Protein AF-0000000076997361 (afdb_homodimer)

Structure (mmCIF, N/CA/C/O backbone):
data_AF-0000000076997361-model_v1
#
loop_
_entity.id
_entity.type
_entity.pdbx_description
1 polymer 'Uncharacterized protein'
#
loop_
_atom_site.group_PDB
_atom_site.id
_atom_site.type_symbol
_atom_site.label_atom_id
_atom_site.label_alt_id
_atom_site.label_comp_id
_atom_site.label_asym_id
_atom_site.label_entity_id
_atom_site.label_seq_id
_atom_site.pdbx_PDB_ins_code
_atom_site.Cartn_x
_atom_site.Cartn_y
_atom_site.Cartn_z
_atom_site.occupancy
_atom_site.B_iso_or_equiv
_atom_site.auth_seq_id
_atom_site.auth_comp_id
_atom_site.auth_asym_id
_atom_site.auth_atom_id
_atom_site.pdbx_PDB_model_num
ATOM 1 N N . MET A 1 1 ? 26.969 -30.328 -61.812 1 18.48 1 MET A N 1
ATOM 2 C CA . MET A 1 1 ? 27.938 -31.406 -61.625 1 18.48 1 MET A CA 1
ATOM 3 C C . MET A 1 1 ? 27.375 -32.469 -60.688 1 18.48 1 MET A C 1
ATOM 5 O O . MET A 1 1 ? 26.516 -32.188 -59.875 1 18.48 1 MET A O 1
ATOM 9 N N . SER A 1 2 ? 28.016 -33.656 -60.531 1 19.25 2 SER A N 1
ATOM 10 C CA . SER A 1 2 ? 27.844 -35.094 -60.438 1 19.25 2 SER A CA 1
ATOM 11 C C . SER A 1 2 ? 27.656 -35.531 -58.969 1 19.25 2 SER A C 1
ATOM 13 O O . SER A 1 2 ? 26.688 -36.219 -58.656 1 19.25 2 SER A O 1
ATOM 15 N N . LEU A 1 3 ? 28.766 -35.781 -58.25 1 17.95 3 LEU A N 1
ATOM 16 C CA . LEU A 1 3 ? 29.062 -37.188 -57.938 1 17.95 3 LEU A CA 1
ATOM 17 C C . LEU A 1 3 ? 28.406 -37.594 -56.594 1 17.95 3 LEU A C 1
ATOM 19 O O . LEU A 1 3 ? 27.672 -38.594 -56.562 1 17.95 3 LEU A O 1
ATOM 23 N N . PRO A 1 4 ? 29.234 -37.906 -55.25 1 20.44 4 PRO A N 1
ATOM 24 C CA . PRO A 1 4 ? 29.609 -39.25 -54.781 1 20.44 4 PRO A CA 1
ATOM 25 C C . PRO A 1 4 ? 28.734 -39.688 -53.625 1 20.44 4 PRO A C 1
ATOM 27 O O . PRO A 1 4 ? 28.062 -38.875 -52.969 1 20.44 4 PRO A O 1
ATOM 30 N N . THR A 1 5 ? 28.906 -41.094 -53.062 1 19.27 5 THR A N 1
ATOM 31 C CA . THR A 1 5 ? 28.516 -42.438 -52.562 1 19.27 5 THR A CA 1
ATOM 32 C C . THR A 1 5 ? 28.719 -42.531 -51.062 1 19.27 5 THR A C 1
ATOM 34 O O . THR A 1 5 ? 28.562 -43.625 -50.5 1 19.27 5 THR A O 1
ATOM 37 N N . ALA A 1 6 ? 28.734 -41.438 -50.125 1 22.7 6 ALA A N 1
ATOM 38 C CA . ALA A 1 6 ? 29.609 -41.594 -48.969 1 22.7 6 ALA A CA 1
ATOM 39 C C . ALA A 1 6 ? 29.172 -42.781 -48.125 1 22.7 6 ALA A C 1
ATOM 41 O O . ALA A 1 6 ? 28.016 -42.844 -47.688 1 22.7 6 ALA A O 1
ATOM 42 N N . GLU A 1 7 ? 29.922 -43.969 -48.188 1 18.48 7 GLU A N 1
ATOM 43 C CA . GLU A 1 7 ? 29.797 -45.344 -47.75 1 18.48 7 GLU A CA 1
ATOM 44 C C . GLU A 1 7 ? 29.625 -45.469 -46.25 1 18.48 7 GLU A C 1
ATOM 46 O O . GLU A 1 7 ? 30.172 -44.656 -45.5 1 18.48 7 GLU A O 1
ATOM 51 N N . PRO A 1 8 ? 28.719 -46.375 -45.625 1 22.44 8 PRO A N 1
ATOM 52 C CA . PRO A 1 8 ? 28.062 -46.688 -44.375 1 22.44 8 PRO A CA 1
ATOM 53 C C . PRO A 1 8 ? 29 -47.312 -43.344 1 22.44 8 PRO A C 1
ATOM 55 O O . PRO A 1 8 ? 28.562 -47.688 -42.25 1 22.44 8 PRO A O 1
ATOM 58 N N . GLN A 1 9 ? 30.406 -46.781 -43.219 1 17.81 9 GLN A N 1
ATOM 59 C CA . GLN A 1 9 ? 31.312 -47.812 -42.75 1 17.81 9 GLN A CA 1
ATOM 60 C C . GLN A 1 9 ? 30.891 -48.344 -41.375 1 17.81 9 GLN A C 1
ATOM 62 O O . GLN A 1 9 ? 30.641 -47.531 -40.469 1 17.81 9 GLN A O 1
ATOM 67 N N . LYS A 1 10 ? 30.562 -49.688 -41.219 1 19.84 10 LYS A N 1
ATOM 68 C CA . LYS A 1 10 ? 30.016 -50.719 -40.312 1 19.84 10 LYS A CA 1
ATOM 69 C C . LYS A 1 10 ? 30.969 -51 -39.188 1 19.84 10 LYS A C 1
ATOM 71 O O . LYS A 1 10 ? 31.188 -52.156 -38.812 1 19.84 10 LYS A O 1
ATOM 76 N N . ARG A 1 11 ? 31.781 -49.969 -38.469 1 19.38 11 ARG A N 1
ATOM 77 C CA . ARG A 1 11 ? 32.969 -50.531 -37.812 1 19.38 11 ARG A CA 1
ATOM 78 C C . ARG A 1 11 ? 32.594 -51.562 -36.781 1 19.38 11 ARG A C 1
ATOM 80 O O . ARG A 1 11 ? 31.531 -51.5 -36.156 1 19.38 11 ARG A O 1
ATOM 87 N N . HIS A 1 12 ? 33.375 -52.688 -36.75 1 18.59 12 HIS A N 1
ATOM 88 C CA . HIS A 1 12 ? 33.594 -54.062 -36.25 1 18.59 12 HIS A CA 1
ATOM 89 C C . HIS A 1 12 ? 33.781 -54.062 -34.75 1 18.59 12 HIS A C 1
ATOM 91 O O . HIS A 1 12 ? 34.469 -53.188 -34.188 1 18.59 12 HIS A O 1
ATOM 97 N N . LEU A 1 13 ? 32.812 -54.625 -33.938 1 21.38 13 LEU A N 1
ATOM 98 C CA . LEU A 1 13 ? 32.406 -54.812 -32.562 1 21.38 13 LEU A CA 1
ATOM 99 C C . LEU A 1 13 ? 33.438 -55.625 -31.797 1 21.38 13 LEU A C 1
ATOM 101 O O . LEU A 1 13 ? 33.625 -56.812 -32.062 1 21.38 13 LEU A O 1
ATOM 105 N N . PRO A 1 14 ? 34.844 -55.062 -31.703 1 19.89 14 PRO A N 1
ATOM 106 C CA . PRO A 1 14 ? 35.75 -56.188 -31.375 1 19.89 14 PRO A CA 1
ATOM 107 C C . PRO A 1 14 ? 35.375 -56.875 -30.062 1 19.89 14 PRO A C 1
ATOM 109 O O . PRO A 1 14 ? 34.781 -56.25 -29.172 1 19.89 14 PRO A O 1
ATOM 112 N N . LYS A 1 15 ? 35.375 -58.219 -30.047 1 19.95 15 LYS A N 1
ATOM 113 C CA . LYS A 1 15 ? 34.844 -59.375 -29.312 1 19.95 15 LYS A CA 1
ATOM 114 C C . LYS A 1 15 ? 35.594 -59.594 -28 1 19.95 15 LYS A C 1
ATOM 116 O O . LYS A 1 15 ? 35.094 -60.25 -27.094 1 19.95 15 LYS A O 1
ATOM 121 N N . TYR A 1 16 ? 36.906 -59.094 -27.797 1 19.64 16 TYR A N 1
ATOM 122 C CA . TYR A 1 16 ? 37.719 -60.156 -27.234 1 19.64 16 TYR A CA 1
ATOM 123 C C . TYR A 1 16 ? 37.531 -60.25 -25.734 1 19.64 16 TYR A C 1
ATOM 125 O O . TYR A 1 16 ? 37.875 -59.312 -25 1 19.64 16 TYR A O 1
ATOM 133 N N . LEU A 1 17 ? 36.438 -60.875 -25.266 1 21.02 17 LEU A N 1
ATOM 134 C CA . LEU A 1 17 ? 35.938 -61 -23.891 1 21.02 17 LEU A CA 1
ATOM 135 C C . LEU A 1 17 ? 36.938 -61.75 -23.016 1 21.02 17 LEU A C 1
ATOM 137 O O . LEU A 1 17 ? 37.094 -62.969 -23.156 1 21.02 17 LEU A O 1
ATOM 141 N N . PRO A 1 18 ? 38.281 -61.25 -22.969 1 20.66 18 PRO A N 1
ATOM 142 C CA . PRO A 1 18 ? 39.188 -62.344 -22.531 1 20.66 18 PRO A CA 1
ATOM 143 C C . PRO A 1 18 ? 38.812 -62.906 -21.156 1 20.66 18 PRO A C 1
ATOM 145 O O . PRO A 1 18 ? 38.125 -62.219 -20.375 1 20.66 18 PRO A O 1
ATOM 148 N N . SER A 1 19 ? 39 -64.25 -21.016 1 20.3 19 SER A N 1
ATOM 149 C CA . SER A 1 19 ? 38.75 -65.375 -20.125 1 20.3 19 SER A CA 1
ATOM 150 C C . SER A 1 19 ? 39.406 -65.188 -18.766 1 20.3 19 SER A C 1
ATOM 152 O O . SER A 1 19 ? 40.562 -64.812 -18.688 1 20.3 19 SER A O 1
ATOM 154 N N . PHE A 1 20 ? 38.562 -64.812 -17.766 1 22.72 20 PHE A N 1
ATOM 155 C CA . PHE A 1 20 ? 38.656 -64.312 -16.391 1 22.72 20 PHE A CA 1
ATOM 156 C C . PHE A 1 20 ? 39.312 -65.375 -15.508 1 22.72 20 PHE A C 1
ATOM 158 O O . PHE A 1 20 ? 38.625 -66.188 -14.867 1 22.72 20 PHE A O 1
ATOM 165 N N . PRO A 1 21 ? 40.562 -65.812 -15.891 1 22.3 21 PRO A N 1
ATOM 166 C CA . PRO A 1 21 ? 40.812 -67.125 -15.266 1 22.3 21 PRO A CA 1
ATOM 167 C C . PRO A 1 21 ? 40.844 -67.062 -13.742 1 22.3 21 PRO A C 1
ATOM 169 O O . PRO A 1 21 ? 41.125 -66 -13.18 1 22.3 21 PRO A O 1
ATOM 172 N N . ALA A 1 22 ? 40 -67.812 -13.039 1 23.75 22 ALA A N 1
ATOM 173 C CA . ALA A 1 22 ? 39.5 -68 -11.68 1 23.75 22 ALA A CA 1
ATOM 174 C C . ALA A 1 22 ? 40.656 -68.375 -10.727 1 23.75 22 ALA A C 1
ATOM 176 O O . ALA A 1 22 ? 41.312 -69.438 -10.914 1 23.75 22 ALA A O 1
ATOM 177 N N . PRO A 1 23 ? 41.469 -67.25 -10.336 1 21.73 23 PRO A N 1
ATOM 178 C CA . PRO A 1 23 ? 42.719 -67.688 -9.766 1 21.73 23 PRO A CA 1
ATOM 179 C C . PRO A 1 23 ? 42.531 -68.625 -8.57 1 21.73 23 PRO A C 1
ATOM 181 O O . PRO A 1 23 ? 41.594 -68.438 -7.785 1 21.73 23 PRO A O 1
ATOM 184 N N . ARG A 1 24 ? 43 -69.875 -8.625 1 20.11 24 ARG A N 1
ATOM 185 C CA . ARG A 1 24 ? 42.875 -71.188 -7.984 1 20.11 24 ARG A CA 1
ATOM 186 C C . ARG A 1 24 ? 43.375 -71.125 -6.539 1 20.11 24 ARG A C 1
ATOM 188 O O . ARG A 1 24 ? 43 -72 -5.719 1 20.11 24 ARG A O 1
ATOM 195 N N . TRP A 1 25 ? 44.344 -70.188 -6.109 1 21.22 25 TRP A N 1
ATOM 196 C CA . TRP A 1 25 ? 45.344 -70.938 -5.301 1 21.22 25 TRP A CA 1
ATOM 197 C C . TRP A 1 25 ? 44.875 -71 -3.844 1 21.22 25 TRP A C 1
ATOM 199 O O . TRP A 1 25 ? 44.812 -69.938 -3.166 1 21.22 25 TRP A O 1
ATOM 209 N N . LEU A 1 26 ? 43.656 -71.562 -3.559 1 21.8 26 LEU A N 1
ATOM 210 C CA . LEU A 1 26 ? 42.969 -71.625 -2.268 1 21.8 26 LEU A CA 1
ATOM 211 C C . LEU A 1 26 ? 43.906 -72.25 -1.203 1 21.8 26 LEU A C 1
ATOM 213 O O . LEU A 1 26 ? 44.344 -73.375 -1.331 1 21.8 26 LEU A O 1
ATOM 217 N N . PRO A 1 27 ? 44.781 -71.375 -0.605 1 21.97 27 PRO A N 1
ATOM 218 C CA . PRO A 1 27 ? 45.844 -72 0.193 1 21.97 27 PRO A CA 1
ATOM 219 C C . PRO A 1 27 ? 45.312 -72.812 1.383 1 21.97 27 PRO A C 1
ATOM 221 O O . PRO A 1 27 ? 44.219 -72.438 1.894 1 21.97 27 PRO A O 1
ATOM 224 N N . GLN A 1 28 ? 45.688 -74.125 1.476 1 20.62 28 GLN A N 1
ATOM 225 C CA . GLN A 1 28 ? 45.344 -75.25 2.273 1 20.62 28 GLN A CA 1
ATOM 226 C C . GLN A 1 28 ? 45.625 -75.062 3.754 1 20.62 28 GLN A C 1
ATOM 228 O O . GLN A 1 28 ? 46.75 -74.688 4.133 1 20.62 28 GLN A O 1
ATOM 233 N N . TRP A 1 29 ? 44.594 -74.625 4.586 1 21.91 29 TRP A N 1
ATOM 234 C CA . TRP A 1 29 ? 44.469 -74.188 5.973 1 21.91 29 TRP A CA 1
ATOM 235 C C . TRP A 1 29 ? 44.906 -75.25 6.938 1 21.91 29 TRP A C 1
ATOM 237 O O . TRP A 1 29 ? 44.312 -76.312 6.98 1 21.91 29 TRP A O 1
ATOM 247 N N . THR A 1 30 ? 46.219 -75.562 6.832 1 19.34 30 THR A N 1
ATOM 248 C CA . THR A 1 30 ? 46.5 -76.812 7.539 1 19.34 30 THR A CA 1
ATOM 249 C C . THR A 1 30 ? 46.031 -76.75 8.984 1 19.34 30 THR A C 1
ATOM 251 O O . THR A 1 30 ? 46 -75.625 9.578 1 19.34 30 THR A O 1
ATOM 254 N N . LYS A 1 31 ? 45.438 -77.812 9.555 1 23.91 31 LYS A N 1
ATOM 255 C CA . LYS A 1 31 ? 44.531 -78.25 10.609 1 23.91 31 LYS A CA 1
ATOM 256 C C . LYS A 1 31 ? 45.219 -78.188 11.977 1 23.91 31 LYS A C 1
ATOM 258 O O . LYS A 1 31 ? 44.656 -78.688 12.969 1 23.91 31 LYS A O 1
ATOM 263 N N . GLY A 1 32 ? 46.344 -77.312 12.195 1 20.59 32 GLY A N 1
ATOM 264 C CA . GLY A 1 32 ? 47.125 -77.938 13.242 1 20.59 32 GLY A CA 1
ATOM 265 C C . GLY A 1 32 ? 46.406 -78 14.586 1 20.59 32 GLY A C 1
ATOM 266 O O . GLY A 1 32 ? 45.469 -77.188 14.797 1 20.59 32 GLY A O 1
ATOM 267 N N . GLN A 1 33 ? 46.906 -78.875 15.625 1 21.86 33 GLN A N 1
ATOM 268 C CA . GLN A 1 33 ? 46.469 -79.75 16.703 1 21.86 33 GLN A CA 1
ATOM 269 C C . GLN A 1 33 ? 46.219 -78.938 17.984 1 21.86 33 GLN A C 1
ATOM 271 O O . GLN A 1 33 ? 45.5 -79.375 18.875 1 21.86 33 GLN A O 1
ATOM 276 N N . HIS A 1 34 ? 46.781 -77.688 18.266 1 24.42 34 HIS A N 1
ATOM 277 C CA . HIS A 1 34 ? 47.406 -77.688 19.578 1 24.42 34 HIS A CA 1
ATOM 278 C C . HIS A 1 34 ? 46.375 -77.625 20.688 1 24.42 34 HIS A C 1
ATOM 280 O O . HIS A 1 34 ? 45.219 -77.25 20.438 1 24.42 34 HIS A O 1
ATOM 286 N N . SER A 1 35 ? 46.812 -77.812 22.141 1 25.2 35 SER A N 1
ATOM 287 C CA . SER A 1 35 ? 46.469 -78.375 23.422 1 25.2 35 SER A CA 1
ATOM 288 C C . SER A 1 35 ? 45.625 -77.438 24.266 1 25.2 35 SER A C 1
ATOM 290 O O . SER A 1 35 ? 45.906 -76.25 24.344 1 25.2 35 SER A O 1
ATOM 292 N N . PRO A 1 36 ? 44.312 -77.812 24.734 1 25.81 36 PRO A N 1
ATOM 293 C CA . PRO A 1 36 ? 43.156 -77.062 25.219 1 25.81 36 PRO A CA 1
ATOM 294 C C . PRO A 1 36 ? 43.406 -76.375 26.562 1 25.81 36 PRO A C 1
ATOM 296 O O . PRO A 1 36 ? 42.469 -75.812 27.141 1 25.81 36 PRO A O 1
ATOM 299 N N . ARG A 1 37 ? 44.594 -76.875 27.266 1 25.05 37 ARG A N 1
ATOM 300 C CA . ARG A 1 37 ? 44.562 -76.812 28.719 1 25.05 37 ARG A CA 1
ATOM 301 C C . ARG A 1 37 ? 44.344 -75.375 29.219 1 25.05 37 ARG A C 1
ATOM 303 O O . ARG A 1 37 ? 43.719 -75.125 30.25 1 25.05 37 ARG A O 1
ATOM 310 N N . LEU A 1 38 ? 45.25 -74.5 28.75 1 24.48 38 LEU A N 1
ATOM 311 C CA . LEU A 1 38 ? 45.719 -73.375 29.562 1 24.48 38 LEU A CA 1
ATOM 312 C C . LEU A 1 38 ? 44.656 -72.312 29.672 1 24.48 38 LEU A C 1
ATOM 314 O O . LEU A 1 38 ? 44.938 -71.188 30.062 1 24.48 38 LEU A O 1
ATOM 318 N N . VAL A 1 39 ? 43.438 -72.562 29.312 1 24.83 39 VAL A N 1
ATOM 319 C CA . VAL A 1 39 ? 42.469 -71.5 29.031 1 24.83 39 VAL A CA 1
ATOM 320 C C . VAL A 1 39 ? 42.031 -70.875 30.344 1 24.83 39 VAL A C 1
ATOM 322 O O . VAL A 1 39 ? 41.75 -69.625 30.391 1 24.83 39 VAL A O 1
ATOM 325 N N . ILE A 1 40 ? 41.875 -71.688 31.422 1 25.52 40 ILE A N 1
ATOM 326 C CA . ILE A 1 40 ? 40.781 -71.438 32.344 1 25.52 40 ILE A CA 1
ATOM 327 C C . ILE A 1 40 ? 41.125 -70.312 33.281 1 25.52 40 ILE A C 1
ATOM 329 O O . ILE A 1 40 ? 40.312 -69.438 33.562 1 25.52 40 ILE A O 1
ATOM 333 N N . ARG A 1 41 ? 42.281 -70.438 33.969 1 23.66 41 ARG A N 1
ATOM 334 C CA . ARG A 1 41 ? 42.406 -69.938 35.344 1 23.66 41 ARG A CA 1
ATOM 335 C C . ARG A 1 41 ? 42.5 -68.438 35.406 1 23.66 41 ARG A C 1
ATOM 337 O O . ARG A 1 41 ? 42.562 -67.875 36.469 1 23.66 41 ARG A O 1
ATOM 344 N N . VAL A 1 42 ? 43.031 -67.812 34.344 1 24.52 42 VAL A N 1
ATOM 345 C CA . VAL A 1 42 ? 43.5 -66.438 34.5 1 24.52 42 VAL A CA 1
ATOM 346 C C . VAL A 1 42 ? 42.312 -65.5 34.688 1 24.52 42 VAL A C 1
ATOM 348 O O . VAL A 1 42 ? 42.469 -64.312 34.688 1 24.52 42 VAL A O 1
ATOM 351 N N . ILE A 1 43 ? 41.062 -65.938 34.781 1 27.2 43 ILE A N 1
ATOM 352 C CA . ILE A 1 43 ? 39.938 -65.062 34.656 1 27.2 43 ILE A CA 1
ATOM 353 C C . ILE A 1 43 ? 39.781 -64.25 35.906 1 27.2 43 ILE A C 1
ATOM 355 O O . ILE A 1 43 ? 39.281 -63.094 35.875 1 27.2 43 ILE A O 1
ATOM 359 N N . ALA A 1 44 ? 40.188 -64.812 37.062 1 26.69 44 ALA A N 1
ATOM 360 C CA . ALA A 1 44 ? 39.5 -64.438 38.281 1 26.69 44 ALA A CA 1
ATOM 361 C C . ALA A 1 44 ? 39.875 -63 38.688 1 26.69 44 ALA A C 1
ATOM 363 O O . ALA A 1 44 ? 39.062 -62.281 39.312 1 26.69 44 ALA A O 1
ATOM 364 N N . GLY A 1 45 ? 41.156 -62.75 38.75 1 25.3 45 GLY A N 1
ATOM 365 C CA . GLY A 1 45 ? 41.656 -61.719 39.625 1 25.3 45 GLY A CA 1
ATOM 366 C C . GLY A 1 45 ? 41.156 -60.312 39.281 1 25.3 45 GLY A C 1
ATOM 367 O O . GLY A 1 45 ? 41.281 -59.406 40.062 1 25.3 45 GLY A O 1
ATOM 368 N N . LEU A 1 46 ? 41.031 -60.031 38.031 1 27.52 46 LEU A N 1
ATOM 369 C CA . LEU A 1 46 ? 41.094 -58.656 37.625 1 27.52 46 LEU A CA 1
ATOM 370 C C . LEU A 1 46 ? 39.781 -57.906 38 1 27.52 46 LEU A C 1
ATOM 372 O O . LEU A 1 46 ? 39.562 -56.781 37.562 1 27.52 46 LEU A O 1
ATOM 376 N N . LEU A 1 47 ? 38.938 -58.531 38.781 1 27.17 47 LEU A N 1
ATOM 377 C CA . LEU A 1 47 ? 37.594 -57.938 38.938 1 27.17 47 LEU A CA 1
ATOM 378 C C . LEU A 1 47 ? 37.656 -56.688 39.781 1 27.17 47 LEU A C 1
ATOM 380 O O . LEU A 1 47 ? 36.75 -55.812 39.719 1 27.17 47 LEU A O 1
ATOM 384 N N . LEU A 1 48 ? 38.531 -56.719 40.75 1 28.59 48 LEU A N 1
ATOM 385 C CA . LEU A 1 48 ? 38.25 -55.875 41.938 1 28.59 48 LEU A CA 1
ATOM 386 C C . LEU A 1 48 ? 38.344 -54.406 41.594 1 28.59 48 LEU A C 1
ATOM 388 O O . LEU A 1 48 ? 37.625 -53.562 42.125 1 28.59 48 LEU A O 1
ATOM 392 N N . THR A 1 49 ? 39.406 -54.062 40.938 1 27.8 49 THR A N 1
ATOM 393 C CA . THR A 1 49 ? 39.812 -52.656 40.938 1 27.8 49 THR A CA 1
ATOM 394 C C . THR A 1 49 ? 38.75 -51.781 40.25 1 27.8 49 THR A C 1
ATOM 396 O O . THR A 1 49 ? 38.812 -50.562 40.312 1 27.8 49 THR A O 1
ATOM 399 N N . GLY A 1 50 ? 37.969 -52.375 39.375 1 27.84 50 GLY A N 1
ATOM 400 C CA . GLY A 1 50 ? 37.281 -51.5 38.438 1 27.84 50 GLY A CA 1
ATOM 401 C C . GLY A 1 50 ? 36.156 -50.688 39.031 1 27.84 50 GLY A C 1
ATOM 402 O O . GLY A 1 50 ? 35.5 -49.906 38.344 1 27.84 50 GLY A O 1
ATOM 403 N N . VAL A 1 51 ? 35.812 -51.094 40.25 1 31.66 51 VAL A N 1
ATOM 404 C CA . VAL A 1 51 ? 34.531 -50.531 40.719 1 31.66 51 VAL A CA 1
ATOM 405 C C . VAL A 1 51 ? 34.719 -49.031 41 1 31.66 51 VAL A C 1
ATOM 407 O O . VAL A 1 51 ? 33.781 -48.25 40.844 1 31.66 51 VAL A O 1
ATOM 410 N N . LEU A 1 52 ? 35.906 -48.781 41.562 1 30.98 52 LEU A N 1
ATOM 411 C CA . LEU A 1 52 ? 36 -47.438 42.156 1 30.98 52 LEU A CA 1
ATOM 412 C C . LEU A 1 52 ? 35.844 -46.344 41.094 1 30.98 52 LEU A C 1
ATOM 414 O O . LEU A 1 52 ? 35.375 -45.25 41.375 1 30.98 52 LEU A O 1
ATOM 418 N N . LEU A 1 53 ? 36.531 -46.656 39.969 1 30.08 53 LEU A N 1
AT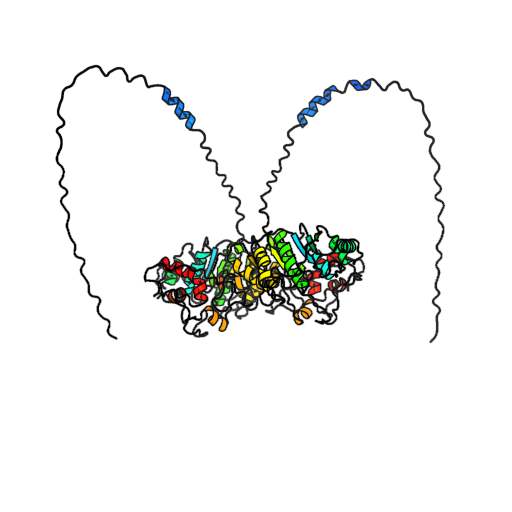OM 419 C CA . LEU A 1 53 ? 36.562 -45.531 39.031 1 30.08 53 LEU A CA 1
ATOM 420 C C . LEU A 1 53 ? 35.188 -45.188 38.531 1 30.08 53 LEU A C 1
ATOM 422 O O . LEU A 1 53 ? 34.969 -44.125 37.938 1 30.08 53 LEU A O 1
ATOM 426 N N . THR A 1 54 ? 34.312 -46.219 38.562 1 30.48 54 THR A N 1
ATOM 427 C CA . THR A 1 54 ? 33.125 -45.906 37.781 1 30.48 54 THR A CA 1
ATOM 428 C C . THR A 1 54 ? 32.281 -44.844 38.5 1 30.48 54 THR A C 1
ATOM 430 O O . THR A 1 54 ? 31.391 -44.219 37.906 1 30.48 54 THR A O 1
ATOM 433 N N . THR A 1 55 ? 32.438 -44.875 39.844 1 31.77 55 THR A 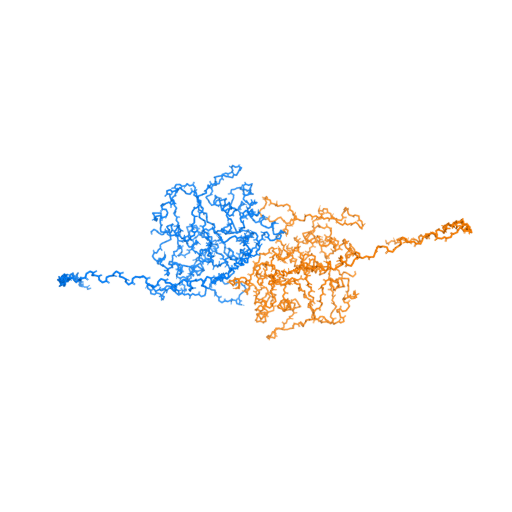N 1
ATOM 434 C CA . THR A 1 55 ? 31.391 -44.031 40.469 1 31.77 55 THR A CA 1
ATOM 435 C C . THR A 1 55 ? 31.625 -42.562 40.156 1 31.77 55 THR A C 1
ATOM 437 O O . THR A 1 55 ? 30.719 -41.75 40.312 1 31.77 55 THR A O 1
ATOM 440 N N . MET A 1 56 ? 32.938 -42.219 40.125 1 30.73 56 MET A N 1
ATOM 441 C CA . MET A 1 56 ? 33.094 -40.781 40.094 1 30.73 56 MET A CA 1
ATOM 442 C C . MET A 1 56 ? 32.531 -40.188 38.812 1 30.73 56 MET A C 1
ATOM 444 O O . MET A 1 56 ? 32.5 -38.969 38.625 1 30.73 56 MET A O 1
ATOM 448 N N . GLU A 1 57 ? 32.562 -41.031 37.781 1 31.12 57 GLU A N 1
ATOM 449 C CA . GLU A 1 57 ? 32.219 -40.375 36.531 1 31.12 57 GLU A CA 1
ATOM 450 C C . GLU A 1 57 ? 30.766 -39.906 36.531 1 31.12 57 GLU A C 1
ATOM 452 O O . GLU A 1 57 ? 30.281 -39.344 35.562 1 31.12 57 GLU A O 1
ATOM 457 N N . SER A 1 58 ? 30 -40.469 37.469 1 28.05 58 SER A N 1
ATOM 458 C CA . SER A 1 58 ? 28.641 -40 37.25 1 28.05 58 SER A CA 1
ATOM 459 C C . SER A 1 58 ? 28.531 -38.5 37.531 1 28.05 58 SER A C 1
ATOM 461 O O . SER A 1 58 ? 27.938 -38.094 38.5 1 28.05 58 SER A O 1
ATOM 463 N N . ALA A 1 59 ? 29.734 -37.812 37.781 1 29.81 59 ALA A N 1
ATOM 464 C CA . ALA A 1 59 ? 29.484 -36.375 37.906 1 29.81 59 ALA A CA 1
ATOM 465 C C . ALA A 1 59 ? 28.469 -35.906 36.875 1 29.81 59 ALA A C 1
ATOM 467 O O . ALA A 1 59 ? 28.484 -36.344 35.75 1 29.81 59 ALA A O 1
ATOM 468 N N . THR A 1 60 ? 27.469 -35.219 37.438 1 29.27 60 THR A N 1
ATOM 469 C CA . THR A 1 60 ? 26.234 -34.656 36.906 1 29.27 60 THR A CA 1
ATOM 470 C C . THR A 1 60 ? 26.484 -33.969 35.594 1 29.27 60 THR A C 1
ATOM 472 O O . THR A 1 60 ? 27.297 -33.062 35.5 1 29.27 60 THR A O 1
ATOM 475 N N . SER A 1 61 ? 26.766 -34.781 34.5 1 30.34 61 SER A N 1
ATOM 476 C CA . SER A 1 61 ? 26.562 -34.094 33.219 1 30.34 61 SER A CA 1
ATOM 477 C C . SER A 1 61 ? 25.422 -33.094 33.344 1 30.34 61 SER A C 1
ATOM 479 O O . SER A 1 61 ? 24.25 -33.469 33.406 1 30.34 61 SER A O 1
ATOM 481 N N . TYR A 1 62 ? 25.641 -32.188 34.281 1 30.14 62 TYR A N 1
ATOM 482 C CA . TYR A 1 62 ? 24.75 -31.031 34.062 1 30.14 62 TYR A CA 1
ATOM 483 C C . TYR A 1 62 ? 24.641 -30.688 32.594 1 30.14 62 TYR A C 1
ATOM 485 O O . TYR A 1 62 ? 25.594 -30.203 31.984 1 30.14 62 TYR A O 1
ATOM 493 N N . GLN A 1 63 ? 24.172 -31.719 31.828 1 31.61 63 GLN A N 1
ATOM 494 C CA . GLN A 1 63 ? 23.734 -31.109 30.578 1 31.61 63 GLN A CA 1
ATOM 495 C C . GLN A 1 63 ? 23.078 -29.75 30.812 1 31.61 63 GLN A C 1
ATOM 497 O O . GLN A 1 63 ? 22.188 -29.625 31.656 1 31.61 63 GLN A O 1
ATOM 502 N N . PRO A 1 64 ? 23.953 -28.719 30.797 1 31.7 64 PRO A N 1
ATOM 503 C CA . PRO A 1 64 ? 23.094 -27.531 30.859 1 31.7 64 PRO A CA 1
ATOM 504 C C . PRO A 1 64 ? 21.75 -27.734 30.172 1 31.7 64 PRO A C 1
ATOM 506 O O . PRO A 1 64 ? 21.688 -28.266 29.062 1 31.7 64 PRO A O 1
ATOM 509 N N . VAL A 1 65 ? 20.766 -28.172 30.891 1 30.12 65 VAL A N 1
ATOM 510 C CA . VAL A 1 65 ? 19.484 -27.859 30.281 1 30.12 65 VAL A CA 1
ATOM 511 C C . VAL A 1 65 ? 19.594 -26.562 29.484 1 30.12 65 VAL A C 1
ATOM 513 O O . VAL A 1 65 ? 19.844 -25.484 30.062 1 30.12 65 VAL A O 1
ATOM 516 N N . ARG A 1 66 ? 20.312 -26.719 28.312 1 29.36 66 ARG A N 1
ATOM 517 C CA . ARG A 1 66 ? 19.875 -25.625 27.453 1 29.36 66 ARG A CA 1
ATOM 518 C C . ARG A 1 66 ? 18.438 -25.25 27.75 1 29.36 66 ARG A C 1
ATOM 520 O O . ARG A 1 66 ? 17.516 -26.016 27.484 1 29.36 66 ARG A O 1
ATOM 527 N N . SER A 1 67 ? 18.297 -24.734 28.953 1 31.17 67 SER A N 1
ATOM 528 C CA . SER A 1 67 ? 17.047 -23.969 28.891 1 31.17 67 SER A CA 1
ATOM 529 C C . SER A 1 67 ? 16.781 -23.453 27.469 1 31.17 67 SER A C 1
ATOM 531 O O . SER A 1 67 ? 17.562 -22.672 26.938 1 31.17 67 SER A O 1
ATOM 533 N N . THR A 1 68 ? 16.531 -24.438 26.641 1 32.62 68 THR A N 1
ATOM 534 C CA . THR A 1 68 ? 15.844 -23.859 25.5 1 32.62 68 THR A CA 1
ATOM 535 C C . THR A 1 68 ? 14.977 -22.688 25.938 1 32.62 68 THR A C 1
ATOM 537 O O . THR A 1 68 ? 13.906 -22.875 26.516 1 32.62 68 THR A O 1
ATOM 540 N N . VAL A 1 69 ? 15.531 -21.781 26.625 1 31.77 69 VAL A N 1
ATOM 541 C CA . VAL A 1 69 ? 14.758 -20.547 26.469 1 31.77 69 VAL A CA 1
ATOM 542 C C . VAL A 1 69 ? 14.055 -20.547 25.125 1 31.77 69 VAL A C 1
ATOM 544 O O . VAL A 1 69 ? 14.711 -20.438 24.078 1 31.77 69 VAL A O 1
ATOM 547 N N . SER A 1 70 ? 13.266 -21.5 24.922 1 29.73 70 SER A N 1
ATOM 548 C CA . SER A 1 70 ? 12.297 -21.141 23.891 1 29.73 70 SER A CA 1
ATOM 549 C C . SER A 1 70 ? 11.953 -19.656 23.938 1 29.73 70 SER A C 1
ATOM 551 O O . SER A 1 70 ? 11.266 -19.203 24.859 1 29.73 70 SER A O 1
ATOM 553 N N . ALA A 1 71 ? 12.883 -18.781 23.922 1 36.09 71 ALA A N 1
ATOM 554 C CA . ALA A 1 71 ? 12.336 -17.469 23.641 1 36.09 71 ALA A CA 1
ATOM 555 C C . ALA A 1 71 ? 10.969 -17.562 22.969 1 36.09 71 ALA A C 1
ATOM 557 O O . ALA A 1 71 ? 10.805 -18.297 21.984 1 36.09 71 ALA A O 1
ATOM 558 N N . LEU A 1 72 ? 9.953 -17.672 23.672 1 35.84 72 LEU A N 1
ATOM 559 C CA . LEU A 1 72 ? 8.602 -17.547 23.141 1 35.84 72 LEU A CA 1
ATOM 560 C C . LEU A 1 72 ? 8.617 -16.875 21.781 1 35.84 72 LEU A C 1
ATOM 562 O O . LEU A 1 72 ? 8.82 -15.664 21.672 1 35.84 72 LEU A O 1
ATOM 566 N N . ARG A 1 73 ? 9.414 -17.438 20.953 1 39.25 73 ARG A N 1
ATOM 567 C CA . ARG A 1 73 ? 9.203 -16.891 19.625 1 39.25 73 ARG A CA 1
ATOM 568 C C . ARG A 1 73 ? 7.781 -16.359 19.469 1 39.25 73 ARG A C 1
ATOM 570 O O . ARG A 1 73 ? 6.812 -17.094 19.656 1 39.25 73 ARG A O 1
ATOM 577 N N . ARG A 1 74 ? 7.496 -15.336 19.891 1 47.19 74 ARG A N 1
ATOM 578 C CA . ARG A 1 74 ? 6.203 -14.742 19.562 1 47.19 74 ARG A CA 1
ATOM 579 C C . ARG A 1 74 ? 5.664 -15.297 18.25 1 47.19 74 ARG A C 1
ATOM 581 O O . ARG A 1 74 ? 6.332 -15.211 17.219 1 47.19 74 ARG A O 1
ATOM 588 N N . GLU A 1 75 ? 4.949 -16.469 18.172 1 63.28 75 GLU A N 1
ATOM 589 C CA . GLU A 1 75 ? 4.316 -17.109 17.016 1 63.28 75 GLU A CA 1
ATOM 590 C C . GLU A 1 75 ? 3.781 -16.078 16.031 1 63.28 75 GLU A C 1
ATOM 592 O O . GLU A 1 75 ? 3.08 -15.141 16.422 1 63.28 75 GLU A O 1
ATOM 597 N N . ASP A 1 76 ? 4.383 -16.047 14.742 1 82.75 76 ASP A N 1
ATOM 598 C CA . ASP A 1 76 ? 3.869 -15.18 13.68 1 82.75 76 ASP A CA 1
ATOM 599 C C . ASP A 1 76 ? 2.355 -15.32 13.539 1 82.75 76 ASP A C 1
ATOM 601 O O . ASP A 1 76 ? 1.825 -16.438 13.562 1 82.75 76 ASP A O 1
ATOM 605 N N . LYS A 1 77 ? 1.708 -14.172 13.609 1 90.25 77 LYS A N 1
ATOM 606 C CA . LYS A 1 77 ? 0.26 -14.219 13.43 1 90.25 77 LYS A CA 1
ATOM 607 C C . LYS A 1 77 ? -0.116 -14.992 12.164 1 90.25 77 LYS A C 1
ATOM 609 O O . LYS A 1 77 ? -1 -15.852 12.195 1 90.25 77 LYS A O 1
ATOM 614 N N . ILE A 1 78 ? 0.589 -14.75 11.086 1 98.5 78 ILE A N 1
ATOM 615 C CA . ILE A 1 78 ? 0.365 -15.445 9.828 1 98.5 78 ILE A CA 1
ATOM 616 C C . ILE A 1 78 ? 1.401 -16.547 9.656 1 98.5 78 ILE A C 1
ATOM 618 O O . ILE A 1 78 ? 2.596 -16.281 9.508 1 98.5 78 ILE A O 1
ATOM 622 N N . PRO A 1 79 ? 0.999 -17.812 9.68 1 98.44 79 PRO A N 1
ATOM 623 C CA . PRO A 1 79 ? 1.962 -18.922 9.57 1 98.44 79 PRO A CA 1
ATOM 624 C C . PRO A 1 79 ? 2.631 -18.984 8.195 1 98.44 79 PRO A C 1
ATOM 626 O O . PRO A 1 79 ? 2.078 -18.484 7.211 1 98.44 79 PRO A O 1
ATOM 629 N N . ASN A 1 80 ? 3.799 -19.547 8.156 1 98.19 80 ASN A N 1
ATOM 630 C CA . ASN A 1 80 ? 4.5 -19.719 6.891 1 98.19 80 ASN A CA 1
ATOM 631 C C . ASN A 1 80 ? 4.047 -20.984 6.164 1 98.19 80 ASN A C 1
ATOM 633 O O . ASN A 1 80 ? 4.82 -21.922 6.016 1 98.19 80 ASN A O 1
ATOM 637 N N . GLN A 1 81 ? 2.902 -20.953 5.695 1 97.81 81 GLN A N 1
ATOM 638 C CA . GLN A 1 81 ? 2.312 -22.047 4.922 1 97.81 81 GLN A CA 1
ATOM 639 C C . GLN A 1 81 ? 1.645 -21.516 3.656 1 97.81 81 GLN A C 1
ATOM 641 O O . GLN A 1 81 ? 1.106 -20.406 3.645 1 97.81 81 GLN A O 1
ATOM 646 N N . MET A 1 82 ? 1.707 -22.344 2.676 1 98.69 82 MET A N 1
ATOM 647 C CA . MET A 1 82 ? 1.142 -21.969 1.383 1 98.69 82 MET A CA 1
ATOM 648 C C . MET A 1 82 ? -0.172 -22.703 1.131 1 98.69 82 MET A C 1
ATOM 650 O O . MET A 1 82 ? -0.352 -23.828 1.584 1 98.69 82 MET A O 1
ATOM 654 N N . ASN A 1 83 ? -1.078 -22.031 0.484 1 98.94 83 ASN A N 1
ATOM 655 C CA . ASN A 1 83 ? -2.303 -22.625 -0.04 1 98.94 83 ASN A CA 1
ATOM 656 C C . ASN A 1 83 ? -2.418 -22.438 -1.55 1 98.94 83 ASN A C 1
ATOM 658 O O . ASN A 1 83 ? -2.322 -21.312 -2.049 1 98.94 83 ASN A O 1
ATOM 662 N N . PHE A 1 84 ? -2.57 -23.547 -2.211 1 98.88 84 PHE A N 1
ATOM 663 C CA . PHE A 1 84 ? -2.889 -23.578 -3.635 1 98.88 84 PHE A CA 1
ATOM 664 C C . PHE A 1 84 ? -4.223 -24.281 -3.873 1 98.88 84 PHE A C 1
ATOM 666 O O . PHE A 1 84 ? -4.547 -25.25 -3.197 1 98.88 84 PHE A O 1
ATOM 673 N N . VAL A 1 85 ? -4.973 -23.719 -4.859 1 98.69 85 VAL A N 1
ATOM 674 C CA . VAL A 1 85 ? -6.27 -24.312 -5.145 1 98.69 85 VAL A CA 1
ATOM 675 C C . VAL A 1 85 ? -6.371 -24.656 -6.629 1 98.69 85 VAL A C 1
ATOM 677 O O . VAL A 1 85 ? -6.051 -23.828 -7.484 1 98.69 85 VAL A O 1
ATOM 680 N N . TRP A 1 86 ? -6.746 -25.844 -6.922 1 98.19 86 TRP A N 1
ATOM 681 C CA . TRP A 1 86 ? -7.105 -26.297 -8.266 1 98.19 86 TRP A CA 1
ATOM 682 C C . TRP A 1 86 ? -8.5 -26.906 -8.281 1 98.19 86 TRP A C 1
ATOM 684 O O . TRP A 1 86 ? -8.672 -28.094 -7.984 1 98.19 86 TRP A O 1
ATOM 694 N N . ALA A 1 87 ? -9.438 -26.094 -8.727 1 96.94 87 ALA A N 1
ATOM 695 C CA . ALA A 1 87 ? -10.828 -26.531 -8.758 1 96.94 87 ALA A CA 1
ATOM 696 C C . ALA A 1 87 ? -11.195 -27.125 -10.117 1 96.94 87 ALA A C 1
ATOM 698 O O . ALA A 1 87 ? -10.836 -26.562 -11.156 1 96.94 87 ALA A O 1
ATOM 699 N N . LEU A 1 88 ? -11.898 -28.234 -10.039 1 95.25 88 LEU A N 1
ATOM 700 C CA . LEU A 1 88 ? -12.383 -28.875 -11.25 1 95.25 88 LEU A CA 1
ATOM 701 C C . LEU A 1 88 ? -13.906 -28.828 -11.305 1 95.25 88 LEU A C 1
ATOM 703 O O . LEU A 1 88 ? -14.586 -29.047 -10.297 1 95.25 88 LEU A O 1
ATOM 707 N N . TYR A 1 89 ? -14.406 -28.531 -12.484 1 92.38 89 TYR A N 1
ATOM 708 C CA . TYR A 1 89 ? -15.852 -28.688 -12.641 1 92.38 89 TYR A CA 1
ATOM 709 C C . TYR A 1 89 ? -16.234 -30.156 -12.555 1 92.38 89 TYR A C 1
ATOM 711 O O . TYR A 1 89 ? -17.219 -30.516 -11.883 1 92.38 89 TYR A O 1
ATOM 719 N N . ASP A 1 90 ? -15.562 -30.922 -13.344 1 94.62 90 ASP A N 1
ATOM 720 C CA . ASP A 1 90 ? -15.703 -32.375 -13.281 1 94.62 90 ASP A CA 1
ATOM 721 C C . ASP A 1 90 ? -14.547 -33 -12.508 1 94.62 90 ASP A C 1
ATOM 723 O O . ASP A 1 90 ? -13.414 -33.031 -13 1 94.62 90 ASP A O 1
ATOM 727 N N . PRO A 1 91 ? -14.812 -33.531 -11.297 1 95.94 91 PRO A N 1
ATOM 728 C CA . PRO A 1 91 ? -13.758 -34.125 -10.461 1 95.94 91 PRO A CA 1
ATOM 729 C C . PRO A 1 91 ? -13.031 -35.281 -11.148 1 95.94 91 PRO A C 1
ATOM 731 O O . PRO A 1 91 ? -11.969 -35.688 -10.688 1 95.94 91 PRO A O 1
ATOM 734 N N . ARG A 1 92 ? -13.602 -35.781 -12.305 1 97.38 92 ARG A N 1
ATOM 735 C CA . ARG A 1 92 ? -12.992 -36.906 -13.023 1 97.38 92 ARG A CA 1
ATOM 736 C C . ARG A 1 92 ? -12.055 -36.406 -14.117 1 97.38 92 ARG A C 1
ATOM 738 O O . ARG A 1 92 ? -11.398 -37.219 -14.789 1 97.38 92 ARG A O 1
ATOM 745 N N . ALA A 1 93 ? -11.953 -35.094 -14.227 1 96.5 93 ALA A N 1
ATOM 746 C CA . ALA A 1 93 ? -11.062 -34.531 -15.242 1 96.5 93 ALA A CA 1
ATOM 747 C C . ALA A 1 93 ? -9.602 -34.688 -14.859 1 96.5 93 ALA A C 1
ATOM 749 O O . ALA A 1 93 ? -9.266 -34.781 -13.672 1 96.5 93 ALA A O 1
ATOM 750 N N . GLU A 1 94 ? -8.773 -34.781 -15.867 1 96 94 GLU A N 1
ATOM 751 C CA . GLU A 1 94 ? -7.336 -34.938 -15.648 1 96 94 GLU A CA 1
ATOM 752 C C . GLU A 1 94 ? -6.734 -33.656 -15.055 1 96 94 GLU A C 1
ATOM 754 O O . GLU A 1 94 ? -7.156 -32.562 -15.391 1 96 94 GLU A O 1
ATOM 759 N N . LEU A 1 95 ? -5.785 -33.875 -14.148 1 96.44 95 LEU A N 1
ATOM 760 C CA . LEU A 1 95 ? -5.012 -32.75 -13.625 1 96.44 95 LEU A CA 1
ATOM 761 C C . LEU A 1 95 ? -3.891 -32.375 -14.586 1 96.44 95 LEU A C 1
ATOM 763 O O . LEU A 1 95 ? -2.756 -32.812 -14.438 1 96.44 95 LEU A O 1
ATOM 767 N N . ASN A 1 96 ? -4.25 -31.516 -15.516 1 93.38 96 ASN A N 1
ATOM 768 C CA . ASN A 1 96 ? -3.309 -31.047 -16.516 1 93.38 96 ASN A CA 1
ATOM 769 C C . ASN A 1 96 ? -2.674 -29.719 -16.109 1 93.38 96 ASN A C 1
ATOM 771 O O . ASN A 1 96 ? -3.348 -28.688 -16.078 1 93.38 96 ASN A O 1
ATOM 775 N N . PHE A 1 97 ? -1.417 -29.766 -15.836 1 97.62 97 PHE A N 1
ATOM 776 C CA . PHE A 1 97 ? -0.695 -28.562 -15.43 1 97.62 97 PHE A CA 1
ATOM 777 C C . PHE A 1 97 ? 0.308 -28.141 -16.5 1 97.62 97 PHE A C 1
ATOM 779 O O . PHE A 1 97 ? 0.763 -28.969 -17.297 1 97.62 97 PHE A O 1
ATOM 786 N N . THR A 1 98 ? 0.597 -26.891 -16.516 1 97.88 98 THR A N 1
ATOM 787 C CA . THR A 1 98 ? 1.618 -26.328 -17.391 1 97.88 98 THR A CA 1
ATOM 788 C C . THR A 1 98 ? 2.887 -26 -16.609 1 97.88 98 THR A C 1
ATOM 790 O O . THR A 1 98 ? 2.898 -26.078 -15.383 1 97.88 98 THR A O 1
ATOM 793 N N . PHE A 1 99 ? 3.904 -25.656 -17.375 1 98.81 99 PHE A N 1
ATOM 794 C CA . PHE A 1 99 ? 5.176 -25.266 -16.781 1 98.81 99 PHE A CA 1
ATOM 795 C C . PHE A 1 99 ? 4.977 -24.109 -15.805 1 98.81 99 PHE A C 1
ATOM 797 O O . PHE A 1 99 ? 5.559 -24.094 -14.719 1 98.81 99 PHE A O 1
ATOM 804 N N . GLU A 1 100 ? 4.156 -23.125 -16.109 1 98.69 100 GLU A N 1
ATOM 805 C CA . GLU A 1 100 ? 3.928 -21.938 -15.289 1 98.69 100 GLU A CA 1
ATOM 806 C C . GLU A 1 100 ? 3.33 -22.312 -13.938 1 98.69 100 GLU A C 1
ATOM 808 O O . GLU A 1 100 ? 3.621 -21.688 -12.922 1 98.69 100 GLU A O 1
ATOM 813 N N . HIS A 1 101 ? 2.504 -23.375 -13.953 1 98.75 101 HIS A N 1
ATOM 814 C CA . HIS A 1 101 ? 1.917 -23.828 -12.703 1 98.75 101 HIS A CA 1
ATOM 815 C C . HIS A 1 101 ? 2.979 -24.422 -11.781 1 98.75 101 HIS A C 1
ATOM 817 O O . HIS A 1 101 ? 2.99 -24.156 -10.578 1 98.75 101 HIS A O 1
ATOM 823 N N . TYR A 1 102 ? 3.826 -25.234 -12.352 1 98.88 102 TYR A N 1
ATOM 824 C CA . TYR A 1 102 ? 4.945 -25.766 -11.586 1 98.88 102 TYR A CA 1
ATOM 825 C C . TYR A 1 102 ? 5.863 -24.641 -11.109 1 98.88 102 TYR A C 1
ATOM 827 O O . TYR A 1 102 ? 6.297 -24.641 -9.953 1 98.88 102 TYR A O 1
ATOM 835 N N . LEU A 1 103 ? 6.102 -23.688 -11.984 1 98.94 103 LEU A N 1
ATOM 836 C CA . LEU A 1 103 ? 6.926 -22.531 -11.648 1 98.94 103 LEU A CA 1
ATOM 837 C C . LEU A 1 103 ? 6.336 -21.766 -10.469 1 98.94 103 LEU A C 1
ATOM 839 O O . LEU A 1 103 ? 7.07 -21.344 -9.57 1 98.94 103 LEU A O 1
ATOM 843 N N . CYS A 1 104 ? 5.102 -21.625 -10.414 1 98.88 104 CYS A N 1
ATOM 844 C CA . CYS A 1 104 ? 4.418 -20.953 -9.32 1 98.88 104 CYS A CA 1
ATOM 845 C C . CYS A 1 104 ? 4.727 -21.609 -7.984 1 98.88 104 CYS A C 1
ATOM 847 O O . CYS A 1 104 ? 5.215 -20.953 -7.062 1 98.88 104 CYS A O 1
ATOM 849 N N . MET A 1 105 ? 4.512 -22.891 -7.902 1 98.88 105 MET A N 1
ATOM 850 C CA . MET A 1 105 ? 4.742 -23.594 -6.645 1 98.88 105 MET A CA 1
ATOM 851 C C . MET A 1 105 ? 6.227 -23.609 -6.285 1 98.88 105 MET A C 1
ATOM 853 O O . MET A 1 105 ? 6.586 -23.422 -5.121 1 98.88 105 MET A O 1
ATOM 857 N N . TYR A 1 106 ? 7.047 -23.797 -7.285 1 98.94 106 TYR A N 1
ATOM 858 C CA . TYR A 1 106 ? 8.477 -23.859 -7.031 1 98.94 106 TYR A CA 1
ATOM 859 C C . TYR A 1 106 ? 9.016 -22.516 -6.57 1 98.94 106 TYR A C 1
ATOM 861 O O . TYR A 1 106 ? 9.859 -22.438 -5.676 1 98.94 106 TYR A O 1
ATOM 869 N N . SER A 1 107 ? 8.562 -21.422 -7.203 1 98.88 107 SER A N 1
ATOM 870 C CA . SER A 1 107 ? 9.031 -20.094 -6.797 1 98.88 107 SER A CA 1
ATOM 871 C C . SER A 1 107 ? 8.625 -19.797 -5.359 1 98.88 107 SER A C 1
ATOM 873 O O . SER A 1 107 ? 9.398 -19.188 -4.609 1 98.88 107 SER A O 1
ATOM 875 N N . ALA A 1 108 ? 7.418 -20.188 -4.992 1 98.81 108 ALA A N 1
ATOM 876 C CA . ALA A 1 108 ? 6.984 -20.016 -3.605 1 98.81 108 ALA A CA 1
ATOM 877 C C . ALA A 1 108 ? 7.871 -20.828 -2.654 1 98.81 108 ALA A C 1
ATOM 879 O O . ALA A 1 108 ? 8.312 -20.312 -1.624 1 98.81 108 ALA A O 1
ATOM 880 N N . TRP A 1 109 ? 8.117 -22.078 -3.021 1 98.81 109 TRP A N 1
ATOM 881 C CA . TRP A 1 109 ? 8.992 -22.922 -2.215 1 98.81 109 TRP A CA 1
ATOM 882 C C . TRP A 1 109 ? 10.383 -22.312 -2.111 1 98.81 109 TRP A C 1
ATOM 884 O O . TRP A 1 109 ? 10.953 -22.234 -1.021 1 98.81 109 TRP A O 1
ATOM 894 N N . TYR A 1 110 ? 10.922 -21.859 -3.209 1 98.62 110 TYR A N 1
ATOM 895 C CA . TYR A 1 110 ? 12.273 -21.344 -3.342 1 98.62 110 TYR A CA 1
ATOM 896 C C . TYR A 1 110 ? 12.461 -20.094 -2.484 1 98.62 110 TYR A C 1
ATOM 898 O O . TYR A 1 110 ? 13.438 -19.984 -1.736 1 98.62 110 TYR A O 1
ATOM 906 N N . HIS A 1 111 ? 11.539 -19.172 -2.486 1 98.62 111 HIS A N 1
ATOM 907 C CA . HIS A 1 111 ? 11.711 -17.875 -1.852 1 98.62 111 HIS A CA 1
ATOM 908 C C . HIS A 1 111 ? 11.18 -17.875 -0.423 1 98.62 111 HIS A C 1
ATOM 910 O O . HIS A 1 111 ? 11.766 -17.266 0.468 1 98.62 111 HIS A O 1
ATOM 916 N N . PHE A 1 112 ? 10.062 -18.609 -0.169 1 98.31 112 PHE A N 1
ATOM 917 C CA . PHE A 1 112 ? 9.391 -18.484 1.12 1 98.31 112 PHE A CA 1
ATOM 918 C C . PHE A 1 112 ? 9.883 -19.547 2.092 1 98.31 112 PHE A C 1
ATOM 920 O O . PHE A 1 112 ? 9.734 -19.406 3.307 1 98.31 112 PHE A O 1
ATOM 927 N N . LYS A 1 113 ? 10.352 -20.688 1.544 1 98.06 113 LYS A N 1
ATOM 928 C CA . LYS A 1 113 ? 10.758 -21.828 2.354 1 98.06 113 LYS A CA 1
ATOM 929 C C . LYS A 1 113 ? 9.68 -22.203 3.371 1 98.06 113 LYS A C 1
ATOM 931 O O . LYS A 1 113 ? 9.953 -22.297 4.566 1 98.06 113 LYS A O 1
ATOM 936 N N . PRO A 1 114 ? 8.492 -22.484 2.834 1 98.38 114 PRO A N 1
ATOM 937 C CA . PRO A 1 114 ? 7.355 -22.703 3.725 1 98.38 114 PRO A CA 1
ATOM 938 C C . PRO A 1 114 ? 7.465 -24.016 4.504 1 98.38 114 PRO A C 1
ATOM 940 O O . PRO A 1 114 ? 8.125 -24.953 4.051 1 98.38 114 PRO A O 1
ATOM 943 N N . ASP A 1 115 ? 6.781 -24.016 5.641 1 97.69 115 ASP A N 1
ATOM 944 C CA . ASP A 1 115 ? 6.695 -25.234 6.438 1 97.69 115 ASP A CA 1
ATOM 945 C C . ASP A 1 115 ? 5.832 -26.281 5.738 1 97.69 115 ASP A C 1
ATOM 947 O O . ASP A 1 115 ? 6.105 -27.484 5.832 1 97.69 115 ASP A O 1
ATOM 951 N N . ARG A 1 116 ? 4.82 -25.812 5.086 1 97.94 116 ARG A N 1
ATOM 952 C CA . ARG A 1 116 ? 3.875 -26.672 4.383 1 97.94 116 ARG A CA 1
ATOM 953 C C . ARG A 1 116 ? 3.326 -25.969 3.139 1 97.94 116 ARG A C 1
ATOM 955 O O . ARG A 1 116 ? 3.168 -24.75 3.119 1 97.94 116 ARG A O 1
ATOM 962 N N . MET A 1 117 ? 3.08 -26.797 2.184 1 98.69 117 MET A N 1
ATOM 963 C CA . MET A 1 117 ? 2.391 -26.344 0.979 1 98.69 117 MET A CA 1
ATOM 964 C C . MET A 1 117 ? 1.138 -27.172 0.721 1 98.69 117 MET A C 1
ATOM 966 O O . MET A 1 117 ? 1.226 -28.297 0.235 1 98.69 117 MET A O 1
ATOM 970 N N . TYR A 1 118 ? 0.014 -26.609 1.009 1 98.88 118 TYR A N 1
ATOM 971 C CA . TYR A 1 118 ? -1.251 -27.312 0.818 1 98.88 118 TYR A CA 1
ATOM 972 C C . TYR A 1 118 ? -1.752 -27.156 -0.612 1 98.88 118 TYR A C 1
ATOM 974 O O . TYR A 1 118 ? -1.859 -26.031 -1.118 1 98.88 118 TYR A O 1
ATOM 982 N N . PHE A 1 119 ? -2 -28.25 -1.216 1 98.81 119 PHE A N 1
ATOM 983 C CA . PHE A 1 119 ? -2.639 -28.297 -2.525 1 98.81 119 PHE A CA 1
ATOM 984 C C . PHE A 1 119 ? -4.086 -28.766 -2.406 1 98.81 119 PHE A C 1
ATOM 986 O O . PHE A 1 119 ? -4.344 -29.953 -2.256 1 98.81 119 PHE A O 1
ATOM 993 N N . HIS A 1 120 ? -5.004 -27.828 -2.496 1 98.81 120 HIS A N 1
ATOM 994 C CA . HIS A 1 120 ? -6.422 -28.125 -2.342 1 98.81 120 HIS A CA 1
ATOM 995 C C . HIS A 1 120 ? -7.074 -28.422 -3.689 1 98.81 120 HIS A C 1
ATOM 997 O O . HIS A 1 120 ? -6.945 -27.641 -4.633 1 98.81 120 HIS A O 1
ATOM 1003 N N . THR A 1 121 ? -7.824 -29.547 -3.768 1 98.69 121 THR A N 1
ATOM 1004 C CA . THR A 1 121 ? -8.508 -29.891 -5.008 1 98.69 121 THR A CA 1
ATOM 1005 C C . THR A 1 121 ? -9.703 -30.797 -4.73 1 98.69 121 THR A C 1
ATOM 1007 O O . THR A 1 121 ? -9.773 -31.438 -3.678 1 98.69 121 THR A O 1
ATOM 1010 N N . ASN A 1 122 ? -10.641 -30.75 -5.648 1 98 122 ASN A N 1
ATOM 1011 C CA . ASN A 1 122 ? -11.766 -31.672 -5.566 1 98 122 ASN A CA 1
ATOM 1012 C C . ASN A 1 122 ? -11.594 -32.844 -6.523 1 98 122 ASN A C 1
ATOM 1014 O O . ASN A 1 122 ? -12.555 -33.562 -6.809 1 98 122 ASN A O 1
ATOM 1018 N N . ALA A 1 123 ? -10.422 -33.031 -7.07 1 98.31 123 ALA A N 1
ATOM 1019 C CA . ALA A 1 123 ? -10.156 -34.125 -8.016 1 98.31 123 ALA A CA 1
ATOM 1020 C C . ALA A 1 123 ? -10.375 -35.469 -7.355 1 98.31 123 ALA A C 1
ATOM 1022 O O . ALA A 1 123 ? -10.078 -35.656 -6.172 1 98.31 123 ALA A O 1
ATOM 1023 N N . ASP A 1 124 ? -10.758 -36.438 -8.148 1 98.12 124 ASP A N 1
ATOM 1024 C CA . ASP A 1 124 ? -10.891 -37.812 -7.684 1 98.12 124 ASP A CA 1
ATOM 1025 C C . ASP A 1 124 ? -9.531 -38.406 -7.309 1 98.12 124 ASP A C 1
ATOM 1027 O O . ASP A 1 124 ? -8.516 -38.062 -7.934 1 98.12 124 ASP A O 1
ATOM 1031 N N . ALA A 1 125 ? -9.633 -39.312 -6.41 1 97.81 125 ALA A N 1
ATOM 1032 C CA . ALA A 1 125 ? -8.414 -39.938 -5.914 1 97.81 125 ALA A CA 1
ATOM 1033 C C . ALA A 1 125 ? -7.621 -40.594 -7.059 1 97.81 125 ALA A C 1
ATOM 1035 O O . ALA A 1 125 ? -6.387 -40.531 -7.066 1 97.81 125 ALA A O 1
ATOM 1036 N N . ALA A 1 126 ? -8.305 -41.125 -8.016 1 98 126 ALA A N 1
ATOM 1037 C CA . ALA A 1 126 ? -7.637 -41.781 -9.141 1 98 126 ALA A CA 1
ATOM 1038 C C . ALA A 1 126 ? -6.855 -40.75 -9.969 1 98 126 ALA A C 1
ATOM 1040 O O . ALA A 1 126 ? -5.777 -41.062 -10.484 1 98 126 ALA A O 1
ATOM 1041 N N . LYS A 1 127 ? -7.414 -39.625 -10.125 1 98.06 127 LYS A N 1
ATOM 1042 C CA . LYS A 1 127 ? -6.766 -38.594 -10.906 1 98.06 127 LYS A CA 1
ATOM 1043 C C . LYS A 1 127 ? -5.562 -38 -10.164 1 98.06 127 LYS A C 1
ATOM 1045 O O . LYS A 1 127 ? -4.551 -37.688 -10.781 1 98.06 127 LYS A O 1
ATOM 1050 N N . ILE A 1 128 ? -5.656 -37.906 -8.875 1 98.19 128 ILE A N 1
ATOM 1051 C CA . ILE A 1 128 ? -4.527 -37.469 -8.055 1 98.19 128 ILE A CA 1
ATOM 1052 C C . ILE A 1 128 ? -3.385 -38.469 -8.188 1 98.19 128 ILE A C 1
ATOM 1054 O O . ILE A 1 128 ? -2.223 -38.094 -8.328 1 98.19 128 ILE A O 1
ATOM 1058 N N . GLU A 1 129 ? -3.725 -39.75 -8.172 1 98 129 GLU A N 1
ATOM 1059 C CA . GLU A 1 129 ? -2.711 -40.781 -8.312 1 98 129 GLU A CA 1
ATOM 1060 C C . GLU A 1 129 ? -2.047 -40.719 -9.688 1 98 129 GLU A C 1
ATOM 1062 O O . GLU A 1 129 ? -0.838 -40.938 -9.805 1 98 129 GLU A O 1
ATOM 1067 N N . ARG A 1 130 ? -2.854 -40.469 -10.703 1 97.69 130 ARG A N 1
ATOM 1068 C CA . ARG A 1 130 ? -2.293 -40.312 -12.039 1 97.69 130 ARG A CA 1
ATOM 1069 C C . ARG A 1 130 ? -1.338 -39.125 -12.109 1 97.69 130 ARG A C 1
ATOM 1071 O O . ARG A 1 130 ? -0.318 -39.188 -12.797 1 97.69 130 ARG A O 1
ATOM 1078 N N . ALA A 1 131 ? -1.698 -38.094 -11.383 1 97.44 131 ALA A N 1
ATOM 1079 C CA . ALA A 1 131 ? -0.812 -36.938 -11.305 1 97.44 131 ALA A CA 1
ATOM 1080 C C . ALA A 1 131 ? 0.49 -37.281 -10.594 1 97.44 131 ALA A C 1
ATOM 1082 O O . ALA A 1 131 ? 1.577 -36.969 -11.078 1 97.44 131 ALA A O 1
ATOM 1083 N N . ARG A 1 132 ? 0.453 -38 -9.539 1 97.19 132 ARG A N 1
ATOM 1084 C CA . ARG A 1 132 ? 1.605 -38.375 -8.727 1 97.19 132 ARG A CA 1
ATOM 1085 C C . ARG A 1 132 ? 2.543 -39.312 -9.5 1 97.19 132 ARG A C 1
ATOM 1087 O O . ARG A 1 132 ? 3.764 -39.219 -9.367 1 97.19 132 ARG A O 1
ATOM 1094 N N . SER A 1 133 ? 1.972 -40.125 -10.328 1 96.81 133 SER A N 1
ATOM 1095 C CA . SER A 1 133 ? 2.75 -41.156 -11.023 1 96.81 133 SER A CA 1
ATOM 1096 C C . SER A 1 133 ? 3.408 -40.594 -12.281 1 96.81 133 SER A C 1
ATOM 1098 O O . SER A 1 133 ? 4.281 -41.219 -12.867 1 96.81 133 SER A O 1
ATOM 1100 N N . GLY A 1 134 ? 2.883 -39.469 -12.68 1 95.19 134 GLY A N 1
ATOM 1101 C CA . GLY A 1 134 ? 3.422 -38.875 -13.883 1 95.19 134 GLY A CA 1
ATOM 1102 C C . GLY A 1 134 ? 2.602 -39.188 -15.125 1 95.19 134 GLY A C 1
ATOM 1103 O O . GLY A 1 134 ? 2.867 -38.656 -16.203 1 95.19 134 GLY A O 1
ATOM 1104 N N . THR A 1 135 ? 1.568 -39.969 -14.953 1 95.31 135 THR A N 1
ATOM 1105 C CA . THR A 1 135 ? 0.708 -40.344 -16.078 1 95.31 135 THR A CA 1
ATOM 1106 C C . THR A 1 135 ? -0.001 -39.094 -16.625 1 95.31 135 THR A C 1
ATOM 1108 O O . THR A 1 135 ? -0.227 -39 -17.828 1 95.31 135 THR A O 1
ATOM 1111 N N . ALA A 1 136 ? -0.348 -38.156 -15.812 1 94.06 136 ALA A N 1
ATOM 1112 C CA . ALA A 1 136 ? -1.043 -36.938 -16.234 1 94.06 136 ALA A CA 1
ATOM 1113 C C . ALA A 1 136 ? -0.081 -35.969 -16.891 1 94.06 136 ALA A C 1
ATOM 1115 O O . ALA A 1 136 ? -0.507 -35.062 -17.609 1 94.06 136 ALA A O 1
ATOM 1116 N N . GLY A 1 137 ? 1.21 -36.094 -16.562 1 95.94 137 GLY A N 1
ATOM 1117 C CA . GLY A 1 137 ? 2.195 -35.219 -17.156 1 95.94 137 GLY A CA 1
ATOM 1118 C C . GLY A 1 137 ? 3.361 -34.906 -16.234 1 95.94 137 GLY A C 1
ATOM 1119 O O . GLY A 1 137 ? 3.262 -35.094 -15.016 1 95.94 137 GLY A O 1
ATOM 1120 N N . LYS A 1 138 ? 4.422 -34.406 -16.812 1 97.69 138 LYS A N 1
ATOM 1121 C CA . LYS A 1 138 ? 5.664 -34.125 -16.094 1 97.69 138 LYS A CA 1
ATOM 1122 C C . LYS A 1 138 ? 5.441 -33.094 -14.977 1 97.69 138 LYS A C 1
ATOM 1124 O O . LYS A 1 138 ? 5.91 -33.281 -13.852 1 97.69 138 LYS A O 1
ATOM 1129 N N . TRP A 1 139 ? 4.719 -32.062 -15.281 1 98.62 139 TRP A N 1
ATOM 1130 C CA . TRP A 1 139 ? 4.578 -30.953 -14.328 1 98.62 139 TRP A CA 1
ATOM 1131 C C . TRP A 1 139 ? 3.738 -31.375 -13.125 1 98.62 139 TRP A C 1
ATOM 1133 O O . TRP A 1 139 ? 4.078 -31.062 -11.984 1 98.62 139 TRP A O 1
ATOM 1143 N N . ALA A 1 140 ? 2.68 -32.156 -13.367 1 98.25 140 ALA A N 1
ATOM 1144 C CA . ALA A 1 140 ? 1.864 -32.656 -12.266 1 98.25 140 ALA A CA 1
ATOM 1145 C C . ALA A 1 140 ? 2.697 -33.5 -11.305 1 98.25 140 ALA A C 1
ATOM 1147 O O . ALA A 1 140 ? 2.594 -33.344 -10.086 1 98.25 140 ALA A O 1
ATOM 1148 N N . ARG A 1 141 ? 3.477 -34.375 -11.891 1 98.25 141 ARG A N 1
ATOM 1149 C CA . ARG A 1 141 ? 4.324 -35.25 -11.086 1 98.25 141 ARG A CA 1
ATOM 1150 C C . ARG A 1 141 ? 5.297 -34.438 -10.234 1 98.25 141 ARG A C 1
ATOM 1152 O O . ARG A 1 141 ? 5.422 -34.656 -9.031 1 98.25 141 ARG A O 1
ATOM 1159 N N . LEU A 1 142 ? 5.926 -33.469 -10.828 1 98.56 142 LEU A N 1
ATOM 1160 C CA . LEU A 1 142 ? 6.922 -32.688 -10.125 1 98.56 142 LEU A CA 1
ATOM 1161 C C . LEU A 1 142 ? 6.27 -31.812 -9.047 1 98.56 142 LEU A C 1
ATOM 1163 O O . LEU A 1 142 ? 6.816 -31.656 -7.953 1 98.56 142 LEU A O 1
ATOM 1167 N N . MET A 1 143 ? 5.133 -31.281 -9.336 1 98.56 143 MET A N 1
ATOM 1168 C CA . MET A 1 143 ? 4.398 -30.438 -8.398 1 98.56 143 MET A CA 1
ATOM 1169 C C . MET A 1 143 ? 4.027 -31.219 -7.141 1 98.56 143 MET A C 1
ATOM 1171 O O . MET A 1 143 ? 4.273 -30.766 -6.023 1 98.56 143 MET A O 1
ATOM 1175 N N . LEU A 1 144 ? 3.516 -32.406 -7.316 1 98.25 144 LEU A N 1
ATOM 1176 C CA . LEU A 1 144 ? 3.004 -33.156 -6.184 1 98.25 144 LEU A CA 1
ATOM 1177 C C . LEU A 1 144 ? 4.137 -33.875 -5.449 1 98.25 144 LEU A C 1
ATOM 1179 O O . LEU A 1 144 ? 3.951 -34.344 -4.332 1 98.25 144 LEU A O 1
ATOM 1183 N N . ALA A 1 145 ? 5.336 -33.875 -6.031 1 97.88 145 ALA A N 1
ATOM 1184 C CA . ALA A 1 145 ? 6.484 -34.5 -5.402 1 97.88 145 ALA A CA 1
ATOM 1185 C C . ALA A 1 145 ? 7.324 -33.5 -4.621 1 97.88 145 ALA A C 1
ATOM 1187 O O . ALA A 1 145 ? 8.289 -33.875 -3.947 1 97.88 145 ALA A O 1
ATOM 1188 N N . MET A 1 146 ? 6.965 -32.25 -4.652 1 98.06 146 MET A N 1
ATOM 1189 C CA . MET A 1 146 ? 7.75 -31.234 -3.977 1 98.06 146 MET A CA 1
ATOM 1190 C C . MET A 1 146 ? 7.758 -31.453 -2.467 1 98.06 146 MET A C 1
ATOM 1192 O O . MET A 1 146 ? 6.762 -31.906 -1.897 1 98.06 146 MET A O 1
ATOM 1196 N N . PRO A 1 147 ? 8.836 -31.031 -1.838 1 96.31 147 PRO A N 1
ATOM 1197 C CA . PRO A 1 147 ? 8.883 -31.156 -0.378 1 96.31 147 PRO A CA 1
ATOM 1198 C C . PRO A 1 147 ? 7.805 -30.328 0.317 1 96.31 147 PRO A C 1
ATOM 1200 O O . PRO A 1 147 ? 7.594 -29.156 -0.028 1 96.31 147 PRO A O 1
ATOM 1203 N N . GLY A 1 148 ? 7.168 -30.938 1.192 1 96.69 148 GLY A N 1
ATOM 1204 C CA . GLY A 1 148 ? 6.227 -30.219 2.033 1 96.69 148 GLY A CA 1
ATOM 1205 C C . GLY A 1 148 ? 4.84 -30.125 1.429 1 96.69 148 GLY A C 1
ATOM 1206 O O . GLY A 1 148 ? 3.908 -29.641 2.072 1 96.69 148 GLY A O 1
ATOM 1207 N N . VAL A 1 149 ? 4.68 -30.656 0.179 1 98.5 149 VAL A N 1
ATOM 1208 C CA . VAL A 1 149 ? 3.375 -30.562 -0.464 1 98.5 149 VAL A CA 1
ATOM 1209 C C . VAL A 1 149 ? 2.432 -31.594 0.14 1 98.5 149 VAL A C 1
ATOM 1211 O O . VAL A 1 149 ? 2.797 -32.781 0.288 1 98.5 149 VAL A O 1
ATOM 1214 N N . GLU A 1 150 ? 1.329 -31.219 0.527 1 98.44 150 GLU A N 1
ATOM 1215 C CA . GLU A 1 150 ? 0.24 -32.062 0.998 1 98.44 150 GLU A CA 1
ATOM 1216 C C . GLU A 1 150 ? -1.038 -31.828 0.203 1 98.44 150 GLU A C 1
ATOM 1218 O O . GLU A 1 150 ? -1.575 -30.719 0.213 1 98.44 150 GLU A O 1
ATOM 1223 N N . VAL A 1 151 ? -1.484 -32.875 -0.468 1 98.44 151 VAL A N 1
ATOM 1224 C CA . VAL A 1 151 ? -2.744 -32.75 -1.194 1 98.44 151 VAL A CA 1
ATOM 1225 C C . VAL A 1 151 ? -3.914 -32.844 -0.217 1 98.44 151 VAL A C 1
ATOM 1227 O O . VAL A 1 151 ? -3.984 -33.781 0.595 1 98.44 151 VAL A O 1
ATOM 1230 N N . ARG A 1 152 ? -4.781 -31.875 -0.293 1 98.31 152 ARG A N 1
ATOM 1231 C CA . ARG A 1 152 ? -5.984 -31.828 0.535 1 98.31 152 ARG A CA 1
ATOM 1232 C C . ARG A 1 152 ? -7.242 -31.797 -0.326 1 98.31 152 ARG A C 1
ATOM 1234 O O . ARG A 1 152 ? -7.484 -30.812 -1.036 1 98.31 152 ARG A O 1
ATOM 1241 N N . TRP A 1 153 ? -7.93 -32.875 -0.202 1 98.12 153 TRP A N 1
ATOM 1242 C CA . TRP A 1 153 ? -9.211 -32.844 -0.902 1 98.12 153 TRP A CA 1
ATOM 1243 C C . TRP A 1 153 ? -10.164 -31.844 -0.264 1 98.12 153 TRP A C 1
ATOM 1245 O O . TRP A 1 153 ? -10.266 -31.766 0.962 1 98.12 153 TRP A O 1
ATOM 1255 N N . MET A 1 154 ? -10.844 -31.125 -1.118 1 97.88 154 MET A N 1
ATOM 1256 C CA . MET A 1 154 ? -11.805 -30.109 -0.691 1 97.88 154 MET A CA 1
ATOM 1257 C C . MET A 1 154 ? -13.016 -30.078 -1.619 1 97.88 154 MET A C 1
ATOM 1259 O O . MET A 1 154 ? -12.867 -30.094 -2.842 1 97.88 154 MET A O 1
ATOM 1263 N N . GLU A 1 155 ? -14.164 -30.047 -1.004 1 96.38 155 GLU A N 1
ATOM 1264 C CA . GLU A 1 155 ? -15.375 -29.953 -1.812 1 96.38 155 GLU A CA 1
ATOM 1265 C C . GLU A 1 155 ? -15.438 -28.625 -2.568 1 96.38 155 GLU A C 1
ATOM 1267 O O . GLU A 1 155 ? -15.133 -27.578 -2.006 1 96.38 155 GLU A O 1
ATOM 1272 N N . ALA A 1 156 ? -15.758 -28.719 -3.824 1 97.19 156 ALA A N 1
ATOM 1273 C CA . ALA A 1 156 ? -15.969 -27.531 -4.637 1 97.19 156 ALA A CA 1
ATOM 1274 C C . ALA A 1 156 ? -17.438 -27.125 -4.656 1 97.19 156 ALA A C 1
ATOM 1276 O O . ALA A 1 156 ? -18.297 -27.906 -5.098 1 97.19 156 ALA A O 1
ATOM 1277 N N . PRO A 1 157 ? -17.688 -25.938 -4.145 1 97 157 PRO A N 1
ATOM 1278 C CA . PRO A 1 157 ? -19.109 -25.531 -4.191 1 97 157 PRO A CA 1
ATOM 1279 C C . PRO A 1 157 ? -19.609 -25.297 -5.617 1 97 157 PRO A C 1
ATOM 1281 O O . PRO A 1 157 ? -18.859 -24.781 -6.457 1 97 157 PRO A O 1
ATOM 1284 N N . ARG A 1 158 ? -20.859 -25.641 -5.812 1 95.94 158 ARG A N 1
ATOM 1285 C CA . ARG A 1 158 ? -21.438 -25.438 -7.137 1 95.94 158 ARG A CA 1
ATOM 1286 C C . ARG A 1 158 ? -22.422 -24.281 -7.125 1 95.94 158 ARG A C 1
ATOM 1288 O O . ARG A 1 158 ? -22.891 -23.844 -8.18 1 95.94 158 ARG A O 1
ATOM 1295 N N . GLN A 1 159 ? -22.75 -23.828 -6.035 1 97.44 159 GLN A N 1
ATOM 1296 C CA . GLN A 1 159 ? -23.641 -22.688 -5.84 1 97.44 159 GLN A CA 1
ATOM 1297 C C . GLN A 1 159 ? -23.344 -21.969 -4.527 1 97.44 159 GLN A C 1
ATOM 1299 O O . GLN A 1 159 ? -22.703 -22.531 -3.643 1 97.44 159 GLN A O 1
ATOM 1304 N N . THR A 1 160 ? -23.766 -20.781 -4.438 1 98.19 160 THR A N 1
ATOM 1305 C CA . THR A 1 160 ? -23.672 -20.062 -3.174 1 98.19 160 THR A CA 1
ATOM 1306 C C . THR A 1 160 ? -24.656 -20.625 -2.152 1 98.19 160 THR A C 1
ATOM 1308 O O . THR A 1 160 ? -25.484 -21.469 -2.488 1 98.19 160 THR A O 1
ATOM 1311 N N . ARG A 1 161 ? -24.531 -20.094 -0.94 1 97.19 161 ARG A N 1
ATOM 1312 C CA . ARG A 1 161 ? -25.453 -20.5 0.123 1 97.19 161 ARG A CA 1
ATOM 1313 C C . ARG A 1 161 ? -26.891 -20.141 -0.224 1 97.19 161 ARG A C 1
ATOM 1315 O O . ARG A 1 161 ? -27.828 -20.719 0.32 1 97.19 161 ARG A O 1
ATOM 1322 N N . HIS A 1 162 ? -27.109 -19.25 -1.163 1 97 162 HIS A N 1
ATOM 1323 C CA . HIS A 1 162 ? -28.438 -18.781 -1.529 1 97 162 HIS A CA 1
ATOM 1324 C C . HIS A 1 162 ? -28.906 -19.422 -2.828 1 97 162 HIS A C 1
ATOM 1326 O O . HIS A 1 162 ? -29.922 -19.016 -3.398 1 97 162 HIS A O 1
ATOM 1332 N N . GLY A 1 163 ? -28.125 -20.281 -3.332 1 96.81 163 GLY A N 1
ATOM 1333 C CA . GLY A 1 163 ? -28.562 -21.078 -4.461 1 96.81 163 GLY A CA 1
ATOM 1334 C C . GLY A 1 163 ? -28.125 -20.516 -5.801 1 96.81 163 GLY A C 1
ATOM 1335 O O . GLY A 1 163 ? -28.5 -21.047 -6.852 1 96.81 163 GLY A O 1
ATOM 1336 N N . PHE A 1 164 ? -27.422 -19.469 -5.859 1 97.12 164 PHE A N 1
ATOM 1337 C CA . PHE A 1 164 ? -26.922 -18.922 -7.117 1 97.12 164 PHE A CA 1
ATOM 1338 C C . PHE A 1 164 ? -25.828 -19.828 -7.684 1 97.12 164 PHE A C 1
ATOM 1340 O O . PHE A 1 164 ? -24.812 -20.078 -7.023 1 97.12 164 PHE A O 1
ATOM 1347 N N . PRO A 1 165 ? -26.016 -20.297 -8.82 1 96.88 165 PRO A N 1
ATOM 1348 C CA . PRO A 1 165 ? -25.031 -21.219 -9.391 1 96.88 165 PRO A CA 1
ATOM 1349 C C . PRO A 1 165 ? -23.688 -20.547 -9.688 1 96.88 165 PRO A C 1
ATOM 1351 O O . PRO A 1 165 ? -23.656 -19.391 -10.117 1 96.88 165 PRO A O 1
ATOM 1354 N N . LEU A 1 166 ? -22.594 -21.266 -9.5 1 96.62 166 LEU A N 1
ATOM 1355 C CA . LEU A 1 166 ? -21.25 -20.844 -9.898 1 96.62 166 LEU A CA 1
ATOM 1356 C C . LEU A 1 166 ? -20.891 -21.375 -11.273 1 96.62 166 LEU A C 1
ATOM 1358 O O . LEU A 1 166 ? -20.469 -22.531 -11.406 1 96.62 166 LEU A O 1
ATOM 1362 N N . ALA A 1 167 ? -20.969 -20.531 -12.211 1 89.19 167 ALA A N 1
ATOM 1363 C CA . ALA A 1 167 ? -20.891 -20.953 -13.609 1 89.19 167 ALA A CA 1
ATOM 1364 C C . ALA A 1 167 ? -19.438 -21.109 -14.055 1 89.19 167 ALA A C 1
ATOM 1366 O O . ALA A 1 167 ? -19.156 -21.828 -15.023 1 89.19 167 ALA A O 1
ATOM 1367 N N . PHE A 1 168 ? -18.5 -20.484 -13.305 1 89.69 168 PHE A N 1
ATOM 1368 C CA . PHE A 1 168 ? -17.094 -20.5 -13.711 1 89.69 168 PHE A CA 1
ATOM 1369 C C . PHE A 1 168 ? -16.25 -21.234 -12.68 1 89.69 168 PHE A C 1
ATOM 1371 O O . PHE A 1 168 ? -16.406 -21.031 -11.477 1 89.69 168 PHE A O 1
ATOM 1378 N N . LYS A 1 169 ? -15.328 -22.094 -13.219 1 90.5 169 LYS A N 1
ATOM 1379 C CA . LYS A 1 169 ? -14.414 -22.781 -12.312 1 90.5 169 LYS A CA 1
ATOM 1380 C C . LYS A 1 169 ? -13.562 -21.797 -11.523 1 90.5 169 LYS A C 1
ATOM 1382 O O . LYS A 1 169 ? -13.195 -22.047 -10.383 1 90.5 169 LYS A O 1
ATOM 1387 N N . GLU A 1 170 ? -13.273 -20.672 -12.203 1 93.62 170 GLU A N 1
ATOM 1388 C CA . GLU A 1 170 ? -12.508 -19.609 -11.547 1 93.62 170 GLU A CA 1
ATOM 1389 C C . GLU A 1 170 ? -13.242 -19.094 -10.312 1 93.62 170 GLU A C 1
ATOM 1391 O O . GLU A 1 170 ? -12.617 -18.766 -9.305 1 93.62 170 GLU A O 1
ATOM 1396 N N . HIS A 1 171 ? -14.594 -19.047 -10.375 1 97 171 HIS A N 1
ATOM 1397 C CA . HIS A 1 171 ? -15.375 -18.594 -9.234 1 97 171 HIS A CA 1
ATOM 1398 C C . HIS A 1 171 ? -15.414 -19.656 -8.141 1 97 171 HIS A C 1
ATOM 1400 O O . HIS A 1 171 ? -15.43 -19.328 -6.953 1 97 171 HIS A O 1
ATOM 1406 N N . ILE A 1 172 ? -15.445 -20.891 -8.625 1 97.62 172 ILE A N 1
ATOM 1407 C CA . ILE A 1 172 ? -15.367 -21.969 -7.656 1 97.62 172 ILE A CA 1
ATOM 1408 C C . ILE A 1 172 ? -14.062 -21.875 -6.875 1 97.62 172 ILE A C 1
ATOM 1410 O O . ILE A 1 172 ? -14.055 -21.969 -5.645 1 97.62 172 ILE A O 1
ATOM 1414 N N . SER A 1 173 ? -13.008 -21.672 -7.551 1 97.88 173 SER A N 1
ATOM 1415 C CA . SER A 1 173 ? -11.695 -21.5 -6.941 1 97.88 173 SER A CA 1
ATOM 1416 C C . SER A 1 173 ? -11.688 -20.328 -5.961 1 97.88 173 SER A C 1
ATOM 1418 O O . SER A 1 173 ? -11.031 -20.406 -4.914 1 97.88 173 SER A O 1
ATOM 1420 N N . ASP A 1 174 ? -12.438 -19.25 -6.277 1 98.38 174 ASP A N 1
ATOM 1421 C CA . ASP A 1 174 ? -12.531 -18.094 -5.383 1 98.38 174 ASP A CA 1
ATOM 1422 C C . ASP A 1 174 ? -13.078 -18.516 -4.016 1 98.38 174 ASP A C 1
ATOM 1424 O O . ASP A 1 174 ? -12.539 -18.109 -2.98 1 98.38 174 ASP A O 1
ATOM 1428 N N . PHE A 1 175 ? -14.117 -19.297 -4.02 1 98.62 175 PHE A N 1
ATOM 1429 C CA . PHE A 1 175 ? -14.734 -19.734 -2.77 1 98.62 175 PHE A CA 1
ATOM 1430 C C . PHE A 1 175 ? -13.812 -20.703 -2.027 1 98.62 175 PHE A C 1
ATOM 1432 O O . PHE A 1 175 ? -13.672 -20.609 -0.805 1 98.62 175 PHE A O 1
ATOM 1439 N N . MET A 1 176 ? -13.156 -21.562 -2.727 1 98.75 176 MET A N 1
ATOM 1440 C CA . MET A 1 176 ? -12.281 -22.562 -2.121 1 98.75 176 MET A CA 1
ATOM 1441 C C . MET A 1 176 ? -11.055 -21.906 -1.504 1 98.75 176 MET A C 1
ATOM 1443 O O . MET A 1 176 ? -10.617 -22.297 -0.42 1 98.75 176 MET A O 1
ATOM 1447 N N . ARG A 1 177 ? -10.5 -20.906 -2.174 1 98.88 177 ARG A N 1
ATOM 1448 C CA . ARG A 1 177 ? -9.25 -20.328 -1.715 1 98.88 177 ARG A CA 1
ATOM 1449 C C . ARG A 1 177 ? -9.438 -19.578 -0.397 1 98.88 177 ARG A C 1
ATOM 1451 O O . ARG A 1 177 ? -8.562 -19.609 0.47 1 98.88 177 ARG A O 1
ATOM 1458 N N . VAL A 1 178 ? -10.531 -18.891 -0.255 1 98.88 178 VAL A N 1
ATOM 1459 C CA . VAL A 1 178 ? -10.812 -18.172 0.98 1 98.88 178 VAL A CA 1
ATOM 1460 C C . VAL A 1 178 ? -11.016 -19.156 2.125 1 98.88 178 VAL A C 1
ATOM 1462 O O . VAL A 1 178 ? -10.5 -18.953 3.229 1 98.88 178 VAL A O 1
ATOM 1465 N N . LYS A 1 179 ? -11.742 -20.219 1.835 1 98.69 179 LYS A N 1
ATOM 1466 C CA . LYS A 1 179 ? -11.945 -21.25 2.838 1 98.69 179 LYS A CA 1
ATOM 1467 C C . LYS A 1 179 ? -10.625 -21.891 3.242 1 98.69 179 LYS A C 1
ATOM 1469 O O . LYS A 1 179 ? -10.391 -22.156 4.422 1 98.69 179 LYS A O 1
ATOM 1474 N N . ALA A 1 180 ? -9.766 -22.188 2.293 1 98.88 180 ALA A N 1
ATOM 1475 C CA . ALA A 1 180 ? -8.469 -22.797 2.572 1 98.88 180 ALA A CA 1
ATOM 1476 C C . ALA A 1 180 ? -7.66 -21.922 3.531 1 98.88 180 ALA A C 1
ATOM 1478 O O . ALA A 1 180 ? -7.156 -22.406 4.547 1 98.88 180 ALA A O 1
ATOM 1479 N N . VAL A 1 181 ? -7.574 -20.641 3.25 1 98.88 181 VAL A N 1
ATOM 1480 C CA . VAL A 1 181 ? -6.777 -19.734 4.078 1 98.88 181 VAL A CA 1
ATOM 1481 C C . VAL A 1 181 ? -7.449 -19.547 5.438 1 98.88 181 VAL A C 1
ATOM 1483 O O . VAL A 1 181 ? -6.77 -19.438 6.465 1 98.88 181 VAL A O 1
ATOM 1486 N N . HIS A 1 182 ? -8.773 -19.5 5.449 1 98.81 182 HIS A N 1
ATOM 1487 C CA . HIS A 1 182 ? -9.477 -19.438 6.723 1 98.81 182 HIS A CA 1
ATOM 1488 C C . HIS A 1 182 ? -9.125 -20.641 7.598 1 98.81 182 HIS A C 1
ATOM 1490 O O . HIS A 1 182 ? -8.859 -20.484 8.789 1 98.81 182 HIS A O 1
ATOM 1496 N N . ASP A 1 183 ? -9.102 -21.828 7.035 1 98.62 183 ASP A N 1
ATOM 1497 C CA . ASP A 1 183 ? -8.969 -23.062 7.785 1 98.62 183 ASP A CA 1
ATOM 1498 C C . ASP A 1 183 ? -7.512 -23.344 8.148 1 98.62 183 ASP A C 1
ATOM 1500 O O . ASP A 1 183 ? -7.227 -23.922 9.195 1 98.62 183 ASP A O 1
ATOM 1504 N N . TYR A 1 184 ? -6.566 -22.859 7.328 1 98.31 184 TYR A N 1
ATOM 1505 C CA . TYR A 1 184 ? -5.184 -23.281 7.527 1 98.31 184 TYR A CA 1
ATOM 1506 C C . TYR A 1 184 ? -4.281 -22.094 7.812 1 98.31 184 TYR A C 1
ATOM 1508 O O . TYR A 1 184 ? -3.152 -22.266 8.289 1 98.31 184 TYR A O 1
ATOM 1516 N N . GLY A 1 185 ? -4.777 -20.875 7.52 1 98.56 185 GLY A N 1
ATOM 1517 C CA . GLY A 1 185 ? -3.904 -19.703 7.602 1 98.56 185 GLY A CA 1
ATOM 1518 C C . GLY A 1 185 ? -2.818 -19.703 6.543 1 98.56 185 GLY A C 1
ATOM 1519 O O . GLY A 1 185 ? -2.734 -20.625 5.727 1 98.56 185 GLY A O 1
ATOM 1520 N N . GLY A 1 186 ? -2.068 -18.609 6.461 1 98.75 186 GLY A N 1
ATOM 1521 C CA . GLY A 1 186 ? -0.916 -18.562 5.578 1 98.75 186 GLY A CA 1
ATOM 1522 C C . GLY A 1 186 ? -1.151 -17.719 4.34 1 98.75 186 GLY A C 1
ATOM 1523 O O . GLY A 1 186 ? -1.886 -16.734 4.387 1 98.75 186 GLY A O 1
ATOM 1524 N N . VAL A 1 187 ? -0.441 -18.094 3.311 1 98.88 187 VAL A N 1
ATOM 1525 C CA . VAL A 1 187 ? -0.401 -17.328 2.066 1 98.88 187 VAL A CA 1
ATOM 1526 C C . VAL A 1 187 ? -1.143 -18.094 0.97 1 98.88 187 VAL A C 1
ATOM 1528 O O . VAL A 1 187 ? -0.986 -19.312 0.832 1 98.88 187 VAL A O 1
ATOM 1531 N N . TYR A 1 188 ? -2.035 -17.422 0.299 1 98.94 188 TYR A N 1
ATOM 1532 C CA . TYR A 1 188 ? -2.615 -17.953 -0.931 1 98.94 188 TYR A CA 1
ATOM 1533 C C . TYR A 1 188 ? -1.99 -17.297 -2.156 1 98.94 188 TYR A C 1
ATOM 1535 O O . TYR A 1 188 ? -1.798 -16.078 -2.184 1 98.94 188 TYR A O 1
ATOM 1543 N N . VAL A 1 189 ? -1.727 -18.078 -3.221 1 98.44 189 VAL A N 1
ATOM 1544 C CA . VAL A 1 189 ? -1.305 -17.531 -4.504 1 98.44 189 VAL A CA 1
ATOM 1545 C C . VAL A 1 189 ? -1.993 -18.281 -5.641 1 98.44 189 VAL A C 1
ATOM 1547 O O . VAL A 1 189 ? -2.105 -19.516 -5.605 1 98.44 189 VAL A O 1
ATOM 1550 N N . ASP A 1 190 ? -2.457 -17.516 -6.652 1 98.5 190 ASP A N 1
ATOM 1551 C CA . ASP A 1 190 ? -2.93 -18.094 -7.906 1 98.5 190 ASP A CA 1
ATOM 1552 C C . ASP A 1 190 ? -1.786 -18.766 -8.664 1 98.5 190 ASP A C 1
ATOM 1554 O O . ASP A 1 190 ? -0.618 -18.422 -8.469 1 98.5 190 ASP A O 1
ATOM 1558 N N . PHE A 1 191 ? -2.148 -19.594 -9.547 1 98.44 191 PHE A N 1
ATOM 1559 C CA . PHE A 1 191 ? -1.126 -20.375 -10.234 1 98.44 191 PHE A CA 1
ATOM 1560 C C . PHE A 1 191 ? -0.434 -19.531 -11.305 1 98.44 191 PHE A C 1
ATOM 1562 O O . PHE A 1 191 ? 0.598 -19.938 -11.844 1 98.44 191 PHE A O 1
ATOM 1569 N N . ASP A 1 192 ? -0.962 -18.391 -11.664 1 98.06 192 ASP A N 1
ATOM 1570 C CA . ASP A 1 192 ? -0.243 -17.5 -12.555 1 98.06 192 ASP A CA 1
ATOM 1571 C C . ASP A 1 192 ? 0.47 -16.391 -11.773 1 98.06 192 ASP A C 1
ATOM 1573 O O . ASP A 1 192 ? 0.792 -15.344 -12.328 1 98.06 192 ASP A O 1
ATOM 1577 N N . VAL A 1 193 ? 0.633 -16.578 -10.5 1 98.81 193 VAL A N 1
ATOM 1578 C CA . VAL A 1 193 ? 1.438 -15.711 -9.648 1 98.81 193 VAL A CA 1
ATOM 1579 C C . VAL A 1 193 ? 2.809 -16.344 -9.414 1 98.81 193 VAL A C 1
ATOM 1581 O O . VAL A 1 193 ? 2.906 -17.531 -9.102 1 98.81 193 VAL A O 1
ATOM 1584 N N . GLN A 1 194 ? 3.865 -15.562 -9.562 1 98.94 194 GLN A N 1
ATOM 1585 C CA . GLN A 1 194 ? 5.227 -16.016 -9.289 1 98.94 194 GLN A CA 1
ATOM 1586 C C . GLN A 1 194 ? 5.828 -15.258 -8.109 1 98.94 194 GLN A C 1
ATOM 1588 O O . GLN A 1 194 ? 5.773 -14.023 -8.062 1 98.94 194 GLN A O 1
ATOM 1593 N N . ALA A 1 195 ? 6.355 -16 -7.152 1 98.88 195 ALA A N 1
ATOM 1594 C CA . ALA A 1 195 ? 7.086 -15.367 -6.059 1 98.88 195 ALA A CA 1
ATOM 1595 C C . ALA A 1 195 ? 8.422 -14.82 -6.539 1 98.88 195 ALA A C 1
ATOM 1597 O O . ALA A 1 195 ? 9.164 -15.508 -7.246 1 98.88 195 ALA A O 1
ATOM 1598 N N . LEU A 1 196 ? 8.711 -13.609 -6.145 1 98.56 196 LEU A N 1
ATOM 1599 C CA . LEU A 1 196 ? 9.961 -12.992 -6.566 1 98.56 196 LEU A CA 1
ATOM 1600 C C . LEU A 1 196 ? 10.906 -12.805 -5.379 1 98.56 196 LEU A C 1
ATOM 1602 O O . LEU A 1 196 ? 12.109 -12.641 -5.562 1 98.56 196 LEU A O 1
ATOM 1606 N N . ARG A 1 197 ? 10.305 -12.789 -4.184 1 97.56 197 ARG A N 1
ATOM 1607 C CA . ARG A 1 197 ? 11.086 -12.672 -2.957 1 97.56 197 ARG A CA 1
ATOM 1608 C C . ARG A 1 197 ? 10.297 -13.164 -1.751 1 97.56 197 ARG A C 1
ATOM 1610 O O . ARG A 1 197 ? 9.117 -13.516 -1.876 1 97.56 197 ARG A O 1
ATOM 1617 N N . ASP A 1 198 ? 10.977 -13.234 -0.632 1 98.31 198 ASP A N 1
ATOM 1618 C CA . ASP A 1 198 ? 10.352 -13.742 0.584 1 98.31 198 ASP A CA 1
ATOM 1619 C C . ASP A 1 198 ? 9.328 -12.75 1.133 1 98.31 198 ASP A C 1
ATOM 1621 O O . ASP A 1 198 ? 9.602 -11.547 1.211 1 98.31 198 ASP A O 1
ATOM 1625 N N . VAL A 1 199 ? 8.156 -13.25 1.52 1 98.38 199 VAL A N 1
ATOM 1626 C CA . VAL A 1 199 ? 7.105 -12.398 2.076 1 98.38 199 VAL A CA 1
ATOM 1627 C C . VAL A 1 199 ? 7.172 -12.43 3.602 1 98.38 199 VAL A C 1
ATOM 1629 O O . VAL A 1 199 ? 6.293 -11.891 4.281 1 98.38 199 VAL A O 1
ATOM 1632 N N . ALA A 1 200 ? 8.195 -12.961 4.207 1 98.25 200 ALA A N 1
ATOM 1633 C CA . ALA A 1 200 ? 8.336 -13.102 5.656 1 98.25 200 ALA A CA 1
ATOM 1634 C C . ALA A 1 200 ? 8.203 -11.742 6.352 1 98.25 200 ALA A C 1
ATOM 1636 O O . ALA A 1 200 ? 7.551 -11.633 7.391 1 98.25 200 ALA A O 1
ATOM 1637 N N . PRO A 1 201 ? 8.812 -10.664 5.812 1 97.94 201 PRO A N 1
ATOM 1638 C CA . PRO A 1 201 ? 8.648 -9.375 6.492 1 97.94 201 PRO A CA 1
ATOM 1639 C C . PRO A 1 201 ? 7.188 -8.945 6.598 1 97.94 201 PRO A C 1
ATOM 1641 O O . PRO A 1 201 ? 6.797 -8.312 7.582 1 97.94 201 P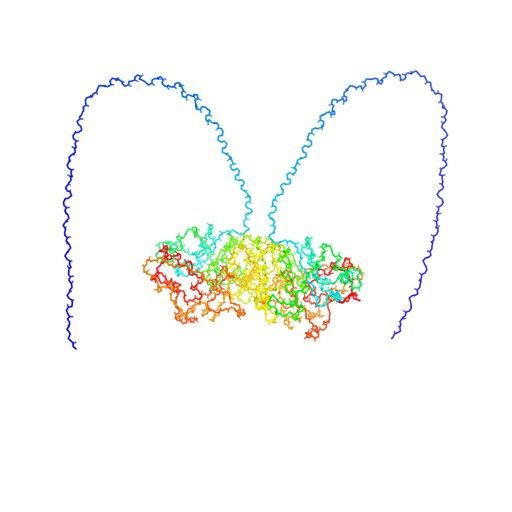RO A O 1
ATOM 1644 N N . LEU A 1 202 ? 6.387 -9.297 5.594 1 98.56 202 LEU A N 1
ATOM 1645 C CA . LEU A 1 202 ? 4.965 -8.969 5.637 1 98.56 202 LEU A CA 1
ATOM 1646 C C . LEU A 1 202 ? 4.227 -9.883 6.609 1 98.56 202 LEU A C 1
ATOM 1648 O O . LEU A 1 202 ? 3.428 -9.406 7.422 1 98.56 202 LEU A O 1
ATOM 1652 N N . ARG A 1 203 ? 4.559 -11.141 6.605 1 98 203 ARG A N 1
ATOM 1653 C CA . ARG A 1 203 ? 3.912 -12.102 7.492 1 98 203 ARG A CA 1
ATOM 1654 C C . ARG A 1 203 ? 4.191 -11.773 8.953 1 98 203 ARG A C 1
ATOM 1656 O O . ARG A 1 203 ? 3.344 -11.992 9.82 1 98 203 ARG A O 1
ATOM 1663 N N . ARG A 1 204 ? 5.324 -11.258 9.203 1 97.31 204 ARG A N 1
ATOM 1664 C CA . ARG A 1 204 ? 5.797 -11.039 10.562 1 97.31 204 ARG A CA 1
ATOM 1665 C C . ARG A 1 204 ? 5.574 -9.594 10.992 1 97.31 204 ARG A C 1
ATOM 1667 O O . ARG A 1 204 ? 6.109 -9.156 12.016 1 97.31 204 ARG A O 1
ATOM 1674 N N . SER A 1 205 ? 4.812 -8.883 10.25 1 97.56 205 SER A N 1
ATOM 1675 C CA . SER A 1 205 ? 4.633 -7.457 10.5 1 97.56 205 SER A CA 1
ATOM 1676 C C . SER A 1 205 ? 3.742 -7.215 11.719 1 97.56 205 SER A C 1
ATOM 1678 O O . SER A 1 205 ? 3.68 -6.098 12.234 1 97.56 205 SER A O 1
ATOM 1680 N N . GLY A 1 206 ? 3.057 -8.18 12.156 1 97.25 206 GLY A N 1
ATOM 1681 C CA . GLY A 1 206 ? 2.17 -8.023 13.297 1 97.25 206 GLY A CA 1
ATOM 1682 C C . GLY A 1 206 ? 0.711 -7.891 12.914 1 97.25 206 GLY A C 1
ATOM 1683 O O . GLY A 1 206 ? -0.169 -7.875 13.773 1 97.25 206 GLY A O 1
ATOM 1684 N N . PHE A 1 207 ? 0.398 -7.863 11.625 1 98.62 207 PHE A N 1
ATOM 1685 C CA . PHE A 1 207 ? -0.977 -7.773 11.148 1 98.62 207 PHE A CA 1
ATOM 1686 C C . PHE A 1 207 ? -1.59 -9.156 11 1 98.62 207 PHE A C 1
ATOM 1688 O O . PHE A 1 207 ? -0.888 -10.125 10.688 1 98.62 207 PHE A O 1
ATOM 1695 N N . ALA A 1 208 ? -2.879 -9.211 11.164 1 98.75 208 ALA A N 1
ATOM 1696 C CA . ALA A 1 208 ? -3.6 -10.484 11.094 1 98.75 208 ALA A CA 1
ATOM 1697 C C . ALA A 1 208 ? -3.871 -10.875 9.641 1 98.75 208 ALA A C 1
ATOM 1699 O O . ALA A 1 208 ? -4.105 -12.047 9.344 1 98.75 208 ALA A O 1
ATOM 1700 N N . ALA A 1 209 ? -3.9 -9.914 8.766 1 98.88 209 ALA A N 1
ATOM 1701 C CA . ALA A 1 209 ? -4.102 -10.125 7.332 1 98.88 209 ALA A CA 1
ATOM 1702 C C . ALA A 1 209 ? -3.287 -9.125 6.512 1 98.88 209 ALA A C 1
ATOM 1704 O O . ALA A 1 209 ? -3.09 -7.984 6.93 1 98.88 209 ALA A O 1
ATOM 1705 N N . VAL A 1 210 ? -2.775 -9.547 5.41 1 98.94 210 VAL A N 1
ATOM 1706 C CA . VAL A 1 210 ? -2.094 -8.695 4.441 1 98.94 210 VAL A CA 1
ATOM 1707 C C . VAL A 1 210 ? -2.719 -8.883 3.061 1 98.94 210 VAL A C 1
ATOM 1709 O O . VAL A 1 210 ? -2.863 -10.016 2.584 1 98.94 210 VAL A O 1
ATOM 1712 N N . VAL A 1 211 ? -3.15 -7.785 2.461 1 98.94 211 VAL A N 1
ATOM 1713 C CA . VAL A 1 211 ? -3.654 -7.785 1.093 1 98.94 211 VAL A CA 1
ATOM 1714 C C . VAL A 1 211 ? -2.902 -6.746 0.266 1 98.94 211 VAL A C 1
ATOM 1716 O O . VAL A 1 211 ? -2.242 -5.863 0.819 1 98.94 211 VAL A O 1
ATOM 1719 N N . GLY A 1 212 ? -2.867 -6.926 -1.001 1 98.81 212 GLY A N 1
ATOM 1720 C CA . GLY A 1 212 ? -2.246 -5.977 -1.91 1 98.81 212 GLY A CA 1
ATOM 1721 C C . GLY A 1 212 ? -3.197 -5.457 -2.971 1 98.81 212 GLY A C 1
ATOM 1722 O O . GLY A 1 212 ? -4.09 -6.176 -3.422 1 98.81 212 GLY A O 1
ATOM 1723 N N . ARG A 1 213 ? -2.977 -4.234 -3.357 1 98.56 213 ARG A N 1
ATOM 1724 C CA . ARG A 1 213 ? -3.795 -3.646 -4.41 1 98.56 213 ARG A CA 1
ATOM 1725 C C . ARG A 1 213 ? -3.475 -4.27 -5.766 1 98.56 213 ARG A C 1
ATOM 1727 O O . ARG A 1 213 ? -2.375 -4.789 -5.973 1 98.56 213 ARG A O 1
ATOM 1734 N N . GLN A 1 214 ? -4.441 -4.27 -6.602 1 97.62 214 GLN A N 1
ATOM 1735 C CA . GLN A 1 214 ? -4.258 -4.504 -8.031 1 97.62 214 GLN A CA 1
ATOM 1736 C C . GLN A 1 214 ? -4.715 -3.299 -8.844 1 97.62 214 GLN A C 1
ATOM 1738 O O . GLN A 1 214 ? -5.074 -2.262 -8.289 1 97.62 214 GLN A O 1
ATOM 1743 N N . ARG A 1 215 ? -4.688 -3.576 -10.109 1 92 215 ARG A N 1
ATOM 1744 C CA . ARG A 1 215 ? -5.137 -2.486 -10.977 1 92 215 ARG A CA 1
ATOM 1745 C C . ARG A 1 215 ? -6.578 -2.104 -10.672 1 92 215 ARG A C 1
ATOM 1747 O O . ARG A 1 215 ? -7.371 -2.939 -10.227 1 92 215 ARG A O 1
ATOM 1754 N N . ASN A 1 216 ? -7.031 -0.928 -10.727 1 91.69 216 ASN A N 1
ATOM 1755 C CA . ASN A 1 216 ? -8.359 -0.362 -10.492 1 91.69 216 ASN A CA 1
ATOM 1756 C C . ASN A 1 216 ? -8.617 -0.143 -9.008 1 91.69 216 ASN A C 1
ATOM 1758 O O . ASN A 1 216 ? -9.773 -0.046 -8.578 1 91.69 216 ASN A O 1
ATOM 1762 N N . HIS A 1 217 ? -7.672 -0.407 -8.133 1 93.62 217 HIS A N 1
ATOM 1763 C CA . HIS A 1 217 ? -7.688 -0.038 -6.723 1 93.62 217 HIS A CA 1
ATOM 1764 C C . HIS A 1 217 ? -8.281 -1.153 -5.867 1 93.62 217 HIS A C 1
ATOM 1766 O O . HIS A 1 217 ? -8.328 -1.042 -4.641 1 93.62 217 HIS A O 1
ATOM 1772 N N . GLU A 1 218 ? -8.664 -2.254 -6.473 1 96.62 218 GLU A N 1
ATOM 1773 C CA . GLU A 1 218 ? -9.18 -3.385 -5.711 1 96.62 218 GLU A CA 1
ATOM 1774 C C . GLU A 1 218 ? -8.055 -4.168 -5.043 1 96.62 218 GLU A C 1
ATOM 1776 O O . GLU A 1 218 ? -6.906 -4.125 -5.5 1 96.62 218 GLU A O 1
ATOM 1781 N N . ALA A 1 219 ? -8.367 -4.797 -3.941 1 98.12 219 ALA A N 1
ATOM 1782 C CA . ALA A 1 219 ? -7.465 -5.805 -3.391 1 98.12 219 ALA A CA 1
ATOM 1783 C C . ALA A 1 219 ? -7.371 -7.02 -4.312 1 98.12 219 ALA A C 1
ATOM 1785 O O . ALA A 1 219 ? -8.375 -7.453 -4.879 1 98.12 219 ALA A O 1
ATOM 1786 N N . ASN A 1 220 ? -6.203 -7.512 -4.469 1 98.5 220 ASN A N 1
ATOM 1787 C CA . ASN A 1 220 ? -5.965 -8.703 -5.277 1 98.5 220 ASN A CA 1
ATOM 1788 C C . ASN A 1 220 ? -6.418 -9.969 -4.555 1 98.5 220 ASN A C 1
ATOM 1790 O O . ASN A 1 220 ? -5.922 -10.281 -3.469 1 98.5 220 ASN A O 1
ATOM 1794 N N . SER A 1 221 ? -7.363 -10.68 -5.141 1 98.31 221 SER A N 1
ATOM 1795 C CA . SER A 1 221 ? -7.859 -11.891 -4.492 1 98.31 221 SER A CA 1
ATOM 1796 C C . SER A 1 221 ? -7.055 -13.117 -4.918 1 98.31 221 SER A C 1
ATOM 1798 O O . SER A 1 221 ? -7.277 -14.219 -4.41 1 98.31 221 SER A O 1
ATOM 1800 N N . GLY A 1 222 ? -6.109 -12.938 -5.867 1 98.5 222 GLY A N 1
ATOM 1801 C CA . GLY A 1 222 ? -5.246 -14.023 -6.289 1 98.5 222 GLY A CA 1
ATOM 1802 C C . GLY A 1 222 ? -4.055 -14.234 -5.371 1 98.5 222 GLY A C 1
ATOM 1803 O O . GLY A 1 222 ? -3.322 -15.211 -5.504 1 98.5 222 GLY A O 1
ATOM 1804 N N . THR A 1 223 ? -3.873 -13.297 -4.488 1 98.56 223 THR A N 1
ATOM 1805 C CA . THR A 1 223 ? -2.818 -13.383 -3.486 1 98.56 223 THR A CA 1
ATOM 1806 C C . THR A 1 223 ? -3.221 -12.648 -2.211 1 98.56 223 THR A C 1
ATOM 1808 O O . THR A 1 223 ? -3.58 -11.477 -2.252 1 98.56 223 THR A O 1
ATOM 1811 N N . PHE A 1 224 ? -3.164 -13.266 -1.116 1 98.88 224 PHE A N 1
ATOM 1812 C CA . PHE A 1 224 ? -3.457 -12.68 0.184 1 98.88 224 PHE A CA 1
ATOM 1813 C C . PHE A 1 224 ? -2.961 -13.578 1.312 1 98.88 224 PHE A C 1
ATOM 1815 O O . PHE A 1 224 ? -2.586 -14.727 1.076 1 98.88 224 PHE A O 1
ATOM 1822 N N . MET A 1 225 ? -2.908 -13.023 2.49 1 98.81 225 MET A N 1
ATOM 1823 C CA . MET A 1 225 ? -2.414 -13.742 3.664 1 98.81 225 MET A CA 1
ATOM 1824 C C . MET A 1 225 ? -3.32 -13.5 4.867 1 98.81 225 MET A C 1
ATOM 1826 O O . MET A 1 225 ? -3.928 -12.438 4.992 1 98.81 225 MET A O 1
ATOM 1830 N N . SER A 1 226 ? -3.373 -14.477 5.711 1 98.81 226 SER A N 1
ATOM 1831 C CA . SER A 1 226 ? -4.176 -14.328 6.918 1 98.81 226 SER A CA 1
ATOM 1832 C C . SER A 1 226 ? -3.715 -15.281 8.016 1 98.81 226 SER A C 1
ATOM 1834 O O . SER A 1 226 ? -3.189 -16.359 7.719 1 98.81 226 SER A O 1
ATOM 1836 N N . GLN A 1 227 ? -3.918 -14.867 9.172 1 98.56 227 GLN A N 1
ATOM 1837 C CA . GLN A 1 227 ? -3.869 -15.836 10.266 1 98.56 227 GLN A CA 1
ATOM 1838 C C . GLN A 1 227 ? -5.012 -16.844 10.164 1 98.56 227 GLN A C 1
ATOM 1840 O O . GLN A 1 227 ? -6.051 -16.547 9.562 1 98.56 227 GLN A O 1
ATOM 1845 N N . LYS A 1 228 ? -4.777 -18 10.727 1 98.44 228 LYS A N 1
ATOM 1846 C CA . LYS A 1 228 ? -5.824 -19.031 10.75 1 98.44 228 LYS A CA 1
ATOM 1847 C C . LYS A 1 228 ? -7.082 -18.5 11.438 1 98.44 228 LYS A C 1
ATOM 1849 O O . LYS A 1 228 ? -7.008 -17.938 12.531 1 98.44 228 LYS A O 1
ATOM 1854 N N . GLY A 1 229 ? -8.18 -18.578 10.719 1 98.5 229 GLY A N 1
ATOM 1855 C CA . GLY A 1 229 ? -9.445 -18.156 11.305 1 98.5 229 GLY A CA 1
ATOM 1856 C C . GLY A 1 229 ? -9.562 -16.641 11.438 1 98.5 229 GLY A C 1
ATOM 1857 O O . GLY A 1 229 ? -10.359 -16.141 12.234 1 98.5 229 GLY A O 1
ATOM 1858 N N . GLY A 1 230 ? -8.758 -15.898 10.766 1 98.56 230 GLY A N 1
ATOM 1859 C CA . GLY A 1 230 ? -8.734 -14.453 10.906 1 98.56 230 GLY A CA 1
ATOM 1860 C C . GLY A 1 230 ? -10.078 -13.805 10.633 1 98.56 230 GLY A C 1
ATOM 1861 O O . GLY A 1 230 ? -10.883 -14.336 9.859 1 98.56 230 GLY A O 1
ATOM 1862 N N . ARG A 1 231 ? -10.297 -12.641 11.156 1 98.38 231 ARG A N 1
ATOM 1863 C CA . ARG A 1 231 ? -11.555 -11.914 11.078 1 98.38 231 ARG A CA 1
ATOM 1864 C C . ARG A 1 231 ? -11.875 -11.531 9.641 1 98.38 231 ARG A C 1
ATOM 1866 O O . ARG A 1 231 ? -12.984 -11.773 9.156 1 98.38 231 ARG A O 1
ATOM 1873 N N . VAL A 1 232 ? -10.977 -10.969 8.938 1 98.56 232 VAL A N 1
ATOM 1874 C CA . VAL A 1 232 ? -11.172 -10.461 7.586 1 98.56 232 VAL A CA 1
ATOM 1875 C C . VAL A 1 232 ? -11.531 -11.617 6.648 1 98.56 232 VAL A C 1
ATOM 1877 O O . VAL A 1 232 ? -12.508 -11.531 5.895 1 98.56 232 VAL A O 1
ATOM 1880 N N . VAL A 1 233 ? -10.789 -12.664 6.742 1 98.75 233 VAL A N 1
ATOM 1881 C CA . VAL A 1 233 ? -11.016 -13.789 5.844 1 98.75 233 VAL A CA 1
ATOM 1882 C C . VAL A 1 233 ? -12.344 -14.461 6.18 1 98.75 233 VAL A C 1
ATOM 1884 O O . VAL A 1 233 ? -13.062 -14.922 5.285 1 98.75 233 VAL A O 1
ATOM 1887 N N . LYS A 1 234 ? -12.672 -14.516 7.426 1 98.81 234 LYS A N 1
ATOM 1888 C CA . LYS A 1 234 ? -13.953 -15.078 7.84 1 98.81 234 LYS A CA 1
ATOM 1889 C C . LYS A 1 234 ? -15.117 -14.25 7.309 1 98.81 234 LYS A C 1
ATOM 1891 O O . LYS A 1 234 ? -16.062 -14.789 6.738 1 98.81 234 LYS A O 1
ATOM 1896 N N . MET A 1 235 ? -15.023 -12.984 7.52 1 98.75 235 MET A N 1
ATOM 1897 C CA . MET A 1 235 ? -16.078 -12.094 7.027 1 98.75 235 MET A CA 1
ATOM 1898 C C . MET A 1 235 ? -16.203 -12.18 5.512 1 98.75 235 MET A C 1
ATOM 1900 O O . MET A 1 235 ? -17.312 -12.211 4.973 1 98.75 235 MET A O 1
ATOM 1904 N N . TRP A 1 236 ? -15.078 -12.219 4.836 1 98.81 236 TRP A N 1
ATOM 1905 C CA . TRP A 1 236 ? -15.047 -12.359 3.385 1 98.81 236 TRP A CA 1
ATOM 1906 C C . TRP A 1 236 ? -15.688 -13.672 2.947 1 98.81 236 TRP A C 1
ATOM 1908 O O . TRP A 1 236 ? -16.562 -13.68 2.078 1 98.81 236 TRP A O 1
ATOM 1918 N N . MET A 1 237 ? -15.336 -14.758 3.568 1 98.69 237 MET A N 1
ATOM 1919 C CA . MET A 1 237 ? -15.859 -16.094 3.281 1 98.69 237 MET A CA 1
ATOM 1920 C C . MET A 1 237 ? -17.375 -16.109 3.361 1 98.69 237 MET A C 1
ATOM 1922 O O . MET A 1 237 ? -18.047 -16.719 2.521 1 98.69 237 MET A O 1
ATOM 1926 N N . ASP A 1 238 ? -17.875 -15.414 4.301 1 98.31 238 ASP A N 1
ATOM 1927 C CA . ASP A 1 238 ? -19.328 -15.359 4.48 1 98.31 238 ASP A CA 1
ATOM 1928 C C . ASP A 1 238 ? -19.969 -14.406 3.475 1 98.31 238 ASP A C 1
ATOM 1930 O O . ASP A 1 238 ? -20.969 -14.75 2.838 1 98.31 238 ASP A O 1
ATOM 1934 N N . LYS A 1 239 ? -19.391 -13.289 3.307 1 98.38 239 LYS A N 1
ATOM 1935 C CA . LYS A 1 239 ? -20 -12.219 2.523 1 98.38 239 LYS A CA 1
ATOM 1936 C C . LYS A 1 239 ? -20.031 -12.57 1.04 1 98.38 239 LYS A C 1
ATOM 1938 O O . LYS A 1 239 ? -20.938 -12.156 0.316 1 98.38 239 LYS A O 1
ATOM 1943 N N . MET A 1 240 ? -19.109 -13.352 0.617 1 98.12 240 MET A N 1
ATOM 1944 C CA . MET A 1 240 ? -19.047 -13.727 -0.792 1 98.12 240 MET A CA 1
ATOM 1945 C C . MET A 1 240 ? -20.344 -14.383 -1.237 1 98.12 240 MET A C 1
ATOM 1947 O O . MET A 1 240 ? -20.812 -14.164 -2.357 1 98.12 240 MET A O 1
ATOM 1951 N N . HIS A 1 241 ? -20.922 -15.164 -0.363 1 98.19 241 HIS A N 1
ATOM 1952 C CA . HIS A 1 241 ? -22.188 -15.82 -0.691 1 98.19 241 HIS A CA 1
ATOM 1953 C C . HIS A 1 241 ? -23.297 -14.797 -0.891 1 98.19 241 HIS A C 1
ATOM 1955 O O . HIS A 1 241 ? -24.156 -14.969 -1.763 1 98.19 241 HIS A O 1
ATOM 1961 N N . ASP A 1 242 ? -23.25 -13.758 -0.121 1 97.69 242 ASP A N 1
ATOM 1962 C CA . ASP A 1 242 ? -24.328 -12.766 -0.104 1 97.69 242 ASP A CA 1
ATOM 1963 C C . ASP A 1 242 ? -24.234 -11.844 -1.317 1 97.69 242 ASP A C 1
ATOM 1965 O O . ASP A 1 242 ? -25.25 -11.359 -1.814 1 97.69 242 ASP A O 1
ATOM 1969 N N . VAL A 1 243 ? -23.031 -11.617 -1.816 1 97.31 243 VAL A N 1
ATOM 1970 C CA . VAL A 1 243 ? -22.891 -10.539 -2.787 1 97.31 243 VAL A CA 1
ATOM 1971 C C . VAL A 1 243 ? -22.656 -11.117 -4.176 1 97.31 243 VAL A C 1
ATOM 1973 O O . VAL A 1 243 ? -22.594 -10.383 -5.164 1 97.31 243 VAL A O 1
ATOM 1976 N N . TYR A 1 244 ? -22.5 -12.422 -4.27 1 97.62 244 TYR A N 1
ATOM 1977 C CA . TYR A 1 244 ? -22.25 -13.031 -5.57 1 97.62 244 TYR A CA 1
ATOM 1978 C C . TYR A 1 244 ? -23.359 -12.688 -6.555 1 97.62 244 TYR A C 1
ATOM 1980 O O . TYR A 1 244 ? -24.531 -12.93 -6.281 1 97.62 244 TYR A O 1
ATOM 1988 N N . ASP A 1 245 ? -22.953 -12.172 -7.762 1 95.5 245 ASP A N 1
ATOM 1989 C CA . ASP A 1 245 ? -23.953 -11.766 -8.758 1 95.5 245 ASP A CA 1
ATOM 1990 C C . ASP A 1 245 ? -23.578 -12.312 -10.141 1 95.5 245 ASP A C 1
ATOM 1992 O O . ASP A 1 245 ? -24.141 -11.883 -11.148 1 95.5 245 ASP A O 1
ATOM 1996 N N . GLY A 1 246 ? -22.609 -13.133 -10.156 1 95.25 246 GLY A N 1
ATOM 1997 C CA . GLY A 1 246 ? -22.203 -13.734 -11.414 1 95.25 246 GLY A CA 1
ATOM 1998 C C . GLY A 1 246 ? -21.141 -12.945 -12.141 1 95.25 246 GLY A C 1
ATOM 1999 O O . GLY A 1 246 ? -20.516 -13.453 -13.07 1 95.25 246 GLY A O 1
ATOM 2000 N N . ARG A 1 247 ? -20.938 -11.727 -11.695 1 93.88 247 ARG A N 1
ATOM 2001 C CA . ARG A 1 247 ? -19.875 -10.93 -12.297 1 93.88 247 ARG A CA 1
ATOM 2002 C C . ARG A 1 247 ? -18.516 -11.383 -11.805 1 93.88 247 ARG A C 1
ATOM 2004 O O . ARG A 1 247 ? -18.406 -12.133 -10.828 1 93.88 247 ARG A O 1
ATOM 2011 N N . TRP A 1 248 ? -17.516 -10.953 -12.414 1 93.94 248 TRP A N 1
ATOM 2012 C CA . TRP A 1 248 ? -16.203 -11.562 -12.289 1 93.94 248 TRP A CA 1
ATOM 2013 C C . TRP A 1 248 ? -15.586 -11.25 -10.922 1 93.94 248 TRP A C 1
ATOM 2015 O O . TRP A 1 248 ? -14.938 -12.109 -10.32 1 93.94 248 TRP A O 1
ATOM 2025 N N . THR A 1 249 ? -15.812 -9.984 -10.344 1 95.38 249 THR A N 1
ATOM 2026 C CA . THR A 1 249 ? -14.977 -9.609 -9.211 1 95.38 249 THR A CA 1
ATOM 2027 C C . THR A 1 249 ? -15.828 -9.273 -7.988 1 95.38 249 THR A C 1
ATOM 2029 O O . THR A 1 249 ? -15.312 -9.133 -6.879 1 95.38 249 THR A O 1
ATOM 2032 N N . THR A 1 250 ? -17.141 -9.164 -8.062 1 96.5 250 THR A N 1
ATOM 2033 C CA . THR A 1 250 ? -17.984 -8.641 -6.988 1 96.5 250 THR A CA 1
ATOM 2034 C C . THR A 1 250 ? -17.734 -9.406 -5.691 1 96.5 250 THR A C 1
ATOM 2036 O O . THR A 1 250 ? -17.453 -8.805 -4.652 1 96.5 250 THR A O 1
ATOM 2039 N N . HIS A 1 251 ? -17.766 -10.727 -5.711 1 97.69 251 HIS A N 1
ATOM 2040 C CA . HIS A 1 251 ? -17.656 -11.562 -4.523 1 97.69 251 HIS A CA 1
ATOM 2041 C C . HIS A 1 251 ? -16.203 -11.711 -4.074 1 97.69 251 HIS A C 1
ATOM 2043 O O . HIS A 1 251 ? -15.938 -12.016 -2.912 1 97.69 251 HIS A O 1
ATOM 2049 N N . SER A 1 252 ? -15.305 -11.547 -5.02 1 98 252 SER A N 1
ATOM 2050 C CA . SER A 1 252 ? -13.898 -11.805 -4.727 1 98 252 SER A CA 1
ATOM 2051 C C . SER A 1 252 ? -13.156 -10.508 -4.414 1 98 252 SER A C 1
ATOM 2053 O O . SER A 1 252 ? -13.133 -10.062 -3.264 1 98 252 SER A O 1
ATOM 2055 N N . ASN A 1 253 ? -12.789 -9.742 -5.406 1 97.88 253 ASN A N 1
ATOM 2056 C CA . ASN A 1 253 ? -11.938 -8.57 -5.223 1 97.88 253 ASN A CA 1
ATOM 2057 C C . ASN A 1 253 ? -12.672 -7.438 -4.52 1 97.88 253 ASN A C 1
ATOM 2059 O O . ASN A 1 253 ? -12.148 -6.84 -3.578 1 97.88 253 ASN A O 1
ATOM 2063 N N . VAL A 1 254 ? -13.906 -7.133 -4.969 1 97.62 254 VAL A N 1
ATOM 2064 C CA . VAL A 1 254 ? -14.648 -6.004 -4.426 1 97.62 254 VAL A CA 1
ATOM 2065 C C . VAL A 1 254 ? -15 -6.266 -2.963 1 97.62 254 VAL A C 1
ATOM 2067 O O . VAL A 1 254 ? -14.789 -5.41 -2.104 1 97.62 254 VAL A O 1
ATOM 2070 N N . ALA A 1 255 ? -15.523 -7.434 -2.682 1 98.25 255 ALA A N 1
ATOM 2071 C CA . ALA A 1 255 ? -15.875 -7.781 -1.307 1 98.25 255 ALA A CA 1
ATOM 2072 C C . ALA A 1 255 ? -14.656 -7.738 -0.397 1 98.25 255 ALA A C 1
ATOM 2074 O O . ALA A 1 255 ? -14.711 -7.176 0.7 1 98.25 255 ALA A O 1
ATOM 2075 N N . LEU A 1 256 ? -13.555 -8.32 -0.865 1 98.69 256 LEU A N 1
ATOM 2076 C CA . LEU A 1 256 ? -12.32 -8.289 -0.098 1 98.69 256 LEU A CA 1
ATOM 2077 C C . LEU A 1 256 ? -11.875 -6.848 0.162 1 98.69 256 LEU A C 1
ATOM 2079 O O . LEU A 1 256 ? -11.469 -6.512 1.275 1 98.69 256 LEU A O 1
ATOM 2083 N N . THR A 1 257 ? -11.961 -6.039 -0.812 1 98.38 257 THR A N 1
ATOM 2084 C CA . THR A 1 257 ? -11.547 -4.645 -0.704 1 98.38 257 THR A CA 1
ATOM 2085 C C . THR A 1 257 ? -12.336 -3.928 0.389 1 98.38 257 THR A C 1
ATOM 2087 O O . THR A 1 257 ? -11.75 -3.309 1.279 1 98.38 257 THR A O 1
ATOM 2090 N N . LYS A 1 258 ? -13.625 -4.02 0.313 1 98 258 LYS A N 1
ATOM 2091 C CA . LYS A 1 258 ? -14.484 -3.297 1.246 1 98 258 LYS A CA 1
ATOM 2092 C C . LYS A 1 258 ? -14.266 -3.779 2.678 1 98 258 LYS A C 1
ATOM 2094 O O . LYS A 1 258 ? -14.18 -2.971 3.604 1 98 258 LYS A O 1
ATOM 2099 N N . ILE A 1 259 ? -14.117 -5.047 2.855 1 98.5 259 ILE A N 1
ATOM 2100 C CA . ILE A 1 259 ? -13.93 -5.621 4.184 1 98.5 259 ILE A CA 1
ATOM 2101 C C . ILE A 1 259 ? -12.555 -5.238 4.719 1 98.5 259 ILE A C 1
ATOM 2103 O O . ILE A 1 259 ? -12.422 -4.828 5.875 1 98.5 259 ILE A O 1
ATOM 2107 N N . ALA A 1 260 ? -11.531 -5.398 3.889 1 98.69 260 ALA A N 1
ATOM 2108 C CA . ALA A 1 260 ? -10.18 -5.066 4.309 1 98.69 260 ALA A CA 1
ATOM 2109 C C . ALA A 1 260 ? -10.062 -3.59 4.68 1 98.69 260 ALA A C 1
ATOM 2111 O O . ALA A 1 260 ? -9.523 -3.246 5.734 1 98.69 260 ALA A O 1
ATOM 2112 N N . GLU A 1 261 ? -10.562 -2.754 3.814 1 98.19 261 GLU A N 1
ATOM 2113 C CA . GLU A 1 261 ? -10.477 -1.319 4.07 1 98.19 261 GLU A CA 1
ATOM 2114 C C . GLU A 1 261 ? -11.172 -0.949 5.375 1 98.19 261 GLU A C 1
ATOM 2116 O O . GLU A 1 261 ? -10.641 -0.177 6.172 1 98.19 261 GLU A O 1
ATOM 2121 N N . ARG A 1 262 ? -12.305 -1.515 5.586 1 97.5 262 ARG A N 1
ATOM 2122 C CA . ARG A 1 262 ? -13.062 -1.215 6.793 1 97.5 262 ARG A CA 1
ATOM 2123 C C . ARG A 1 262 ? -12.281 -1.601 8.047 1 97.5 262 ARG A C 1
ATOM 2125 O O . ARG A 1 262 ? -12.367 -0.921 9.07 1 97.5 262 ARG A O 1
ATOM 2132 N N . HIS A 1 263 ? -11.477 -2.543 7.941 1 98.12 263 HIS A N 1
ATOM 2133 C CA . HIS A 1 263 ? -10.891 -3.107 9.148 1 98.12 263 HIS A CA 1
ATOM 2134 C C . HIS A 1 263 ? -9.445 -2.645 9.328 1 98.12 263 HIS A C 1
ATOM 2136 O O . HIS A 1 263 ? -8.766 -3.076 10.258 1 98.12 263 HIS A O 1
ATOM 2142 N N . VAL A 1 264 ? -9.031 -1.749 8.469 1 98.31 264 VAL A N 1
ATOM 2143 C CA . VAL A 1 264 ? -7.762 -1.068 8.734 1 98.31 264 VAL A CA 1
ATOM 2144 C C . VAL A 1 264 ? -7.855 -0.285 10.039 1 98.31 264 VAL A C 1
ATOM 2146 O O . VAL A 1 264 ? -6.875 -0.186 10.781 1 98.31 264 VAL A O 1
ATOM 2149 N N . ARG A 1 265 ? -9.008 0.212 10.336 1 96.5 265 ARG A N 1
ATOM 2150 C CA . ARG A 1 265 ? -9.195 1.067 11.5 1 96.5 265 ARG A CA 1
ATOM 2151 C C . ARG A 1 265 ? -8.992 0.284 12.797 1 96.5 265 ARG A C 1
ATOM 2153 O O . ARG A 1 265 ? -8.883 0.873 13.867 1 96.5 265 ARG A O 1
ATOM 2160 N N . ASP A 1 266 ? -9.039 -1.078 12.734 1 97.25 266 ASP A N 1
ATOM 2161 C CA . ASP A 1 266 ? -8.727 -1.938 13.875 1 97.25 266 ASP A CA 1
ATOM 2162 C C . ASP A 1 266 ? -7.23 -2.234 13.945 1 97.25 266 ASP A C 1
ATOM 2164 O O . ASP A 1 266 ? -6.684 -2.893 13.055 1 97.25 266 ASP A O 1
ATOM 2168 N N . PRO A 1 267 ? -6.543 -1.757 14.992 1 97.19 267 PRO A N 1
ATOM 2169 C CA . PRO A 1 267 ? -5.082 -1.852 15.039 1 97.19 267 PRO A CA 1
ATOM 2170 C C . PRO A 1 267 ? -4.574 -3.281 14.859 1 97.19 267 PRO A C 1
ATOM 2172 O O . PRO A 1 267 ? -4.984 -4.184 15.594 1 97.19 267 PRO A O 1
ATOM 2175 N N . GLY A 1 268 ? -3.77 -3.502 13.828 1 97.44 268 GLY A N 1
ATOM 2176 C CA . GLY A 1 268 ? -3.104 -4.777 13.609 1 97.44 268 GLY A CA 1
ATOM 2177 C C . GLY A 1 268 ? -3.963 -5.777 12.859 1 97.44 268 GLY A C 1
ATOM 2178 O O . GLY A 1 268 ? -3.562 -6.926 12.664 1 97.44 268 GLY A O 1
ATOM 2179 N N . GLU A 1 269 ? -5.113 -5.328 12.328 1 98.38 269 GLU A N 1
ATOM 2180 C CA . GLU A 1 269 ? -6.02 -6.277 11.695 1 98.38 269 GLU A CA 1
ATOM 2181 C C . GLU A 1 269 ? -5.648 -6.5 10.227 1 98.38 269 GLU A C 1
ATOM 2183 O O . GLU A 1 269 ? -5.539 -7.641 9.781 1 98.38 269 GLU A O 1
ATOM 2188 N N . VAL A 1 270 ? -5.469 -5.348 9.516 1 98.62 270 VAL A N 1
ATOM 2189 C CA . VAL A 1 270 ? -5.215 -5.52 8.094 1 98.62 270 VAL A CA 1
ATOM 2190 C C . VAL A 1 270 ? -4.125 -4.551 7.641 1 98.62 270 VAL A C 1
ATOM 2192 O O . VAL A 1 270 ? -4.148 -3.369 7.996 1 98.62 270 VAL A O 1
ATOM 2195 N N . LEU A 1 271 ? -3.189 -5.066 6.961 1 98.88 271 LEU A N 1
ATOM 2196 C CA . LEU A 1 271 ? -2.213 -4.281 6.215 1 98.88 271 LEU A CA 1
ATOM 2197 C C . LEU A 1 271 ? -2.527 -4.297 4.723 1 98.88 271 LEU A C 1
ATOM 2199 O O . LEU A 1 271 ? -2.619 -5.367 4.117 1 98.88 271 LEU A O 1
ATOM 2203 N N . ILE A 1 272 ? -2.748 -3.172 4.145 1 98.94 272 ILE A N 1
ATOM 2204 C CA . ILE A 1 272 ? -2.928 -3.074 2.699 1 98.94 272 ILE A CA 1
ATOM 2205 C C . ILE A 1 272 ? -1.67 -2.488 2.062 1 98.94 272 ILE A C 1
ATOM 2207 O O . ILE A 1 272 ? -1.335 -1.323 2.291 1 98.94 272 ILE A O 1
ATOM 2211 N N . VAL A 1 273 ? -0.958 -3.27 1.286 1 98.88 273 VAL A N 1
ATOM 2212 C CA . VAL A 1 273 ? 0.255 -2.826 0.607 1 98.88 273 VAL A CA 1
ATOM 2213 C C . VAL A 1 273 ? -0.088 -2.336 -0.797 1 98.88 273 VAL A C 1
ATOM 2215 O O . VAL A 1 273 ? -1.194 -2.566 -1.289 1 98.88 273 VAL A O 1
ATOM 2218 N N . ASP A 1 274 ? 0.826 -1.625 -1.401 1 98.12 274 ASP A N 1
ATOM 2219 C CA . ASP A 1 274 ? 0.546 -0.968 -2.674 1 98.12 274 ASP A CA 1
ATOM 2220 C C . ASP A 1 274 ? 0.502 -1.979 -3.816 1 98.12 274 ASP A C 1
ATOM 2222 O O . ASP A 1 274 ? 0.672 -3.182 -3.596 1 98.12 274 ASP A O 1
ATOM 2226 N N . ILE A 1 275 ? 0.261 -1.53 -4.996 1 98.06 275 ILE A N 1
ATOM 2227 C CA . ILE A 1 275 ? -0.028 -2.346 -6.172 1 98.06 275 ILE A CA 1
ATOM 2228 C C . ILE A 1 275 ? 1.229 -3.1 -6.598 1 98.06 275 ILE A C 1
ATOM 2230 O O . ILE A 1 275 ? 1.147 -4.227 -7.094 1 98.06 275 ILE A O 1
ATOM 2234 N N . GLU A 1 276 ? 2.369 -2.572 -6.402 1 97.88 276 GLU A N 1
ATOM 2235 C CA . GLU A 1 276 ? 3.604 -3.174 -6.895 1 97.88 276 GLU A CA 1
ATOM 2236 C C . GLU A 1 276 ? 3.941 -4.449 -6.125 1 97.88 276 GLU A C 1
ATOM 2238 O O . GLU A 1 276 ? 4.645 -5.324 -6.637 1 97.88 276 GLU A O 1
ATOM 2243 N N . ALA A 1 277 ? 3.42 -4.535 -4.941 1 98.75 277 ALA A N 1
ATOM 2244 C CA . ALA A 1 277 ? 3.828 -5.598 -4.027 1 98.75 277 ALA A CA 1
ATOM 2245 C C . ALA A 1 277 ? 3.408 -6.965 -4.551 1 98.75 277 ALA A C 1
ATOM 2247 O O . ALA A 1 277 ? 4.191 -7.914 -4.527 1 98.75 277 ALA A O 1
ATOM 2248 N N . PHE A 1 278 ? 2.127 -7.039 -5.055 1 98.75 278 PHE A N 1
ATOM 2249 C CA . PHE A 1 278 ? 1.627 -8.359 -5.426 1 98.75 278 PHE A CA 1
ATOM 2250 C C . PHE A 1 278 ? 1.25 -8.398 -6.902 1 98.75 278 PHE A C 1
ATOM 2252 O O . PHE A 1 278 ? 1.269 -9.461 -7.523 1 98.75 278 PHE A O 1
ATOM 2259 N N . ALA A 1 279 ? 0.891 -7.234 -7.438 1 98.44 279 ALA A N 1
ATOM 2260 C CA . ALA A 1 279 ? 0.372 -7.172 -8.805 1 98.44 279 ALA A CA 1
ATOM 2261 C C . ALA A 1 279 ? 0.911 -5.949 -9.539 1 98.44 279 ALA A C 1
ATOM 2263 O O . ALA A 1 279 ? 0.145 -5.07 -9.938 1 98.44 279 ALA A O 1
ATOM 2264 N N . PRO A 1 280 ? 2.209 -5.98 -9.812 1 97.06 280 PRO A N 1
ATOM 2265 C CA . PRO A 1 280 ? 2.832 -4.809 -10.43 1 97.06 280 PRO A CA 1
ATOM 2266 C C . PRO A 1 280 ? 2.377 -4.594 -11.875 1 97.06 280 PRO A C 1
ATOM 2268 O O . PRO A 1 280 ? 2.656 -3.547 -12.469 1 97.06 280 PRO A O 1
ATOM 2271 N N . VAL A 1 281 ? 1.689 -5.57 -12.492 1 96.19 281 VAL A N 1
ATOM 2272 C CA . VAL A 1 281 ? 1.18 -5.453 -13.852 1 96.19 281 VAL A CA 1
ATOM 2273 C C . VAL A 1 281 ? -0.327 -5.703 -13.867 1 96.19 281 VAL A C 1
ATOM 2275 O O . VAL A 1 281 ? -0.885 -6.211 -12.891 1 96.19 281 VAL A O 1
ATOM 2278 N N . GLY A 1 282 ? -0.976 -5.285 -14.977 1 95.62 282 GLY A N 1
ATOM 2279 C CA . GLY A 1 282 ? -2.406 -5.504 -15.117 1 95.62 282 GLY A CA 1
ATOM 2280 C C . GLY A 1 282 ? -2.75 -6.605 -16.109 1 95.62 282 GLY A C 1
ATOM 2281 O O . GLY A 1 282 ? -1.93 -7.488 -16.359 1 95.62 282 GLY A O 1
ATOM 2282 N N . TRP A 1 283 ? -3.953 -6.594 -16.578 1 96.62 283 TRP A N 1
ATOM 2283 C CA . TRP A 1 283 ? -4.469 -7.684 -17.406 1 96.62 283 TRP A CA 1
ATOM 2284 C C . TRP A 1 283 ? -4.848 -7.184 -18.797 1 96.62 283 TRP A C 1
ATOM 2286 O O . TRP A 1 283 ? -5.34 -7.949 -19.625 1 96.62 283 TRP A O 1
ATOM 2296 N N . ASP A 1 284 ? -4.594 -5.945 -19.062 1 96.44 284 ASP A N 1
ATOM 2297 C CA . ASP A 1 284 ? -4.902 -5.434 -20.406 1 96.44 284 ASP A CA 1
ATOM 2298 C C . ASP A 1 284 ? -3.902 -5.953 -21.438 1 96.44 284 ASP A C 1
ATOM 2300 O O . ASP A 1 284 ? -2.789 -6.348 -21.078 1 96.44 284 ASP A O 1
ATOM 2304 N N . PRO A 1 285 ? -4.324 -5.969 -22.703 1 97 285 PRO A N 1
ATOM 2305 C CA . PRO A 1 285 ? -3.416 -6.457 -23.75 1 97 285 PRO A CA 1
ATOM 2306 C C . PRO A 1 285 ? -2.061 -5.758 -23.734 1 97 285 PRO A C 1
ATOM 2308 O O . PRO A 1 285 ? -1.026 -6.398 -23.922 1 97 285 PRO A O 1
ATOM 2311 N N . GLY A 1 286 ? -2.088 -4.477 -23.469 1 96.81 286 GLY A N 1
ATOM 2312 C CA . GLY A 1 286 ? -0.832 -3.752 -23.375 1 96.81 286 GLY A CA 1
ATOM 2313 C C . GLY A 1 286 ? 0.064 -4.262 -22.266 1 96.81 286 GLY A C 1
ATOM 2314 O O . GLY A 1 286 ? 1.289 -4.273 -22.391 1 96.81 286 GLY A O 1
ATOM 2315 N N . ASP A 1 287 ? -0.486 -4.676 -21.172 1 97.12 287 ASP A N 1
ATOM 2316 C CA . ASP A 1 287 ? 0.269 -5.246 -20.062 1 97.12 287 ASP A CA 1
ATOM 2317 C C . ASP A 1 287 ? 0.908 -6.578 -20.453 1 97.12 287 ASP A C 1
ATOM 2319 O O . ASP A 1 287 ? 2.047 -6.863 -20.078 1 97.12 287 ASP A O 1
ATOM 2323 N N . ALA A 1 288 ? 0.135 -7.359 -21.188 1 98.06 288 ALA A N 1
ATOM 2324 C CA . ALA A 1 288 ? 0.663 -8.641 -21.656 1 98.06 288 ALA A CA 1
ATOM 2325 C C . ALA A 1 288 ? 1.877 -8.43 -22.547 1 98.06 288 ALA A C 1
ATOM 2327 O O . ALA A 1 288 ? 2.891 -9.117 -22.406 1 98.06 288 ALA A O 1
ATOM 2328 N N . VAL A 1 289 ? 1.711 -7.516 -23.438 1 97.94 289 VAL A N 1
ATOM 2329 C CA . VAL A 1 289 ? 2.811 -7.219 -24.344 1 97.94 289 VAL A CA 1
ATOM 2330 C C . VAL A 1 289 ? 4.023 -6.734 -23.562 1 97.94 289 VAL A C 1
ATOM 2332 O O . VAL A 1 289 ? 5.148 -7.164 -23.812 1 97.94 289 VAL A O 1
ATOM 2335 N N . ARG A 1 290 ? 3.811 -5.898 -22.578 1 97.38 290 ARG A N 1
ATOM 2336 C CA . ARG A 1 290 ? 4.898 -5.348 -21.781 1 97.38 290 ARG A CA 1
ATOM 2337 C C . ARG A 1 290 ? 5.586 -6.438 -20.969 1 97.38 290 ARG A C 1
ATOM 2339 O O . ARG A 1 290 ? 6.812 -6.438 -20.828 1 97.38 290 ARG A O 1
ATOM 2346 N N . LEU A 1 291 ? 4.867 -7.32 -20.422 1 98.5 291 LEU A N 1
ATOM 2347 C CA . LEU A 1 291 ? 5.406 -8.32 -19.516 1 98.5 291 LEU A CA 1
ATOM 2348 C C . LEU A 1 291 ? 6.051 -9.469 -20.297 1 98.5 291 LEU A C 1
ATOM 2350 O O . LEU A 1 291 ? 7.176 -9.875 -20 1 98.5 291 LEU A O 1
ATOM 2354 N N . PHE A 1 292 ? 5.395 -9.945 -21.375 1 98.62 292 PHE A N 1
ATOM 2355 C CA . PHE A 1 292 ? 5.797 -11.195 -22 1 98.62 292 PHE A CA 1
ATOM 2356 C C . PHE A 1 292 ? 6.5 -10.938 -23.328 1 98.62 292 PHE A C 1
ATOM 2358 O O . PHE A 1 292 ? 7.152 -11.828 -23.875 1 98.62 292 PHE A O 1
ATOM 2365 N N . GLY A 1 293 ? 6.281 -9.766 -23.875 1 98.31 293 GLY A N 1
ATOM 2366 C CA . GLY A 1 293 ? 6.816 -9.469 -25.203 1 98.31 293 GLY A CA 1
ATOM 2367 C C . GLY A 1 293 ? 8.32 -9.617 -25.281 1 98.31 293 GLY A C 1
ATOM 2368 O O . GLY A 1 293 ? 9.039 -9.289 -24.328 1 98.31 293 GLY A O 1
ATOM 2369 N N . LEU A 1 294 ? 8.75 -10.023 -26.469 1 97.88 294 LEU A N 1
ATOM 2370 C CA . LEU A 1 294 ? 10.156 -10.328 -26.672 1 97.88 294 LEU A CA 1
ATOM 2371 C C . LEU A 1 294 ? 10.93 -9.086 -27.094 1 97.88 294 LEU A C 1
ATOM 2373 O O . LEU A 1 294 ? 10.438 -8.289 -27.906 1 97.88 294 LEU A O 1
ATOM 2377 N N . HIS A 1 295 ? 12.039 -8.922 -26.438 1 97.19 295 HIS A N 1
ATOM 2378 C CA . HIS A 1 295 ? 13.031 -7.93 -26.859 1 97.19 295 HIS A CA 1
ATOM 2379 C C . HIS A 1 295 ? 14.188 -8.586 -27.609 1 97.19 295 HIS A C 1
ATOM 2381 O O . HIS A 1 295 ? 15.297 -8.68 -27.078 1 97.19 295 HIS A O 1
ATOM 2387 N N . ASN A 1 296 ? 13.969 -8.852 -28.828 1 91.31 296 ASN A N 1
ATOM 2388 C CA . ASN A 1 296 ? 14.812 -9.711 -29.641 1 91.31 296 ASN A CA 1
ATOM 2389 C C . ASN A 1 296 ? 16.172 -9.078 -29.906 1 91.31 296 ASN A C 1
ATOM 2391 O O . ASN A 1 296 ? 17.125 -9.773 -30.281 1 91.31 296 ASN A O 1
ATOM 2395 N N . GLU A 1 297 ? 16.234 -7.824 -29.781 1 93.94 297 GLU A N 1
ATOM 2396 C CA . GLU A 1 297 ? 17.516 -7.152 -29.969 1 93.94 297 GLU A CA 1
ATOM 2397 C C . GLU A 1 297 ? 18.453 -7.418 -28.797 1 93.94 297 GLU A C 1
ATOM 2399 O O . GLU A 1 297 ? 19.656 -7.168 -28.906 1 93.94 297 GLU A O 1
ATOM 2404 N N . THR A 1 298 ? 17.906 -7.875 -27.734 1 93.38 298 THR A N 1
ATOM 2405 C CA . THR A 1 298 ? 18.703 -8.242 -26.578 1 93.38 298 THR A CA 1
ATOM 2406 C C . THR A 1 298 ? 19.281 -9.641 -26.75 1 93.38 298 THR A C 1
ATOM 2408 O O . THR A 1 298 ? 18.594 -10.562 -27.188 1 93.38 298 THR A O 1
ATOM 2411 N N . ALA A 1 299 ? 20.531 -9.742 -26.406 1 92.06 299 ALA A N 1
ATOM 2412 C CA . ALA A 1 299 ? 21.188 -11.047 -26.5 1 92.06 299 ALA A CA 1
ATOM 2413 C C . ALA A 1 299 ? 20.5 -12.07 -25.594 1 92.06 299 ALA A C 1
ATOM 2415 O O . ALA A 1 299 ? 20.094 -11.742 -24.469 1 92.06 299 ALA A O 1
ATOM 2416 N N . SER A 1 300 ? 20.438 -13.25 -26.141 1 92.62 300 SER A N 1
ATOM 2417 C CA . SER A 1 300 ? 19.828 -14.312 -25.359 1 92.62 300 SER A CA 1
ATOM 2418 C C . SER A 1 300 ? 20.719 -14.727 -24.188 1 92.62 300 SER A C 1
ATOM 2420 O O . SER A 1 300 ? 21.953 -14.758 -24.328 1 92.62 300 SER A O 1
ATOM 2422 N N . GLY A 1 301 ? 20.109 -15.109 -23.125 1 90.81 301 GLY A N 1
ATOM 2423 C CA . GLY A 1 301 ? 20.844 -15.648 -21.984 1 90.81 301 GLY A CA 1
ATOM 2424 C C . GLY A 1 301 ? 21.453 -17.016 -22.266 1 90.81 301 GLY A C 1
ATOM 2425 O O . GLY A 1 301 ? 22.297 -17.484 -21.5 1 90.81 301 GLY A O 1
ATOM 2426 N N . LEU A 1 302 ? 21.109 -17.594 -23.391 1 92.19 302 LEU A N 1
ATOM 2427 C CA . LEU A 1 302 ? 21.547 -18.953 -23.703 1 92.19 302 LEU A CA 1
ATOM 2428 C C . LEU A 1 302 ? 22.656 -18.922 -24.734 1 92.19 302 LEU A C 1
ATOM 2430 O O . LEU A 1 302 ? 23.25 -19.969 -25.062 1 92.19 302 LEU A O 1
ATOM 2434 N N . ASP A 1 303 ? 22.938 -17.797 -25.25 1 87.31 303 ASP A N 1
ATOM 2435 C CA . ASP A 1 303 ? 23.906 -17.688 -26.344 1 87.31 303 ASP A CA 1
ATOM 2436 C C . ASP A 1 303 ? 25.281 -18.156 -25.906 1 87.31 303 ASP A C 1
ATOM 2438 O O . ASP A 1 303 ? 26 -18.812 -26.672 1 87.31 303 ASP A O 1
ATOM 2442 N N . ALA A 1 304 ? 25.641 -17.812 -24.672 1 77.75 304 ALA A N 1
ATOM 2443 C CA . ALA A 1 304 ? 27.016 -18.109 -24.25 1 77.75 304 ALA A CA 1
ATOM 2444 C C . ALA A 1 304 ? 27.047 -19.359 -23.359 1 77.75 304 ALA A C 1
ATOM 2446 O O . ALA A 1 304 ? 28.047 -19.641 -22.703 1 77.75 304 ALA A O 1
ATOM 2447 N N . VAL A 1 305 ? 26 -20.094 -23.391 1 80.81 305 VAL A N 1
ATOM 2448 C CA . VAL A 1 305 ? 25.953 -21.219 -22.453 1 80.81 305 VAL A CA 1
ATOM 2449 C C . VAL A 1 305 ? 26.109 -22.531 -23.219 1 80.81 305 VAL A C 1
ATOM 2451 O O . VAL A 1 305 ? 25.406 -22.781 -24.203 1 80.81 305 VAL A O 1
ATOM 2454 N N . ALA A 1 306 ? 27.141 -23.25 -22.875 1 77.44 306 ALA A N 1
ATOM 2455 C CA . ALA A 1 306 ? 27.328 -24.578 -23.438 1 77.44 306 ALA A CA 1
ATOM 2456 C C . ALA A 1 306 ? 26.391 -25.594 -22.781 1 77.44 306 ALA A C 1
ATOM 2458 O O . ALA A 1 306 ? 26 -25.422 -21.625 1 77.44 306 ALA A O 1
ATOM 2459 N N . ALA A 1 307 ? 26.031 -26.578 -23.547 1 71.12 307 ALA A N 1
ATOM 2460 C CA . ALA A 1 307 ? 25.125 -27.609 -23.031 1 71.12 307 ALA A CA 1
ATOM 2461 C C . ALA A 1 307 ? 25.672 -28.25 -21.766 1 71.12 307 ALA A C 1
ATOM 2463 O O . ALA A 1 307 ? 26.859 -28.609 -21.703 1 71.12 307 ALA A O 1
ATOM 2464 N N . GLY A 1 308 ? 24.906 -28.312 -20.766 1 73.94 308 GLY A N 1
ATOM 2465 C CA . GLY A 1 308 ? 25.297 -29 -19.531 1 73.94 308 GLY A CA 1
ATOM 2466 C C . GLY A 1 308 ? 25.938 -28.078 -18.516 1 73.94 308 GLY A C 1
ATOM 2467 O O . GLY A 1 308 ? 26.141 -28.453 -17.359 1 73.94 308 GLY A O 1
ATOM 2468 N N . GLU A 1 309 ? 26.344 -26.875 -18.891 1 84.94 309 GLU A N 1
ATOM 2469 C CA . GLU A 1 309 ? 26.969 -25.938 -17.953 1 84.94 309 GLU A CA 1
ATOM 2470 C C . GLU A 1 309 ? 25.922 -25.203 -17.125 1 84.94 309 GLU A C 1
ATOM 2472 O O . GLU A 1 309 ? 24.812 -24.953 -17.594 1 84.94 309 GLU A O 1
ATOM 2477 N N . PRO A 1 310 ? 26.359 -24.984 -15.891 1 90.94 310 PRO A N 1
ATOM 2478 C CA . PRO A 1 310 ? 25.438 -24.172 -15.086 1 90.94 310 PRO A CA 1
ATOM 2479 C C . PRO A 1 310 ? 25.219 -22.781 -15.672 1 90.94 310 PRO A C 1
ATOM 2481 O O . PRO A 1 310 ? 26.125 -22.203 -16.281 1 90.94 310 PRO A O 1
ATOM 2484 N N . LEU A 1 311 ? 24.031 -22.344 -15.508 1 94 311 LEU A N 1
ATOM 2485 C CA . LEU A 1 311 ? 23.688 -21.016 -16 1 94 311 LEU A CA 1
ATOM 2486 C C . LEU A 1 311 ? 24.156 -19.938 -15.039 1 94 311 LEU A C 1
ATOM 2488 O O . LEU A 1 311 ? 24.141 -20.125 -13.828 1 94 311 LEU A O 1
ATOM 2492 N N . PRO A 1 312 ? 24.484 -18.812 -15.562 1 92.12 312 PRO A N 1
ATOM 2493 C CA . PRO A 1 312 ? 25.016 -17.75 -14.711 1 92.12 312 PRO A CA 1
ATOM 2494 C C . PRO A 1 312 ? 23.938 -17.016 -13.93 1 92.12 312 PRO A C 1
ATOM 2496 O O . PRO A 1 312 ? 22.75 -17.094 -14.289 1 92.12 312 PRO A O 1
ATOM 2499 N N . GLU A 1 313 ? 24.391 -16.406 -12.844 1 92.81 313 GLU A N 1
ATOM 2500 C CA . GLU A 1 313 ? 23.547 -15.523 -12.055 1 92.81 313 GLU A CA 1
ATOM 2501 C C . GLU A 1 313 ? 23.672 -14.07 -12.508 1 92.81 313 GLU A C 1
ATOM 2503 O O . GLU A 1 313 ? 24.766 -13.625 -12.867 1 92.81 313 GLU A O 1
ATOM 2508 N N . TYR A 1 314 ? 22.516 -13.344 -12.484 1 90.56 314 TYR A N 1
ATOM 2509 C CA . TYR A 1 314 ? 22.484 -11.914 -12.797 1 90.56 314 TYR A CA 1
ATOM 2510 C C . TYR A 1 314 ? 21.781 -11.133 -11.703 1 90.56 314 TYR A C 1
ATOM 2512 O O . TYR A 1 314 ? 20.938 -11.68 -10.984 1 90.56 314 TYR A O 1
ATOM 2520 N N . ASP A 1 315 ? 22.203 -9.867 -11.477 1 86.25 315 ASP A N 1
ATOM 2521 C CA . ASP A 1 315 ? 21.297 -8.938 -10.812 1 86.25 315 ASP A CA 1
ATOM 2522 C C . ASP A 1 315 ? 20.25 -8.406 -11.789 1 86.25 315 ASP A C 1
ATOM 2524 O O . ASP A 1 315 ? 20.562 -7.59 -12.656 1 86.25 315 ASP A O 1
ATOM 2528 N N . GLU A 1 316 ? 19.109 -8.82 -11.586 1 84.06 316 GLU A N 1
ATOM 2529 C CA . GLU A 1 316 ? 18.062 -8.539 -12.562 1 84.06 316 GLU A CA 1
ATOM 2530 C C . GLU A 1 316 ? 17.484 -7.141 -12.359 1 84.06 316 GLU A C 1
ATOM 2532 O O . GLU A 1 316 ? 16.719 -6.656 -13.195 1 84.06 316 GLU A O 1
ATOM 2537 N N . ALA A 1 317 ? 17.859 -6.531 -11.273 1 87.94 317 ALA A N 1
ATOM 2538 C CA . ALA A 1 317 ? 17.422 -5.152 -11.102 1 87.94 317 ALA A CA 1
ATOM 2539 C C . ALA A 1 317 ? 18.25 -4.191 -11.953 1 87.94 317 ALA A C 1
ATOM 2541 O O . ALA A 1 317 ? 19.469 -4.129 -11.812 1 87.94 317 ALA A O 1
ATOM 2542 N N . PRO A 1 318 ? 17.531 -3.453 -12.797 1 91.25 318 PRO A N 1
ATOM 2543 C CA . PRO A 1 318 ? 18.281 -2.471 -13.578 1 91.25 318 PRO A CA 1
ATOM 2544 C C . PRO A 1 318 ? 18.766 -1.287 -12.734 1 91.25 318 PRO A C 1
ATOM 2546 O O . PRO A 1 318 ? 18.266 -1.073 -11.625 1 91.25 318 PRO A O 1
ATOM 2549 N N . PRO A 1 319 ? 19.75 -0.57 -13.273 1 91.88 319 PRO A N 1
ATOM 2550 C CA . PRO A 1 319 ? 20.109 0.662 -12.57 1 91.88 319 PRO A CA 1
ATOM 2551 C C . PRO A 1 319 ? 18.922 1.611 -12.398 1 91.88 319 PRO A C 1
ATOM 2553 O O . PRO A 1 319 ? 18.031 1.661 -13.258 1 91.88 319 PRO A O 1
ATOM 2556 N N . ILE A 1 320 ? 18.969 2.268 -11.289 1 93.38 320 ILE A N 1
ATOM 2557 C CA . ILE A 1 320 ? 17.906 3.246 -11.078 1 93.38 320 ILE A CA 1
ATOM 2558 C C . ILE A 1 320 ? 17.969 4.312 -12.172 1 93.38 320 ILE A C 1
ATOM 2560 O O . ILE A 1 320 ? 19.016 4.887 -12.43 1 93.38 320 ILE A O 1
ATOM 2564 N N . ASP A 1 321 ? 16.844 4.543 -12.773 1 92.62 321 ASP A N 1
ATOM 2565 C CA . ASP A 1 321 ? 16.75 5.582 -13.797 1 92.62 321 ASP A CA 1
ATOM 2566 C C . ASP A 1 321 ? 16.438 6.941 -13.172 1 92.62 321 ASP A C 1
ATOM 2568 O O . ASP A 1 321 ? 15.312 7.199 -12.766 1 92.62 321 ASP A O 1
ATOM 2572 N N . TRP A 1 322 ? 17.375 7.812 -13.203 1 93.44 322 TRP A N 1
ATOM 2573 C CA . TRP A 1 322 ? 17.203 9.125 -12.586 1 93.44 322 TRP A CA 1
ATOM 2574 C C . TRP A 1 322 ? 16.828 10.172 -13.625 1 93.44 322 TRP A C 1
ATOM 2576 O O . TRP A 1 322 ? 16.578 11.328 -13.281 1 93.44 322 TRP A O 1
ATOM 2586 N N . GLU A 1 323 ? 16.719 9.734 -14.828 1 87.75 323 GLU A N 1
ATOM 2587 C CA . GLU A 1 323 ? 16.469 10.68 -15.914 1 87.75 323 GLU A CA 1
ATOM 2588 C C . GLU A 1 323 ? 14.977 10.797 -16.203 1 87.75 323 GLU A C 1
ATOM 2590 O O . GLU A 1 323 ? 14.5 11.852 -16.641 1 87.75 323 GLU A O 1
ATOM 2595 N N . HIS A 1 324 ? 14.367 9.656 -15.953 1 83.69 324 HIS A N 1
ATOM 2596 C CA . HIS A 1 324 ? 12.938 9.625 -16.25 1 83.69 324 HIS A CA 1
ATOM 2597 C C . HIS A 1 324 ? 12.117 9.43 -14.969 1 83.69 324 HIS A C 1
ATOM 2599 O O . HIS A 1 324 ? 12.523 8.688 -14.078 1 83.69 324 HIS A O 1
ATOM 2605 N N . GLY A 1 325 ? 11 10.078 -14.906 1 76.31 325 GLY A N 1
ATOM 2606 C CA . GLY A 1 325 ? 10.125 9.953 -13.75 1 76.31 325 GLY A CA 1
ATOM 2607 C C . GLY A 1 325 ? 9.414 8.617 -13.688 1 76.31 325 GLY A C 1
ATOM 2608 O O . GLY A 1 325 ? 9.305 8.016 -12.617 1 76.31 325 GLY A O 1
ATOM 2609 N N . GLU A 1 326 ? 9.031 8.18 -14.805 1 80.62 326 GLU A N 1
ATOM 2610 C CA . GLU A 1 326 ? 8.266 6.938 -14.883 1 80.62 326 GLU A CA 1
ATOM 2611 C C . GLU A 1 326 ? 9.195 5.734 -15.031 1 80.62 326 GLU A C 1
ATOM 2613 O O . GLU A 1 326 ? 10.352 5.875 -15.43 1 80.62 326 GLU A O 1
ATOM 2618 N N . HIS A 1 327 ? 8.695 4.637 -14.703 1 85.12 327 HIS A N 1
ATOM 2619 C CA . HIS A 1 327 ? 9.43 3.391 -14.883 1 85.12 327 HIS A CA 1
ATOM 2620 C C . HIS A 1 327 ? 9.719 3.133 -16.359 1 85.12 327 HIS A C 1
ATOM 2622 O O . HIS A 1 327 ? 8.867 3.367 -17.219 1 85.12 327 HIS A O 1
ATOM 2628 N N . MET A 1 328 ? 10.93 2.693 -16.547 1 87.81 328 MET A N 1
ATOM 2629 C CA . MET A 1 328 ? 11.266 2.256 -17.891 1 87.81 328 MET A CA 1
ATOM 2630 C C . MET A 1 328 ? 10.523 0.969 -18.25 1 87.81 328 MET A C 1
ATOM 2632 O O . MET A 1 328 ? 10.406 0.07 -17.406 1 87.81 328 MET A O 1
ATOM 2636 N N . PRO A 1 329 ? 10.094 0.912 -19.484 1 90.81 329 PRO A N 1
ATOM 2637 C CA . PRO A 1 329 ? 9.336 -0.281 -19.891 1 90.81 329 PRO A CA 1
ATOM 2638 C C . PRO A 1 329 ? 10.227 -1.508 -20.062 1 90.81 329 PRO A C 1
ATOM 2640 O O . PRO A 1 329 ? 9.742 -2.641 -20.016 1 90.81 329 PRO A O 1
ATOM 2643 N N . TRP A 1 330 ? 11.5 -1.361 -20.328 1 93.88 330 TRP A N 1
ATOM 2644 C CA . TRP A 1 330 ? 12.445 -2.455 -20.531 1 93.88 330 TRP A CA 1
ATOM 2645 C C . TRP A 1 330 ? 13.867 -2.014 -20.203 1 93.88 330 TRP A C 1
ATOM 2647 O O . TRP A 1 330 ? 14.352 -1.005 -20.719 1 93.88 330 TRP A O 1
ATOM 2657 N N . PRO A 1 331 ? 14.625 -2.789 -19.391 1 95.12 331 PRO A N 1
ATOM 2658 C CA . PRO A 1 331 ? 14.047 -3.803 -18.516 1 95.12 331 PRO A CA 1
ATOM 2659 C C . PRO A 1 331 ? 13.258 -3.193 -17.359 1 95.12 331 PRO A C 1
ATOM 2661 O O . PRO A 1 331 ? 13.633 -2.143 -16.828 1 95.12 331 PRO A O 1
ATOM 2664 N N . TYR A 1 332 ? 12.25 -3.84 -17.078 1 95.12 332 TYR A N 1
ATOM 2665 C CA . TYR A 1 332 ? 11.398 -3.354 -15.992 1 95.12 332 TYR A CA 1
ATOM 2666 C C . TYR A 1 332 ? 12.008 -3.684 -14.633 1 95.12 332 TYR A C 1
ATOM 2668 O O . TYR A 1 332 ? 12.555 -4.773 -14.438 1 95.12 332 TYR A O 1
ATOM 2676 N N . ASP A 1 333 ? 11.922 -2.758 -13.672 1 95.75 333 ASP A N 1
ATOM 2677 C CA . ASP A 1 333 ? 12.438 -2.949 -12.32 1 95.75 333 ASP A CA 1
ATOM 2678 C C . ASP A 1 333 ? 11.359 -3.516 -11.398 1 95.75 333 ASP A C 1
ATOM 2680 O O . ASP A 1 333 ? 10.453 -2.793 -10.984 1 95.75 333 ASP A O 1
ATOM 2684 N N . PHE A 1 334 ? 11.508 -4.801 -10.969 1 97.19 334 PHE A N 1
ATOM 2685 C CA . PHE A 1 334 ? 10.531 -5.457 -10.102 1 97.19 334 PHE A CA 1
ATOM 2686 C C . PHE A 1 334 ? 10.992 -5.414 -8.648 1 97.19 334 PHE A C 1
ATOM 2688 O O . PHE A 1 334 ? 10.562 -6.23 -7.828 1 97.19 334 PHE A O 1
ATOM 2695 N N . SER A 1 335 ? 11.828 -4.441 -8.289 1 96.94 335 SER A N 1
ATOM 2696 C CA . SER A 1 335 ? 12.406 -4.383 -6.953 1 96.94 335 SER A CA 1
ATOM 2697 C C . SER A 1 335 ? 11.328 -4.211 -5.891 1 96.94 335 SER A C 1
ATOM 2699 O O . SER A 1 335 ? 11.492 -4.68 -4.758 1 96.94 335 SER A O 1
ATOM 2701 N N . ALA A 1 336 ? 10.25 -3.643 -6.258 1 97.69 336 ALA A N 1
ATOM 2702 C CA . ALA A 1 336 ? 9.219 -3.34 -5.273 1 97.69 336 ALA A CA 1
ATOM 2703 C C . ALA A 1 336 ? 8.234 -4.5 -5.137 1 97.69 336 ALA A C 1
ATOM 2705 O O . ALA A 1 336 ? 7.332 -4.461 -4.297 1 97.69 336 ALA A O 1
ATOM 2706 N N . ALA A 1 337 ? 8.422 -5.555 -5.898 1 98.38 337 ALA A N 1
ATOM 2707 C CA . ALA A 1 337 ? 7.457 -6.648 -5.93 1 98.38 337 ALA A CA 1
ATOM 2708 C C . ALA A 1 337 ? 7.926 -7.82 -5.07 1 98.38 337 ALA A C 1
ATOM 2710 O O . ALA A 1 337 ? 9.094 -8.211 -5.129 1 98.38 337 ALA A O 1
ATOM 2711 N N . TYR A 1 338 ? 6.996 -8.344 -4.262 1 98.81 338 TYR A N 1
ATOM 2712 C CA . TYR A 1 338 ? 7.184 -9.641 -3.613 1 98.81 338 TYR A CA 1
ATOM 2713 C C . TYR A 1 338 ? 6.691 -10.773 -4.504 1 98.81 338 TYR A C 1
ATOM 2715 O O . TYR A 1 338 ? 7.309 -11.836 -4.566 1 98.81 338 TYR A O 1
ATOM 2723 N N . LEU A 1 339 ? 5.59 -10.461 -5.113 1 98.81 339 LEU A N 1
ATOM 2724 C CA . LEU A 1 339 ? 4.902 -11.383 -6.012 1 98.81 339 LEU A CA 1
ATOM 2725 C C . LEU A 1 339 ? 4.621 -10.727 -7.359 1 98.81 339 LEU A C 1
ATOM 2727 O O . LEU A 1 339 ? 4.488 -9.5 -7.438 1 98.81 339 LEU A O 1
ATOM 2731 N N . LEU A 1 340 ? 4.57 -11.539 -8.359 1 98.81 340 LEU A N 1
ATOM 2732 C CA . LEU A 1 340 ? 4.18 -11.102 -9.695 1 98.81 340 LEU A CA 1
ATOM 2733 C C . LEU A 1 340 ? 2.924 -11.828 -10.156 1 98.81 340 LEU A C 1
ATOM 2735 O O . LEU A 1 340 ? 2.998 -12.961 -10.641 1 98.81 340 LEU A O 1
ATOM 2739 N N . HIS A 1 341 ? 1.757 -11.242 -9.891 1 98.81 341 HIS A N 1
ATOM 2740 C CA . HIS A 1 341 ? 0.563 -11.719 -10.578 1 98.81 341 HIS A CA 1
ATOM 2741 C C . HIS A 1 341 ? 0.627 -11.406 -12.07 1 98.81 341 HIS A C 1
ATOM 2743 O O . HIS A 1 341 ? 0.439 -10.258 -12.477 1 98.81 341 HIS A O 1
ATOM 2749 N N . ALA A 1 342 ? 0.83 -12.422 -12.82 1 98.5 342 ALA A N 1
ATOM 2750 C CA . ALA A 1 342 ? 1.177 -12.227 -14.227 1 98.5 342 ALA A CA 1
ATOM 2751 C C . ALA A 1 342 ? -0.073 -12.008 -15.078 1 98.5 342 ALA A C 1
ATOM 2753 O O . ALA A 1 342 ? 0.009 -11.469 -16.188 1 98.5 342 ALA A O 1
ATOM 2754 N N . PHE A 1 343 ? -1.212 -12.484 -14.57 1 97.56 343 PHE A N 1
ATOM 2755 C CA . PHE A 1 343 ? -2.443 -12.438 -15.352 1 97.56 343 PHE A CA 1
ATOM 2756 C C . PHE A 1 343 ? -2.221 -13 -16.75 1 97.56 343 PHE A C 1
ATOM 2758 O O . PHE A 1 343 ? -2.607 -12.375 -17.734 1 97.56 343 PHE A O 1
ATOM 2765 N N . THR A 1 344 ? -1.622 -14.133 -16.812 1 97.25 344 THR A N 1
ATOM 2766 C CA . THR A 1 344 ? -1.256 -14.742 -18.078 1 97.25 344 THR A CA 1
ATOM 2767 C C . THR A 1 344 ? -2.484 -14.922 -18.969 1 97.25 344 THR A C 1
ATOM 2769 O O . THR A 1 344 ? -3.461 -15.562 -18.562 1 97.25 344 THR A O 1
ATOM 2772 N N . PRO A 1 345 ? -2.354 -14.43 -20.172 1 96.12 345 PRO A N 1
ATOM 2773 C CA . PRO A 1 345 ? -3.541 -14.469 -21.016 1 96.12 345 PRO A CA 1
ATOM 2774 C C . PRO A 1 345 ? -3.646 -15.766 -21.828 1 96.12 345 PRO A C 1
ATOM 2776 O O . PRO A 1 345 ? -2.697 -16.547 -21.859 1 96.12 345 PRO A O 1
ATOM 2779 N N . ASP A 1 346 ? -4.867 -15.992 -22.266 1 94.31 346 ASP A N 1
ATOM 2780 C CA . ASP A 1 346 ? -5.02 -16.875 -23.422 1 94.31 346 ASP A CA 1
ATOM 2781 C C . ASP A 1 346 ? -4.406 -16.25 -24.672 1 94.31 346 ASP A C 1
ATOM 2783 O O . ASP A 1 346 ? -4.914 -15.25 -25.188 1 94.31 346 ASP A O 1
ATOM 2787 N N . TRP A 1 347 ? -3.445 -16.875 -25.203 1 94.88 347 TRP A N 1
ATOM 2788 C CA . TRP A 1 347 ? -2.643 -16.297 -26.266 1 94.88 347 TRP A CA 1
ATOM 2789 C C . TRP A 1 347 ? -3.469 -16.125 -27.547 1 94.88 347 TRP A C 1
ATOM 2791 O O . TRP A 1 347 ? -3.139 -15.305 -28.406 1 94.88 347 TRP A O 1
ATOM 2801 N N . ASP A 1 348 ? -4.504 -16.922 -27.734 1 94.56 348 ASP A N 1
ATOM 2802 C CA . ASP A 1 348 ? -5.383 -16.797 -28.891 1 94.56 348 ASP A CA 1
ATOM 2803 C C . ASP A 1 348 ? -6.246 -15.547 -28.797 1 94.56 348 ASP A C 1
ATOM 2805 O O . ASP A 1 348 ? -6.578 -14.938 -29.812 1 94.56 348 ASP A O 1
ATOM 2809 N N . LYS A 1 349 ? -6.547 -15.141 -27.578 1 94.94 349 LYS A N 1
ATOM 2810 C CA . LYS A 1 349 ? -7.41 -13.992 -27.344 1 94.94 349 LYS A CA 1
ATOM 2811 C C . LYS A 1 349 ? -6.594 -12.711 -27.203 1 94.94 349 LYS A C 1
ATOM 2813 O O . LYS A 1 349 ? -7.07 -11.625 -27.547 1 94.94 349 LYS A O 1
ATOM 2818 N N . VAL A 1 350 ? -5.426 -12.836 -26.609 1 96.81 350 VAL A N 1
ATOM 2819 C CA . VAL A 1 350 ? -4.512 -11.719 -26.422 1 96.81 350 VAL A CA 1
ATOM 2820 C C . VAL A 1 350 ? -3.152 -12.047 -27.031 1 96.81 350 VAL A C 1
ATOM 2822 O O . VAL A 1 350 ? -2.232 -12.469 -26.328 1 96.81 350 VAL A O 1
ATOM 2825 N N . PRO A 1 351 ? -3.113 -11.734 -28.281 1 96.31 351 PRO A N 1
ATOM 2826 C CA . PRO A 1 351 ? -1.877 -12.117 -28.969 1 96.31 351 PRO A CA 1
ATOM 2827 C C . PRO A 1 351 ? -0.678 -11.273 -28.531 1 96.31 351 PRO A C 1
ATOM 2829 O O . PRO A 1 351 ? -0.809 -10.062 -28.328 1 96.31 351 PRO A O 1
ATOM 2832 N N . VAL A 1 352 ? 0.402 -11.883 -28.25 1 97.75 352 VAL A N 1
ATOM 2833 C CA . VAL A 1 352 ? 1.728 -11.305 -28.047 1 97.75 352 VAL A CA 1
ATOM 2834 C C . VAL A 1 352 ? 2.697 -11.875 -29.078 1 97.75 352 VAL A C 1
ATOM 2836 O O . VAL A 1 352 ? 2.914 -13.086 -29.141 1 97.75 352 VAL A O 1
ATOM 2839 N N . ASP A 1 353 ? 3.232 -10.961 -29.891 1 96.62 353 ASP A N 1
ATOM 2840 C CA . ASP A 1 353 ? 4.047 -11.375 -31.016 1 96.62 353 ASP A CA 1
ATOM 2841 C C . ASP A 1 353 ? 5.152 -12.336 -30.594 1 96.62 353 ASP A C 1
ATOM 2843 O O . ASP A 1 353 ? 5.953 -12.016 -29.703 1 96.62 353 ASP A O 1
ATOM 2847 N N . GLY A 1 354 ? 5.117 -13.477 -31.188 1 96.12 354 GLY A N 1
ATOM 2848 C CA . GLY A 1 354 ? 6.195 -14.438 -31 1 96.12 354 GLY A CA 1
ATOM 2849 C C . GLY A 1 354 ? 6.062 -15.234 -29.703 1 96.12 354 GLY A C 1
ATOM 2850 O O . GLY A 1 354 ? 6.91 -16.078 -29.406 1 96.12 354 GLY A O 1
ATOM 2851 N N . VAL A 1 355 ? 5.035 -14.984 -28.938 1 97.56 355 VAL A N 1
ATOM 2852 C CA . VAL A 1 355 ? 4.863 -15.688 -27.672 1 97.56 355 VAL A CA 1
ATOM 2853 C C . VAL A 1 355 ? 3.578 -16.516 -27.719 1 97.56 355 VAL A C 1
ATOM 2855 O O . VAL A 1 355 ? 2.477 -15.961 -27.766 1 97.56 355 VAL A O 1
ATOM 2858 N N . HIS A 1 356 ? 3.75 -17.875 -27.625 1 95.31 356 HIS A N 1
ATOM 2859 C CA . HIS A 1 356 ? 2.598 -18.766 -27.703 1 95.31 356 HIS A CA 1
ATOM 2860 C C . HIS A 1 356 ? 2.559 -19.734 -26.516 1 95.31 356 HIS A C 1
ATOM 2862 O O . HIS A 1 356 ? 1.595 -20.484 -26.344 1 95.31 356 HIS A O 1
ATOM 2868 N N . GLU A 1 357 ? 3.613 -19.703 -25.797 1 95.81 357 GLU A N 1
ATOM 2869 C CA . GLU A 1 357 ? 3.756 -20.547 -24.625 1 95.81 357 GLU A CA 1
ATOM 2870 C C . GLU A 1 357 ? 4.84 -20.016 -23.688 1 95.81 357 GLU A C 1
ATOM 2872 O O . GLU A 1 357 ? 5.715 -19.25 -24.125 1 95.81 357 GLU A O 1
ATOM 2877 N N . ILE A 1 358 ? 4.746 -20.328 -22.484 1 98.19 358 ILE A N 1
ATOM 2878 C CA . ILE A 1 358 ? 5.809 -20.078 -21.516 1 98.19 358 ILE A CA 1
ATOM 2879 C C . ILE A 1 358 ? 6.547 -21.391 -21.234 1 98.19 358 ILE A C 1
ATOM 2881 O O . ILE A 1 358 ? 5.977 -22.328 -20.656 1 98.19 358 ILE A O 1
ATOM 2885 N N . THR A 1 359 ? 7.758 -21.484 -21.672 1 98.31 359 THR A N 1
ATOM 2886 C CA . THR A 1 359 ? 8.594 -22.672 -21.484 1 98.31 359 THR A CA 1
ATOM 2887 C C . THR A 1 359 ? 9.859 -22.312 -20.703 1 98.31 359 THR A C 1
ATOM 2889 O O . THR A 1 359 ? 10.188 -21.125 -20.547 1 98.31 359 THR A O 1
ATOM 2892 N N . PRO A 1 360 ? 10.578 -23.344 -20.203 1 98 360 PRO A N 1
ATOM 2893 C CA . PRO A 1 360 ? 11.883 -23.047 -19.609 1 98 360 PRO A CA 1
ATOM 2894 C C . PRO A 1 360 ? 12.812 -22.297 -20.562 1 98 360 PRO A C 1
ATOM 2896 O O . PRO A 1 360 ? 13.5 -21.359 -20.156 1 98 360 PRO A O 1
ATOM 2899 N N . ARG A 1 361 ? 12.805 -22.672 -21.828 1 96.5 361 ARG A N 1
ATOM 2900 C CA . ARG A 1 361 ? 13.648 -21.984 -22.812 1 96.5 361 ARG A CA 1
ATOM 2901 C C . ARG A 1 361 ? 13.281 -20.516 -22.938 1 96.5 361 ARG A C 1
ATOM 2903 O O . ARG A 1 361 ? 14.156 -19.656 -22.938 1 96.5 361 ARG A O 1
ATOM 2910 N N . TYR A 1 362 ? 12.008 -20.219 -23.016 1 97.88 362 TYR A N 1
ATOM 2911 C CA . TYR A 1 362 ? 11.523 -18.844 -23.078 1 97.88 362 TYR A CA 1
ATOM 2912 C C . TYR A 1 362 ? 12.086 -18.016 -21.922 1 97.88 362 TYR A C 1
ATOM 2914 O O . TYR A 1 362 ? 12.578 -16.906 -22.141 1 97.88 362 TYR A O 1
ATOM 2922 N N . VAL A 1 363 ? 12.055 -18.578 -20.703 1 98.44 363 VAL A N 1
ATOM 2923 C CA . VAL A 1 363 ? 12.492 -17.859 -19.516 1 98.44 363 VAL A CA 1
ATOM 2924 C C . VAL A 1 363 ? 14.016 -17.703 -19.531 1 98.44 363 VAL A C 1
ATOM 2926 O O . VAL A 1 363 ? 14.539 -16.609 -19.281 1 98.44 363 VAL A O 1
ATOM 2929 N N . LEU A 1 364 ? 14.695 -18.75 -19.891 1 97.06 364 LEU A N 1
ATOM 2930 C CA . LEU A 1 364 ? 16.156 -18.781 -19.766 1 97.06 364 LEU A CA 1
ATOM 2931 C C . LEU A 1 364 ? 16.812 -17.938 -20.859 1 97.06 364 LEU A C 1
ATOM 2933 O O . LEU A 1 364 ? 17.984 -17.609 -20.766 1 97.06 364 LEU A O 1
ATOM 2937 N N . GLN A 1 365 ? 16.047 -17.578 -21.859 1 96.5 365 GLN A N 1
ATOM 2938 C CA . GLN A 1 365 ? 16.547 -16.656 -22.875 1 96.5 365 GLN A CA 1
ATOM 2939 C C . GLN A 1 365 ? 16.609 -15.234 -22.344 1 96.5 365 GLN A C 1
ATOM 2941 O O . GLN A 1 365 ? 17.359 -14.406 -22.859 1 96.5 365 GLN A O 1
ATOM 2946 N N . ARG A 1 366 ? 15.797 -14.859 -21.328 1 96.81 366 ARG A N 1
ATOM 2947 C CA . ARG A 1 366 ? 15.859 -13.594 -20.609 1 96.81 366 ARG A CA 1
ATOM 2948 C C . ARG A 1 366 ? 15.586 -12.414 -21.531 1 96.81 366 ARG A C 1
ATOM 2950 O O . ARG A 1 366 ? 16.219 -11.367 -21.422 1 96.81 366 ARG A O 1
ATOM 2957 N N . GLN A 1 367 ? 14.602 -12.586 -22.422 1 97.62 367 GLN A N 1
ATOM 2958 C CA . GLN A 1 367 ? 14.359 -11.539 -23.406 1 97.62 367 GLN A CA 1
ATOM 2959 C C . GLN A 1 367 ? 12.969 -10.93 -23.234 1 97.62 367 GLN A C 1
ATOM 2961 O O . GLN A 1 367 ? 12.406 -10.391 -24.188 1 97.62 367 GLN A O 1
ATOM 2966 N N . SER A 1 368 ? 12.398 -11.086 -22.109 1 98.25 368 SER A N 1
ATOM 2967 C CA . SER A 1 368 ? 11.164 -10.422 -21.719 1 98.25 368 SER A CA 1
ATOM 2968 C C . SER A 1 368 ? 11.195 -10.039 -20.234 1 98.25 368 SER A C 1
ATOM 2970 O O . SER A 1 368 ? 12.016 -10.555 -19.469 1 98.25 368 SER A O 1
ATOM 2972 N N . ASN A 1 369 ? 10.336 -9.078 -19.828 1 98.31 369 ASN A N 1
ATOM 2973 C CA . ASN A 1 369 ? 10.266 -8.695 -18.422 1 98.31 369 ASN A CA 1
ATOM 2974 C C . ASN A 1 369 ? 9.891 -9.883 -17.531 1 98.31 369 ASN A C 1
ATOM 2976 O O . ASN A 1 369 ? 10.453 -10.055 -16.453 1 98.31 369 ASN A O 1
ATOM 2980 N N . TYR A 1 370 ? 8.977 -10.719 -18.078 1 98.69 370 TYR A N 1
ATOM 2981 C CA . TYR A 1 370 ? 8.594 -11.922 -17.359 1 98.69 370 TYR A CA 1
ATOM 2982 C C . TYR A 1 370 ? 9.781 -12.859 -17.172 1 98.69 370 TYR A C 1
ATOM 2984 O O . TYR A 1 370 ? 10.047 -13.328 -16.062 1 98.69 370 TYR A O 1
ATOM 2992 N N . ALA A 1 371 ? 10.406 -13.102 -18.234 1 98.5 371 ALA A N 1
ATOM 2993 C CA . ALA A 1 371 ? 11.547 -14.016 -18.234 1 98.5 371 ALA A CA 1
ATOM 2994 C C . ALA A 1 371 ? 12.625 -13.555 -17.25 1 98.5 371 ALA A C 1
ATOM 2996 O O . ALA A 1 371 ? 13.125 -14.344 -16.453 1 98.5 371 ALA A O 1
ATOM 2997 N N . ARG A 1 372 ? 12.898 -12.305 -17.266 1 97.75 372 ARG A N 1
ATOM 2998 C CA . ARG A 1 372 ? 13.922 -11.766 -16.375 1 97.75 372 ARG A CA 1
ATOM 2999 C C . ARG A 1 372 ? 13.484 -11.859 -14.922 1 97.75 372 ARG A C 1
ATOM 3001 O O . ARG A 1 372 ? 14.289 -12.18 -14.047 1 97.75 372 ARG A O 1
ATOM 3008 N N . ALA A 1 373 ? 12.258 -11.609 -14.68 1 98.38 373 ALA A N 1
ATOM 3009 C CA . ALA A 1 373 ? 11.742 -11.602 -13.312 1 98.38 373 ALA A CA 1
ATOM 3010 C C . ALA A 1 373 ? 11.859 -12.977 -12.672 1 98.38 373 ALA A C 1
ATOM 3012 O O . ALA A 1 373 ? 12.188 -13.094 -11.492 1 98.38 373 ALA A O 1
ATOM 3013 N N . VAL A 1 374 ? 11.641 -14.031 -13.477 1 98.62 374 VAL A N 1
ATOM 3014 C CA . VAL A 1 374 ? 11.562 -15.367 -12.883 1 98.62 374 VAL A CA 1
ATOM 3015 C C . VAL A 1 374 ? 12.828 -16.141 -13.211 1 98.62 374 VAL A C 1
ATOM 3017 O O . VAL A 1 374 ? 12.977 -17.297 -12.805 1 98.62 374 VAL A O 1
ATOM 3020 N N . TYR A 1 375 ? 13.781 -15.562 -13.867 1 98.19 375 TYR A N 1
ATOM 3021 C CA . TYR A 1 375 ? 15.016 -16.219 -14.297 1 98.19 375 TYR A CA 1
ATOM 3022 C C . TYR A 1 375 ? 15.727 -16.859 -13.125 1 98.19 375 TYR A C 1
ATOM 3024 O O . TYR A 1 375 ? 16.156 -18.016 -13.203 1 98.19 375 TYR A O 1
ATOM 3032 N N . PRO A 1 376 ? 15.836 -16.203 -11.953 1 97.94 376 PRO A N 1
ATOM 3033 C CA . PRO A 1 376 ? 16.578 -16.828 -10.852 1 97.94 376 PRO A CA 1
ATOM 3034 C C . PRO A 1 376 ? 16 -18.188 -10.445 1 97.94 376 PRO A C 1
ATOM 3036 O O . PRO A 1 376 ? 16.75 -19.109 -10.133 1 97.94 376 PRO A O 1
ATOM 3039 N N . VAL A 1 377 ? 14.734 -18.281 -10.492 1 98.69 377 VAL A N 1
ATOM 3040 C CA . VAL A 1 377 ? 14.062 -19.516 -10.062 1 98.69 377 VAL A CA 1
ATOM 3041 C C . VAL A 1 377 ? 14.234 -20.594 -11.117 1 98.69 377 VAL A C 1
ATOM 3043 O O . VAL A 1 377 ? 14.602 -21.734 -10.805 1 98.69 377 VAL A O 1
ATOM 3046 N N . VAL A 1 378 ? 13.984 -20.219 -12.336 1 98.44 378 VAL A N 1
ATOM 3047 C CA . VAL A 1 378 ? 14.055 -21.219 -13.398 1 98.44 378 VAL A CA 1
ATOM 3048 C C . VAL A 1 378 ? 15.508 -21.656 -13.594 1 98.44 378 VAL A C 1
ATOM 3050 O O . VAL A 1 378 ? 15.773 -22.828 -13.891 1 98.44 378 VAL A O 1
ATOM 3053 N N . ARG A 1 379 ? 16.438 -20.734 -13.438 1 97.5 379 ARG A N 1
ATOM 3054 C CA . ARG A 1 379 ? 17.844 -21.109 -13.438 1 97.5 379 ARG A CA 1
ATOM 3055 C C . ARG A 1 379 ? 18.125 -22.188 -12.398 1 97.5 379 ARG A C 1
ATOM 3057 O O . ARG A 1 379 ? 18.828 -23.156 -12.68 1 97.5 379 ARG A O 1
ATOM 3064 N N . ASP A 1 380 ? 17.609 -22.016 -11.219 1 98.06 380 ASP A N 1
ATOM 3065 C CA . ASP A 1 380 ? 17.781 -23.016 -10.164 1 98.06 380 ASP A CA 1
ATOM 3066 C C . ASP A 1 380 ? 17.172 -24.359 -10.57 1 98.06 380 ASP A C 1
ATOM 3068 O O . ASP A 1 380 ? 17.797 -25.406 -10.391 1 98.06 380 ASP A O 1
ATOM 3072 N N . MET A 1 381 ? 16 -24.344 -11.141 1 98.12 381 MET A N 1
ATOM 3073 C CA . MET A 1 381 ? 15.344 -25.562 -11.625 1 98.12 381 MET A CA 1
ATOM 3074 C C . MET A 1 381 ? 16.203 -26.266 -12.664 1 98.12 381 MET A C 1
ATOM 3076 O O . MET A 1 381 ? 16.359 -27.484 -12.625 1 98.12 381 MET A O 1
ATOM 3080 N N . TYR A 1 382 ? 16.703 -25.469 -13.555 1 96.81 382 TYR A N 1
ATOM 3081 C CA . TYR A 1 382 ? 17.531 -26.016 -14.625 1 96.81 382 TYR A CA 1
ATOM 3082 C C . TYR A 1 382 ? 18.812 -26.625 -14.078 1 96.81 382 TYR A C 1
ATOM 3084 O O . TYR A 1 382 ? 19.156 -27.766 -14.43 1 96.81 382 TYR A O 1
ATOM 3092 N N . ASN A 1 383 ? 19.484 -25.906 -13.219 1 96.25 383 ASN A N 1
ATOM 3093 C CA . ASN A 1 383 ? 20.734 -26.375 -12.648 1 96.25 383 ASN A CA 1
ATOM 3094 C C . ASN A 1 383 ? 20.547 -27.641 -11.812 1 96.25 383 ASN A C 1
ATOM 3096 O O . ASN A 1 383 ? 21.453 -28.453 -11.703 1 96.25 383 ASN A O 1
ATOM 3100 N N . LYS A 1 384 ? 19.375 -27.859 -11.344 1 96.44 384 LYS A N 1
ATOM 3101 C CA . LYS A 1 384 ? 19.062 -29.047 -10.539 1 96.44 384 LYS A CA 1
ATOM 3102 C C . LYS A 1 384 ? 18.531 -30.172 -11.414 1 96.44 384 LYS A C 1
ATOM 3104 O O . LYS A 1 384 ? 18.203 -31.25 -10.914 1 96.44 384 LYS A O 1
ATOM 3109 N N . GLY A 1 385 ? 18.359 -29.875 -12.68 1 95.31 385 GLY A N 1
ATOM 3110 C CA . GLY A 1 385 ? 17.922 -30.891 -13.617 1 95.31 385 GLY A CA 1
ATOM 3111 C C . GLY A 1 385 ? 16.422 -31.125 -13.609 1 95.31 385 GLY A C 1
ATOM 3112 O O . GLY A 1 385 ? 15.945 -32.125 -14.141 1 95.31 385 GLY A O 1
ATOM 3113 N N . LEU A 1 386 ? 15.711 -30.234 -12.977 1 97.19 386 LEU A N 1
ATOM 3114 C CA . LEU A 1 386 ? 14.266 -30.391 -12.867 1 97.19 386 LEU A CA 1
ATOM 3115 C C . LEU A 1 386 ? 13.586 -30 -14.18 1 97.19 386 LEU A C 1
ATOM 3117 O O . LEU A 1 386 ? 12.5 -30.5 -14.492 1 97.19 386 LEU A O 1
ATOM 3121 N N . VAL A 1 387 ? 14.25 -29.047 -14.922 1 97 387 VAL A N 1
ATOM 3122 C CA . VAL A 1 387 ? 13.75 -28.656 -16.234 1 97 387 VAL A CA 1
ATOM 3123 C C . VAL A 1 387 ? 14.891 -28.703 -17.25 1 97 387 VAL A C 1
ATOM 3125 O O . VAL A 1 387 ? 16.062 -28.672 -16.891 1 97 387 VAL A O 1
ATOM 3128 N N . THR A 1 388 ? 14.484 -28.875 -18.531 1 94.5 388 THR A N 1
ATOM 3129 C CA . THR A 1 388 ? 15.438 -28.844 -19.641 1 94.5 388 THR A CA 1
ATOM 3130 C C . THR A 1 388 ? 15.008 -27.828 -20.703 1 94.5 388 THR A C 1
ATOM 3132 O O . THR A 1 388 ? 13.875 -27.328 -20.672 1 94.5 388 THR A O 1
ATOM 3135 N N . LEU A 1 389 ? 15.828 -27.531 -21.641 1 93.94 389 LEU A N 1
ATOM 3136 C CA . LEU A 1 389 ? 15.555 -26.562 -22.703 1 93.94 389 LEU A CA 1
ATOM 3137 C C . LEU A 1 389 ? 14.523 -27.125 -23.672 1 93.94 389 LEU A C 1
ATOM 3139 O O . LEU A 1 389 ? 13.922 -26.375 -24.453 1 93.94 389 LEU A O 1
ATOM 3143 N N . ASP A 1 390 ? 14.289 -28.438 -23.672 1 94.12 390 ASP A N 1
ATOM 3144 C CA . ASP A 1 390 ? 13.375 -29.078 -24.625 1 94.12 390 ASP A CA 1
ATOM 3145 C C . ASP A 1 390 ? 11.984 -29.234 -24.016 1 94.12 390 ASP A C 1
ATOM 3147 O O . ASP A 1 390 ? 11.047 -29.656 -24.703 1 94.12 390 ASP A O 1
ATOM 3151 N N . ASP A 1 391 ? 11.898 -28.891 -22.719 1 96.5 391 ASP A N 1
ATOM 3152 C CA . ASP A 1 391 ? 10.594 -29 -22.078 1 96.5 391 ASP A CA 1
ATOM 3153 C C . ASP A 1 391 ? 9.578 -28.062 -22.734 1 96.5 391 ASP A C 1
ATOM 3155 O O . ASP A 1 391 ? 9.906 -26.906 -23.047 1 96.5 391 ASP A O 1
ATOM 3159 N N . THR A 1 392 ? 8.375 -28.547 -22.984 1 97 392 THR A N 1
ATOM 3160 C CA . THR A 1 392 ? 7.281 -27.75 -23.516 1 97 392 THR A CA 1
ATOM 3161 C C . THR A 1 392 ? 6.414 -27.203 -22.391 1 97 392 THR A C 1
ATOM 3163 O O . THR A 1 392 ? 6.566 -27.594 -21.234 1 97 392 THR A O 1
ATOM 3166 N N . GLU A 1 393 ? 5.566 -26.281 -22.672 1 97.31 393 GLU A N 1
ATOM 3167 C CA . GLU A 1 393 ? 4.648 -25.719 -21.688 1 97.31 393 GLU A CA 1
ATOM 3168 C C . GLU A 1 393 ? 3.764 -26.797 -21.062 1 97.31 393 GLU A C 1
ATOM 3170 O O . GLU A 1 393 ? 3.477 -26.75 -19.875 1 97.31 393 GLU A O 1
ATOM 3175 N N . SER A 1 394 ? 3.371 -27.828 -21.859 1 95.31 394 SER A N 1
ATOM 3176 C CA . SER A 1 394 ? 2.434 -28.859 -21.406 1 95.31 394 SER A CA 1
ATOM 3177 C C . SER A 1 394 ? 3.146 -29.953 -20.625 1 95.31 394 SER A C 1
ATOM 3179 O O . SER A 1 394 ? 2.512 -30.719 -19.891 1 95.31 394 SER A O 1
ATOM 3181 N N . GLY A 1 395 ? 4.484 -30.047 -20.859 1 91.88 395 GLY A N 1
ATOM 3182 C CA . GLY A 1 395 ? 5.238 -31.094 -20.172 1 91.88 395 GLY A CA 1
ATOM 3183 C C . GLY A 1 395 ? 5.012 -32.469 -20.766 1 91.88 395 GLY A C 1
ATOM 3184 O O . GLY A 1 395 ? 5.309 -33.469 -20.125 1 91.88 395 GLY A O 1
ATOM 3185 N N . MET A 1 396 ? 4.352 -32.469 -21.891 1 85.38 396 MET A N 1
ATOM 3186 C CA . MET A 1 396 ? 4.109 -33.75 -22.562 1 85.38 396 MET A CA 1
ATOM 3187 C C . MET A 1 396 ? 5.211 -34.031 -23.578 1 85.38 396 MET A C 1
ATOM 3189 O O . MET A 1 396 ? 5.859 -33.125 -24.078 1 85.38 396 MET A O 1
ATOM 3193 N N . MET B 1 1 ? -28.656 49.281 11.68 1 19.08 1 MET B N 1
ATOM 3194 C CA . MET B 1 1 ? -27.438 49.75 12.336 1 19.08 1 MET B CA 1
ATOM 3195 C C . MET B 1 1 ? -27.5 49.469 13.836 1 19.08 1 MET B C 1
ATOM 3197 O O . MET B 1 1 ? -26.469 49.188 14.461 1 19.08 1 MET B O 1
ATOM 3201 N N . SER B 1 2 ? -28.625 49.75 14.688 1 20.84 2 SER B N 1
ATOM 3202 C CA . SER B 1 2 ? -28.578 50.375 16 1 20.84 2 SER B CA 1
ATOM 3203 C C . SER B 1 2 ? -28.438 49.344 17.109 1 20.84 2 SER B C 1
ATOM 3205 O O . SER B 1 2 ? -29.172 48.344 17.109 1 20.84 2 SER B O 1
ATOM 3207 N N . LEU B 1 3 ? -27.328 49.375 18.031 1 22.19 3 LEU B N 1
ATOM 3208 C CA . LEU B 1 3 ? -26.516 48.594 18.953 1 22.19 3 LEU B CA 1
ATOM 3209 C C . LEU B 1 3 ? -27.141 48.562 20.344 1 22.19 3 LEU B C 1
ATOM 3211 O O . LEU B 1 3 ? -27.219 49.594 21.016 1 22.19 3 LEU B O 1
ATOM 3215 N N . PRO B 1 4 ? -28.312 47.969 20.719 1 25.39 4 PRO B N 1
ATOM 3216 C CA . PRO B 1 4 ? -28.922 48.281 22.016 1 25.39 4 PRO B CA 1
ATOM 3217 C C . PRO B 1 4 ? -28.047 47.906 23.203 1 25.39 4 PRO B C 1
ATOM 3219 O O . PRO B 1 4 ? -27.25 46.969 23.094 1 25.39 4 PRO B O 1
ATOM 3222 N N . THR B 1 5 ? -27.859 48.781 24.312 1 23.03 5 THR B N 1
ATOM 3223 C CA . THR B 1 5 ? -27.031 49.094 25.469 1 23.03 5 THR B CA 1
ATOM 3224 C C . THR B 1 5 ? -27.344 48.156 26.625 1 23.03 5 THR B C 1
ATOM 3226 O O . THR B 1 5 ? -28.5 47.812 26.859 1 23.03 5 THR B O 1
ATOM 3229 N N . ALA B 1 6 ? -26.312 47.469 27.469 1 23.17 6 ALA B N 1
ATOM 3230 C CA . ALA B 1 6 ? -25.859 46.375 28.328 1 23.17 6 ALA B CA 1
ATOM 3231 C C . ALA B 1 6 ? -26.141 46.688 29.797 1 23.17 6 ALA B C 1
ATOM 3233 O O . ALA B 1 6 ? -25.406 47.438 30.438 1 23.17 6 ALA B O 1
ATOM 3234 N N . GLU B 1 7 ? -27.359 47 30.328 1 22.5 7 GLU B N 1
ATOM 3235 C CA . GLU B 1 7 ? -27.375 47.656 31.625 1 22.5 7 GLU B CA 1
ATOM 3236 C C . GLU B 1 7 ? -26.922 46.719 32.719 1 22.5 7 GLU B C 1
ATOM 3238 O O . GLU B 1 7 ? -27.125 45.5 32.625 1 22.5 7 GLU B O 1
ATOM 3243 N N . PRO B 1 8 ? -26.344 47.125 34.094 1 22.3 8 PRO B N 1
ATOM 3244 C CA . PRO B 1 8 ? -25.406 46.844 35.156 1 22.3 8 PRO B CA 1
ATOM 3245 C C . PRO B 1 8 ? -26.047 46.125 36.344 1 22.3 8 PRO B C 1
ATOM 3247 O O . PRO B 1 8 ? -25.406 45.906 37.375 1 22.3 8 PRO B O 1
ATOM 3250 N N . GLN B 1 9 ? -26.984 45.094 36.312 1 22.97 9 GLN B N 1
ATOM 3251 C CA . GLN B 1 9 ? -27.828 44.969 37.5 1 22.97 9 GLN B CA 1
ATOM 3252 C C . GLN B 1 9 ? -27.031 44.5 38.688 1 22.97 9 GLN B C 1
ATOM 3254 O O . GLN B 1 9 ? -26.328 43.469 38.625 1 22.97 9 GLN B O 1
ATOM 3259 N N . LYS B 1 10 ? -26.938 45.219 39.938 1 21.59 10 LYS B N 1
ATOM 3260 C CA . LYS B 1 10 ? -26.219 45.344 41.188 1 21.59 10 LYS B CA 1
ATOM 3261 C C . LYS B 1 10 ? -26.625 44.25 42.156 1 21.59 10 LYS B C 1
ATOM 3263 O O . LYS B 1 10 ? -27.828 44.031 42.406 1 21.59 10 LYS B O 1
ATOM 3268 N N . ARG B 1 11 ? -25.719 43.281 42.656 1 20.84 11 ARG B N 1
ATOM 3269 C CA . ARG B 1 11 ? -25.547 42.062 43.406 1 20.84 11 ARG B CA 1
ATOM 3270 C C . ARG B 1 11 ? -25.672 42.312 44.906 1 20.84 11 ARG B C 1
ATOM 3272 O O . ARG B 1 11 ? -24.828 43 45.5 1 20.84 11 ARG B O 1
ATOM 3279 N N . HIS B 1 12 ? -26.812 42.562 45.562 1 19.86 12 HIS B N 1
ATOM 3280 C CA . HIS B 1 12 ? -26.984 42.969 46.938 1 19.86 12 HIS B CA 1
ATOM 3281 C C . HIS B 1 12 ? -26.516 41.875 47.906 1 19.86 12 HIS B C 1
ATOM 3283 O O . HIS B 1 12 ? -26.594 40.688 47.562 1 19.86 12 HIS B O 1
ATOM 3289 N N . LEU B 1 13 ? -25.812 42.094 49.125 1 21.23 13 LEU B N 1
ATOM 3290 C CA . LEU B 1 13 ? -24.844 41.75 50.156 1 21.23 13 LEU B CA 1
ATOM 3291 C C . LEU B 1 13 ? -25.5 41.031 51.312 1 21.23 13 LEU B C 1
ATOM 3293 O O . LEU B 1 13 ? -24.844 40.688 52.281 1 21.23 13 LEU B O 1
ATOM 3297 N N . PRO B 1 14 ? -26.531 40.031 51.344 1 21.95 14 PRO B N 1
ATOM 3298 C CA . PRO B 1 14 ? -27.234 40.094 52.656 1 21.95 14 PRO B CA 1
ATOM 3299 C C . PRO B 1 14 ? -26.406 39.469 53.781 1 21.95 14 PRO B C 1
ATOM 3301 O O . PRO B 1 14 ? -25.656 38.531 53.562 1 21.95 14 PRO B O 1
ATOM 3304 N N . LYS B 1 15 ? -26.172 40.094 54.969 1 20.84 15 LYS B N 1
ATOM 3305 C CA . LYS B 1 15 ? -25.297 40.125 56.125 1 20.84 15 LYS B CA 1
ATOM 3306 C C . LYS B 1 15 ? -25.75 39.156 57.219 1 20.84 15 LYS B C 1
ATOM 3308 O O . LYS B 1 15 ? -25.281 39.188 58.344 1 20.84 15 LYS B O 1
ATOM 3313 N N . TYR B 1 16 ? -26.547 38.031 57.062 1 20.78 16 TYR B N 1
ATOM 3314 C CA . TYR B 1 16 ? -27.297 37.625 58.25 1 20.78 16 TYR B CA 1
ATOM 3315 C C . TYR B 1 16 ? -26.438 36.781 59.188 1 20.78 16 TYR B C 1
ATOM 3317 O O . TYR B 1 16 ? -26.172 35.594 58.906 1 20.78 16 TYR B O 1
ATOM 3325 N N . LEU B 1 17 ? -25.391 37.281 59.812 1 20.61 17 LEU B N 1
ATOM 3326 C CA . LEU B 1 17 ? -24.406 36.5 60.531 1 20.61 17 LEU B CA 1
ATOM 3327 C C . LEU B 1 17 ? -24.984 36 61.844 1 20.61 17 LEU B C 1
ATOM 3329 O O . LEU B 1 17 ? -25.297 36.781 62.75 1 20.61 17 LEU B O 1
ATOM 3333 N N . PRO B 1 18 ? -25.906 35.031 61.969 1 21.11 18 PRO B N 1
ATOM 3334 C CA . PRO B 1 18 ? -26.578 34.844 63.25 1 21.11 18 PRO B CA 1
ATOM 3335 C C . PRO B 1 18 ? -25.656 34.312 64.312 1 21.11 18 PRO B C 1
ATOM 3337 O O . PRO B 1 18 ? -24.656 33.656 64 1 21.11 18 PRO B O 1
ATOM 3340 N N . SER B 1 19 ? -25.609 34.906 65.562 1 20.83 19 SER B N 1
ATOM 3341 C CA . SER B 1 19 ? -24.844 35 66.812 1 20.83 19 SER B CA 1
ATOM 3342 C C . SER B 1 19 ? -24.969 33.719 67.625 1 20.83 19 SER B C 1
ATOM 3344 O O . SER B 1 19 ? -26.078 33.281 67.938 1 20.83 19 SER B O 1
ATOM 3346 N N . PHE B 1 20 ? -24.047 32.719 67.5 1 22.11 20 PHE B N 1
ATOM 3347 C CA . PHE B 1 20 ? -23.906 31.375 68 1 22.11 20 PHE B CA 1
ATOM 3348 C C . PHE B 1 20 ? -23.656 31.359 69.5 1 22.11 20 PHE B C 1
ATOM 3350 O O . PHE B 1 20 ? -22.609 31.781 69.938 1 22.11 20 PHE B O 1
ATOM 3357 N N . PRO B 1 21 ? -24.672 31.391 70.312 1 21.75 21 PRO B N 1
ATOM 3358 C CA . PRO B 1 21 ? -24.453 31.688 71.688 1 21.75 21 PRO B CA 1
ATOM 3359 C C . PRO B 1 21 ? -23.719 30.562 72.438 1 21.75 21 PRO B C 1
ATOM 3361 O O . PRO B 1 21 ? -23.797 29.406 72 1 21.75 21 PRO B O 1
ATOM 3364 N N . ALA B 1 22 ? -22.656 30.734 73.188 1 22.84 22 ALA B N 1
ATOM 3365 C CA . ALA B 1 22 ? -21.5 30.109 73.875 1 22.84 22 ALA B CA 1
ATOM 3366 C C . ALA B 1 22 ? -21.938 29.266 75.062 1 22.84 22 ALA B C 1
ATOM 3368 O O . ALA B 1 22 ? -22.5 29.797 76 1 22.84 22 ALA B O 1
ATOM 3369 N N . PRO B 1 23 ? -22.469 27.969 74.75 1 20.61 23 PRO B N 1
ATOM 3370 C CA . PRO B 1 23 ? -23.156 27.406 75.938 1 20.61 23 PRO B CA 1
ATOM 3371 C C . PRO B 1 23 ? -22.234 27.188 77.125 1 20.61 23 PRO B C 1
ATOM 3373 O O . PRO B 1 23 ? -21.062 26.844 76.938 1 20.61 23 PRO B O 1
ATOM 3376 N N . ARG B 1 24 ? -22.531 27.734 78.312 1 19.58 24 ARG B N 1
ATOM 3377 C CA . ARG B 1 24 ? -21.922 28.156 79.562 1 19.58 24 ARG B CA 1
ATOM 3378 C C . ARG B 1 24 ? -21.609 26.953 80.438 1 19.58 24 ARG B C 1
ATOM 3380 O O . ARG B 1 24 ? -20.984 27.094 81.5 1 19.58 24 ARG B O 1
ATOM 3387 N N . TRP B 1 25 ? -22.172 25.672 80.312 1 20.52 25 TRP B N 1
ATOM 3388 C CA . TRP B 1 25 ? -22.5 25.094 81.625 1 20.52 25 TRP B CA 1
ATOM 3389 C C . TRP B 1 25 ? -21.281 24.391 82.188 1 20.52 25 TRP B C 1
ATOM 3391 O O . TRP B 1 25 ? -20.766 23.422 81.625 1 20.52 25 TRP B O 1
ATOM 3401 N N . LEU B 1 26 ? -20.297 25.062 82.75 1 20.84 26 LEU B N 1
ATOM 3402 C CA . LEU B 1 26 ? -18.984 24.719 83.25 1 20.84 26 LEU B CA 1
ATOM 3403 C C . LEU B 1 26 ? -19.078 23.859 84.5 1 20.84 26 LEU B C 1
ATOM 3405 O O . LEU B 1 26 ? -19.547 24.328 85.562 1 20.84 26 LEU B O 1
ATOM 3409 N N . PRO B 1 27 ? -19.594 22.609 84.438 1 21.12 27 PRO B N 1
ATOM 3410 C CA . PRO B 1 27 ? -19.922 22.078 85.812 1 21.12 27 PRO B CA 1
ATOM 3411 C C . PRO B 1 27 ? -18.672 21.875 86.688 1 21.12 27 PRO B C 1
ATOM 3413 O O . PRO B 1 27 ? -17.578 21.656 86.125 1 21.12 27 PRO B O 1
ATOM 3416 N N . GLN B 1 28 ? -18.75 22.375 87.938 1 19.97 28 GLN B N 1
ATOM 3417 C CA . GLN B 1 28 ? -17.844 22.641 89.062 1 19.97 28 GLN B CA 1
ATOM 3418 C C . GLN B 1 28 ? -17.312 21.344 89.625 1 19.97 28 GLN B C 1
ATOM 3420 O O . GLN B 1 28 ? -18.078 20.391 89.875 1 19.97 28 GLN B O 1
ATOM 3425 N N . TRP B 1 29 ? -15.961 21.031 89.688 1 20.44 29 TRP B N 1
ATOM 3426 C CA . TRP B 1 29 ? -15.008 19.938 89.812 1 20.44 29 TRP B CA 1
ATOM 3427 C C . TRP B 1 29 ? -14.922 19.453 91.25 1 20.44 29 TRP B C 1
ATOM 3429 O O . TRP B 1 29 ? -13.977 18.75 91.625 1 20.44 29 TRP B O 1
ATOM 3439 N N . THR B 1 30 ? -16.094 19.219 91.875 1 18.06 30 THR B N 1
ATOM 3440 C CA . THR B 1 30 ? -15.867 19.328 93.312 1 18.06 30 THR B CA 1
ATOM 3441 C C . THR B 1 30 ? -14.789 18.344 93.812 1 18.06 30 THR B C 1
ATOM 3443 O O . THR B 1 30 ? -14.523 17.359 93.125 1 18.06 30 THR B O 1
ATOM 3446 N N . LYS B 1 31 ? -14.391 18.422 95.188 1 21.3 31 LYS B N 1
ATOM 3447 C CA . LYS B 1 31 ? -13.219 18.422 96.062 1 21.3 31 LYS B CA 1
ATOM 3448 C C . LYS B 1 31 ? -12.867 17 96.5 1 21.3 31 LYS B C 1
ATOM 3450 O O . LYS B 1 31 ? -11.773 16.766 97 1 21.3 31 LYS B O 1
ATOM 3455 N N . GLY B 1 32 ? -13.734 15.898 96.312 1 19.83 32 GLY B N 1
ATOM 3456 C CA . GLY B 1 32 ? -13.695 15.203 97.625 1 19.83 32 GLY B CA 1
ATOM 3457 C C . GLY B 1 32 ? -12.445 14.359 97.812 1 19.83 32 GLY B C 1
ATOM 3458 O O . GLY B 1 32 ? -11.742 14.062 96.812 1 19.83 32 GLY B O 1
ATOM 3459 N N . GLN B 1 33 ? -12.266 13.758 99.062 1 20.59 33 GLN B N 1
ATOM 3460 C CA . GLN B 1 33 ? -11.234 13.453 100.062 1 20.59 33 GLN B CA 1
ATOM 3461 C C . GLN B 1 33 ? -10.57 12.109 99.75 1 20.59 33 GLN B C 1
ATOM 3463 O O . GLN B 1 33 ? -9.516 11.805 100.312 1 20.59 33 GLN B O 1
ATOM 3468 N N . HIS B 1 34 ? -11.117 11.188 98.938 1 22.16 34 HIS B N 1
ATOM 3469 C CA . HIS B 1 34 ? -11.008 9.875 99.562 1 22.16 34 HIS B CA 1
ATOM 3470 C C . HIS B 1 34 ? -9.562 9.383 99.562 1 22.16 34 HIS B C 1
ATOM 3472 O O . HIS B 1 34 ? -8.766 9.797 98.75 1 22.16 34 HIS B O 1
ATOM 3478 N N . SER B 1 35 ? -9.172 8.336 100.5 1 22.39 35 SER B N 1
ATOM 3479 C CA . SER B 1 35 ? -8.062 7.883 101.312 1 22.39 35 SER B CA 1
ATOM 3480 C C . SER B 1 35 ? -7.047 7.086 100.5 1 22.39 35 SER B C 1
ATOM 3482 O O . SER B 1 35 ? -7.316 6.723 99.375 1 22.39 35 SER B O 1
ATOM 3484 N N . PRO B 1 36 ? -6.438 5.988 101.188 1 24.19 36 PRO B N 1
ATOM 3485 C CA . PRO B 1 36 ? -5.098 5.582 101.562 1 24.19 36 PRO B CA 1
ATOM 3486 C C . PRO B 1 36 ? -4.367 4.75 100.562 1 24.19 36 PRO B C 1
ATOM 3488 O O . PRO B 1 36 ? -3.309 5.152 100.062 1 24.19 36 PRO B O 1
ATOM 3491 N N . ARG B 1 37 ? -4.094 3.363 100.938 1 23.06 37 ARG B N 1
ATOM 3492 C CA . ARG B 1 37 ? -3.029 2.375 101.125 1 23.06 37 ARG B CA 1
ATOM 3493 C C . ARG B 1 37 ? -2.914 1.488 99.875 1 23.06 37 ARG B C 1
ATOM 3495 O O . ARG B 1 37 ? -1.821 1.034 99.562 1 23.06 37 ARG B O 1
ATOM 3502 N N . LEU B 1 38 ? -4.027 0.91 99.438 1 22.52 38 LEU B N 1
ATOM 3503 C CA . LEU B 1 38 ? -4.039 -0.489 99.062 1 22.52 38 LEU B CA 1
ATOM 3504 C C . LEU B 1 38 ? -3.412 -0.654 97.688 1 22.52 38 LEU B C 1
ATOM 3506 O O . LEU B 1 38 ? -3.066 -1.769 97.25 1 22.52 38 LEU B O 1
ATOM 3510 N N . VAL B 1 39 ? -3.381 0.342 96.812 1 22.83 39 VAL B N 1
ATOM 3511 C CA . VAL B 1 39 ? -3.375 -0.083 95.375 1 22.83 39 VAL B CA 1
ATOM 3512 C C . VAL B 1 39 ? -1.962 -0.49 95 1 22.83 39 VAL B C 1
ATOM 3514 O O . VAL B 1 39 ? -1.372 0.115 94.062 1 22.83 39 VAL B O 1
ATOM 3517 N N . ILE B 1 40 ? -1.119 -1.072 95.875 1 24.3 40 ILE B N 1
ATOM 3518 C CA . ILE B 1 40 ? 0.322 -1.295 95.812 1 24.3 40 ILE B CA 1
ATOM 3519 C C . ILE B 1 40 ? 0.681 -2.213 94.688 1 24.3 40 ILE B C 1
ATOM 3521 O O . ILE B 1 40 ? 1.58 -1.904 93.875 1 24.3 40 ILE B O 1
ATOM 3525 N N . ARG B 1 41 ? 0.514 -3.59 94.875 1 22.02 41 ARG B N 1
ATOM 3526 C CA . ARG B 1 41 ? 1.362 -4.75 94.625 1 22.02 41 ARG B CA 1
ATOM 3527 C C . ARG B 1 41 ? 1.307 -5.168 93.188 1 22.02 41 ARG B C 1
ATOM 3529 O O . ARG B 1 41 ? 2.104 -5.992 92.688 1 22.02 41 ARG B O 1
ATOM 3536 N N . VAL B 1 42 ? 0.201 -5.035 92.438 1 23.36 42 VAL B N 1
ATOM 3537 C CA . VAL B 1 42 ? -0.057 -5.941 91.375 1 23.36 42 VAL B CA 1
ATOM 3538 C C . VAL B 1 42 ? 0.883 -5.617 90.188 1 23.36 42 VAL B C 1
ATOM 3540 O O . VAL B 1 42 ? 0.886 -6.312 89.188 1 23.36 42 VAL B O 1
ATOM 3543 N N . ILE B 1 43 ? 1.633 -4.555 90.125 1 25.5 43 ILE B N 1
ATOM 3544 C CA . ILE B 1 43 ? 2.059 -4.121 88.75 1 25.5 43 ILE B CA 1
ATOM 3545 C C . ILE B 1 43 ? 3.275 -4.93 88.312 1 25.5 43 ILE B C 1
ATOM 3547 O O . ILE B 1 43 ? 3.723 -4.812 87.188 1 25.5 43 ILE B O 1
ATOM 3551 N N . ALA B 1 44 ? 3.904 -5.676 89.188 1 25.11 44 ALA B N 1
ATOM 3552 C CA . ALA B 1 44 ? 5.277 -6.016 88.812 1 25.11 44 ALA B CA 1
ATOM 3553 C C . ALA B 1 44 ? 5.312 -7.016 87.688 1 25.11 44 ALA B C 1
ATOM 3555 O O . ALA B 1 44 ? 6.344 -7.176 87 1 25.11 44 ALA B O 1
ATOM 3556 N N . GLY B 1 45 ? 4.395 -7.977 87.562 1 23.88 45 GLY B N 1
ATOM 3557 C CA . GLY B 1 45 ? 4.633 -9.234 86.875 1 23.88 45 GLY B CA 1
ATOM 3558 C C . GLY B 1 45 ? 4.836 -9.07 85.375 1 23.88 45 GLY B C 1
ATOM 3559 O O . GLY B 1 45 ? 5.199 -10.023 84.688 1 23.88 45 GLY B O 1
ATOM 3560 N N . LEU B 1 46 ? 4.238 -8.141 84.688 1 26.7 46 LEU B N 1
ATOM 3561 C CA . LEU B 1 46 ? 4.023 -8.305 83.25 1 26.7 46 LEU B CA 1
ATOM 3562 C C . LEU B 1 46 ? 5.316 -8.062 82.5 1 26.7 46 LEU B C 1
ATOM 3564 O O . LEU B 1 46 ? 5.512 -6.988 81.938 1 26.7 46 LEU B O 1
ATOM 3568 N N . LEU B 1 47 ? 6.535 -8.438 83 1 25.64 47 LEU B N 1
ATOM 3569 C CA . LEU B 1 47 ? 7.918 -8.18 82.562 1 25.64 47 LEU B CA 1
ATOM 3570 C C . LEU B 1 47 ? 8.219 -8.781 81.188 1 25.64 47 LEU B C 1
ATOM 3572 O O . LEU B 1 47 ? 8.828 -8.125 80.375 1 25.64 47 LEU B O 1
ATOM 3576 N N . LEU B 1 48 ? 8.516 -10.086 81.062 1 26.5 48 LEU B N 1
ATOM 3577 C CA . LEU B 1 48 ? 9.547 -10.867 80.375 1 26.5 48 LEU B CA 1
ATOM 3578 C C . LEU B 1 48 ? 9.18 -11.078 78.938 1 26.5 48 LEU B C 1
ATOM 3580 O O . LEU B 1 48 ? 10.07 -11.234 78.062 1 26.5 48 LEU B O 1
ATOM 3584 N N . THR B 1 49 ? 7.98 -11.359 78.562 1 27.17 49 THR B N 1
ATOM 3585 C CA . THR B 1 49 ? 7.707 -12.078 77.312 1 27.17 49 THR B CA 1
ATOM 3586 C C . THR B 1 49 ? 7.969 -11.188 76.062 1 27.17 49 THR B C 1
ATOM 3588 O O . THR B 1 49 ? 7.855 -11.641 74.938 1 27.17 49 THR B O 1
ATOM 3591 N N . GLY B 1 50 ? 8.227 -9.945 76.188 1 26.97 50 GLY B N 1
ATOM 3592 C CA . GLY B 1 50 ? 8.094 -9.078 75 1 26.97 50 GLY B CA 1
ATOM 3593 C C . GLY B 1 50 ? 9.25 -9.203 74.062 1 26.97 50 GLY B C 1
ATOM 3594 O O . GLY B 1 50 ? 9.227 -8.617 72.938 1 26.97 50 GLY B O 1
ATOM 3595 N N . VAL B 1 51 ? 10.383 -9.617 74.562 1 31.03 51 VAL B N 1
ATOM 3596 C CA . VAL B 1 51 ? 11.562 -9.391 73.75 1 31.03 51 VAL B CA 1
ATOM 3597 C C . VAL B 1 51 ? 11.516 -10.289 72.5 1 31.03 51 VAL B C 1
ATOM 3599 O O . VAL B 1 51 ? 12.086 -9.953 71.5 1 31.03 51 VAL B O 1
ATOM 3602 N N . LEU B 1 52 ? 11.047 -11.523 72.75 1 29.56 52 LEU B N 1
ATOM 3603 C CA . LEU B 1 52 ? 11.312 -12.523 71.75 1 29.56 52 LEU B CA 1
ATOM 3604 C C . LEU B 1 52 ? 10.625 -12.148 70.438 1 29.56 52 LEU B C 1
ATOM 3606 O O . LEU B 1 52 ? 11.078 -12.555 69.312 1 29.56 52 LEU B O 1
ATOM 3610 N N . LEU B 1 53 ? 9.43 -11.57 70.5 1 29.67 53 LEU B N 1
ATOM 3611 C CA . LEU B 1 53 ? 8.68 -11.555 69.25 1 29.67 53 LEU B CA 1
ATOM 3612 C C . LEU B 1 53 ? 9.32 -10.602 68.25 1 29.67 53 LEU B C 1
ATOM 3614 O O . LEU B 1 53 ? 8.953 -10.602 67.062 1 29.67 53 LEU B O 1
ATOM 3618 N N . THR B 1 54 ? 10.078 -9.641 68.75 1 30.83 54 THR B N 1
ATOM 3619 C CA . THR B 1 54 ? 10.383 -8.617 67.75 1 30.83 54 THR B CA 1
ATOM 3620 C C . THR B 1 54 ? 11.367 -9.156 66.75 1 30.83 54 THR B C 1
ATOM 3622 O O . THR B 1 54 ? 11.539 -8.555 65.688 1 30.83 54 THR B O 1
ATOM 3625 N N . THR B 1 55 ? 12.188 -10.094 67.188 1 31.48 55 THR B N 1
ATOM 3626 C CA . THR B 1 55 ? 13.273 -10.352 66.25 1 31.48 55 THR B CA 1
ATOM 3627 C C . THR B 1 55 ? 12.734 -11.016 65 1 31.48 55 THR B C 1
ATOM 3629 O O . THR B 1 55 ? 13.43 -11.086 63.969 1 31.48 55 THR B O 1
ATOM 3632 N N . MET B 1 56 ? 11.664 -11.844 65.188 1 30.05 56 MET B N 1
ATOM 3633 C CA . MET B 1 56 ? 11.398 -12.648 64 1 30.05 56 MET B CA 1
ATOM 3634 C C . MET B 1 56 ? 10.945 -11.781 62.844 1 30.05 56 MET B C 1
ATOM 3636 O O . MET B 1 56 ? 10.719 -12.281 61.75 1 30.05 56 MET B O 1
ATOM 3640 N N . GLU B 1 57 ? 10.406 -10.625 63.156 1 31.11 57 GLU B N 1
ATOM 3641 C CA . GLU B 1 57 ? 9.727 -10.023 62.031 1 31.11 57 GLU B CA 1
ATOM 3642 C C . GLU B 1 57 ? 10.719 -9.547 60.969 1 31.11 57 GLU B C 1
ATOM 3644 O O . GLU B 1 57 ? 10.328 -8.984 59.938 1 31.11 57 GLU B O 1
ATOM 3649 N N . SER B 1 58 ? 11.953 -9.422 61.344 1 28.56 58 SER B N 1
ATOM 3650 C CA . SER B 1 58 ? 12.727 -8.859 60.25 1 28.56 58 SER B CA 1
ATOM 3651 C C . SER B 1 58 ? 12.812 -9.828 59.094 1 28.56 58 SER B C 1
ATOM 3653 O O . SER B 1 58 ? 13.875 -10.398 58.812 1 28.56 58 SER B O 1
ATOM 3655 N N . ALA B 1 59 ? 12 -10.969 59.125 1 29.72 59 ALA B N 1
ATOM 3656 C CA . ALA B 1 59 ? 12.109 -11.766 57.906 1 29.72 59 ALA B CA 1
ATOM 3657 C C . ALA B 1 59 ? 12.148 -10.875 56.656 1 29.72 59 ALA B C 1
ATOM 3659 O O . ALA B 1 59 ? 11.461 -9.852 56.594 1 29.72 59 ALA B O 1
ATOM 3660 N N . THR B 1 60 ? 13.172 -11.203 55.875 1 29.84 60 THR B N 1
ATOM 3661 C CA . THR B 1 60 ? 13.672 -10.648 54.625 1 29.84 60 THR B CA 1
ATOM 3662 C C . THR B 1 60 ? 12.516 -10.297 53.688 1 29.84 60 THR B C 1
ATOM 3664 O O . THR B 1 60 ? 11.703 -11.156 53.344 1 29.84 60 THR B O 1
ATOM 3667 N N . SER B 1 61 ? 11.805 -9.141 54 1 30.67 61 SER B N 1
ATOM 3668 C CA . SER B 1 61 ? 11.008 -8.648 52.875 1 30.67 61 SER B CA 1
ATOM 3669 C C . SER B 1 61 ? 11.719 -8.883 51.562 1 30.67 61 SER B C 1
ATOM 3671 O O . SER B 1 61 ? 12.719 -8.234 51.25 1 30.67 61 SER B O 1
ATOM 3673 N N . TYR B 1 62 ? 11.977 -10.195 51.312 1 30.25 62 TYR B N 1
ATOM 3674 C CA . TYR B 1 62 ? 12.273 -10.414 49.906 1 30.25 62 TYR B CA 1
ATOM 3675 C C . TYR B 1 62 ? 11.336 -9.602 49 1 30.25 62 TYR B C 1
ATOM 3677 O O . TYR B 1 62 ? 10.141 -9.898 48.938 1 30.25 62 TYR B O 1
ATOM 3685 N N . GLN B 1 63 ? 11.461 -8.258 49.156 1 32.56 63 GLN B N 1
ATOM 3686 C CA . GLN B 1 63 ? 10.859 -7.621 48 1 32.56 63 GLN B CA 1
ATOM 3687 C C . GLN B 1 63 ? 11.156 -8.406 46.719 1 32.56 63 GLN B C 1
ATOM 3689 O O . GLN B 1 63 ? 12.312 -8.727 46.438 1 32.56 63 GLN B O 1
ATOM 3694 N N . PRO B 1 64 ? 10.234 -9.352 46.438 1 32.03 64 PRO B N 1
ATOM 3695 C CA . PRO B 1 64 ? 10.609 -9.836 45.094 1 32.03 64 PRO B CA 1
ATOM 3696 C C . PRO B 1 64 ? 11.195 -8.742 44.219 1 32.03 64 PRO B C 1
ATOM 3698 O O . PRO B 1 64 ? 10.648 -7.641 44.156 1 32.03 64 PRO B O 1
ATOM 3701 N N . VAL B 1 65 ? 12.484 -8.578 44.188 1 30.3 65 VAL B N 1
ATOM 3702 C CA . VAL B 1 65 ? 12.969 -7.918 43 1 30.3 65 VAL B CA 1
ATOM 3703 C C . VAL B 1 65 ? 12.07 -8.273 41.812 1 30.3 65 VAL B C 1
ATOM 3705 O O . VAL B 1 65 ? 12.008 -9.438 41.406 1 30.3 65 VAL B O 1
ATOM 3708 N N . ARG B 1 66 ? 10.875 -7.621 41.875 1 29.81 66 ARG B N 1
ATOM 3709 C CA . ARG B 1 66 ? 10.359 -7.621 40.5 1 29.81 66 ARG B CA 1
ATOM 3710 C C . ARG B 1 66 ? 11.5 -7.562 39.5 1 29.81 66 ARG B C 1
ATOM 3712 O O . ARG B 1 66 ? 12.203 -6.555 39.406 1 29.81 66 ARG B O 1
ATOM 3719 N N . SER B 1 67 ? 12.234 -8.656 39.469 1 31.41 67 SER B N 1
ATOM 3720 C CA . SER B 1 67 ? 12.906 -8.672 38.188 1 31.41 67 SER B CA 1
ATOM 3721 C C . SER B 1 67 ? 12.078 -7.977 37.125 1 31.41 67 SER B C 1
ATOM 3723 O O . SER B 1 67 ? 10.969 -8.414 36.812 1 31.41 67 SER B O 1
ATOM 3725 N N . THR B 1 68 ? 12.023 -6.664 37.312 1 33.31 68 THR B N 1
ATOM 3726 C CA . THR B 1 68 ? 11.656 -6.039 36.031 1 33.31 68 THR B CA 1
ATOM 3727 C C . THR B 1 68 ? 12.219 -6.832 34.875 1 33.31 68 THR B C 1
ATOM 3729 O O . THR B 1 68 ? 13.414 -6.762 34.594 1 33.31 68 THR B O 1
ATOM 3732 N N . VAL B 1 69 ? 11.953 -8.078 34.844 1 32.16 69 VAL B N 1
ATOM 3733 C CA . VAL B 1 69 ? 12.078 -8.547 33.469 1 32.16 69 VAL B CA 1
ATOM 3734 C C . VAL B 1 69 ? 11.742 -7.414 32.5 1 32.16 69 VAL B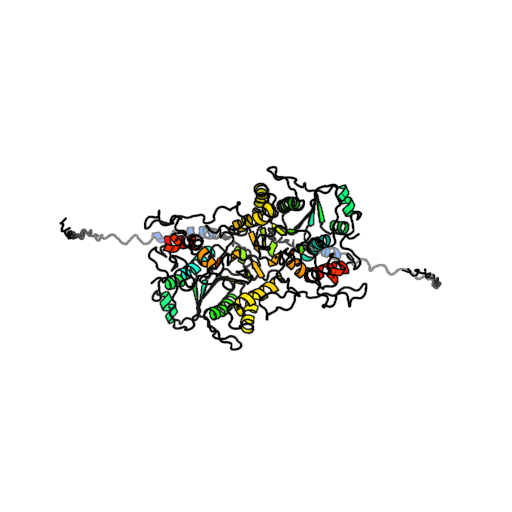 C 1
ATOM 3736 O O . VAL B 1 69 ? 10.586 -7 32.375 1 32.16 69 VAL B O 1
ATOM 3739 N N . SER B 1 70 ? 12.469 -6.371 32.562 1 30.19 70 SER B N 1
ATOM 3740 C CA . SER B 1 70 ? 12.43 -5.605 31.328 1 30.19 70 SER B CA 1
ATOM 3741 C C . SER B 1 70 ? 12.281 -6.523 30.125 1 30.19 70 SER B C 1
ATOM 3743 O O . SER B 1 70 ? 13.219 -7.234 29.766 1 30.19 70 SER B O 1
ATOM 3745 N N . ALA B 1 71 ? 11.32 -7.367 30.078 1 36.19 71 ALA B N 1
ATOM 3746 C CA . ALA B 1 71 ? 11.141 -7.895 28.734 1 36.19 71 ALA B CA 1
ATOM 3747 C C . ALA B 1 71 ? 11.773 -6.973 27.688 1 36.19 71 ALA B C 1
ATOM 3749 O O . ALA B 1 71 ? 11.523 -5.766 27.688 1 36.19 71 ALA B O 1
ATOM 3750 N N . LEU B 1 72 ? 12.992 -7.074 27.406 1 35.81 72 LEU B N 1
ATOM 3751 C CA . LEU B 1 72 ? 13.617 -6.391 26.281 1 35.81 72 LEU B CA 1
ATOM 3752 C C . LEU B 1 72 ? 12.578 -5.918 25.266 1 35.81 72 LEU B C 1
ATOM 3754 O O . LEU B 1 72 ? 12 -6.727 24.547 1 35.81 72 LEU B O 1
ATOM 3758 N N . ARG B 1 73 ? 11.664 -5.211 25.766 1 39.31 73 ARG B N 1
ATOM 3759 C CA . ARG B 1 73 ? 10.836 -4.609 24.734 1 39.31 73 ARG B CA 1
ATOM 3760 C C . ARG B 1 73 ? 11.617 -4.441 23.422 1 39.31 73 ARG B C 1
ATOM 3762 O O . ARG B 1 73 ? 12.664 -3.791 23.406 1 39.31 73 ARG B O 1
ATOM 3769 N N . ARG B 1 74 ? 11.797 -5.355 22.734 1 47.47 74 ARG B N 1
ATOM 3770 C CA . ARG B 1 74 ? 12.367 -5.164 21.406 1 47.47 74 ARG B CA 1
ATOM 3771 C C . ARG B 1 74 ? 12.109 -3.75 20.906 1 47.47 74 ARG B C 1
ATOM 3773 O O . ARG B 1 74 ? 10.961 -3.311 20.828 1 47.47 74 ARG B O 1
ATOM 3780 N N . GLU B 1 75 ? 12.922 -2.684 21.203 1 63.38 75 GLU B N 1
ATOM 3781 C CA . GLU B 1 75 ? 12.859 -1.294 20.766 1 63.38 75 GLU B CA 1
ATOM 3782 C C . GLU B 1 75 ? 12.344 -1.191 19.328 1 63.38 75 GLU B C 1
ATOM 3784 O O . GLU B 1 75 ? 12.836 -1.888 18.438 1 63.38 75 GLU B O 1
ATOM 3789 N N . ASP B 1 76 ? 11.102 -0.534 19.141 1 82.94 76 ASP B N 1
ATOM 3790 C CA . ASP B 1 76 ? 10.578 -0.264 17.797 1 82.94 76 ASP B CA 1
ATOM 3791 C C . ASP B 1 76 ? 11.641 0.37 16.906 1 82.94 76 ASP B C 1
ATOM 3793 O O . ASP B 1 76 ? 12.352 1.279 17.328 1 82.94 76 ASP B O 1
ATOM 3797 N N . LYS B 1 77 ? 11.812 -0.274 15.766 1 90.06 77 LYS B N 1
ATOM 3798 C CA . LYS B 1 77 ? 12.773 0.3 14.828 1 90.06 77 LYS B CA 1
ATOM 3799 C C . LYS B 1 77 ? 12.492 1.779 14.586 1 90.06 77 LYS B C 1
ATOM 3801 O O . LYS B 1 77 ? 13.406 2.607 14.633 1 90.06 77 LYS B O 1
ATOM 3806 N N . ILE B 1 78 ? 11.234 2.125 14.406 1 98.5 78 ILE B N 1
ATOM 3807 C CA . ILE B 1 78 ? 10.82 3.508 14.203 1 98.5 78 ILE B CA 1
ATOM 3808 C C . ILE B 1 78 ? 10.273 4.074 15.516 1 98.5 78 ILE B C 1
ATOM 3810 O O . ILE B 1 78 ? 9.234 3.633 16.016 1 98.5 78 ILE B O 1
ATOM 3814 N N . PRO B 1 79 ? 10.961 5.051 16.125 1 98.44 79 PRO B N 1
ATOM 3815 C CA . PRO B 1 79 ? 10.508 5.594 17.406 1 98.44 79 PRO B CA 1
ATOM 3816 C C . PRO B 1 79 ? 9.188 6.352 17.281 1 98.44 79 PRO B C 1
ATOM 3818 O O . PRO B 1 79 ? 8.836 6.828 16.203 1 98.44 79 PRO B O 1
ATOM 3821 N N . ASN B 1 80 ? 8.461 6.426 18.359 1 98.12 80 ASN B N 1
ATOM 3822 C CA . ASN B 1 80 ? 7.215 7.184 18.391 1 98.12 80 ASN B CA 1
ATOM 3823 C C . ASN B 1 80 ? 7.469 8.664 18.641 1 98.12 80 ASN B C 1
ATOM 3825 O O . ASN B 1 80 ? 7.086 9.188 19.688 1 98.12 80 ASN B O 1
ATOM 3829 N N . GLN B 1 81 ? 8 9.297 17.734 1 97.75 81 GLN B N 1
ATOM 3830 C CA . GLN B 1 81 ? 8.273 10.727 17.766 1 97.75 81 GLN B CA 1
ATOM 3831 C C . GLN B 1 81 ? 7.828 11.414 16.484 1 97.75 81 GLN B C 1
ATOM 3833 O O . GLN B 1 81 ? 7.887 10.812 15.406 1 97.75 81 GLN B O 1
ATOM 3838 N N . MET B 1 82 ? 7.41 12.609 16.656 1 98.69 82 MET B N 1
ATOM 3839 C CA . MET B 1 82 ? 6.914 13.383 15.523 1 98.69 82 MET B CA 1
ATOM 3840 C C . MET B 1 82 ? 7.934 14.438 15.102 1 98.69 82 MET B C 1
ATOM 3842 O O . MET B 1 82 ? 8.672 14.961 15.938 1 98.69 82 MET B O 1
ATOM 3846 N N . ASN B 1 83 ? 8.008 14.68 13.812 1 98.94 83 ASN B N 1
ATOM 3847 C CA . ASN B 1 83 ? 8.758 15.789 13.242 1 98.94 83 ASN B CA 1
ATOM 3848 C C . ASN B 1 83 ? 7.855 16.703 12.414 1 98.94 83 ASN B C 1
ATOM 3850 O O . ASN B 1 83 ? 7.152 16.25 11.516 1 98.94 83 ASN B O 1
ATOM 3854 N N . PHE B 1 84 ? 7.867 17.938 12.789 1 98.88 84 PHE B N 1
ATOM 3855 C CA . PHE B 1 84 ? 7.23 19.016 12.023 1 98.88 84 PHE B CA 1
ATOM 3856 C C . PHE B 1 84 ? 8.258 20.031 11.562 1 98.88 84 PHE B C 1
ATOM 3858 O O . PHE B 1 84 ? 9.203 20.359 12.297 1 98.88 84 PHE B O 1
ATOM 3865 N N . VAL B 1 85 ? 8.047 20.531 10.312 1 98.69 85 VAL B N 1
ATOM 3866 C CA . VAL B 1 85 ? 9 21.5 9.789 1 98.69 85 VAL B CA 1
ATOM 3867 C C . VAL B 1 85 ? 8.25 22.766 9.336 1 98.69 85 VAL B C 1
ATOM 3869 O O . VAL B 1 85 ? 7.25 22.672 8.625 1 98.69 85 VAL B O 1
ATOM 3872 N N . TRP B 1 86 ? 8.68 23.875 9.781 1 98.12 86 TRP B N 1
ATOM 3873 C CA . TRP B 1 86 ? 8.242 25.188 9.297 1 98.12 86 TRP B CA 1
ATOM 3874 C C . TRP B 1 86 ? 9.43 26.016 8.844 1 98.12 86 TRP B C 1
ATOM 3876 O O . TRP B 1 86 ? 10.078 26.688 9.648 1 98.12 86 TRP B O 1
ATOM 3886 N N . ALA B 1 87 ? 9.602 26.047 7.543 1 96.88 87 ALA B N 1
ATOM 3887 C CA . ALA B 1 87 ? 10.727 26.766 6.957 1 96.88 87 ALA B CA 1
ATOM 3888 C C . ALA B 1 87 ? 10.32 28.188 6.559 1 96.88 87 ALA B C 1
ATOM 3890 O O . ALA B 1 87 ? 9.25 28.391 5.973 1 96.88 87 ALA B O 1
ATOM 3891 N N . LEU B 1 88 ? 11.195 29.094 6.902 1 95.12 88 LEU B N 1
ATOM 3892 C CA . LEU B 1 88 ? 10.992 30.5 6.531 1 95.12 88 LEU B CA 1
ATOM 3893 C C . LEU B 1 88 ? 12.047 30.953 5.535 1 95.12 88 LEU B C 1
ATOM 3895 O O . LEU B 1 88 ? 13.227 30.625 5.688 1 95.12 88 LEU B O 1
ATOM 3899 N N . TYR B 1 89 ? 11.609 31.656 4.535 1 92.31 89 TYR B N 1
ATOM 3900 C CA . TYR B 1 89 ? 12.609 32.312 3.689 1 92.31 89 TYR B CA 1
ATOM 3901 C C . TYR B 1 89 ? 13.367 33.375 4.465 1 92.31 89 TYR B C 1
ATOM 3903 O O . TYR B 1 89 ? 14.602 33.469 4.379 1 92.31 89 TYR B O 1
ATOM 3911 N N . ASP B 1 90 ? 12.617 34.219 5.055 1 94.44 90 ASP B N 1
ATOM 3912 C CA . ASP B 1 90 ? 13.164 35.219 5.965 1 94.44 90 ASP B CA 1
ATOM 3913 C C . ASP B 1 90 ? 12.984 34.781 7.422 1 94.44 90 ASP B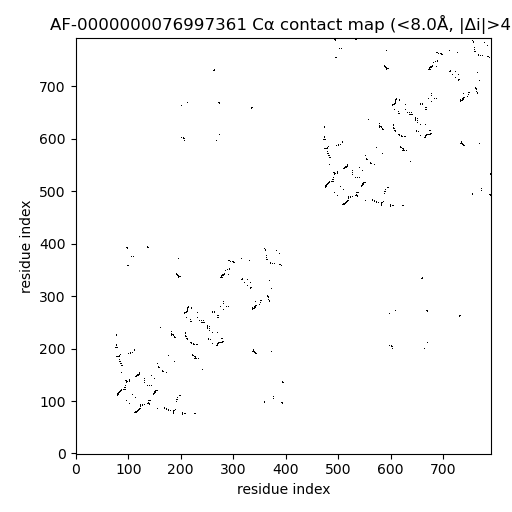 C 1
ATOM 3915 O O . ASP B 1 90 ? 11.875 34.812 7.945 1 94.44 90 ASP B O 1
ATOM 3919 N N . PRO B 1 91 ? 14.078 34.438 8.133 1 95.88 91 PRO B N 1
ATOM 3920 C CA . PRO B 1 91 ? 13.992 33.969 9.516 1 95.88 91 PRO B CA 1
ATOM 3921 C C . PRO B 1 91 ? 13.367 35 10.445 1 95.88 91 PRO B C 1
ATOM 3923 O O . PRO B 1 91 ? 12.992 34.656 11.578 1 95.88 91 PRO B O 1
ATOM 3926 N N . ARG B 1 92 ? 13.219 36.312 9.953 1 97.12 92 ARG B N 1
ATOM 3927 C CA . ARG B 1 92 ? 12.648 37.375 10.773 1 97.12 92 ARG B CA 1
ATOM 3928 C C . ARG B 1 92 ? 11.141 37.469 10.562 1 97.12 92 ARG B C 1
ATOM 3930 O O . ARG B 1 92 ? 10.477 38.281 11.219 1 97.12 92 ARG B O 1
ATOM 3937 N N . ALA B 1 93 ? 10.617 36.594 9.703 1 96.38 93 ALA B N 1
ATOM 3938 C CA . ALA B 1 93 ? 9.18 36.625 9.445 1 96.38 93 ALA B CA 1
ATOM 3939 C C . ALA B 1 93 ? 8.398 36.062 10.633 1 96.38 93 ALA B C 1
ATOM 3941 O O . ALA B 1 93 ? 8.906 35.219 11.375 1 96.38 93 ALA B O 1
ATOM 3942 N N . GLU B 1 94 ? 7.195 36.562 10.781 1 95.94 94 GLU B N 1
ATOM 3943 C CA . GLU B 1 94 ? 6.324 36.094 11.859 1 95.94 94 GLU B CA 1
ATOM 3944 C C . GLU B 1 94 ? 5.883 34.656 11.625 1 95.94 94 GLU B C 1
ATOM 3946 O O . GLU B 1 94 ? 5.66 34.219 10.484 1 95.94 94 GLU B O 1
ATOM 3951 N N . LEU B 1 95 ? 5.809 33.906 12.727 1 96.38 95 LEU B N 1
ATOM 3952 C CA . LEU B 1 95 ? 5.246 32.562 12.672 1 96.38 95 LEU B CA 1
ATOM 3953 C C . LEU B 1 95 ? 3.723 32.594 12.711 1 96.38 95 LEU B C 1
ATOM 3955 O O . LEU B 1 95 ? 3.119 32.469 13.781 1 96.38 95 LEU B O 1
ATOM 3959 N N . ASN B 1 96 ? 3.172 32.75 11.539 1 93.31 96 ASN B N 1
ATOM 3960 C CA . ASN B 1 96 ? 1.724 32.812 11.383 1 93.31 96 ASN B CA 1
ATOM 3961 C C . ASN B 1 96 ? 1.127 31.453 11.062 1 93.31 96 ASN B C 1
ATOM 3963 O O . ASN B 1 96 ? 1.331 30.938 9.969 1 93.31 96 ASN B O 1
ATOM 3967 N N . PHE B 1 97 ? 0.397 30.938 11.992 1 97.56 97 PHE B N 1
ATOM 3968 C CA . PHE B 1 97 ? -0.228 29.641 11.805 1 97.56 97 PHE B CA 1
ATOM 3969 C C . PHE B 1 97 ? -1.742 29.781 11.703 1 97.56 97 PHE B C 1
ATOM 3971 O O . PHE B 1 97 ? -2.32 30.75 12.195 1 97.56 97 PHE B O 1
ATOM 3978 N N . THR B 1 98 ? -2.32 28.844 11.047 1 97.88 98 THR B N 1
ATOM 3979 C CA . THR B 1 98 ? -3.771 28.75 10.938 1 97.88 98 THR B CA 1
ATOM 3980 C C . THR B 1 98 ? -4.309 27.625 11.828 1 97.88 98 THR B C 1
ATOM 3982 O O . THR B 1 98 ? -3.535 26.859 12.398 1 97.88 98 THR B O 1
ATOM 3985 N N . PHE B 1 99 ? -5.637 27.625 11.906 1 98.81 99 PHE B N 1
ATOM 3986 C CA . PHE B 1 99 ? -6.305 26.578 12.672 1 98.81 99 PHE B CA 1
ATOM 3987 C C . PHE B 1 99 ? -5.895 25.203 12.18 1 98.81 99 PHE B C 1
ATOM 3989 O O . PHE B 1 99 ? -5.652 24.297 12.984 1 98.81 99 PHE B O 1
ATOM 3996 N N . GLU B 1 100 ? -5.766 24.953 10.891 1 98.69 100 GLU B N 1
ATOM 3997 C CA . GLU B 1 100 ? -5.43 23.672 10.305 1 98.69 100 GLU B CA 1
ATOM 3998 C C . GLU B 1 100 ? -4.047 23.203 10.742 1 98.69 100 GLU B C 1
ATOM 4000 O O . GLU B 1 100 ? -3.816 22 10.922 1 98.69 100 GLU B O 1
ATOM 4005 N N . HIS B 1 101 ? -3.145 24.172 10.922 1 98.75 101 HIS B N 1
ATOM 4006 C CA . HIS B 1 101 ? -1.807 23.828 11.383 1 98.75 101 HIS B CA 1
ATOM 4007 C C . HIS B 1 101 ? -1.84 23.312 12.82 1 98.75 101 HIS B C 1
ATOM 4009 O O . HIS B 1 101 ? -1.182 22.312 13.141 1 98.75 101 HIS B O 1
ATOM 4015 N N . TYR B 1 102 ? -2.586 23.984 13.656 1 98.88 102 TYR B N 1
ATOM 4016 C CA . TYR B 1 102 ? -2.771 23.516 15.023 1 98.88 102 TYR B CA 1
ATOM 4017 C C . TYR B 1 102 ? -3.471 22.156 15.039 1 98.88 102 TYR B C 1
ATOM 4019 O O . TYR B 1 102 ? -3.074 21.25 15.781 1 98.88 102 TYR B O 1
ATOM 4027 N N . LEU B 1 103 ? -4.477 22.016 14.18 1 98.94 103 LEU B N 1
ATOM 4028 C CA . LEU B 1 103 ? -5.203 20.766 14.055 1 98.94 103 LEU B CA 1
ATOM 4029 C C . LEU B 1 103 ? -4.262 19.625 13.672 1 98.94 103 LEU B C 1
ATOM 4031 O O . LEU B 1 103 ? -4.367 18.516 14.211 1 98.94 103 LEU B O 1
ATOM 4035 N N . CYS B 1 104 ? -3.369 19.859 12.844 1 98.88 104 CYS B N 1
ATOM 4036 C CA . CYS B 1 104 ? -2.395 18.859 12.414 1 98.88 104 CYS B CA 1
ATOM 4037 C C . CYS B 1 104 ? -1.601 18.328 13.602 1 98.88 104 CYS B C 1
ATOM 4039 O O . CYS B 1 104 ? -1.576 17.125 13.852 1 98.88 104 CYS B O 1
ATOM 4041 N N . MET B 1 105 ? -1.007 19.234 14.359 1 98.88 105 MET B N 1
ATOM 4042 C CA . MET B 1 105 ? -0.193 18.812 15.5 1 98.88 105 MET B CA 1
ATOM 4043 C C . MET B 1 105 ? -1.054 18.141 16.562 1 98.88 105 MET B C 1
ATOM 4045 O O . MET B 1 105 ? -0.648 17.141 17.156 1 98.88 105 MET B O 1
ATOM 4049 N N . TYR B 1 106 ? -2.223 18.688 16.781 1 98.88 106 TYR B N 1
ATOM 4050 C CA . TYR B 1 106 ? -3.096 18.141 17.812 1 98.88 106 TYR B CA 1
ATOM 4051 C C . TYR B 1 106 ? -3.592 16.75 17.438 1 98.88 106 TYR B C 1
ATOM 4053 O O . TYR B 1 106 ? -3.678 15.867 18.281 1 98.88 106 TYR B O 1
ATOM 4061 N N . SER B 1 107 ? -3.971 16.562 16.172 1 98.88 107 SER B N 1
ATOM 4062 C CA . SER B 1 107 ? -4.441 15.258 15.742 1 98.88 107 SER B CA 1
ATOM 4063 C C . SER B 1 107 ? -3.35 14.203 15.891 1 98.88 107 SER B C 1
ATOM 4065 O O . SER B 1 107 ? -3.623 13.062 16.281 1 98.88 107 SER B O 1
ATOM 4067 N N . ALA B 1 108 ? -2.125 14.578 15.562 1 98.81 108 ALA B N 1
ATOM 4068 C CA . ALA B 1 108 ? -1 13.664 15.758 1 98.81 108 ALA B CA 1
ATOM 4069 C C . ALA B 1 108 ? -0.825 13.32 17.234 1 98.81 108 ALA B C 1
ATOM 4071 O O . ALA B 1 108 ? -0.652 12.156 17.594 1 98.81 108 ALA B O 1
ATOM 4072 N N . TRP B 1 109 ? -0.861 14.367 18.078 1 98.81 109 TRP B N 1
ATOM 4073 C CA . TRP B 1 109 ? -0.757 14.156 19.516 1 98.81 109 TRP B CA 1
ATOM 4074 C C . TRP B 1 109 ? -1.888 13.258 20.016 1 98.81 109 TRP B C 1
ATOM 4076 O O . TRP B 1 109 ? -1.651 12.312 20.766 1 98.81 109 TRP B O 1
ATOM 4086 N N . TYR B 1 110 ? -3.096 13.508 19.578 1 98.62 110 TYR B N 1
ATOM 4087 C CA . TYR B 1 110 ? -4.32 12.844 20.016 1 98.62 110 TYR B CA 1
ATOM 4088 C C . TYR B 1 110 ? -4.289 11.367 19.656 1 98.62 110 TYR B C 1
ATOM 4090 O O . TYR B 1 110 ? -4.57 10.508 20.5 1 98.62 110 TYR B O 1
ATOM 4098 N N . HIS B 1 111 ? -3.875 11.008 18.469 1 98.62 111 HIS B N 1
ATOM 4099 C CA . HIS B 1 111 ? -3.988 9.641 17.969 1 98.62 111 HIS B CA 1
ATOM 4100 C C . HIS B 1 111 ? -2.715 8.852 18.25 1 98.62 111 HIS B C 1
ATOM 4102 O O . HIS B 1 111 ? -2.773 7.66 18.562 1 98.62 111 HIS B O 1
ATOM 4108 N N . PHE B 1 112 ? -1.531 9.508 18.156 1 98.31 112 PHE B N 1
ATOM 4109 C CA . PHE B 1 112 ? -0.282 8.758 18.188 1 98.31 112 PHE B CA 1
ATOM 4110 C C . PHE B 1 112 ? 0.272 8.703 19.609 1 98.31 112 PHE B C 1
ATOM 4112 O O . PHE B 1 112 ? 1.089 7.832 19.922 1 98.31 112 PHE B O 1
ATOM 4119 N N . LYS B 1 113 ? -0.08 9.711 20.422 1 98.06 113 LYS B N 1
ATOM 4120 C CA . LYS B 1 113 ? 0.46 9.844 21.781 1 98.06 113 LYS B CA 1
ATOM 4121 C C . LYS B 1 113 ? 1.981 9.727 21.781 1 98.06 113 LYS B C 1
ATOM 4123 O O . LYS B 1 113 ? 2.549 8.914 22.516 1 98.06 113 LYS B O 1
ATOM 4128 N N . PRO B 1 114 ? 2.598 10.609 21.016 1 98.38 114 PRO B N 1
ATOM 4129 C CA . PRO B 1 114 ? 4.047 10.508 20.828 1 98.38 114 PRO B CA 1
ATOM 4130 C C . PRO B 1 114 ? 4.828 10.852 22.094 1 98.38 114 PRO B C 1
ATOM 4132 O O . PRO B 1 114 ? 4.34 11.609 22.938 1 98.38 114 PRO B O 1
ATOM 4135 N N . ASP B 1 115 ? 6.035 10.297 22.156 1 97.62 115 ASP B N 1
ATOM 4136 C CA . ASP B 1 115 ? 6.945 10.633 23.25 1 97.62 115 ASP B CA 1
ATOM 4137 C C . ASP B 1 115 ? 7.449 12.07 23.125 1 97.62 115 ASP B C 1
ATOM 4139 O O . ASP B 1 115 ? 7.656 12.75 24.125 1 97.62 115 ASP B O 1
ATOM 4143 N N . ARG B 1 116 ? 7.645 12.469 21.906 1 97.88 116 ARG B N 1
ATOM 4144 C CA . ARG B 1 116 ? 8.156 13.805 21.594 1 97.88 116 ARG B CA 1
ATOM 4145 C C . ARG B 1 116 ? 7.582 14.32 20.281 1 97.88 116 ARG B C 1
ATOM 4147 O O . ARG B 1 116 ? 7.328 13.539 19.359 1 97.88 116 ARG B O 1
ATOM 4154 N N . MET B 1 117 ? 7.406 15.586 20.281 1 98.62 117 MET B N 1
ATOM 4155 C CA . MET B 1 117 ? 7.031 16.281 19.047 1 98.62 117 MET B CA 1
ATOM 4156 C C . MET B 1 117 ? 8.031 17.391 18.734 1 98.62 117 MET B C 1
ATOM 4158 O O . MET B 1 117 ? 7.992 18.453 19.344 1 98.62 117 MET B O 1
ATOM 4162 N N . TYR B 1 118 ? 8.867 17.141 17.781 1 98.88 118 TYR B N 1
ATOM 4163 C CA . TYR B 1 118 ? 9.875 18.109 17.375 1 98.88 118 TYR B CA 1
ATOM 4164 C C . TYR B 1 118 ? 9.312 19.109 16.375 1 98.88 118 TYR B C 1
ATOM 4166 O O . TYR B 1 118 ? 8.758 18.703 15.344 1 98.88 118 TYR B O 1
ATOM 4174 N N . PHE B 1 119 ? 9.43 20.328 16.688 1 98.81 119 PHE B N 1
ATOM 4175 C CA . PHE B 1 119 ? 9.102 21.422 15.781 1 98.81 119 PHE B CA 1
ATOM 4176 C C . PHE B 1 119 ? 10.367 22.094 15.25 1 98.81 119 PHE B C 1
ATOM 4178 O O . PHE B 1 119 ? 11 22.875 15.953 1 98.81 119 PHE B O 1
ATOM 4185 N N . HIS B 1 120 ? 10.703 21.781 14.023 1 98.81 120 HIS B N 1
ATOM 4186 C CA . HIS B 1 120 ? 11.922 22.297 13.414 1 98.81 120 HIS B CA 1
ATOM 4187 C C . HIS B 1 120 ? 11.648 23.578 12.648 1 98.81 120 HIS B C 1
ATOM 4189 O O . HIS B 1 120 ? 10.742 23.641 11.812 1 98.81 120 HIS B O 1
ATOM 4195 N N . THR B 1 121 ? 12.477 24.625 12.898 1 98.62 121 THR B N 1
ATOM 4196 C CA . THR B 1 121 ? 12.312 25.891 12.195 1 98.62 121 THR B CA 1
ATOM 4197 C C . THR B 1 121 ? 13.617 26.672 12.18 1 98.62 121 THR B C 1
ATOM 4199 O O . THR B 1 121 ? 14.508 26.438 13 1 98.62 121 THR B O 1
ATOM 4202 N N . ASN B 1 122 ? 13.727 27.516 11.18 1 97.94 122 ASN B N 1
ATOM 4203 C CA . ASN B 1 122 ? 14.867 28.438 11.133 1 97.94 122 ASN B CA 1
ATOM 4204 C C . ASN B 1 122 ? 14.492 29.828 11.633 1 97.94 122 ASN B C 1
ATOM 4206 O O . ASN B 1 122 ? 15.219 30.797 11.398 1 97.94 122 ASN B O 1
ATOM 4210 N N . ALA B 1 123 ? 13.344 29.969 12.242 1 98.25 123 ALA B N 1
ATOM 4211 C CA . ALA B 1 123 ? 12.883 31.25 12.742 1 98.25 123 ALA B CA 1
ATOM 4212 C C . ALA B 1 123 ? 13.836 31.812 13.797 1 98.25 123 ALA B C 1
ATOM 4214 O O . ALA B 1 123 ? 14.406 31.062 14.594 1 98.25 123 ALA B O 1
ATOM 4215 N N . ASP B 1 124 ? 13.914 33.125 13.875 1 98.06 124 ASP B N 1
ATOM 4216 C CA . ASP B 1 124 ? 14.703 33.781 14.906 1 98.06 124 ASP B CA 1
ATOM 4217 C C . ASP B 1 124 ? 14.109 33.562 16.297 1 98.06 124 ASP B C 1
ATOM 4219 O O . ASP B 1 124 ? 12.891 33.438 16.453 1 98.06 124 ASP B O 1
ATOM 4223 N N . ALA B 1 125 ? 14.992 33.625 17.234 1 97.75 125 ALA B N 1
ATOM 4224 C CA . ALA B 1 125 ? 14.586 33.375 18.625 1 97.75 125 ALA B CA 1
ATOM 4225 C C . ALA B 1 125 ? 13.484 34.344 19.047 1 97.75 125 ALA B C 1
ATOM 4227 O O . ALA B 1 125 ? 12.562 33.938 19.781 1 97.75 125 ALA B O 1
ATOM 4228 N N . ALA B 1 126 ? 13.562 35.562 18.594 1 97.94 126 ALA B N 1
ATOM 4229 C CA . ALA B 1 126 ? 12.562 36.562 18.953 1 97.94 126 ALA B CA 1
ATOM 4230 C C . ALA B 1 126 ? 11.188 36.188 18.406 1 97.94 126 ALA B C 1
ATOM 4232 O O . ALA B 1 126 ? 10.164 36.406 19.062 1 97.94 126 ALA B O 1
ATOM 4233 N N . LYS B 1 127 ? 11.172 35.656 17.266 1 97.94 127 LYS B N 1
ATOM 4234 C CA . LYS B 1 127 ? 9.906 35.281 16.641 1 97.94 127 LYS B CA 1
ATOM 4235 C C . LYS B 1 127 ? 9.328 34.031 17.297 1 97.94 127 LYS B C 1
ATOM 4237 O O . LYS B 1 127 ? 8.109 33.906 17.438 1 97.94 127 LYS B O 1
ATOM 4242 N N . ILE B 1 128 ? 10.156 33.125 17.703 1 98.19 128 ILE B N 1
ATOM 4243 C CA . ILE B 1 128 ? 9.727 31.938 18.469 1 98.19 128 ILE B CA 1
ATOM 4244 C C . ILE B 1 128 ? 9.102 32.375 19.781 1 98.19 128 ILE B C 1
ATOM 4246 O O . ILE B 1 128 ? 8.055 31.875 20.188 1 98.19 128 ILE B O 1
ATOM 4250 N N . GLU B 1 129 ? 9.719 33.344 20.422 1 97.94 129 GLU B N 1
ATOM 4251 C CA . GLU B 1 129 ? 9.18 33.844 21.672 1 97.94 129 GLU B CA 1
ATOM 4252 C C . GLU B 1 129 ? 7.828 34.531 21.469 1 97.94 129 GLU B C 1
ATOM 4254 O O . GLU B 1 129 ? 6.934 34.406 22.312 1 97.94 129 GLU B O 1
ATOM 4259 N N . ARG B 1 130 ? 7.715 35.281 20.375 1 97.62 130 ARG B N 1
ATOM 4260 C CA . ARG B 1 130 ? 6.438 35.906 20.078 1 97.62 130 ARG B CA 1
ATOM 4261 C C . ARG B 1 130 ? 5.352 34.844 19.844 1 97.62 130 ARG B C 1
ATOM 4263 O O . ARG B 1 130 ? 4.195 35.062 20.219 1 97.62 130 ARG B O 1
ATOM 4270 N N . ALA B 1 131 ? 5.758 33.781 19.219 1 97.38 131 ALA B N 1
ATOM 4271 C CA . ALA B 1 131 ? 4.824 32.656 19.031 1 97.38 131 ALA B CA 1
ATOM 4272 C C . ALA B 1 131 ? 4.418 32.062 20.359 1 97.38 131 ALA B C 1
ATOM 4274 O O . ALA B 1 131 ? 3.23 31.828 20.625 1 97.38 131 ALA B O 1
ATOM 4275 N N . ARG B 1 132 ? 5.309 31.859 21.281 1 97.12 132 ARG B N 1
ATOM 4276 C CA . ARG B 1 132 ? 5.078 31.234 22.578 1 97.12 132 ARG B CA 1
ATOM 4277 C C . ARG B 1 132 ? 4.184 32.094 23.453 1 97.12 132 ARG B C 1
ATOM 4279 O O . ARG B 1 132 ? 3.352 31.594 24.203 1 97.12 132 ARG B O 1
ATOM 4286 N N . SER B 1 133 ? 4.332 33.375 23.297 1 96.69 133 SER B N 1
ATOM 4287 C CA . SER B 1 133 ? 3.633 34.312 24.172 1 96.69 133 SER B CA 1
ATOM 4288 C C . SER B 1 133 ? 2.213 34.594 23.688 1 96.69 133 SER B C 1
ATOM 4290 O O . SER B 1 133 ? 1.396 35.156 24.406 1 96.69 133 SER B O 1
ATOM 4292 N N . GLY B 1 134 ? 2.031 34.219 22.438 1 95.19 134 GLY B N 1
ATOM 4293 C CA . GLY B 1 134 ? 0.713 34.469 21.859 1 95.19 134 GLY B CA 1
ATOM 4294 C C . GLY B 1 134 ? 0.637 35.719 21.047 1 95.19 134 GLY B C 1
ATOM 4295 O O . GLY B 1 134 ? -0.377 36 20.391 1 95.19 134 GLY B O 1
ATOM 4296 N N . THR B 1 135 ? 1.722 36.469 21 1 95.06 135 THR B N 1
ATOM 4297 C CA . THR B 1 135 ? 1.76 37.719 20.25 1 95.06 135 THR B CA 1
ATOM 4298 C C . THR B 1 135 ? 1.578 37.438 18.75 1 95.06 135 THR B C 1
ATOM 4300 O O . THR B 1 135 ? 0.973 38.25 18.047 1 95.06 135 THR B O 1
ATOM 4303 N N . ALA B 1 136 ? 2.051 36.375 18.266 1 94 136 ALA B N 1
ATOM 4304 C CA . ALA B 1 136 ? 1.947 36 16.859 1 94 136 ALA B CA 1
ATOM 4305 C C . ALA B 1 136 ? 0.55 35.5 16.516 1 94 136 ALA B C 1
ATOM 4307 O O . ALA B 1 136 ? 0.152 35.469 15.352 1 94 136 ALA B O 1
ATOM 4308 N N . GLY B 1 137 ? -0.149 35 17.547 1 95.88 137 GLY B N 1
ATOM 4309 C CA . GLY B 1 137 ? -1.495 34.5 17.328 1 95.88 137 GLY B CA 1
ATOM 4310 C C . GLY B 1 137 ? -1.859 33.344 18.234 1 95.88 137 GLY B C 1
ATOM 4311 O O . GLY B 1 137 ? -0.979 32.688 18.797 1 95.88 137 GLY B O 1
ATOM 4312 N N . LYS B 1 138 ? -3.133 33.062 18.297 1 97.69 138 LYS B N 1
ATOM 4313 C CA . LYS B 1 138 ? -3.682 32 19.156 1 97.69 138 LYS B CA 1
ATOM 4314 C C . LYS B 1 138 ? -3.117 30.641 18.812 1 97.69 138 LYS B C 1
ATOM 4316 O O . LYS B 1 138 ? -2.701 29.891 19.703 1 97.69 138 LYS B O 1
ATOM 4321 N N . TRP B 1 139 ? -3.066 30.344 17.547 1 98.62 139 TRP B N 1
ATOM 4322 C CA . TRP B 1 139 ? -2.691 29 17.109 1 98.62 139 TRP B CA 1
ATOM 4323 C C . TRP B 1 139 ? -1.213 28.734 17.375 1 98.62 139 TRP B C 1
ATOM 4325 O O . TRP B 1 139 ? -0.843 27.656 17.859 1 98.62 139 TRP B O 1
ATOM 4335 N N . ALA B 1 140 ? -0.369 29.734 17.141 1 98.25 140 ALA B N 1
ATOM 4336 C CA . ALA B 1 140 ? 1.054 29.578 17.438 1 98.25 140 ALA B CA 1
ATOM 4337 C C . ALA B 1 140 ? 1.283 29.281 18.906 1 98.25 140 ALA B C 1
ATOM 4339 O O . ALA B 1 140 ? 2.074 28.406 19.266 1 98.25 140 ALA B O 1
ATOM 4340 N N . ARG B 1 141 ? 0.601 30.031 19.734 1 98.25 141 ARG B N 1
ATOM 4341 C CA . ARG B 1 141 ? 0.735 29.844 21.172 1 98.25 141 ARG B CA 1
ATOM 4342 C C . ARG B 1 141 ? 0.317 28.438 21.594 1 98.25 141 ARG B C 1
ATOM 4344 O O . ARG B 1 141 ? 1.037 27.766 22.328 1 98.25 141 ARG B O 1
ATOM 4351 N N . LEU B 1 142 ? -0.788 27.984 21.094 1 98.56 142 LEU B N 1
ATOM 4352 C CA . LEU B 1 142 ? -1.309 26.672 21.469 1 98.56 142 LEU B CA 1
ATOM 4353 C C . LEU B 1 142 ? -0.416 25.562 20.938 1 98.56 142 LEU B C 1
ATOM 4355 O O . LEU B 1 142 ? -0.184 24.562 21.625 1 98.56 142 LEU B O 1
ATOM 4359 N N . MET B 1 143 ? 0.078 25.719 19.75 1 98.56 143 MET B N 1
ATOM 4360 C CA . MET B 1 143 ? 0.956 24.734 19.125 1 98.56 143 MET B CA 1
ATOM 4361 C C . MET B 1 143 ? 2.23 24.547 19.953 1 98.56 143 MET B C 1
ATOM 4363 O O . MET B 1 143 ? 2.611 23.422 20.266 1 98.56 143 MET B O 1
ATOM 4367 N N . LEU B 1 144 ? 2.84 25.625 20.328 1 98.19 144 LEU B N 1
ATOM 4368 C CA . LEU B 1 144 ? 4.137 25.547 21 1 98.19 144 LEU B CA 1
ATOM 4369 C C . LEU B 1 144 ? 3.971 25.203 22.484 1 98.19 144 LEU B C 1
ATOM 4371 O O . LEU B 1 144 ? 4.941 24.859 23.156 1 98.19 144 LEU B O 1
ATOM 4375 N N . ALA B 1 145 ? 2.732 25.234 22.984 1 97.81 145 ALA B N 1
ATOM 4376 C CA . ALA B 1 145 ? 2.473 24.922 24.391 1 97.81 145 ALA B CA 1
ATOM 4377 C C . ALA B 1 145 ? 2.047 23.469 24.562 1 97.81 145 ALA B C 1
ATOM 4379 O O . ALA B 1 145 ? 1.86 23 25.688 1 97.81 145 ALA B O 1
ATOM 4380 N N . MET B 1 146 ? 1.931 22.75 23.484 1 98.06 146 MET B N 1
ATOM 4381 C CA . MET B 1 146 ? 1.479 21.359 23.562 1 98.06 146 MET B CA 1
ATOM 4382 C C . MET B 1 146 ? 2.473 20.5 24.344 1 98.06 146 MET B C 1
ATOM 4384 O O . MET B 1 146 ? 3.684 20.734 24.266 1 98.06 146 MET B O 1
ATOM 4388 N N . PRO B 1 147 ? 1.95 19.5 25 1 96.19 147 PRO B N 1
ATOM 4389 C CA . PRO B 1 147 ? 2.854 18.594 25.703 1 96.19 147 PRO B CA 1
ATOM 4390 C C . PRO B 1 147 ? 3.834 17.875 24.781 1 96.19 147 PRO B C 1
ATOM 4392 O O . PRO B 1 147 ? 3.436 17.359 23.734 1 96.19 147 PRO B O 1
ATOM 4395 N N . GLY B 1 148 ? 5.016 17.906 25.156 1 96.56 148 GLY B N 1
ATOM 4396 C CA . GLY B 1 148 ? 6.016 17.125 24.453 1 96.56 148 GLY B CA 1
ATOM 4397 C C . GLY B 1 148 ? 6.621 17.859 23.266 1 96.56 148 GLY B C 1
ATOM 4398 O O . GLY B 1 148 ? 7.559 17.375 22.641 1 96.56 148 GLY B O 1
ATOM 4399 N N . VAL B 1 149 ? 6.117 19.094 23 1 98.5 149 VAL B N 1
ATOM 4400 C CA . VAL B 1 149 ? 6.645 19.844 21.859 1 98.5 149 VAL B CA 1
ATOM 4401 C C . VAL B 1 149 ? 8.008 20.438 22.234 1 98.5 149 VAL B C 1
ATOM 4403 O O . VAL B 1 149 ? 8.172 21.031 23.297 1 98.5 149 VAL B O 1
ATOM 4406 N N . GLU B 1 150 ? 8.953 20.234 21.453 1 98.44 150 GLU B N 1
ATOM 4407 C CA . GLU B 1 150 ? 10.289 20.828 21.547 1 98.44 150 GLU B CA 1
ATOM 4408 C C . GLU B 1 150 ? 10.656 21.562 20.266 1 98.44 150 GLU B C 1
ATOM 4410 O O . GLU B 1 150 ? 10.727 20.953 19.188 1 98.44 150 GLU B O 1
ATOM 4415 N N . VAL B 1 151 ? 10.867 22.844 20.406 1 98.44 151 VAL B N 1
ATOM 4416 C CA . VAL B 1 151 ? 11.305 23.625 19.25 1 98.44 151 VAL B CA 1
ATOM 4417 C C . VAL B 1 151 ? 12.789 23.375 18.984 1 98.44 151 VAL B C 1
ATOM 4419 O O . VAL B 1 151 ? 13.609 23.484 19.906 1 98.44 151 VAL B O 1
ATOM 4422 N N . ARG B 1 152 ? 13.086 23.016 17.781 1 98.31 152 ARG B N 1
ATOM 4423 C CA . ARG B 1 152 ? 14.461 22.781 17.344 1 98.31 152 ARG B CA 1
ATOM 4424 C C . ARG B 1 152 ? 14.836 23.703 16.188 1 98.31 152 ARG B C 1
ATOM 4426 O O . ARG B 1 152 ? 14.297 23.578 15.094 1 98.31 152 ARG B O 1
ATOM 4433 N N . TRP B 1 153 ? 15.75 24.547 16.531 1 98.06 153 TRP B N 1
ATOM 4434 C CA . TRP B 1 153 ? 16.25 25.375 15.438 1 98.06 153 TRP B CA 1
ATOM 4435 C C . TRP B 1 153 ? 17.047 24.547 14.445 1 98.06 153 TRP B C 1
ATOM 4437 O O . TRP B 1 153 ? 17.844 23.703 14.844 1 98.06 153 TRP B O 1
ATOM 4447 N N . MET B 1 154 ? 16.781 24.812 13.18 1 97.81 154 MET B N 1
ATOM 4448 C CA . MET B 1 154 ? 17.453 24.125 12.086 1 97.81 154 MET B CA 1
ATOM 4449 C C . MET B 1 154 ? 17.75 25.078 10.93 1 97.81 154 MET B C 1
ATOM 4451 O O . MET B 1 154 ? 16.891 25.859 10.531 1 97.81 154 MET B O 1
ATOM 4455 N N . GLU B 1 155 ? 18.969 24.984 10.461 1 96.25 155 GLU B N 1
ATOM 4456 C CA . GLU B 1 155 ? 19.328 25.812 9.32 1 96.25 155 GLU B CA 1
ATOM 4457 C C . GLU B 1 155 ? 18.531 25.422 8.078 1 96.25 155 GLU B C 1
ATOM 4459 O O . GLU B 1 155 ? 18.359 24.234 7.789 1 96.25 155 GLU B O 1
ATOM 4464 N N . ALA B 1 156 ? 18 26.422 7.422 1 97.06 156 ALA B N 1
ATOM 4465 C CA . ALA B 1 156 ? 17.312 26.203 6.156 1 97.06 156 ALA B CA 1
ATOM 4466 C C . ALA B 1 156 ? 18.266 26.375 4.973 1 97.06 156 ALA B C 1
ATOM 4468 O O . ALA B 1 156 ? 18.828 27.438 4.773 1 97.06 156 ALA B O 1
ATOM 4469 N N . PRO B 1 157 ? 18.406 25.297 4.238 1 96.94 157 PRO B N 1
ATOM 4470 C CA . PRO B 1 157 ? 19.297 25.469 3.08 1 96.94 157 PRO B CA 1
ATOM 4471 C C . PRO B 1 157 ? 18.703 26.406 2.025 1 96.94 157 PRO B C 1
ATOM 4473 O O . PRO B 1 157 ? 17.5 26.391 1.782 1 96.94 157 PRO B O 1
ATOM 4476 N N . ARG B 1 158 ? 19.609 27.125 1.398 1 95.88 158 ARG B N 1
ATOM 4477 C CA . ARG B 1 158 ? 19.156 28.047 0.354 1 95.88 158 ARG B CA 1
ATOM 4478 C C . ARG B 1 158 ? 19.547 27.531 -1.028 1 95.88 158 ARG B C 1
ATOM 4480 O O . ARG B 1 158 ? 19.094 28.062 -2.043 1 95.88 158 ARG B O 1
ATOM 4487 N N . GLN B 1 159 ? 20.344 26.594 -1.087 1 97.44 159 GLN B N 1
ATOM 4488 C CA . GLN B 1 159 ? 20.781 25.938 -2.316 1 97.44 159 GLN B CA 1
ATOM 4489 C C . GLN B 1 159 ? 21.156 24.484 -2.059 1 97.44 159 GLN B C 1
ATOM 4491 O O . GLN B 1 159 ? 21.391 24.078 -0.915 1 97.44 159 GLN B O 1
ATOM 4496 N N . THR B 1 160 ? 21.172 23.719 -3.07 1 98.19 160 THR B N 1
ATOM 4497 C CA . THR B 1 160 ? 21.672 22.359 -2.969 1 98.19 160 THR B CA 1
ATOM 4498 C C . THR B 1 160 ? 23.188 22.344 -2.771 1 98.19 160 THR B C 1
ATOM 4500 O O . THR B 1 160 ? 23.828 23.391 -2.859 1 98.19 160 THR B O 1
ATOM 4503 N N . ARG B 1 161 ? 23.688 21.141 -2.543 1 97.25 161 ARG B N 1
ATOM 4504 C CA . ARG B 1 161 ? 25.125 20.969 -2.395 1 97.25 161 ARG B CA 1
ATOM 4505 C C . ARG B 1 161 ? 25.859 21.375 -3.672 1 97.25 161 ARG B C 1
ATOM 4507 O O . ARG B 1 161 ? 27.047 21.688 -3.641 1 97.25 161 ARG B O 1
ATOM 4514 N N . HIS B 1 162 ? 25.188 21.453 -4.785 1 97 162 HIS B N 1
ATOM 4515 C CA . HIS B 1 162 ? 25.797 21.766 -6.07 1 97 162 HIS B CA 1
ATOM 4516 C C . HIS B 1 162 ? 25.531 23.219 -6.477 1 97 162 HIS B C 1
ATOM 4518 O O . HIS B 1 162 ? 25.797 23.609 -7.617 1 97 162 HIS B O 1
ATOM 4524 N N . GLY B 1 163 ? 24.891 23.906 -5.625 1 96.75 163 GLY B N 1
ATOM 4525 C CA . GLY B 1 163 ? 24.766 25.328 -5.832 1 96.75 163 GLY B CA 1
ATOM 4526 C C . GLY B 1 163 ? 23.453 25.719 -6.496 1 96.75 163 GLY B C 1
ATOM 4527 O O . GLY B 1 163 ? 23.234 26.891 -6.816 1 96.75 163 GLY B O 1
ATOM 4528 N N . PHE B 1 164 ? 22.594 24.828 -6.789 1 97.12 164 PHE B N 1
ATOM 4529 C CA . PHE B 1 164 ? 21.281 25.156 -7.355 1 97.12 164 PHE B CA 1
ATOM 4530 C C . PHE B 1 164 ? 20.391 25.844 -6.32 1 97.12 164 PHE B C 1
ATOM 4532 O O . PHE B 1 164 ? 20.141 25.281 -5.254 1 97.12 164 PHE B O 1
ATOM 4539 N N . PRO B 1 165 ? 19.969 26.969 -6.613 1 96.81 165 PRO B N 1
ATOM 4540 C CA . PRO B 1 165 ? 19.172 27.688 -5.625 1 96.81 165 PRO B CA 1
ATOM 4541 C C . PRO B 1 165 ? 17.812 27.047 -5.367 1 96.81 165 PRO B C 1
ATOM 4543 O O . PRO B 1 165 ? 17.188 26.531 -6.297 1 96.81 165 PRO B O 1
ATOM 4546 N N . LEU B 1 166 ? 17.328 27.094 -4.121 1 96.69 166 LEU B N 1
ATOM 4547 C CA . LEU B 1 166 ? 15.984 26.672 -3.738 1 96.69 166 LEU B CA 1
ATOM 4548 C C . LEU B 1 166 ? 15.031 27.859 -3.73 1 96.69 166 LEU B C 1
ATOM 4550 O O . LEU B 1 166 ? 14.977 28.609 -2.756 1 96.69 166 LEU B O 1
ATOM 4554 N N . ALA B 1 167 ? 14.258 27.938 -4.734 1 89.31 167 ALA B N 1
ATOM 4555 C CA . ALA B 1 167 ? 13.461 29.141 -4.988 1 89.31 167 ALA B CA 1
ATOM 4556 C C . ALA B 1 167 ? 12.172 29.125 -4.168 1 89.31 167 ALA B C 1
ATOM 4558 O O . ALA B 1 167 ? 11.578 30.172 -3.912 1 89.31 167 ALA B O 1
ATOM 4559 N N . PHE B 1 168 ? 11.766 27.906 -3.711 1 89.5 168 PHE B N 1
ATOM 4560 C CA . PHE B 1 168 ? 10.492 27.781 -3.004 1 89.5 168 PHE B CA 1
ATOM 4561 C C . PHE B 1 168 ? 10.719 27.344 -1.562 1 89.5 168 PHE B C 1
ATOM 4563 O O . PHE B 1 168 ? 11.523 26.453 -1.297 1 89.5 168 PHE B O 1
ATOM 4570 N N . LYS B 1 169 ? 9.969 28.016 -0.641 1 90.19 169 LYS B N 1
ATOM 4571 C CA . LYS B 1 169 ? 10.055 27.625 0.762 1 90.19 169 LYS B CA 1
ATOM 4572 C C . LYS B 1 169 ? 9.633 26.172 0.95 1 90.19 169 LYS B C 1
ATOM 4574 O O . LYS B 1 169 ? 10.148 25.469 1.827 1 90.19 169 LYS B O 1
ATOM 4579 N N . GLU B 1 170 ? 8.672 25.766 0.093 1 93.38 170 GLU B N 1
ATOM 4580 C CA . GLU B 1 170 ? 8.219 24.375 0.138 1 93.38 170 GLU B CA 1
ATOM 4581 C C . GLU B 1 170 ? 9.359 23.406 -0.153 1 93.38 170 GLU B C 1
ATOM 4583 O O . GLU B 1 170 ? 9.43 22.328 0.439 1 93.38 170 GLU B O 1
ATOM 4588 N N . HIS B 1 171 ? 10.281 23.828 -1.026 1 96.94 171 HIS B N 1
ATOM 4589 C CA . HIS B 1 171 ? 11.438 22.984 -1.335 1 96.94 171 HIS B CA 1
ATOM 4590 C C . HIS B 1 171 ? 12.445 23 -0.193 1 96.94 171 HIS B C 1
ATOM 4592 O O . HIS B 1 171 ? 13.094 21.984 0.077 1 96.94 171 HIS B O 1
ATOM 4598 N N . ILE B 1 172 ? 12.547 24.172 0.391 1 97.56 172 ILE B N 1
ATOM 4599 C CA . ILE B 1 172 ? 13.398 24.25 1.571 1 97.56 172 ILE B CA 1
ATOM 4600 C C . ILE B 1 172 ? 12.898 23.281 2.639 1 97.56 172 ILE B C 1
ATOM 4602 O O . ILE B 1 172 ? 13.68 22.516 3.213 1 97.56 172 ILE B O 1
ATOM 4606 N N . SER B 1 173 ? 11.641 23.281 2.865 1 97.81 173 SER B N 1
ATOM 4607 C CA . SER B 1 173 ? 11.008 22.375 3.814 1 97.81 173 SER B CA 1
ATOM 4608 C C . SER B 1 173 ? 11.273 20.922 3.449 1 97.81 173 SER B C 1
ATOM 4610 O O . SER B 1 173 ? 11.461 20.078 4.328 1 97.81 173 SER B O 1
ATOM 4612 N N . ASP B 1 174 ? 11.312 20.594 2.133 1 98.38 174 ASP B N 1
ATOM 4613 C CA . ASP B 1 174 ? 11.602 19.234 1.68 1 98.38 174 ASP B CA 1
ATOM 4614 C C . ASP B 1 174 ? 12.961 18.766 2.189 1 98.38 174 ASP B C 1
ATOM 4616 O O . ASP B 1 174 ? 13.094 17.641 2.689 1 98.38 174 ASP B O 1
ATOM 4620 N N . PHE B 1 175 ? 13.945 19.609 2.062 1 98.62 175 PHE B N 1
ATOM 4621 C CA . PHE B 1 175 ? 15.297 19.25 2.498 1 98.62 175 PHE B CA 1
ATOM 4622 C C . PHE B 1 175 ? 15.367 19.156 4.016 1 98.62 175 PHE B C 1
ATOM 4624 O O . PHE B 1 175 ? 15.984 18.234 4.555 1 98.62 175 PHE B O 1
ATOM 4631 N N . MET B 1 176 ? 14.711 20.031 4.707 1 98.75 176 MET B N 1
ATOM 4632 C CA . MET B 1 176 ? 14.734 20.062 6.168 1 98.75 176 MET B CA 1
ATOM 4633 C C . MET B 1 176 ? 14.023 18.844 6.75 1 98.75 176 MET B C 1
ATOM 4635 O O . MET B 1 176 ? 14.484 18.25 7.73 1 98.75 176 MET B O 1
ATOM 4639 N N . ARG B 1 177 ? 12.914 18.438 6.148 1 98.88 177 ARG B N 1
ATOM 4640 C CA . ARG B 1 177 ? 12.117 17.359 6.719 1 98.88 177 ARG B CA 1
ATOM 4641 C C . ARG B 1 177 ? 12.859 16.031 6.652 1 98.88 177 ARG B C 1
ATOM 4643 O O . ARG B 1 177 ? 12.766 15.211 7.574 1 98.88 177 ARG B O 1
ATOM 4650 N N . VAL B 1 178 ? 13.547 15.781 5.578 1 98.88 178 VAL B N 1
ATOM 4651 C CA . VAL B 1 178 ? 14.305 14.547 5.434 1 98.88 178 VAL B CA 1
ATOM 4652 C C . VAL B 1 178 ? 15.445 14.516 6.441 1 98.88 178 VAL B C 1
ATOM 4654 O O . VAL B 1 178 ? 15.695 13.492 7.082 1 98.88 178 VAL B O 1
ATOM 4657 N N . LYS B 1 179 ? 16.109 15.656 6.574 1 98.69 179 LYS B N 1
ATOM 4658 C CA . LYS B 1 179 ? 17.188 15.758 7.562 1 98.69 179 LYS B CA 1
ATOM 4659 C C . LYS B 1 179 ? 16.656 15.539 8.977 1 98.69 179 LYS B C 1
ATOM 4661 O O . LYS B 1 179 ? 17.281 14.859 9.789 1 98.69 179 LYS B O 1
ATOM 4666 N N . ALA B 1 180 ? 15.523 16.125 9.312 1 98.88 180 ALA B N 1
ATOM 4667 C CA . ALA B 1 180 ? 14.922 15.969 10.633 1 98.88 180 ALA B CA 1
ATOM 4668 C C . ALA B 1 180 ? 14.672 14.492 10.953 1 98.88 180 ALA B C 1
ATOM 4670 O O . ALA B 1 180 ? 15.07 14 12.008 1 98.88 180 ALA B O 1
ATOM 4671 N N . VAL B 1 181 ? 14.062 13.773 10.023 1 98.88 181 VAL B N 1
ATOM 4672 C CA . VAL B 1 181 ? 13.734 12.367 10.258 1 98.88 181 VAL B CA 1
ATOM 4673 C C . VAL B 1 181 ? 15.008 11.531 10.289 1 98.88 181 VAL B C 1
ATOM 4675 O O . VAL B 1 181 ? 15.117 10.578 11.055 1 98.88 181 VAL B O 1
ATOM 4678 N N . HIS B 1 182 ? 15.961 11.875 9.438 1 98.81 182 HIS B N 1
ATOM 4679 C CA . HIS B 1 182 ? 17.25 11.195 9.492 1 98.81 182 HIS B CA 1
ATOM 4680 C C . HIS B 1 182 ? 17.891 11.328 10.875 1 98.81 182 HIS B C 1
ATOM 4682 O O . HIS B 1 182 ? 18.375 10.352 11.438 1 98.81 182 HIS B O 1
ATOM 4688 N N . ASP B 1 183 ? 17.859 12.516 11.445 1 98.62 183 ASP B N 1
ATOM 4689 C CA . ASP B 1 183 ? 18.594 12.828 12.672 1 98.62 183 ASP B CA 1
ATOM 4690 C C . ASP B 1 183 ? 17.828 12.352 13.906 1 98.62 183 ASP B C 1
ATOM 4692 O O . ASP B 1 183 ? 18.438 11.969 14.906 1 98.62 183 ASP B O 1
ATOM 4696 N N . TYR B 1 184 ? 16.484 12.273 13.828 1 98.25 184 TYR B N 1
ATOM 4697 C CA . TYR B 1 184 ? 15.727 12.031 15.047 1 98.25 184 TYR B CA 1
ATOM 4698 C C . TYR B 1 184 ? 14.898 10.766 14.922 1 98.25 184 TYR B C 1
ATOM 4700 O O . TYR B 1 184 ? 14.414 10.234 15.93 1 98.25 184 TYR B O 1
ATOM 4708 N N . GLY B 1 185 ? 14.719 10.266 13.68 1 98.56 185 GLY B N 1
ATOM 4709 C CA . GLY B 1 185 ? 13.789 9.164 13.469 1 98.56 185 GLY B CA 1
ATOM 4710 C C . GLY B 1 185 ? 12.344 9.555 13.695 1 98.56 185 GLY B C 1
ATOM 4711 O O . GLY B 1 185 ? 12.047 10.703 14.016 1 98.56 185 GLY B O 1
ATOM 4712 N N . GLY B 1 186 ? 11.43 8.641 13.414 1 98.75 186 GLY B N 1
ATOM 4713 C CA . GLY B 1 186 ? 10.023 8.859 13.719 1 98.75 186 GLY B CA 1
ATOM 4714 C C . GLY B 1 186 ? 9.188 9.172 12.5 1 98.75 186 GLY B C 1
ATOM 4715 O O . GLY B 1 186 ? 9.469 8.68 11.398 1 98.75 186 GLY B O 1
ATOM 4716 N N . VAL B 1 187 ? 8.148 9.906 12.766 1 98.88 187 VAL B N 1
ATOM 4717 C CA . VAL B 1 187 ? 7.125 10.203 11.758 1 98.88 187 VAL B CA 1
ATOM 4718 C C . VAL B 1 187 ? 7.207 11.672 11.352 1 98.88 187 VAL B C 1
ATOM 4720 O O . VAL B 1 187 ? 7.355 12.547 12.211 1 98.88 187 VAL B O 1
ATOM 4723 N N . TYR B 1 188 ? 7.254 11.914 10.07 1 98.88 188 TYR B N 1
ATOM 4724 C CA . TYR B 1 188 ? 7.066 13.266 9.562 1 98.88 188 TYR B CA 1
ATOM 4725 C C . TYR B 1 188 ? 5.664 13.453 9 1 98.88 188 TYR B C 1
ATOM 4727 O O . TYR B 1 188 ? 5.152 12.578 8.297 1 98.88 188 TYR B O 1
ATOM 4735 N N . VAL B 1 189 ? 5.039 14.625 9.242 1 98.44 189 VAL B N 1
ATOM 4736 C CA . VAL B 1 189 ? 3.779 14.984 8.602 1 98.44 189 VAL B CA 1
ATOM 4737 C C . VAL B 1 189 ? 3.797 16.453 8.203 1 98.44 189 VAL B C 1
ATOM 4739 O O . VAL B 1 189 ? 4.254 17.312 8.969 1 98.44 189 VAL B O 1
ATOM 4742 N N . ASP B 1 190 ? 3.289 16.734 6.98 1 98.44 190 ASP B N 1
ATOM 4743 C CA . ASP B 1 190 ? 3.023 18.109 6.555 1 98.44 190 ASP B CA 1
ATOM 4744 C C . ASP B 1 190 ? 1.913 18.734 7.398 1 98.44 190 ASP B C 1
ATOM 4746 O O . ASP B 1 190 ? 1.086 18.031 7.973 1 98.44 190 ASP B O 1
ATOM 4750 N N . PHE B 1 191 ? 1.877 20 7.363 1 98.38 191 PHE B N 1
ATOM 4751 C CA . PHE B 1 191 ? 0.929 20.703 8.234 1 98.38 191 PHE B CA 1
ATOM 4752 C C . PHE B 1 191 ? -0.48 20.625 7.652 1 98.38 191 PHE B C 1
ATOM 4754 O O . PHE B 1 191 ? -1.452 20.969 8.336 1 98.38 191 PHE B O 1
ATOM 4761 N N . ASP B 1 192 ? -0.646 20.25 6.418 1 98.06 192 ASP B N 1
ATOM 4762 C CA . ASP B 1 192 ? -1.987 20.016 5.891 1 98.06 192 ASP B CA 1
ATOM 4763 C C . ASP B 1 192 ? -2.344 18.531 5.918 1 98.06 192 ASP B C 1
ATOM 4765 O O . ASP B 1 192 ? -3.229 18.094 5.188 1 98.06 192 ASP B O 1
ATOM 4769 N N . VAL B 1 193 ? -1.616 17.766 6.668 1 98.81 193 VAL B N 1
ATOM 4770 C CA . VAL B 1 193 ? -1.932 16.359 6.941 1 98.81 193 VAL B CA 1
ATOM 4771 C C . VAL B 1 193 ? -2.605 16.234 8.305 1 98.81 193 VAL B C 1
ATOM 4773 O O . VAL B 1 193 ? -2.137 16.812 9.289 1 98.81 193 VAL B O 1
ATOM 4776 N N . GLN B 1 194 ? -3.695 15.492 8.375 1 98.94 194 GLN B N 1
ATOM 4777 C CA . GLN B 1 194 ? -4.391 15.219 9.633 1 98.94 194 GLN B CA 1
ATOM 4778 C C . GLN B 1 194 ? -4.316 13.742 9.992 1 98.94 194 GLN B C 1
ATOM 4780 O O . GLN B 1 194 ? -4.605 12.883 9.156 1 98.94 194 GLN B O 1
ATOM 4785 N N . ALA B 1 195 ? -3.896 13.469 11.219 1 98.88 195 ALA B N 1
ATOM 4786 C CA . ALA B 1 195 ? -3.936 12.094 11.703 1 98.88 195 ALA B CA 1
ATOM 4787 C C . ALA B 1 195 ? -5.371 11.641 11.961 1 98.88 195 ALA B C 1
ATOM 4789 O O . ALA B 1 195 ? -6.148 12.367 12.594 1 98.88 195 ALA B O 1
ATOM 4790 N N . LEU B 1 196 ? -5.68 10.469 11.508 1 98.56 196 LEU B N 1
ATOM 4791 C CA . LEU B 1 196 ? -7.035 9.961 11.688 1 98.56 196 LEU B CA 1
ATOM 4792 C C . LEU B 1 196 ? -7.043 8.766 12.641 1 98.56 196 LEU B C 1
ATOM 4794 O O . LEU B 1 196 ? -8.086 8.422 13.195 1 98.56 196 LEU B O 1
ATOM 4798 N N . ARG B 1 197 ? -5.875 8.133 12.75 1 97.56 197 ARG B N 1
ATOM 4799 C CA . ARG B 1 197 ? -5.723 7.004 13.664 1 97.56 197 ARG B CA 1
ATOM 4800 C C . ARG B 1 197 ? -4.254 6.762 14 1 97.56 197 ARG B C 1
ATOM 4802 O O . ARG B 1 197 ? -3.371 7.422 13.453 1 97.56 197 ARG B O 1
ATOM 4809 N N . ASP B 1 198 ? -4.039 5.863 14.938 1 98.31 198 ASP B N 1
ATOM 4810 C CA . ASP B 1 198 ? -2.682 5.586 15.391 1 98.31 198 ASP B CA 1
ATOM 4811 C C . ASP B 1 198 ? -1.885 4.836 14.328 1 98.31 198 ASP B C 1
ATOM 4813 O O . ASP B 1 198 ? -2.385 3.879 13.727 1 98.31 198 ASP B O 1
ATOM 4817 N N . VAL B 1 199 ? -0.649 5.258 14.086 1 98.38 199 VAL B N 1
ATOM 4818 C CA . VAL B 1 199 ? 0.218 4.617 13.109 1 98.38 199 VAL B CA 1
ATOM 4819 C C . VAL B 1 199 ? 1.123 3.602 13.805 1 98.38 199 VAL B C 1
ATOM 4821 O O . VAL B 1 199 ? 2.025 3.037 13.18 1 98.38 199 VAL B O 1
ATOM 4824 N N . ALA B 1 200 ? 0.913 3.275 15.047 1 98.25 200 ALA B N 1
ATOM 4825 C CA . ALA B 1 200 ? 1.748 2.365 15.828 1 98.25 200 ALA B CA 1
ATOM 4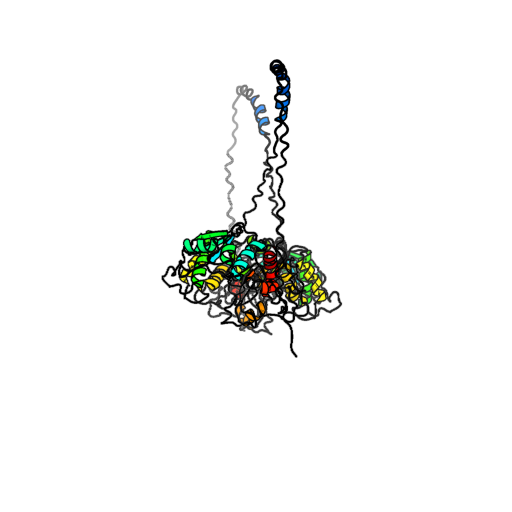826 C C . ALA B 1 200 ? 1.881 1.013 15.133 1 98.25 200 ALA B C 1
ATOM 4828 O O . ALA B 1 200 ? 2.971 0.437 15.086 1 98.25 200 ALA B O 1
ATOM 4829 N N . PRO B 1 201 ? 0.786 0.454 14.562 1 97.94 201 PRO B N 1
ATOM 4830 C CA . PRO B 1 201 ? 0.951 -0.836 13.891 1 97.94 201 PRO B CA 1
ATOM 4831 C C . PRO B 1 201 ? 1.955 -0.777 12.742 1 97.94 201 PRO B C 1
ATOM 4833 O O . PRO B 1 201 ? 2.666 -1.752 12.484 1 97.94 201 PRO B O 1
ATOM 4836 N N . LEU B 1 202 ? 2.018 0.366 12.055 1 98.56 202 LEU B N 1
ATOM 4837 C CA . LEU B 1 202 ? 2.982 0.53 10.977 1 98.56 202 LEU B CA 1
ATOM 4838 C C . LEU B 1 202 ? 4.391 0.722 11.531 1 98.56 202 LEU B C 1
ATOM 4840 O O . LEU B 1 202 ? 5.34 0.089 11.055 1 98.56 202 LEU B O 1
ATOM 4844 N N . ARG B 1 203 ? 4.52 1.485 12.578 1 98 203 ARG B N 1
ATOM 4845 C CA . ARG B 1 203 ? 5.816 1.74 13.188 1 98 203 ARG B CA 1
ATOM 4846 C C . ARG B 1 203 ? 6.422 0.457 13.75 1 98 203 ARG B C 1
ATOM 4848 O O . ARG B 1 203 ? 7.641 0.278 13.727 1 98 203 ARG B O 1
ATOM 4855 N N . ARG B 1 204 ? 5.598 -0.385 14.211 1 97.38 204 ARG B N 1
ATOM 4856 C CA . ARG B 1 204 ? 6.031 -1.583 14.922 1 97.38 204 ARG B CA 1
ATOM 4857 C C . ARG B 1 204 ? 6.035 -2.797 14 1 97.38 204 ARG B C 1
ATOM 4859 O O . ARG B 1 204 ? 6.145 -3.936 14.461 1 97.38 204 ARG B O 1
ATOM 4866 N N . SER B 1 205 ? 5.922 -2.568 12.742 1 97.5 205 SER B N 1
ATOM 4867 C CA . SER B 1 205 ? 5.789 -3.66 11.781 1 97.5 205 SER B CA 1
ATOM 4868 C C . SER B 1 205 ? 7.117 -4.379 11.578 1 97.5 205 SER B C 1
ATOM 4870 O O . SER B 1 205 ? 7.156 -5.473 11.016 1 97.5 205 SER B O 1
ATOM 4872 N N . GLY B 1 206 ? 8.172 -3.809 11.969 1 97.25 206 GLY B N 1
ATOM 4873 C CA . GLY B 1 206 ? 9.484 -4.418 11.797 1 97.25 206 GLY B CA 1
ATOM 4874 C C . GLY B 1 206 ? 10.273 -3.82 10.648 1 97.25 206 GLY B C 1
ATOM 4875 O O . GLY B 1 206 ? 11.445 -4.148 10.453 1 97.25 206 GLY B O 1
ATOM 4876 N N . PHE B 1 207 ? 9.695 -2.898 9.898 1 98.62 207 PHE B N 1
ATOM 4877 C CA . PHE B 1 207 ? 10.375 -2.242 8.789 1 98.62 207 PHE B CA 1
ATOM 4878 C C . PHE B 1 207 ? 11.133 -1.011 9.273 1 98.62 207 PHE B C 1
ATOM 4880 O O . PHE B 1 207 ? 10.711 -0.349 10.227 1 98.62 207 PHE B O 1
ATOM 4887 N N . ALA B 1 208 ? 12.203 -0.713 8.586 1 98.75 208 ALA B N 1
ATOM 4888 C CA . ALA B 1 208 ? 13.055 0.417 8.961 1 98.75 208 ALA B CA 1
ATOM 4889 C C . ALA B 1 208 ? 12.469 1.731 8.445 1 98.75 208 ALA B C 1
ATOM 4891 O O . ALA B 1 208 ? 12.797 2.805 8.961 1 98.75 208 ALA B O 1
ATOM 4892 N N . ALA B 1 209 ? 11.664 1.66 7.426 1 98.88 209 ALA B N 1
ATOM 4893 C CA . ALA B 1 209 ? 10.984 2.818 6.848 1 98.88 209 ALA B CA 1
ATOM 4894 C C . ALA B 1 209 ? 9.594 2.447 6.344 1 98.88 209 ALA B C 1
ATOM 4896 O O . ALA B 1 209 ? 9.375 1.328 5.875 1 98.88 209 ALA B O 1
ATOM 4897 N N . VAL B 1 210 ? 8.664 3.332 6.484 1 98.94 210 VAL B N 1
ATOM 4898 C CA . VAL B 1 210 ? 7.324 3.197 5.938 1 98.94 210 VAL B CA 1
ATOM 4899 C C . VAL B 1 210 ? 6.98 4.43 5.102 1 98.94 210 VAL B C 1
ATOM 4901 O O . VAL B 1 210 ? 7.121 5.562 5.57 1 98.94 210 VAL B O 1
ATOM 4904 N N . VAL B 1 211 ? 6.609 4.207 3.857 1 98.94 211 VAL B N 1
ATOM 4905 C CA . VAL B 1 211 ? 6.129 5.266 2.977 1 98.94 211 VAL B CA 1
ATOM 4906 C C . VAL B 1 211 ? 4.766 4.887 2.404 1 98.94 211 VAL B C 1
ATOM 4908 O O . VAL B 1 211 ? 4.367 3.721 2.451 1 98.94 211 VAL B O 1
ATOM 4911 N N . GLY B 1 212 ? 4.008 5.836 2.01 1 98.81 212 GLY B N 1
ATOM 4912 C CA . GLY B 1 212 ? 2.713 5.613 1.383 1 98.81 212 GLY B CA 1
ATOM 4913 C C . GLY B 1 212 ? 2.6 6.246 0.008 1 98.81 212 GLY B C 1
ATOM 4914 O O . GLY B 1 212 ? 3.178 7.305 -0.244 1 98.81 212 GLY B O 1
ATOM 4915 N N . ARG B 1 213 ? 1.837 5.602 -0.827 1 98.56 213 ARG B N 1
ATOM 4916 C CA . ARG B 1 213 ? 1.612 6.145 -2.162 1 98.56 213 ARG B CA 1
ATOM 4917 C C . ARG B 1 213 ? 0.721 7.379 -2.111 1 98.56 213 ARG B C 1
ATOM 4919 O O . ARG B 1 213 ? -0.06 7.547 -1.172 1 98.56 213 ARG B O 1
ATOM 4926 N N . GLN B 1 214 ? 0.919 8.219 -3.053 1 97.62 214 GLN B N 1
ATOM 4927 C CA . GLN B 1 214 ? -0.028 9.281 -3.375 1 97.62 214 GLN B CA 1
ATOM 4928 C C . GLN B 1 214 ? -0.552 9.133 -4.801 1 97.62 214 GLN B C 1
ATOM 4930 O O . GLN B 1 214 ? -0.247 8.148 -5.484 1 97.62 214 GLN B O 1
ATOM 4935 N N . ARG B 1 215 ? -1.262 10.164 -5.137 1 92.12 215 ARG B N 1
ATOM 4936 C CA . ARG B 1 215 ? -1.787 10.125 -6.5 1 92.12 215 ARG B CA 1
ATOM 4937 C C . ARG B 1 215 ? -0.657 10.062 -7.52 1 92.12 215 ARG B C 1
ATOM 4939 O O . ARG B 1 215 ? 0.44 10.57 -7.27 1 92.12 215 ARG B O 1
ATOM 4946 N N . ASN B 1 216 ? -0.708 9.43 -8.617 1 91.62 216 ASN B N 1
ATOM 4947 C CA . ASN B 1 216 ? 0.234 9.266 -9.719 1 91.62 216 ASN B CA 1
ATOM 4948 C C . ASN B 1 216 ? 1.28 8.203 -9.406 1 91.62 216 ASN B C 1
ATOM 4950 O O . ASN B 1 216 ? 2.359 8.195 -10 1 91.62 216 ASN B O 1
ATOM 4954 N N . HIS B 1 217 ? 1.204 7.52 -8.281 1 93.62 217 HIS B N 1
ATOM 4955 C CA . HIS B 1 217 ? 1.98 6.328 -7.945 1 93.62 217 HIS B CA 1
ATOM 4956 C C . HIS B 1 217 ? 3.266 6.695 -7.215 1 93.62 217 HIS B C 1
ATOM 4958 O O . HIS B 1 217 ? 4.027 5.816 -6.809 1 93.62 217 HIS B O 1
ATOM 4964 N N . GLU B 1 218 ? 3.498 7.973 -6.961 1 96.62 218 GLU B N 1
ATOM 4965 C CA . GLU B 1 218 ? 4.676 8.391 -6.211 1 96.62 218 GLU B CA 1
ATOM 4966 C C . GLU B 1 218 ? 4.492 8.156 -4.715 1 96.62 218 GLU B C 1
ATOM 4968 O O . GLU B 1 218 ? 3.361 8.102 -4.223 1 96.62 218 GLU B O 1
ATOM 4973 N N . ALA B 1 219 ? 5.578 7.941 -4.023 1 98.12 219 ALA B N 1
ATOM 4974 C CA . ALA B 1 219 ? 5.555 8 -2.564 1 98.12 219 ALA B CA 1
ATOM 4975 C C . ALA B 1 219 ? 5.273 9.422 -2.082 1 98.12 219 ALA B C 1
ATOM 4977 O O . ALA B 1 219 ? 5.785 10.391 -2.65 1 98.12 219 ALA B O 1
ATOM 4978 N N . ASN B 1 220 ? 4.473 9.523 -1.096 1 98.5 220 ASN B N 1
ATOM 4979 C CA . ASN B 1 220 ? 4.145 10.812 -0.492 1 98.5 220 ASN B CA 1
ATOM 4980 C C . ASN B 1 220 ? 5.285 11.328 0.378 1 98.5 220 ASN B C 1
ATOM 4982 O O . ASN B 1 220 ? 5.672 10.68 1.352 1 98.5 220 ASN B O 1
ATOM 4986 N N . SER B 1 221 ? 5.832 12.484 0.021 1 98.31 221 SER B N 1
ATOM 4987 C CA . SER B 1 221 ? 6.945 13.023 0.792 1 98.31 221 SER B CA 1
ATOM 4988 C C . SER B 1 221 ? 6.453 13.914 1.929 1 98.31 221 SER B C 1
ATOM 4990 O O . SER B 1 221 ? 7.246 14.391 2.74 1 98.31 221 SER B O 1
ATOM 4992 N N . GLY B 1 222 ? 5.113 14.141 1.997 1 98.5 222 GLY B N 1
ATOM 4993 C CA . GLY B 1 222 ? 4.543 14.922 3.086 1 98.5 222 GLY B CA 1
ATOM 4994 C C . GLY B 1 222 ? 4.301 14.102 4.34 1 98.5 222 GLY B C 1
ATOM 4995 O O . GLY B 1 222 ? 3.965 14.648 5.391 1 98.5 222 GLY B O 1
ATOM 4996 N N . THR B 1 223 ? 4.438 12.82 4.191 1 98.56 223 THR B N 1
ATOM 4997 C CA . THR B 1 223 ? 4.312 11.906 5.324 1 98.56 223 THR B CA 1
ATOM 4998 C C . THR B 1 223 ? 5.176 10.664 5.113 1 98.56 223 THR B C 1
ATOM 5000 O O . THR B 1 223 ? 5.066 9.992 4.086 1 98.56 223 THR B O 1
ATOM 5003 N N . PHE B 1 224 ? 5.992 10.344 6.012 1 98.88 224 PHE B N 1
ATOM 5004 C CA . PHE B 1 224 ? 6.836 9.156 5.977 1 98.88 224 PHE B CA 1
ATOM 5005 C C . PHE B 1 224 ? 7.434 8.875 7.352 1 98.88 224 PHE B C 1
ATOM 5007 O O . PHE B 1 224 ? 7.352 9.711 8.25 1 98.88 224 PHE B O 1
ATOM 5014 N N . MET B 1 225 ? 7.969 7.695 7.508 1 98.81 225 MET B N 1
ATOM 5015 C CA . MET B 1 225 ? 8.539 7.258 8.781 1 98.81 225 MET B CA 1
ATOM 5016 C C . MET B 1 225 ? 9.875 6.555 8.562 1 98.81 225 MET B C 1
ATOM 5018 O O . MET B 1 225 ? 10.086 5.918 7.523 1 98.81 225 MET B O 1
ATOM 5022 N N . SER B 1 226 ? 10.727 6.68 9.531 1 98.81 226 SER B N 1
ATOM 5023 C CA . SER B 1 226 ? 12.016 6.008 9.438 1 98.81 226 SER B CA 1
ATOM 5024 C C . SER B 1 226 ? 12.633 5.797 10.812 1 98.81 226 SER B C 1
ATOM 5026 O O . SER B 1 226 ? 12.383 6.578 11.734 1 98.81 226 SER B O 1
ATOM 5028 N N . GLN B 1 227 ? 13.383 4.801 10.891 1 98.56 227 GLN B N 1
ATOM 5029 C CA . GLN B 1 227 ? 14.297 4.715 12.016 1 98.56 227 GLN B CA 1
ATOM 5030 C C . GLN B 1 227 ? 15.367 5.805 11.945 1 98.56 227 GLN B C 1
ATOM 5032 O O . GLN B 1 227 ? 15.672 6.305 10.859 1 98.56 227 GLN B O 1
ATOM 5037 N N . LYS B 1 228 ? 15.867 6.168 13.102 1 98.44 228 LYS B N 1
ATOM 5038 C CA . LYS B 1 228 ? 16.953 7.152 13.141 1 98.44 228 LYS B CA 1
ATOM 5039 C C . LYS B 1 228 ? 18.141 6.699 12.312 1 98.44 228 LYS B C 1
ATOM 5041 O O . LYS B 1 228 ? 18.594 5.562 12.438 1 98.44 228 LYS B O 1
ATOM 5046 N N . GLY B 1 229 ? 18.516 7.543 11.375 1 98.56 229 GLY B N 1
ATOM 5047 C CA . GLY B 1 229 ? 19.672 7.23 10.555 1 98.56 229 GLY B CA 1
ATOM 5048 C C . GLY B 1 229 ? 19.406 6.137 9.531 1 98.56 229 GLY B C 1
ATOM 5049 O O . GLY B 1 229 ? 20.344 5.5 9.039 1 98.56 229 GLY B O 1
ATOM 5050 N N . GLY B 1 230 ? 18.188 5.852 9.25 1 98.5 230 GLY B N 1
ATOM 5051 C CA . GLY B 1 230 ? 17.844 4.758 8.359 1 98.5 230 GLY B CA 1
ATOM 5052 C C . GLY B 1 230 ? 18.469 4.891 6.98 1 98.5 230 GLY B C 1
ATOM 5053 O O . GLY B 1 230 ? 18.734 6 6.523 1 98.5 230 GLY B O 1
ATOM 5054 N N . ARG B 1 231 ? 18.609 3.801 6.293 1 98.38 231 ARG B N 1
ATOM 5055 C CA . ARG B 1 231 ? 19.281 3.727 4.996 1 98.38 231 ARG B CA 1
ATOM 5056 C C . ARG B 1 231 ? 18.5 4.516 3.941 1 98.38 231 AR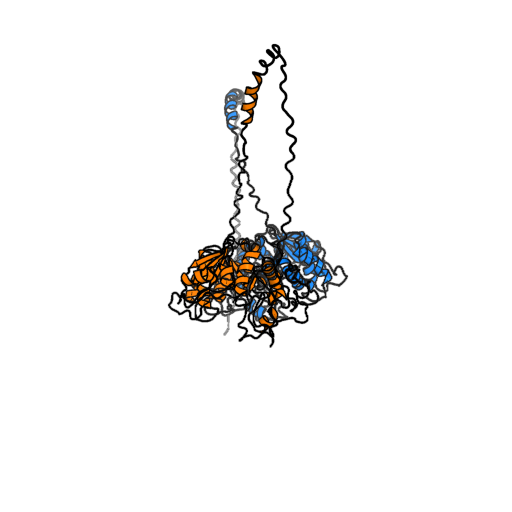G B C 1
ATOM 5058 O O . ARG B 1 231 ? 19.094 5.328 3.221 1 98.38 231 ARG B O 1
ATOM 5065 N N . VAL B 1 232 ? 17.25 4.348 3.834 1 98.56 232 VAL B N 1
ATOM 5066 C CA . VAL B 1 232 ? 16.406 4.961 2.811 1 98.56 232 VAL B CA 1
ATOM 5067 C C . VAL B 1 232 ? 16.422 6.48 2.969 1 98.56 232 VAL B C 1
ATOM 5069 O O . VAL B 1 232 ? 16.641 7.211 2 1 98.56 232 VAL B O 1
ATOM 5072 N N . VAL B 1 233 ? 16.25 6.918 4.168 1 98.69 233 VAL B N 1
ATOM 5073 C CA . VAL B 1 233 ? 16.188 8.359 4.402 1 98.69 233 VAL B CA 1
ATOM 5074 C C . VAL B 1 233 ? 17.562 8.977 4.172 1 98.69 233 VAL B C 1
ATOM 5076 O O . VAL B 1 233 ? 17.672 10.094 3.662 1 98.69 233 VAL B O 1
ATOM 5079 N N . LYS B 1 234 ? 18.594 8.281 4.527 1 98.81 234 LYS B N 1
ATOM 5080 C CA . LYS B 1 234 ? 19.953 8.766 4.281 1 98.81 234 LYS B CA 1
ATOM 5081 C C . LYS B 1 234 ? 20.234 8.891 2.785 1 98.81 234 LYS B C 1
ATOM 5083 O O . LYS B 1 234 ? 20.734 9.914 2.324 1 98.81 234 LYS B O 1
ATOM 5088 N N . MET B 1 235 ? 19.906 7.852 2.08 1 98.75 235 MET B N 1
ATOM 5089 C CA . MET B 1 235 ? 20.109 7.875 0.635 1 98.75 235 MET B CA 1
ATOM 5090 C C . MET B 1 235 ? 19.297 8.984 -0.011 1 98.75 235 MET B C 1
ATOM 5092 O O . MET B 1 235 ? 19.781 9.688 -0.902 1 98.75 235 MET B O 1
ATOM 5096 N N . TRP B 1 236 ? 18.078 9.133 0.432 1 98.81 236 TRP B N 1
ATOM 5097 C CA . TRP B 1 236 ? 17.188 10.188 -0.057 1 98.81 236 TRP B CA 1
ATOM 5098 C C . TRP B 1 236 ? 17.781 11.57 0.24 1 98.81 236 TRP B C 1
ATOM 5100 O O . TRP B 1 236 ? 17.875 12.414 -0.654 1 98.81 236 TRP B O 1
ATOM 5110 N N . MET B 1 237 ? 18.219 11.797 1.44 1 98.69 237 MET B N 1
ATOM 5111 C CA . MET B 1 237 ? 18.812 13.055 1.89 1 98.69 237 MET B CA 1
ATOM 5112 C C . MET B 1 237 ? 19.969 13.461 0.991 1 98.69 237 MET B C 1
ATOM 5114 O O . MET B 1 237 ? 20.109 14.633 0.638 1 98.69 237 MET B O 1
ATOM 5118 N N . ASP B 1 238 ? 20.734 12.508 0.608 1 98.31 238 ASP B N 1
ATOM 5119 C CA . ASP B 1 238 ? 21.875 12.773 -0.25 1 98.31 238 ASP B CA 1
ATOM 5120 C C . ASP B 1 238 ? 21.453 12.977 -1.7 1 98.31 238 ASP B C 1
ATOM 5122 O O . ASP B 1 238 ? 21.875 13.922 -2.357 1 98.31 238 ASP B O 1
ATOM 5126 N N . LYS B 1 239 ? 20.578 12.156 -2.164 1 98.38 239 LYS B N 1
ATOM 5127 C CA . LYS B 1 239 ? 20.234 12.117 -3.58 1 98.38 239 LYS B CA 1
ATOM 5128 C C . LYS B 1 239 ? 19.438 13.359 -3.98 1 98.38 239 LYS B C 1
ATOM 5130 O O . LYS B 1 239 ? 19.531 13.828 -5.117 1 98.38 239 LYS B O 1
ATOM 5135 N N . MET B 1 240 ? 18.734 13.914 -3.049 1 98.12 240 MET B N 1
ATOM 5136 C CA . MET B 1 240 ? 17.938 15.094 -3.342 1 98.12 240 MET B CA 1
ATOM 5137 C C . MET B 1 240 ? 18.797 16.219 -3.896 1 98.12 240 MET B C 1
ATOM 5139 O O . MET B 1 240 ? 18.391 16.938 -4.801 1 98.12 240 MET B O 1
ATOM 5143 N N . HIS B 1 241 ? 19.984 16.328 -3.373 1 98.19 241 HIS B N 1
ATOM 5144 C CA . HIS B 1 241 ? 20.906 17.359 -3.85 1 98.19 241 HIS B CA 1
ATOM 5145 C C . HIS B 1 241 ? 21.297 17.125 -5.305 1 98.19 241 HIS B C 1
ATOM 5147 O O . HIS B 1 241 ? 21.422 18.078 -6.082 1 98.19 241 HIS B O 1
ATOM 5153 N N . ASP B 1 242 ? 21.422 15.883 -5.648 1 97.75 242 ASP B N 1
ATOM 5154 C CA . ASP B 1 242 ? 21.922 15.5 -6.969 1 97.75 242 ASP B CA 1
ATOM 5155 C C . ASP B 1 242 ? 20.828 15.656 -8.031 1 97.75 242 ASP B C 1
ATOM 5157 O O . ASP B 1 242 ? 21.125 15.961 -9.188 1 97.75 242 ASP B O 1
ATOM 5161 N N . VAL B 1 243 ? 19.594 15.484 -7.648 1 97.38 243 VAL B N 1
ATOM 5162 C CA . VAL B 1 243 ? 18.578 15.352 -8.688 1 97.38 243 VAL B CA 1
ATOM 5163 C C . VAL B 1 243 ? 17.719 16.609 -8.727 1 97.38 243 VAL B C 1
ATOM 5165 O O . VAL B 1 243 ? 16.844 16.734 -9.586 1 97.38 243 VAL B O 1
ATOM 5168 N N . TYR B 1 244 ? 17.906 17.516 -7.797 1 97.62 244 TYR B N 1
ATOM 5169 C CA . TYR B 1 244 ? 17.094 18.734 -7.773 1 97.62 244 TYR B CA 1
ATOM 5170 C C . TYR B 1 244 ? 17.203 19.484 -9.094 1 97.62 244 TYR B C 1
ATOM 5172 O O . TYR B 1 244 ? 18.297 19.812 -9.547 1 97.62 244 TYR B O 1
ATOM 5180 N N . ASP B 1 245 ? 16.016 19.812 -9.695 1 95.56 245 ASP B N 1
ATOM 5181 C CA . ASP B 1 245 ? 16.016 20.484 -10.984 1 95.56 245 ASP B CA 1
ATOM 5182 C C . ASP B 1 245 ? 15.047 21.672 -10.977 1 95.56 245 ASP B C 1
ATOM 5184 O O . ASP B 1 245 ? 14.703 22.219 -12.031 1 95.56 245 ASP B O 1
ATOM 5188 N N . GLY B 1 246 ? 14.57 21.969 -9.828 1 95.19 246 GLY B N 1
ATOM 5189 C CA . GLY B 1 246 ? 13.664 23.094 -9.695 1 95.19 246 GLY B CA 1
ATOM 5190 C C . GLY B 1 246 ? 12.211 22.719 -9.875 1 95.19 246 GLY B C 1
ATOM 5191 O O . GLY B 1 246 ? 11.32 23.5 -9.531 1 95.19 246 GLY B O 1
ATOM 5192 N N . ARG B 1 247 ? 11.977 21.547 -10.398 1 93.88 247 ARG B N 1
ATOM 5193 C CA . ARG B 1 247 ? 10.594 21.094 -10.523 1 93.88 247 ARG B CA 1
ATOM 5194 C C . ARG B 1 247 ? 10.031 20.672 -9.172 1 93.88 247 ARG B C 1
ATOM 5196 O O . ARG B 1 247 ? 10.781 20.5 -8.203 1 93.88 247 ARG B O 1
ATOM 5203 N N . TRP B 1 248 ? 8.812 20.484 -9.094 1 94 248 TRP B N 1
ATOM 5204 C CA . TRP B 1 248 ? 8.102 20.438 -7.816 1 94 248 TRP B CA 1
ATOM 5205 C C . TRP B 1 248 ? 8.414 19.141 -7.078 1 94 248 TRP B C 1
ATOM 5207 O O . TRP B 1 248 ? 8.562 19.141 -5.852 1 94 248 TRP B O 1
ATOM 5217 N N . THR B 1 249 ? 8.578 17.938 -7.824 1 95.44 249 THR B N 1
ATOM 5218 C CA . THR B 1 249 ? 8.562 16.688 -7.078 1 95.44 249 THR B CA 1
ATOM 5219 C C . THR B 1 249 ? 9.836 15.898 -7.332 1 95.44 249 THR B C 1
ATOM 5221 O O . THR B 1 249 ? 10.102 14.906 -6.645 1 95.44 249 THR B O 1
ATOM 5224 N N . THR B 1 250 ? 10.719 16.25 -8.25 1 96.5 250 THR B N 1
ATOM 5225 C CA . THR B 1 250 ? 11.836 15.422 -8.664 1 96.5 250 THR B CA 1
ATOM 5226 C C . THR B 1 250 ? 12.688 15.008 -7.465 1 96.5 250 THR B C 1
ATOM 5228 O O . THR B 1 250 ? 12.953 13.82 -7.266 1 96.5 250 THR B O 1
ATOM 5231 N N . HIS B 1 251 ? 13.086 15.938 -6.613 1 97.75 251 HIS B N 1
ATOM 5232 C CA . HIS B 1 251 ? 13.984 15.688 -5.492 1 97.75 251 HIS B CA 1
ATOM 5233 C C . HIS B 1 251 ? 13.242 15.062 -4.316 1 97.75 251 HIS B C 1
ATOM 5235 O O . HIS B 1 251 ? 13.852 14.422 -3.459 1 97.75 251 HIS B O 1
ATOM 5241 N N . SER B 1 252 ? 11.953 15.312 -4.27 1 98 252 SER B N 1
ATOM 5242 C CA . SER B 1 252 ? 11.18 14.891 -3.109 1 98 252 SER B CA 1
ATOM 5243 C C . SER B 1 252 ? 10.453 13.57 -3.379 1 98 252 SER B C 1
ATOM 5245 O O . SER B 1 252 ? 11.016 12.492 -3.188 1 98 252 SER B O 1
ATOM 5247 N N . ASN B 1 253 ? 9.344 13.602 -4.078 1 97.88 253 ASN B N 1
ATOM 5248 C CA . ASN B 1 253 ? 8.492 12.43 -4.25 1 97.88 253 ASN B CA 1
ATOM 5249 C C . ASN B 1 253 ? 9.133 11.398 -5.176 1 97.88 253 ASN B C 1
ATOM 5251 O O . ASN B 1 253 ? 9.156 10.211 -4.859 1 97.88 253 ASN B O 1
ATOM 5255 N N . VAL B 1 254 ? 9.664 11.852 -6.32 1 97.69 254 VAL B N 1
ATOM 5256 C CA . VAL B 1 254 ? 10.219 10.938 -7.312 1 97.69 254 VAL B CA 1
ATOM 5257 C C . VAL B 1 254 ? 11.453 10.242 -6.742 1 97.69 254 VAL B C 1
ATOM 5259 O O . VAL B 1 254 ? 11.578 9.016 -6.828 1 97.69 254 VAL B O 1
ATOM 5262 N N . ALA B 1 255 ? 12.359 11 -6.168 1 98.25 255 ALA B N 1
ATOM 5263 C CA . ALA B 1 255 ? 13.562 10.422 -5.586 1 98.25 255 ALA B CA 1
ATOM 5264 C C . ALA B 1 255 ? 13.219 9.43 -4.48 1 98.25 255 ALA B C 1
ATOM 5266 O O . ALA B 1 255 ? 13.773 8.328 -4.43 1 98.25 255 ALA B O 1
ATOM 5267 N N . LEU B 1 256 ? 12.305 9.828 -3.611 1 98.69 256 LEU B N 1
ATOM 5268 C CA . LEU B 1 256 ? 11.859 8.93 -2.549 1 98.69 256 LEU B CA 1
ATOM 5269 C C . LEU B 1 256 ? 11.281 7.641 -3.129 1 98.69 256 LEU B C 1
ATOM 5271 O O . LEU B 1 256 ? 11.578 6.551 -2.639 1 98.69 256 LEU B O 1
ATOM 5275 N N . THR B 1 257 ? 10.508 7.75 -4.129 1 98.38 257 THR B N 1
ATOM 5276 C CA . THR B 1 257 ? 9.859 6.602 -4.754 1 98.38 257 THR B CA 1
ATOM 5277 C C . THR B 1 257 ? 10.906 5.609 -5.266 1 98.38 257 THR B C 1
ATOM 5279 O O . THR B 1 257 ? 10.844 4.418 -4.945 1 98.38 257 THR B O 1
ATOM 5282 N N . LYS B 1 258 ? 11.82 6.109 -6.035 1 98 258 LYS B N 1
ATOM 5283 C CA . LYS B 1 258 ? 12.812 5.246 -6.66 1 98 258 LYS B CA 1
ATOM 5284 C C . LYS B 1 258 ? 13.68 4.559 -5.609 1 98 258 LYS B C 1
ATOM 5286 O O . LYS B 1 258 ? 13.953 3.359 -5.711 1 98 258 LYS B O 1
ATOM 5291 N N . ILE B 1 259 ? 14.062 5.266 -4.594 1 98.5 259 ILE B N 1
ATOM 5292 C CA . ILE B 1 259 ? 14.914 4.715 -3.545 1 98.5 259 ILE B CA 1
ATOM 5293 C C . ILE B 1 259 ? 14.125 3.695 -2.727 1 98.5 259 ILE B C 1
ATOM 5295 O O . ILE B 1 259 ? 14.625 2.604 -2.441 1 98.5 259 ILE B O 1
ATOM 5299 N N . ALA B 1 260 ? 12.914 4.051 -2.334 1 98.69 260 ALA B N 1
ATOM 5300 C CA . ALA B 1 260 ? 12.086 3.146 -1.541 1 98.69 260 ALA B CA 1
ATOM 5301 C C . ALA B 1 260 ? 11.797 1.855 -2.305 1 98.69 260 ALA B C 1
ATOM 5303 O O . ALA B 1 260 ? 11.961 0.758 -1.764 1 98.69 260 ALA B O 1
ATOM 5304 N N . GLU B 1 261 ? 11.391 2.006 -3.531 1 98.19 261 GLU B N 1
ATOM 5305 C CA . GLU B 1 261 ? 11.062 0.829 -4.332 1 98.19 261 GLU B CA 1
ATOM 5306 C C . GLU B 1 261 ? 12.266 -0.097 -4.469 1 98.19 261 GLU B C 1
ATOM 5308 O O . GLU B 1 261 ? 12.141 -1.314 -4.32 1 98.19 261 GLU B O 1
ATOM 5313 N N . ARG B 1 262 ? 13.383 0.493 -4.699 1 97.5 262 ARG B N 1
ATOM 5314 C CA . ARG B 1 262 ? 14.602 -0.299 -4.871 1 97.5 262 ARG B CA 1
ATOM 5315 C C . ARG B 1 262 ? 14.914 -1.099 -3.613 1 97.5 262 ARG B C 1
ATOM 5317 O O . ARG B 1 262 ? 15.414 -2.225 -3.693 1 97.5 262 ARG B O 1
ATOM 5324 N N . HIS B 1 263 ? 14.547 -0.62 -2.525 1 98.12 263 HIS B N 1
ATOM 5325 C CA . HIS B 1 263 ? 15.031 -1.214 -1.284 1 98.12 263 HIS B CA 1
ATOM 5326 C C . HIS B 1 263 ? 13.953 -2.066 -0.623 1 98.12 263 HIS B C 1
ATOM 5328 O O . HIS B 1 263 ? 14.156 -2.59 0.475 1 98.12 263 HIS B O 1
ATOM 5334 N N . VAL B 1 264 ? 12.859 -2.234 -1.316 1 98.31 264 VAL B N 1
ATOM 5335 C CA . VAL B 1 264 ? 11.898 -3.242 -0.877 1 98.31 264 VAL B CA 1
ATOM 5336 C C . VAL B 1 264 ? 12.547 -4.625 -0.917 1 98.31 264 VAL B C 1
ATOM 5338 O O . VAL B 1 264 ? 12.266 -5.473 -0.068 1 98.31 264 VAL B O 1
ATOM 5341 N N . ARG B 1 265 ? 13.406 -4.828 -1.845 1 96.5 265 ARG B N 1
ATOM 5342 C CA . ARG B 1 265 ? 14.016 -6.137 -2.055 1 96.5 265 ARG B CA 1
ATOM 5343 C C . ARG B 1 265 ? 14.891 -6.527 -0.87 1 96.5 265 ARG B C 1
ATOM 5345 O O . ARG B 1 265 ? 15.305 -7.684 -0.748 1 96.5 265 ARG B O 1
ATOM 5352 N N . ASP B 1 266 ? 15.305 -5.543 -0.01 1 97.25 266 ASP B N 1
ATOM 5353 C CA . ASP B 1 266 ? 16.031 -5.809 1.23 1 97.25 266 ASP B CA 1
ATOM 5354 C C . ASP B 1 266 ? 15.062 -6.086 2.379 1 97.25 266 ASP B C 1
ATOM 5356 O O . ASP B 1 266 ? 14.297 -5.203 2.781 1 97.25 266 ASP B O 1
ATOM 5360 N N . PRO B 1 267 ? 15.062 -7.312 2.926 1 97.19 267 PRO B N 1
ATOM 5361 C CA . PRO B 1 267 ? 14.047 -7.707 3.91 1 97.19 267 PRO B CA 1
ATOM 5362 C C . PRO B 1 267 ? 13.977 -6.75 5.098 1 97.19 267 PRO B C 1
ATOM 5364 O O . PRO B 1 267 ? 14.992 -6.504 5.758 1 97.19 267 PRO B O 1
ATOM 5367 N N . GLY B 1 268 ? 12.82 -6.148 5.312 1 97.38 268 GLY B N 1
ATOM 5368 C CA . GLY B 1 268 ? 12.57 -5.324 6.484 1 97.38 268 GLY B CA 1
ATOM 5369 C C . GLY B 1 268 ? 13.023 -3.887 6.309 1 97.38 268 GLY B C 1
ATOM 5370 O O . GLY B 1 268 ? 12.945 -3.088 7.246 1 97.38 268 GLY B O 1
ATOM 5371 N N . GLU B 1 269 ? 13.414 -3.506 5.078 1 98.38 269 GLU B N 1
ATOM 5372 C CA . GLU B 1 269 ? 13.961 -2.166 4.891 1 98.38 269 GLU B CA 1
ATOM 5373 C C . GLU B 1 269 ? 12.852 -1.144 4.66 1 98.38 269 GLU B C 1
ATOM 5375 O O . GLU B 1 269 ? 12.828 -0.09 5.301 1 98.38 269 GLU B O 1
ATOM 5380 N N . VAL B 1 270 ? 11.938 -1.514 3.717 1 98.62 270 VAL B N 1
ATOM 5381 C CA . VAL B 1 270 ? 10.922 -0.518 3.396 1 98.62 270 VAL B CA 1
ATOM 5382 C C . VAL B 1 270 ? 9.562 -1.197 3.24 1 98.62 270 VAL B C 1
ATOM 5384 O O . VAL B 1 270 ? 9.453 -2.236 2.586 1 98.62 270 VAL B O 1
ATOM 5387 N N . LEU B 1 271 ? 8.617 -0.663 3.887 1 98.88 271 LEU B N 1
ATOM 5388 C CA . LEU B 1 271 ? 7.215 -0.986 3.656 1 98.88 271 LEU B CA 1
ATOM 5389 C C . LEU B 1 271 ? 6.527 0.113 2.854 1 98.88 271 LEU B C 1
ATOM 5391 O O . LEU B 1 271 ? 6.531 1.279 3.256 1 98.88 271 LEU B O 1
ATOM 5395 N N . ILE B 1 272 ? 6 -0.208 1.722 1 98.94 272 ILE B N 1
ATOM 5396 C CA . ILE B 1 272 ? 5.211 0.743 0.946 1 98.94 272 ILE B CA 1
ATOM 5397 C C . ILE B 1 272 ? 3.729 0.401 1.066 1 98.94 272 ILE B C 1
ATOM 5399 O O . ILE B 1 272 ? 3.285 -0.646 0.588 1 98.94 272 ILE B O 1
ATOM 5403 N N . VAL B 1 273 ? 2.955 1.25 1.702 1 98.88 273 VAL B N 1
ATOM 5404 C CA . VAL B 1 273 ? 1.521 1.047 1.872 1 98.88 273 VAL B CA 1
ATOM 5405 C C . VAL B 1 273 ? 0.763 1.746 0.745 1 98.88 273 VAL B C 1
ATOM 5407 O O . VAL B 1 273 ? 1.337 2.553 0.01 1 98.88 273 VAL B O 1
ATOM 5410 N N . ASP B 1 274 ? -0.489 1.395 0.587 1 98.19 274 ASP B N 1
ATOM 5411 C CA . ASP B 1 274 ? -1.258 1.875 -0.556 1 98.19 274 ASP B CA 1
ATOM 5412 C C . ASP B 1 274 ? -1.638 3.344 -0.384 1 98.19 274 ASP B C 1
ATOM 5414 O O . ASP B 1 274 ? -1.27 3.973 0.611 1 98.19 274 ASP B O 1
ATOM 5418 N N . ILE B 1 275 ? -2.324 3.891 -1.325 1 98.12 275 ILE B N 1
ATOM 5419 C CA . ILE B 1 275 ? -2.602 5.32 -1.443 1 98.12 275 ILE B CA 1
ATOM 5420 C C . ILE B 1 275 ? -3.562 5.75 -0.338 1 98.12 275 ILE B C 1
ATOM 5422 O O . ILE B 1 275 ? -3.48 6.875 0.16 1 98.12 275 ILE B O 1
ATOM 5426 N N . GLU B 1 276 ? -4.426 4.926 0.096 1 97.88 276 GLU B N 1
ATOM 5427 C CA . GLU B 1 276 ? -5.453 5.305 1.059 1 97.88 276 GLU B CA 1
ATOM 5428 C C . GLU B 1 276 ? -4.852 5.566 2.436 1 97.88 276 GLU B C 1
ATOM 5430 O O . GLU B 1 276 ? -5.422 6.305 3.238 1 97.88 276 GLU B O 1
ATOM 5435 N N . ALA B 1 277 ? -3.717 4.984 2.668 1 98.75 277 ALA B N 1
ATOM 5436 C CA . ALA B 1 277 ? -3.141 4.98 4.012 1 98.75 277 ALA B CA 1
ATOM 5437 C C . ALA B 1 277 ? -2.758 6.395 4.445 1 98.75 277 ALA B C 1
ATOM 5439 O O . ALA B 1 277 ? -3.037 6.797 5.578 1 98.75 277 ALA B O 1
ATOM 5440 N N . PHE B 1 278 ? -2.113 7.16 3.492 1 98.75 278 PHE B N 1
ATOM 5441 C CA . PHE B 1 278 ? -1.593 8.453 3.908 1 98.75 278 PHE B CA 1
ATOM 5442 C C . PHE B 1 278 ? -2.221 9.578 3.09 1 98.75 278 PHE B C 1
ATOM 5444 O O . PHE B 1 278 ? -2.307 10.719 3.555 1 98.75 278 PHE B O 1
ATOM 5451 N N . ALA B 1 279 ? -2.627 9.242 1.875 1 98.44 279 ALA B N 1
ATOM 5452 C CA . ALA B 1 279 ? -3.109 10.266 0.949 1 98.44 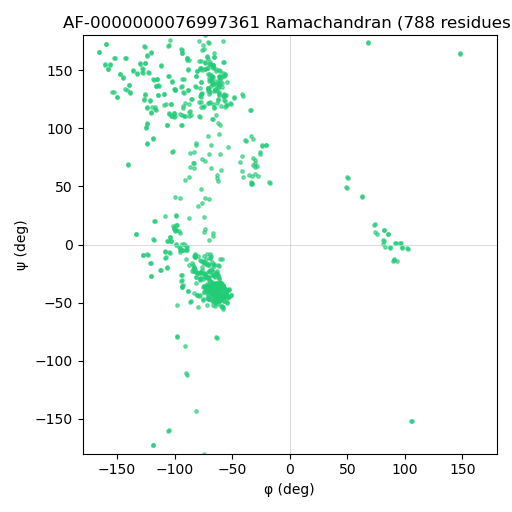279 ALA B CA 1
ATOM 5453 C C . ALA B 1 279 ? -4.316 9.758 0.161 1 98.44 279 ALA B C 1
ATOM 5455 O O . ALA B 1 279 ? -4.266 9.656 -1.066 1 98.44 279 ALA B O 1
ATOM 5456 N N . PRO B 1 280 ? -5.426 9.586 0.868 1 97.06 280 PRO B N 1
ATOM 5457 C CA . PRO B 1 280 ? -6.605 9.016 0.21 1 97.06 280 PRO B CA 1
ATOM 5458 C C . PRO B 1 280 ? -7.227 9.969 -0.808 1 97.06 280 PRO B C 1
ATOM 5460 O O . PRO B 1 280 ? -8.102 9.57 -1.582 1 97.06 280 PRO B O 1
ATOM 5463 N N . VAL B 1 281 ? -6.828 11.25 -0.836 1 96.25 281 VAL B N 1
ATOM 5464 C CA . VAL B 1 281 ? -7.332 12.234 -1.793 1 96.25 281 VAL B CA 1
ATOM 5465 C C . VAL B 1 281 ? -6.164 12.852 -2.562 1 96.25 281 VAL B C 1
ATOM 5467 O O . VAL B 1 281 ? -5.008 12.719 -2.156 1 96.25 281 VAL B O 1
ATOM 5470 N N . GLY B 1 282 ? -6.492 13.477 -3.711 1 95.69 282 GLY B N 1
ATOM 5471 C CA . GLY B 1 282 ? -5.473 14.133 -4.512 1 95.69 282 GLY B CA 1
ATOM 5472 C C . GLY B 1 282 ? -5.504 15.648 -4.391 1 95.69 282 GLY B C 1
ATOM 5473 O O . GLY B 1 282 ? -6.012 16.188 -3.406 1 95.69 282 GLY B O 1
ATOM 5474 N N . TRP B 1 283 ? -4.926 16.312 -5.344 1 96.69 283 TRP B N 1
ATOM 5475 C CA . TRP B 1 283 ? -4.738 17.766 -5.277 1 96.69 283 TRP B CA 1
ATOM 5476 C C . TRP B 1 283 ? -5.465 18.453 -6.426 1 96.69 283 TRP B C 1
ATOM 5478 O O . TRP B 1 283 ? -5.398 19.688 -6.559 1 96.69 283 TRP B O 1
ATOM 5488 N N . ASP B 1 284 ? -6.188 17.719 -7.211 1 96.5 284 ASP B N 1
ATOM 5489 C CA . ASP B 1 284 ? -6.938 18.344 -8.297 1 96.5 284 ASP B CA 1
ATOM 5490 C C . ASP B 1 284 ? -8.148 19.094 -7.758 1 96.5 284 ASP B C 1
ATOM 5492 O O . ASP B 1 284 ? -8.633 18.812 -6.66 1 96.5 284 ASP B O 1
ATOM 5496 N N . PRO B 1 285 ? -8.625 20.094 -8.539 1 97.06 285 PRO B N 1
ATOM 5497 C CA . PRO B 1 285 ? -9.789 20.859 -8.078 1 97.06 285 PRO B CA 1
ATOM 5498 C C . PRO B 1 285 ? -10.969 19.953 -7.707 1 97.06 285 PRO B C 1
ATOM 5500 O O . PRO B 1 285 ? -11.664 20.219 -6.723 1 97.06 285 PRO B O 1
ATOM 5503 N N . GLY B 1 286 ? -11.156 18.938 -8.477 1 96.94 286 GLY B N 1
ATOM 5504 C CA . GLY B 1 286 ? -12.219 18 -8.148 1 96.94 286 GLY B CA 1
ATOM 5505 C C . GLY B 1 286 ? -12.039 17.344 -6.797 1 96.94 286 GLY B C 1
ATOM 5506 O O . GLY B 1 286 ? -13.016 17.062 -6.098 1 96.94 286 GLY B O 1
ATOM 5507 N N . ASP B 1 287 ? -10.852 17.047 -6.398 1 97.19 287 ASP B N 1
ATOM 5508 C CA . ASP B 1 287 ? -10.547 16.484 -5.09 1 97.19 287 ASP B CA 1
ATOM 5509 C C . ASP B 1 287 ? -10.883 17.469 -3.971 1 97.19 287 ASP B C 1
ATOM 5511 O O . ASP B 1 287 ? -11.398 17.062 -2.924 1 97.19 287 ASP B O 1
ATOM 5515 N N . ALA B 1 288 ? -10.531 18.719 -4.227 1 98.12 288 ALA B N 1
ATOM 5516 C CA . ALA B 1 288 ? -10.844 19.75 -3.238 1 98.12 288 ALA B CA 1
ATOM 5517 C C . ALA B 1 288 ? -12.352 19.844 -3.004 1 98.12 288 ALA B C 1
ATOM 5519 O O . ALA B 1 288 ? -12.805 19.922 -1.859 1 98.12 288 ALA B O 1
ATOM 5520 N N . VAL B 1 289 ? -13.047 19.875 -4.078 1 98 289 VAL B N 1
ATOM 5521 C CA . VAL B 1 289 ? -14.5 19.953 -3.984 1 98 289 VAL B CA 1
ATOM 5522 C C . VAL B 1 289 ? -15.039 18.734 -3.23 1 98 289 VAL B C 1
ATOM 5524 O O . VAL B 1 289 ? -15.898 18.859 -2.357 1 98 289 VAL B O 1
ATOM 5527 N N . ARG B 1 290 ? -14.523 17.578 -3.521 1 97.44 290 ARG B N 1
ATOM 5528 C CA . ARG B 1 290 ? -14.977 16.344 -2.889 1 97.44 290 ARG B CA 1
ATOM 5529 C C . ARG B 1 290 ? -14.664 16.344 -1.396 1 97.44 290 ARG B C 1
ATOM 5531 O O . ARG B 1 290 ? -15.477 15.891 -0.584 1 97.44 290 ARG B O 1
ATOM 5538 N N . LEU B 1 291 ? -13.547 16.797 -1.018 1 98.5 291 LEU B N 1
ATOM 5539 C CA . LEU B 1 291 ? -13.086 16.719 0.366 1 98.5 291 LEU B CA 1
ATOM 5540 C C . LEU B 1 291 ? -13.711 17.828 1.207 1 98.5 291 LEU B C 1
ATOM 5542 O O . LEU B 1 291 ? -14.227 17.562 2.293 1 98.5 291 LEU B O 1
ATOM 5546 N N . PHE B 1 292 ? -13.758 19.062 0.67 1 98.69 292 PHE B N 1
ATOM 5547 C CA . PHE B 1 292 ? -14.078 20.219 1.494 1 98.69 292 PHE B CA 1
ATOM 5548 C C . PHE B 1 292 ? -15.484 20.719 1.199 1 98.69 292 PHE B C 1
ATOM 5550 O O . PHE B 1 292 ? -16.047 21.5 1.965 1 98.69 292 PHE B O 1
ATOM 5557 N N . GLY B 1 293 ? -16 20.344 0.045 1 98.31 293 GLY B N 1
ATOM 5558 C CA . GLY B 1 293 ? -17.297 20.859 -0.375 1 98.31 293 GLY B CA 1
ATOM 5559 C C . GLY B 1 293 ? -18.406 20.594 0.625 1 98.31 293 GLY B C 1
ATOM 5560 O O . GLY B 1 293 ? -18.438 19.516 1.24 1 98.31 293 GLY B O 1
ATOM 5561 N N . LEU B 1 294 ? -19.328 21.531 0.67 1 97.88 294 LEU B N 1
ATOM 5562 C CA . LEU B 1 294 ? -20.406 21.469 1.659 1 97.88 294 LEU B CA 1
ATOM 5563 C C . LEU B 1 294 ? -21.594 20.672 1.128 1 97.88 294 LEU B C 1
ATOM 5565 O O . LEU B 1 294 ? -21.953 20.797 -0.044 1 97.88 294 LEU B O 1
ATOM 5569 N N . HIS B 1 295 ? -22.047 19.812 1.976 1 97.25 295 HIS B N 1
ATOM 5570 C CA . HIS B 1 295 ? -23.312 19.125 1.753 1 97.25 295 HIS B CA 1
ATOM 5571 C C . HIS B 1 295 ? -24.438 19.734 2.596 1 97.25 295 HIS B C 1
ATOM 5573 O O . HIS B 1 295 ? -24.891 19.109 3.557 1 97.25 295 HIS B O 1
ATOM 5579 N N . ASN B 1 296 ? -24.953 20.797 2.143 1 91.81 296 ASN B N 1
ATOM 5580 C CA . ASN B 1 296 ? -25.828 21.688 2.895 1 91.81 296 ASN B CA 1
ATOM 5581 C C . ASN B 1 296 ? -27.156 21.031 3.207 1 91.81 296 ASN B C 1
ATOM 5583 O O . ASN B 1 296 ? -27.875 21.469 4.102 1 91.81 296 ASN B O 1
ATOM 5587 N N . GLU B 1 297 ? -27.484 20.078 2.465 1 94.06 297 GLU B N 1
ATOM 5588 C CA . GLU B 1 297 ? -28.734 19.359 2.725 1 94.06 297 GLU B CA 1
ATOM 5589 C C . GLU B 1 297 ? -28.625 18.484 3.969 1 94.06 297 GLU B C 1
ATOM 5591 O O . GLU B 1 297 ? -29.641 18.031 4.504 1 94.06 297 GLU B O 1
ATOM 5596 N N . THR B 1 298 ? -27.438 18.25 4.367 1 93.56 298 THR B N 1
ATOM 5597 C CA . THR B 1 298 ? -27.188 17.484 5.59 1 93.56 298 THR B CA 1
ATOM 5598 C C . THR B 1 298 ? -27.312 18.375 6.82 1 93.56 298 THR B C 1
ATOM 5600 O O . THR B 1 298 ? -26.812 19.5 6.832 1 93.56 298 THR B O 1
ATOM 5603 N N . ALA B 1 299 ? -27.984 17.859 7.801 1 92.25 299 ALA B N 1
ATOM 5604 C CA . ALA B 1 299 ? -28.141 18.625 9.039 1 92.25 299 ALA B CA 1
ATOM 5605 C C . ALA B 1 299 ? -26.781 18.922 9.664 1 92.25 299 ALA B C 1
ATOM 5607 O O . ALA B 1 299 ? -25.891 18.078 9.672 1 92.25 299 ALA B O 1
ATOM 5608 N N . SER B 1 300 ? -26.75 20.125 10.188 1 92.81 300 SER B N 1
ATOM 5609 C CA . SER B 1 300 ? -25.516 20.516 10.859 1 92.81 300 SER B CA 1
ATOM 5610 C C . SER B 1 300 ? -25.328 19.75 12.164 1 92.81 300 SER B C 1
ATOM 5612 O O . SER B 1 300 ? -26.281 19.5 12.891 1 92.81 300 SER B O 1
ATOM 5614 N N . GLY B 1 301 ? -24.094 19.484 12.492 1 91 301 GLY B N 1
ATOM 5615 C CA . GLY B 1 301 ? -23.766 18.891 13.781 1 91 301 GLY B CA 1
ATOM 5616 C C . GLY B 1 301 ? -24 19.828 14.953 1 91 301 GLY B C 1
ATOM 5617 O O . GLY B 1 301 ? -24 19.391 16.109 1 91 301 GLY B O 1
ATOM 5618 N N . LEU B 1 302 ? -24.266 21.078 14.656 1 92.25 302 LEU B N 1
ATOM 5619 C CA . LEU B 1 302 ? -24.391 22.094 15.695 1 92.25 302 LEU B CA 1
ATOM 5620 C C . LEU B 1 302 ? -25.859 22.438 15.938 1 92.25 302 LEU B C 1
ATOM 5622 O O . LEU B 1 302 ? -26.188 23.203 16.859 1 92.25 302 LEU B O 1
ATOM 5626 N N . ASP B 1 303 ? -26.703 21.938 15.141 1 87.44 303 ASP B N 1
ATOM 5627 C CA . ASP B 1 303 ? -28.125 22.312 15.211 1 87.44 303 ASP B CA 1
ATOM 5628 C C . ASP B 1 303 ? -28.719 21.938 16.562 1 87.44 303 ASP B C 1
ATOM 5630 O O . ASP B 1 303 ? -29.516 22.688 17.125 1 87.44 303 ASP B O 1
ATOM 5634 N N . ALA B 1 304 ? -28.328 20.766 17.078 1 77.88 304 ALA B N 1
ATOM 5635 C CA . ALA B 1 304 ? -28.969 20.297 18.297 1 77.88 304 ALA B CA 1
ATOM 5636 C C . ALA B 1 304 ? -28.094 20.562 19.516 1 77.88 304 ALA B C 1
ATOM 5638 O O . ALA B 1 304 ? -28.344 20.031 20.594 1 77.88 304 ALA B O 1
ATOM 5639 N N . VAL B 1 305 ? -27.109 21.375 19.359 1 80.5 305 VAL B N 1
ATOM 5640 C CA . VAL B 1 305 ? -26.172 21.531 20.469 1 80.5 305 VAL B CA 1
ATOM 5641 C C . VAL B 1 305 ? -26.375 22.906 21.125 1 80.5 305 VAL B C 1
ATOM 5643 O O . VAL B 1 305 ? -26.391 23.922 20.438 1 80.5 305 VAL B O 1
ATOM 5646 N N . ALA B 1 306 ? -26.688 22.859 22.359 1 77.25 306 ALA B N 1
ATOM 5647 C CA . ALA B 1 306 ? -26.797 24.094 23.125 1 77.25 306 ALA B CA 1
ATOM 5648 C C . ALA B 1 306 ? -25.406 24.625 23.5 1 77.25 306 ALA B C 1
ATOM 5650 O O . ALA B 1 306 ? -24.453 23.844 23.625 1 77.25 306 ALA B O 1
ATOM 5651 N N . ALA B 1 307 ? -25.328 25.906 23.625 1 70.94 307 ALA B N 1
ATOM 5652 C CA . ALA B 1 307 ? -24.047 26.531 23.953 1 70.94 307 ALA B CA 1
ATOM 5653 C C . ALA B 1 307 ? -23.484 25.969 25.25 1 70.94 307 ALA B C 1
ATOM 5655 O O . ALA B 1 307 ? -24.203 25.828 26.25 1 70.94 307 ALA B O 1
ATOM 5656 N N . GLY B 1 308 ? -22.25 25.562 25.234 1 73.94 308 GLY B N 1
ATOM 5657 C CA . GLY B 1 308 ? -21.562 25.094 26.422 1 73.94 308 GLY B CA 1
ATOM 5658 C C . GLY B 1 308 ? -21.688 23.609 26.641 1 73.94 308 GLY B C 1
ATOM 5659 O O . GLY B 1 308 ? -21 23.031 27.5 1 73.94 308 GLY B O 1
ATOM 5660 N N . GLU B 1 309 ? -22.562 22.922 25.938 1 85.06 309 GLU B N 1
ATOM 5661 C CA . GLU B 1 309 ? -22.719 21.484 26.094 1 85.06 309 GLU B CA 1
ATOM 5662 C C . GLU B 1 309 ? -21.656 20.719 25.297 1 85.06 309 GLU B C 1
ATOM 5664 O O . GLU B 1 309 ? -21.203 21.188 24.25 1 85.06 309 GLU B O 1
ATOM 5669 N N . PRO B 1 310 ? -21.297 19.625 25.938 1 91.06 310 PRO B N 1
ATOM 5670 C CA . PRO B 1 310 ? -20.375 18.797 25.172 1 91.06 310 PRO B CA 1
ATOM 5671 C C . PRO B 1 310 ? -20.969 18.297 23.859 1 91.06 310 PRO B C 1
ATOM 5673 O O . PRO B 1 310 ? -22.188 18.047 23.781 1 91.06 310 PRO B O 1
ATOM 5676 N N . LEU B 1 311 ? -20.125 18.234 22.891 1 94.12 311 LEU B N 1
ATOM 5677 C CA . LEU B 1 311 ? -20.578 17.75 21.594 1 94.12 311 LEU B CA 1
ATOM 5678 C C . LEU B 1 311 ? -20.641 16.234 21.562 1 94.12 311 LEU B C 1
ATOM 5680 O O . LEU B 1 311 ? -19.812 15.555 22.188 1 94.12 311 LEU B O 1
ATOM 5684 N N . PRO B 1 312 ? -21.531 15.719 20.812 1 92.31 312 PRO B N 1
ATOM 5685 C CA . PRO B 1 312 ? -21.703 14.266 20.781 1 92.31 312 PRO B CA 1
ATOM 5686 C C . PRO B 1 312 ? -20.641 13.555 19.953 1 92.31 312 PRO B C 1
ATOM 5688 O O . PRO B 1 312 ? -19.984 14.188 19.109 1 92.31 312 PRO B O 1
ATOM 5691 N N . GLU B 1 313 ? -20.5 12.281 20.281 1 93 313 GLU B N 1
ATOM 5692 C CA . GLU B 1 313 ? -19.641 11.406 19.484 1 93 313 GLU B CA 1
ATOM 5693 C C . GLU B 1 313 ? -20.438 10.672 18.422 1 93 313 GLU B C 1
ATOM 5695 O O . GLU B 1 313 ? -21.594 10.281 18.641 1 93 313 GLU B O 1
ATOM 5700 N N . TYR B 1 314 ? -19.797 10.5 17.219 1 90.69 314 TYR B N 1
ATOM 5701 C CA . TYR B 1 314 ? -20.375 9.742 16.109 1 90.69 314 TYR B CA 1
ATOM 5702 C C . TYR B 1 314 ? -19.406 8.688 15.609 1 90.69 314 TYR B C 1
ATOM 5704 O O . TYR B 1 314 ? -18.188 8.836 15.734 1 90.69 314 TYR B O 1
ATOM 5712 N N . ASP B 1 315 ? -19.953 7.539 15.117 1 86.38 315 ASP B N 1
ATOM 5713 C CA . ASP B 1 315 ? -19.141 6.727 14.211 1 86.38 315 ASP B CA 1
ATOM 5714 C C . ASP B 1 315 ? -19.141 7.32 12.805 1 86.38 315 ASP B C 1
ATOM 5716 O O . ASP B 1 315 ? -20.141 7.254 12.094 1 86.38 315 ASP B O 1
ATOM 5720 N N . GLU B 1 316 ? -18.062 7.805 12.461 1 84.5 316 GLU B N 1
ATOM 5721 C CA . GLU B 1 316 ? -17.984 8.57 11.219 1 84.5 316 GLU B CA 1
ATOM 5722 C C . GLU B 1 316 ? -17.828 7.648 10.016 1 84.5 316 GLU B C 1
ATOM 5724 O O . GLU B 1 316 ? -17.922 8.094 8.867 1 84.5 316 GLU B O 1
ATOM 5729 N N . ALA B 1 317 ? -17.625 6.387 10.289 1 88.25 317 ALA B N 1
ATOM 5730 C CA . ALA B 1 317 ? -17.578 5.457 9.164 1 88.25 317 ALA B CA 1
ATOM 5731 C C . ALA B 1 317 ? -18.984 5.117 8.68 1 88.25 317 ALA B C 1
ATOM 5733 O O . ALA B 1 317 ? -19.812 4.617 9.453 1 88.25 317 ALA B O 1
ATOM 5734 N N . PRO B 1 318 ? -19.203 5.383 7.398 1 91.44 318 PRO B N 1
ATOM 5735 C CA . PRO B 1 318 ? -20.516 5.004 6.887 1 91.44 318 PRO B CA 1
ATOM 5736 C C . PRO B 1 318 ? -20.672 3.492 6.742 1 91.44 318 PRO B C 1
ATOM 5738 O O . PRO B 1 318 ? -19.688 2.756 6.75 1 91.44 318 PRO B O 1
ATOM 5741 N N . PRO B 1 319 ? -21.938 3.074 6.645 1 91.94 319 PRO B N 1
ATOM 5742 C CA . PRO B 1 319 ? -22.125 1.651 6.34 1 91.94 319 PRO B CA 1
ATOM 5743 C C . PRO B 1 319 ? -21.438 1.233 5.047 1 91.94 319 PRO B C 1
ATOM 5745 O O . PRO B 1 319 ? -21.328 2.029 4.109 1 91.94 319 PRO B O 1
ATOM 5748 N N . ILE B 1 320 ? -20.969 0.021 5.102 1 93.5 320 ILE B N 1
ATOM 5749 C CA . ILE B 1 320 ? -20.344 -0.479 3.883 1 93.5 320 ILE B CA 1
ATOM 5750 C C . ILE B 1 320 ? -21.375 -0.506 2.752 1 93.5 320 ILE B C 1
ATOM 5752 O O . ILE B 1 320 ? -22.469 -1.035 2.918 1 93.5 320 ILE B O 1
ATOM 5756 N N . ASP B 1 321 ? -21 0.087 1.651 1 92.62 321 ASP B N 1
ATOM 5757 C CA . ASP B 1 321 ? -21.859 0.078 0.477 1 92.62 321 ASP B CA 1
ATOM 5758 C C . ASP B 1 321 ? -21.641 -1.183 -0.357 1 92.62 321 ASP B C 1
ATOM 5760 O O . ASP B 1 321 ? -20.625 -1.306 -1.054 1 92.62 321 ASP B O 1
ATOM 5764 N N . TRP B 1 322 ? -22.609 -2.035 -0.381 1 93.5 322 TRP B N 1
ATOM 5765 C CA . TRP B 1 322 ? -22.484 -3.295 -1.104 1 93.5 322 TRP B CA 1
ATOM 5766 C C . TRP B 1 322 ? -23.141 -3.213 -2.473 1 93.5 322 TRP B C 1
ATOM 5768 O O . TRP B 1 322 ? -23.094 -4.164 -3.254 1 93.5 322 TRP B O 1
ATOM 5778 N N . GLU B 1 323 ? -23.688 -2.074 -2.754 1 88 323 GLU B N 1
ATOM 5779 C CA . GLU B 1 323 ? -24.453 -1.931 -3.99 1 88 323 GLU B CA 1
ATOM 5780 C C . GLU B 1 323 ? -23.578 -1.385 -5.117 1 88 323 GLU B C 1
ATOM 5782 O O . GLU B 1 323 ? -23.797 -1.699 -6.289 1 88 323 GLU B O 1
ATOM 5787 N N . HIS B 1 324 ? -22.641 -0.592 -4.621 1 83.88 324 HIS B N 1
ATOM 5788 C CA . HIS B 1 324 ? -21.766 0.034 -5.613 1 83.88 324 HIS B CA 1
ATOM 5789 C C . HIS B 1 324 ? -20.328 -0.447 -5.465 1 83.88 324 HIS B C 1
ATOM 5791 O O . HIS B 1 324 ? -19.844 -0.642 -4.344 1 83.88 324 HIS B O 1
ATOM 5797 N N . GLY B 1 325 ? -19.672 -0.616 -6.562 1 76.56 325 GLY B N 1
ATOM 5798 C CA . GLY B 1 325 ? -18.281 -1.037 -6.543 1 76.56 325 GLY B CA 1
ATOM 5799 C C . GLY B 1 325 ? -17.328 0.049 -6.066 1 76.56 325 GLY B C 1
ATOM 5800 O O . GLY B 1 325 ? -16.422 -0.216 -5.285 1 76.56 325 GLY B O 1
ATOM 5801 N N . GLU B 1 326 ? -17.609 1.195 -6.492 1 81 326 GLU B N 1
ATOM 5802 C CA . GLU B 1 326 ? -16.75 2.328 -6.168 1 81 326 GLU B CA 1
ATOM 5803 C C . GLU B 1 326 ? -17.156 2.975 -4.848 1 81 326 GLU B C 1
ATOM 5805 O O . GLU B 1 326 ? -18.297 2.799 -4.391 1 81 326 GLU B O 1
ATOM 5810 N N . HIS B 1 327 ? -16.281 3.65 -4.285 1 85.25 327 HIS B N 1
ATOM 5811 C CA . HIS B 1 327 ? -16.578 4.41 -3.072 1 85.25 327 HIS B CA 1
ATOM 5812 C C . HIS B 1 327 ? -17.625 5.484 -3.328 1 85.25 327 HIS B C 1
ATOM 5814 O O . HIS B 1 327 ? -17.594 6.148 -4.367 1 85.25 327 HIS B O 1
ATOM 5820 N N . MET B 1 328 ? -18.484 5.559 -2.359 1 88.12 328 MET B N 1
ATOM 5821 C CA . MET B 1 328 ? -19.438 6.664 -2.42 1 88.12 328 MET B CA 1
ATOM 5822 C C . MET B 1 328 ? -18.734 7.996 -2.156 1 88.12 328 MET B C 1
ATOM 5824 O O . MET B 1 328 ? -17.875 8.086 -1.283 1 88.12 328 MET B O 1
ATOM 5828 N N . PRO B 1 329 ? -19.156 8.992 -2.898 1 91 329 PRO B N 1
ATOM 5829 C CA . PRO B 1 329 ? -18.5 10.289 -2.727 1 91 329 PRO B CA 1
ATOM 5830 C C . PRO B 1 329 ? -18.906 10.984 -1.43 1 91 329 PRO B C 1
ATOM 5832 O O . PRO B 1 329 ? -18.203 11.875 -0.953 1 91 329 PRO B O 1
ATOM 5835 N N . TRP B 1 330 ? -20.062 10.711 -0.855 1 94 330 TRP B N 1
ATOM 5836 C CA . TRP B 1 330 ? -20.562 11.32 0.373 1 94 330 TRP B CA 1
ATOM 5837 C C . TRP B 1 330 ? -21.516 10.383 1.098 1 94 330 TRP B C 1
ATOM 5839 O O . TRP B 1 330 ? -22.484 9.898 0.507 1 94 330 TRP B O 1
ATOM 5849 N N . PRO B 1 331 ? -21.344 10.172 2.414 1 95.25 331 PRO B N 1
ATOM 5850 C CA . PRO B 1 331 ? -20.094 10.445 3.104 1 95.25 331 PRO B CA 1
ATOM 5851 C C . PRO B 1 331 ? -18.969 9.484 2.688 1 95.25 331 PRO B C 1
ATOM 5853 O O . PRO B 1 331 ? -19.234 8.305 2.438 1 95.25 331 PRO B O 1
ATOM 5856 N N . TYR B 1 332 ? -17.875 10.031 2.594 1 95.25 332 TYR B N 1
ATOM 5857 C CA . TYR B 1 332 ? -16.734 9.219 2.199 1 95.25 332 TYR B CA 1
ATOM 5858 C C . TYR B 1 332 ? -16.234 8.367 3.363 1 95.25 332 TYR B C 1
ATOM 5860 O O . TYR B 1 332 ? -16.188 8.828 4.504 1 95.25 332 TYR B O 1
ATOM 5868 N N . ASP B 1 333 ? -15.852 7.113 3.102 1 95.88 333 ASP B N 1
ATOM 5869 C CA . ASP B 1 333 ? -15.336 6.195 4.113 1 95.88 333 ASP B CA 1
ATOM 5870 C C . ASP B 1 333 ? -13.82 6.281 4.211 1 95.88 333 ASP B C 1
ATOM 5872 O O . ASP B 1 333 ? -13.102 5.777 3.338 1 95.88 333 ASP B O 1
ATOM 5876 N N . PHE B 1 334 ? -13.281 6.832 5.336 1 97.19 334 PHE B N 1
ATOM 5877 C CA . PHE B 1 334 ? -11.852 6.984 5.531 1 97.19 334 PHE B CA 1
ATOM 5878 C C . PHE B 1 334 ? -11.297 5.852 6.395 1 97.19 334 PHE B C 1
ATOM 5880 O O . PHE B 1 334 ? -10.234 5.992 7.008 1 97.19 334 PHE B O 1
ATOM 5887 N N . SER B 1 335 ? -11.961 4.707 6.41 1 97 335 SER B N 1
ATOM 5888 C CA . SER B 1 335 ? -11.578 3.605 7.285 1 97 335 SER B CA 1
ATOM 5889 C C . SER B 1 335 ? -10.18 3.092 6.949 1 97 335 SER B C 1
ATOM 5891 O O . SER B 1 335 ? -9.461 2.611 7.824 1 97 335 SER B O 1
ATOM 5893 N N . ALA B 1 336 ? -9.789 3.254 5.746 1 97.75 336 ALA B N 1
ATOM 5894 C CA . ALA B 1 336 ? -8.516 2.695 5.312 1 97.75 336 ALA B CA 1
ATOM 5895 C C . ALA B 1 336 ? -7.375 3.682 5.547 1 97.75 336 ALA B C 1
ATOM 5897 O O . ALA B 1 336 ? -6.207 3.357 5.324 1 97.75 336 ALA B O 1
ATOM 5898 N N . ALA B 1 337 ? -7.668 4.863 6.035 1 98.38 337 ALA B N 1
ATOM 5899 C CA . ALA B 1 337 ? -6.664 5.918 6.16 1 98.38 337 ALA B CA 1
ATOM 5900 C C . ALA B 1 337 ? -6.137 6.008 7.59 1 98.38 337 ALA B C 1
ATOM 5902 O O . ALA B 1 337 ? -6.91 5.969 8.547 1 98.38 337 ALA B O 1
ATOM 5903 N N . TYR B 1 338 ? -4.797 6.102 7.699 1 98.81 338 TYR B N 1
ATOM 5904 C CA . TYR B 1 338 ? -4.16 6.5 8.945 1 98.81 338 TYR B CA 1
ATOM 5905 C C . TYR B 1 338 ? -4.023 8.016 9.031 1 98.81 338 TYR B C 1
ATOM 5907 O O . TYR B 1 338 ? -4.199 8.602 10.102 1 98.81 338 TYR B O 1
ATOM 5915 N N . LEU B 1 339 ? -3.695 8.531 7.898 1 98.81 339 LEU B N 1
ATOM 5916 C CA . LEU B 1 339 ? -3.482 9.961 7.719 1 98.81 339 LEU B CA 1
ATOM 5917 C C . LEU B 1 339 ? -4.297 10.492 6.543 1 98.81 339 LEU B C 1
ATOM 5919 O O . LEU B 1 339 ? -4.613 9.742 5.613 1 98.81 339 LEU B O 1
ATOM 5923 N N . LEU B 1 340 ? -4.641 11.727 6.637 1 98.81 340 LEU B N 1
ATOM 5924 C CA . LEU B 1 340 ? -5.309 12.438 5.551 1 98.81 340 LEU B CA 1
ATOM 5925 C C . LEU B 1 340 ? -4.469 13.609 5.07 1 98.81 340 LEU B C 1
ATOM 5927 O O . LEU B 1 340 ? -4.488 14.688 5.672 1 98.81 340 LEU B O 1
ATOM 5931 N N . HIS B 1 341 ? -3.609 13.359 4.062 1 98.81 341 HIS B N 1
ATOM 5932 C CA . HIS B 1 341 ? -3.029 14.5 3.355 1 98.81 341 HIS B CA 1
ATOM 5933 C C . HIS B 1 341 ? -4.094 15.258 2.57 1 98.81 341 HIS B C 1
ATOM 5935 O O . HIS B 1 341 ? -4.547 14.797 1.523 1 98.81 341 HIS B O 1
ATOM 5941 N N . ALA B 1 342 ? -4.418 16.406 3.064 1 98.5 342 ALA B N 1
ATOM 5942 C CA . ALA B 1 342 ? -5.594 17.109 2.57 1 98.5 342 ALA B CA 1
ATOM 5943 C C . ALA B 1 342 ? -5.273 17.891 1.3 1 98.5 342 ALA B C 1
ATOM 5945 O O . ALA B 1 342 ? -6.176 18.25 0.537 1 98.5 342 ALA B O 1
ATOM 5946 N N . PHE B 1 343 ? -3.994 18.203 1.115 1 97.62 343 PHE B N 1
ATOM 5947 C CA . PHE B 1 343 ? -3.59 19.062 0.002 1 97.62 343 PHE B CA 1
ATOM 5948 C C . PHE B 1 343 ? -4.457 20.312 -0.066 1 97.62 343 PHE B C 1
ATOM 5950 O O . PHE B 1 343 ? -4.965 20.656 -1.132 1 97.62 343 PHE B O 1
ATOM 5957 N N . THR B 1 344 ? -4.594 20.953 1.035 1 97.25 344 THR B N 1
ATOM 5958 C CA . THR B 1 344 ? -5.473 22.109 1.141 1 97.25 344 THR B CA 1
ATOM 5959 C C . THR B 1 344 ? -5.074 23.188 0.135 1 97.25 344 THR B C 1
ATOM 5961 O O . THR B 1 344 ? -3.93 23.641 0.129 1 97.25 344 THR B O 1
ATOM 5964 N N . PRO B 1 345 ? -6.047 23.609 -0.612 1 96.12 345 PRO B N 1
ATOM 5965 C CA . PRO B 1 345 ? -5.695 24.562 -1.676 1 96.12 345 PRO B CA 1
ATOM 5966 C C . PRO B 1 345 ? -5.746 26.016 -1.212 1 96.12 345 PRO B C 1
ATOM 5968 O O . PRO B 1 345 ? -6.23 26.297 -0.113 1 96.12 345 PRO B O 1
ATOM 5971 N N . ASP B 1 346 ? -5.059 26.812 -1.995 1 94.25 346 ASP B N 1
ATOM 5972 C CA . ASP B 1 346 ? -5.402 28.234 -1.976 1 94.25 346 ASP B CA 1
ATOM 5973 C C . ASP B 1 346 ? -6.805 28.469 -2.533 1 94.25 346 ASP B C 1
ATOM 5975 O O . ASP B 1 346 ? -7.043 28.281 -3.727 1 94.25 346 ASP B O 1
ATOM 5979 N N . TRP B 1 347 ? -7.664 28.969 -1.739 1 94.75 347 TRP B N 1
ATOM 5980 C CA . TRP B 1 347 ? -9.078 29.047 -2.078 1 94.75 347 TRP B CA 1
ATOM 5981 C C . TRP B 1 347 ? -9.312 30.016 -3.229 1 94.75 347 TRP B C 1
ATOM 5983 O O . TRP B 1 347 ? -10.32 29.938 -3.932 1 94.75 347 TRP B O 1
ATOM 5993 N N . ASP B 1 348 ? -8.445 30.984 -3.414 1 94.38 348 ASP B N 1
ATOM 5994 C CA . ASP B 1 348 ? -8.562 31.938 -4.516 1 94.38 348 ASP B CA 1
ATOM 5995 C C . ASP B 1 348 ? -8.234 31.281 -5.852 1 94.38 348 ASP B C 1
ATOM 5997 O O . ASP B 1 348 ? -8.789 31.641 -6.887 1 94.38 348 ASP B O 1
ATOM 6001 N N . LYS B 1 349 ? -7.395 30.266 -5.793 1 95 349 LYS B N 1
ATOM 6002 C CA . LYS B 1 349 ? -6.945 29.578 -7 1 95 349 LYS B CA 1
ATOM 6003 C C . LYS B 1 349 ? -7.82 28.375 -7.301 1 95 349 LYS B C 1
ATOM 6005 O O . LYS B 1 349 ? -8 28 -8.461 1 95 349 LYS B O 1
ATOM 6010 N N . VAL B 1 350 ? -8.258 27.719 -6.246 1 96.81 350 VAL B N 1
ATOM 6011 C CA . VAL B 1 350 ? -9.125 26.547 -6.352 1 96.81 350 VAL B CA 1
ATOM 6012 C C . VAL B 1 350 ? -10.406 26.781 -5.547 1 96.81 350 VAL B C 1
ATOM 6014 O O . VAL B 1 350 ? -10.516 26.344 -4.402 1 96.81 350 VAL B O 1
ATOM 6017 N N . PRO B 1 351 ? -11.305 27.391 -6.254 1 96.25 351 PRO B N 1
ATOM 6018 C CA . PRO B 1 351 ? -12.516 27.75 -5.516 1 96.25 351 PRO B CA 1
ATOM 6019 C C . PRO B 1 351 ? -13.375 26.531 -5.168 1 96.25 351 PRO B C 1
ATOM 6021 O O . PRO B 1 351 ? -13.5 25.609 -5.977 1 96.25 351 PRO B O 1
ATOM 6024 N N . VAL B 1 352 ? -13.805 26.422 -3.971 1 97.81 352 VAL B N 1
ATOM 6025 C CA . VAL B 1 352 ? -14.82 25.5 -3.463 1 97.81 352 VAL B CA 1
ATOM 6026 C C . VAL B 1 352 ? -16.016 26.281 -2.922 1 97.81 352 VAL B C 1
ATOM 6028 O O . VAL B 1 352 ? -15.859 27.094 -2.004 1 97.81 352 VAL B O 1
ATOM 6031 N N . ASP B 1 353 ? -17.141 26.062 -3.527 1 96.62 353 ASP B N 1
ATOM 6032 C CA . ASP B 1 353 ? -18.328 26.859 -3.225 1 96.62 353 ASP B CA 1
ATOM 6033 C C . ASP B 1 353 ? -18.594 26.906 -1.722 1 96.62 353 ASP B C 1
ATOM 6035 O O . ASP B 1 353 ? -18.734 25.859 -1.077 1 96.62 353 ASP B O 1
ATOM 6039 N N . GLY B 1 354 ? -18.594 28.109 -1.227 1 96.12 354 GLY B N 1
ATOM 6040 C CA . GLY B 1 354 ? -18.984 28.312 0.158 1 96.12 354 GLY B CA 1
ATOM 6041 C C . GLY B 1 354 ? -17.859 28.062 1.142 1 96.12 354 GLY B C 1
ATOM 6042 O O . GLY B 1 354 ? -18.047 28.172 2.354 1 96.12 354 GLY B O 1
ATOM 6043 N N . VAL B 1 355 ? -16.719 27.672 0.669 1 97.56 355 VAL B N 1
ATOM 6044 C CA . VAL B 1 355 ? -15.602 27.359 1.559 1 97.56 355 VAL B CA 1
ATOM 6045 C C . VAL B 1 355 ? -14.453 28.328 1.305 1 97.56 355 VAL B C 1
ATOM 6047 O O . VAL B 1 355 ? -13.844 28.312 0.233 1 97.56 355 VAL B O 1
ATOM 6050 N N . HIS B 1 356 ? -14.133 29.156 2.352 1 95.25 356 HIS B N 1
ATOM 6051 C CA . HIS B 1 356 ? -13.086 30.156 2.207 1 95.25 356 HIS B CA 1
ATOM 6052 C C . HIS B 1 356 ? -12.047 30.047 3.318 1 95.25 356 HIS B C 1
ATOM 6054 O O . HIS B 1 356 ? -11.031 30.734 3.299 1 95.25 356 HIS B O 1
ATOM 6060 N N . GLU B 1 357 ? -12.383 29.234 4.242 1 95.69 357 GLU B N 1
ATOM 6061 C CA . GLU B 1 357 ? -11.516 28.984 5.387 1 95.69 357 GLU B CA 1
ATOM 6062 C C . GLU B 1 357 ? -11.883 27.672 6.086 1 95.69 357 GLU B C 1
ATOM 6064 O O . GLU B 1 357 ? -13.008 27.188 5.941 1 95.69 357 GLU B O 1
ATOM 6069 N N . ILE B 1 358 ? -10.969 27.109 6.73 1 98.19 358 ILE B N 1
ATOM 6070 C CA . ILE B 1 358 ? -11.211 26 7.629 1 98.19 358 ILE B CA 1
ATOM 6071 C C . ILE B 1 358 ? -11.195 26.484 9.078 1 98.19 358 ILE B C 1
ATOM 6073 O O . ILE B 1 358 ? -10.156 26.906 9.586 1 98.19 358 ILE B O 1
ATOM 6077 N N . THR B 1 359 ? -12.328 26.484 9.711 1 98.31 359 THR B N 1
ATOM 6078 C CA . THR B 1 359 ? -12.484 26.922 11.094 1 98.31 359 THR B CA 1
ATOM 6079 C C . THR B 1 359 ? -13.031 25.797 11.961 1 98.31 359 THR B C 1
ATOM 6081 O O . THR B 1 359 ? -13.516 24.781 11.438 1 98.31 359 THR B O 1
ATOM 6084 N N . PRO B 1 360 ? -12.938 25.953 13.297 1 98 360 PRO B N 1
ATOM 6085 C CA . PRO B 1 360 ? -13.602 24.969 14.148 1 98 360 PRO B CA 1
ATOM 6086 C C . PRO B 1 360 ? -15.094 24.828 13.836 1 98 360 PRO B C 1
ATOM 6088 O O . PRO B 1 360 ? -15.617 23.703 13.805 1 98 360 PRO B O 1
ATOM 6091 N N . ARG B 1 361 ? -15.781 25.922 13.539 1 96.56 361 ARG B N 1
ATOM 6092 C CA . ARG B 1 361 ? -17.203 25.859 13.203 1 96.56 361 ARG B CA 1
ATOM 6093 C C . ARG B 1 361 ? -17.422 25.047 11.945 1 96.56 361 ARG B C 1
ATOM 6095 O O . ARG B 1 361 ? -18.328 24.188 11.906 1 96.56 361 ARG B O 1
ATOM 6102 N N . TYR B 1 362 ? -16.625 25.266 10.922 1 97.88 362 TYR B N 1
ATOM 6103 C CA . TYR B 1 362 ? -16.719 24.5 9.68 1 97.88 362 TYR B CA 1
ATOM 6104 C C . TYR B 1 362 ? -16.641 23 9.953 1 97.88 362 TYR B C 1
ATOM 6106 O O . TYR B 1 362 ? -17.453 22.234 9.43 1 97.88 362 TYR B O 1
ATOM 6114 N N . VAL B 1 363 ? -15.703 22.594 10.805 1 98.44 363 VAL B N 1
ATOM 6115 C CA . VAL B 1 363 ? -15.492 21.188 11.094 1 98.44 363 VAL B CA 1
ATOM 6116 C C . VAL B 1 363 ? -16.656 20.656 11.922 1 98.44 363 VAL B C 1
ATOM 6118 O O . VAL B 1 363 ? -17.203 19.578 11.617 1 98.44 363 VAL B O 1
ATOM 6121 N N . LEU B 1 364 ? -17.078 21.406 12.898 1 97.12 364 LEU B N 1
ATOM 6122 C CA . LEU B 1 364 ? -18.047 20.922 13.875 1 97.12 364 LEU B CA 1
ATOM 6123 C C . LEU B 1 364 ? -19.453 20.875 13.266 1 97.12 364 LEU B C 1
ATOM 6125 O O . LEU B 1 364 ? -20.344 20.234 13.812 1 97.12 364 LEU B O 1
ATOM 6129 N N . GLN B 1 365 ? -19.625 21.531 12.141 1 96.62 365 GLN B N 1
ATOM 6130 C CA . GLN B 1 365 ? -20.891 21.422 11.406 1 96.62 365 GLN B CA 1
ATOM 6131 C C . GLN B 1 365 ? -21.016 20.062 10.719 1 96.62 365 GLN B C 1
ATOM 6133 O O . GLN B 1 365 ? -22.125 19.625 10.43 1 96.62 365 GLN B O 1
ATOM 6138 N N . ARG B 1 366 ? -19.906 19.375 10.383 1 96.94 366 ARG B N 1
ATOM 6139 C CA . ARG B 1 366 ? -19.875 18 9.875 1 96.94 366 ARG B CA 1
ATOM 6140 C C . ARG B 1 366 ? -20.594 17.891 8.539 1 96.94 366 ARG B C 1
ATOM 6142 O O . ARG B 1 366 ? -21.297 16.922 8.281 1 96.94 366 ARG B O 1
ATOM 6149 N N . GLN B 1 367 ? -20.359 18.891 7.672 1 97.69 367 GLN B N 1
ATOM 6150 C CA . GLN B 1 367 ? -21.094 18.891 6.414 1 97.69 367 GLN B CA 1
ATOM 6151 C C . GLN B 1 367 ? -20.156 18.766 5.219 1 97.69 367 GLN B C 1
ATOM 6153 O O . GLN B 1 367 ? -20.484 19.203 4.113 1 97.69 367 GLN B O 1
ATOM 6158 N N . SER B 1 368 ? -19 18.297 5.434 1 98.31 368 SER B N 1
ATOM 6159 C CA . SER B 1 368 ? -18.031 17.938 4.395 1 98.31 368 SER B CA 1
ATOM 6160 C C . SER B 1 368 ? -17.266 16.672 4.777 1 98.31 368 SER B C 1
ATOM 6162 O O . SER B 1 368 ? -17.234 16.281 5.945 1 98.31 368 SER B O 1
ATOM 6164 N N . ASN B 1 369 ? -16.656 16 3.785 1 98.38 369 ASN B N 1
ATOM 6165 C CA . ASN B 1 369 ? -15.852 14.82 4.074 1 98.38 369 ASN B CA 1
ATOM 6166 C C . ASN B 1 369 ? -14.688 15.156 5.008 1 98.38 369 ASN B C 1
ATOM 6168 O O . ASN B 1 369 ? -14.375 14.391 5.922 1 98.38 369 ASN B O 1
ATOM 6172 N N . TYR B 1 370 ? -14.117 16.375 4.766 1 98.69 370 TYR B N 1
ATOM 6173 C CA . TYR B 1 370 ? -13.031 16.812 5.629 1 98.69 370 TYR B CA 1
ATOM 6174 C C . TYR B 1 370 ? -13.516 16.984 7.066 1 98.69 370 TYR B C 1
ATOM 6176 O O . TYR B 1 370 ? -12.883 16.5 8 1 98.69 370 TYR B O 1
ATOM 6184 N N . ALA B 1 371 ? -14.57 17.672 7.18 1 98.56 371 ALA B N 1
ATOM 6185 C CA . ALA B 1 371 ? -15.133 17.953 8.492 1 98.56 371 ALA B CA 1
ATOM 6186 C C . ALA B 1 371 ? -15.445 16.672 9.25 1 98.56 371 ALA B C 1
ATOM 6188 O O . ALA B 1 371 ? -15.086 16.531 10.422 1 98.56 371 ALA B O 1
ATOM 6189 N N . ARG B 1 372 ? -16.016 15.75 8.578 1 97.81 372 ARG B N 1
ATOM 6190 C CA . ARG B 1 372 ? -16.375 14.484 9.219 1 97.81 372 ARG B CA 1
ATOM 6191 C C . ARG B 1 372 ? -15.117 13.711 9.617 1 97.81 372 ARG B C 1
ATOM 6193 O O . ARG B 1 372 ? -15.07 13.109 10.688 1 97.81 372 ARG B O 1
ATOM 6200 N N . ALA B 1 373 ? -14.156 13.734 8.797 1 98.38 373 ALA B N 1
ATOM 6201 C CA . ALA B 1 373 ? -12.93 12.969 9.039 1 98.38 373 ALA B CA 1
ATOM 6202 C C . ALA B 1 373 ? -12.227 13.461 10.297 1 98.38 373 ALA B C 1
ATOM 6204 O O . ALA B 1 373 ? -11.695 12.656 11.07 1 98.38 373 ALA B O 1
ATOM 6205 N N . VAL B 1 374 ? -12.234 14.781 10.547 1 98.69 374 VAL B N 1
ATOM 6206 C CA . VAL B 1 374 ? -11.43 15.32 11.641 1 98.69 374 VAL B CA 1
ATOM 6207 C C . VAL B 1 374 ? -12.336 15.703 12.805 1 98.69 374 VAL B C 1
ATOM 6209 O O . VAL B 1 374 ? -11.852 16.172 13.836 1 98.69 374 VAL B O 1
ATOM 6212 N N . TYR B 1 375 ? -13.602 15.469 12.719 1 98.19 375 TYR B N 1
ATOM 6213 C CA . TYR B 1 375 ? -14.578 15.844 13.734 1 98.19 375 TYR B CA 1
ATOM 6214 C C . TYR B 1 375 ? -14.188 15.289 15.094 1 98.19 375 TYR B C 1
ATOM 6216 O O . TYR B 1 375 ? -14.211 16.016 16.094 1 98.19 375 TYR B O 1
ATOM 6224 N N . PRO B 1 376 ? -13.734 14.031 15.211 1 98 376 PRO B N 1
ATOM 6225 C CA . PRO B 1 376 ? -13.422 13.516 16.547 1 98 376 PRO B CA 1
ATOM 6226 C C . PRO B 1 376 ? -12.352 14.336 17.266 1 98 376 PRO B C 1
ATOM 6228 O O . PRO B 1 376 ? -12.438 14.555 18.469 1 98 376 PRO B O 1
ATOM 6231 N N . VAL B 1 377 ? -11.422 14.805 16.516 1 98.69 377 VAL B N 1
ATOM 6232 C CA . VAL B 1 377 ? -10.312 15.547 17.109 1 98.69 377 VAL B CA 1
ATOM 6233 C C . VAL B 1 377 ? -10.773 16.953 17.5 1 98.69 377 VAL B C 1
ATOM 6235 O O . VAL B 1 377 ? -10.523 17.406 18.609 1 98.69 377 VAL B O 1
ATOM 6238 N N . VAL B 1 378 ? -11.453 17.578 16.578 1 98.5 378 VAL B N 1
ATOM 6239 C CA . VAL B 1 378 ? -11.883 18.938 16.844 1 98.5 378 VAL B CA 1
ATOM 6240 C C . VAL B 1 378 ? -12.93 18.953 17.953 1 98.5 378 VAL B C 1
ATOM 6242 O O . VAL B 1 378 ? -12.969 19.875 18.766 1 98.5 378 VAL B O 1
ATOM 6245 N N . ARG B 1 379 ? -13.766 17.953 17.984 1 97.56 379 ARG B N 1
ATOM 6246 C CA . ARG B 1 379 ? -14.688 17.797 19.109 1 97.56 379 ARG B CA 1
ATOM 6247 C C . ARG B 1 379 ? -13.938 17.75 20.438 1 97.56 379 ARG B C 1
ATOM 6249 O O . ARG B 1 379 ? -14.344 18.406 21.406 1 97.56 379 ARG B O 1
ATOM 6256 N N . ASP B 1 380 ? -12.875 17.016 20.484 1 98.06 380 ASP B N 1
ATOM 6257 C CA . ASP B 1 380 ? -12.062 16.938 21.688 1 98.06 380 ASP B CA 1
ATOM 6258 C C . ASP B 1 380 ? -11.484 18.312 22.047 1 98.06 380 ASP B C 1
ATOM 6260 O O . ASP B 1 380 ? -11.523 18.719 23.219 1 98.06 380 ASP B O 1
ATOM 6264 N N . MET B 1 381 ? -10.984 19.016 21.078 1 98.12 381 MET B N 1
ATOM 6265 C CA . MET B 1 381 ? -10.453 20.359 21.281 1 98.12 381 MET B CA 1
ATOM 6266 C C . MET B 1 381 ? -11.523 21.281 21.859 1 98.12 381 MET B C 1
ATOM 6268 O O . MET B 1 381 ? -11.25 22.047 22.781 1 98.12 381 MET B O 1
ATOM 6272 N N . TYR B 1 382 ? -12.664 21.172 21.266 1 96.81 382 TYR B N 1
ATOM 6273 C CA . TYR B 1 382 ? -13.781 22.016 21.688 1 96.81 382 TYR B CA 1
ATOM 6274 C C . TYR B 1 382 ? -14.188 21.703 23.125 1 96.81 382 TYR B C 1
ATOM 6276 O O . TYR B 1 382 ? -14.328 22.609 23.953 1 96.81 382 TYR B O 1
ATOM 6284 N N . ASN B 1 383 ? -14.352 20.453 23.422 1 96.38 383 ASN B N 1
ATOM 6285 C CA . ASN B 1 383 ? -14.781 20.016 24.734 1 96.38 383 ASN B CA 1
ATOM 6286 C C . ASN B 1 383 ? -13.766 20.391 25.812 1 96.38 383 ASN B C 1
ATOM 6288 O O . ASN B 1 383 ? -14.125 20.609 26.969 1 96.38 383 ASN B O 1
ATOM 6292 N N . LYS B 1 384 ? -12.547 20.562 25.438 1 96.5 384 LYS B N 1
ATOM 6293 C CA . LYS B 1 384 ? -11.484 20.938 26.359 1 96.5 384 LYS B CA 1
ATOM 6294 C C . LYS B 1 384 ? -11.305 22.453 26.422 1 96.5 384 LYS B C 1
ATOM 6296 O O . LYS B 1 384 ? -10.445 22.953 27.141 1 96.5 384 LYS B O 1
ATOM 6301 N N . GLY B 1 385 ? -12.062 23.125 25.578 1 95.31 385 GLY B N 1
ATOM 6302 C CA . GLY B 1 385 ? -12.031 24.578 25.609 1 95.31 385 GLY B CA 1
ATOM 6303 C C . GLY B 1 385 ? -10.867 25.172 24.844 1 95.31 385 GLY B C 1
ATOM 6304 O O . GLY B 1 385 ? -10.547 26.359 24.984 1 95.31 385 GLY B O 1
ATOM 6305 N N . LEU B 1 386 ? -10.203 24.344 24.062 1 97.19 386 LEU B N 1
ATOM 6306 C CA . LEU B 1 386 ? -9.039 24.812 23.312 1 97.19 386 LEU B CA 1
ATOM 6307 C C . LEU B 1 386 ? -9.461 25.609 22.094 1 97.19 386 LEU B C 1
ATOM 6309 O O . LEU B 1 386 ? -8.727 26.484 21.625 1 97.19 386 LEU B O 1
ATOM 6313 N N . VAL B 1 387 ? -10.695 25.25 21.562 1 97 387 VAL B N 1
ATOM 6314 C CA . VAL B 1 387 ? -11.266 26.016 20.453 1 97 387 VAL B CA 1
ATOM 6315 C C . VAL B 1 387 ? -12.711 26.391 20.766 1 97 387 VAL B C 1
ATOM 6317 O O . VAL B 1 387 ? -13.344 25.766 21.625 1 97 387 VAL B O 1
ATOM 6320 N N . THR B 1 388 ? -13.164 27.469 20.094 1 94.69 388 THR B N 1
ATOM 6321 C CA . THR B 1 388 ? -14.555 27.891 20.203 1 94.69 388 THR B CA 1
ATOM 6322 C C . THR B 1 388 ? -15.18 28.031 18.812 1 94.69 388 THR B C 1
ATOM 6324 O O . THR B 1 388 ? -14.484 28 17.797 1 94.69 388 THR B O 1
ATOM 6327 N N . LEU B 1 389 ? -16.453 28.219 18.734 1 94 389 LEU B N 1
ATOM 6328 C CA . LEU B 1 389 ? -17.188 28.359 17.484 1 94 389 LEU B CA 1
ATOM 6329 C C . LEU B 1 389 ? -16.875 29.688 16.812 1 94 389 LEU B C 1
ATOM 6331 O O . LEU B 1 389 ? -17.141 29.875 15.625 1 94 389 LEU B O 1
ATOM 6335 N N . ASP B 1 390 ? -16.328 30.656 17.547 1 94.12 390 ASP B N 1
ATOM 6336 C CA . ASP B 1 390 ? -16.078 31.984 17.016 1 94.12 390 ASP B CA 1
ATOM 6337 C C . ASP B 1 390 ? -14.633 32.125 16.516 1 94.12 390 ASP B C 1
ATOM 6339 O O . ASP B 1 390 ? -14.258 33.125 15.938 1 94.12 390 ASP B O 1
ATOM 6343 N N . ASP B 1 391 ? -13.852 31.031 16.766 1 96.56 391 ASP B N 1
ATOM 6344 C CA . ASP B 1 391 ? -12.469 31.078 16.312 1 96.56 391 ASP B CA 1
ATOM 6345 C C . ASP B 1 391 ? -12.406 31.156 14.781 1 96.56 391 ASP B C 1
ATOM 6347 O O . ASP B 1 391 ? -13.164 30.469 14.086 1 96.56 391 ASP B O 1
ATOM 6351 N N . THR B 1 392 ? -11.531 32 14.273 1 97 392 THR B N 1
ATOM 6352 C CA . THR B 1 392 ? -11.289 32.125 12.836 1 97 392 THR B CA 1
ATOM 6353 C C . THR B 1 392 ? -10.117 31.266 12.406 1 97 392 THR B C 1
ATOM 6355 O O . THR B 1 392 ? -9.398 30.719 13.242 1 97 392 THR B O 1
ATOM 6358 N N . GLU B 1 393 ? -9.945 31.094 11.164 1 97.25 393 GLU B N 1
ATOM 6359 C CA . GLU B 1 393 ? -8.836 30.312 10.617 1 97.25 393 GLU B CA 1
ATOM 6360 C C . GLU B 1 393 ? -7.492 30.906 11.055 1 97.25 393 GLU B C 1
ATOM 6362 O O . GLU B 1 393 ? -6.547 30.156 11.336 1 97.25 393 GLU B O 1
ATOM 6367 N N . SER B 1 394 ? -7.391 32.25 11.164 1 95.19 394 SER B N 1
ATOM 6368 C CA . SER B 1 394 ? -6.129 32.938 11.453 1 95.19 394 SER B CA 1
ATOM 6369 C C . SER B 1 394 ? -5.844 32.938 12.953 1 95.19 394 SER B C 1
ATOM 6371 O O . SER B 1 394 ? -4.707 33.188 13.367 1 95.19 394 SER B O 1
ATOM 6373 N N . GLY B 1 395 ? -6.934 32.75 13.75 1 91.81 395 GLY B N 1
ATOM 6374 C CA . GLY B 1 395 ? -6.758 32.812 15.195 1 91.81 395 GLY B CA 1
ATOM 6375 C C . GLY B 1 395 ? -6.555 34.219 15.734 1 91.81 395 GLY B C 1
ATOM 6376 O O . GLY B 1 395 ? -6.082 34.375 16.859 1 91.81 395 GLY B O 1
ATOM 6377 N N . MET B 1 396 ? -6.793 35.156 14.875 1 85.5 396 MET B N 1
ATOM 6378 C CA . MET B 1 396 ? -6.672 36.562 15.297 1 85.5 396 MET B CA 1
ATOM 6379 C C . MET B 1 396 ? -8.016 37.094 15.766 1 85.5 396 MET B C 1
ATOM 6381 O O . MET B 1 396 ? -9.07 36.625 15.344 1 85.5 396 MET B O 1
#

Nearest PDB structures (foldseek):
  5wqc-assembly1_A  TM=4.127E-01  e=6.868E-01  Homo sapiens
  4ph6-assembly1_B  TM=3.490E-01  e=5.357E-01  Enterococcus faecalis V583
  6n8k-assembly1_b  TM=4.788E-01  e=5.680E+00  Saccharomyces cerevisiae S288C
  5tvg-assembly4_C  TM=2.888E-01  e=4.714E+00  Burkholderia vietnamiensis G4
  4ph6-assembly1_B  TM=3.490E-01  e=7.509E-01  Enterococcus faecalis V583

Solvent-accessible surface area (backbone atoms only — not comparable to full-atom values): 44414 Å² total; per-residue (Å²): 142,83,86,93,77,91,74,82,81,77,84,79,78,83,70,84,72,78,80,76,77,72,84,70,85,71,79,80,76,75,79,80,82,85,83,84,73,85,71,67,77,80,67,69,75,75,64,70,73,63,59,67,65,56,62,65,64,66,56,75,74,66,59,67,69,67,66,66,66,62,63,72,64,74,74,54,55,22,48,61,27,41,41,35,69,53,57,53,86,54,33,85,48,77,54,74,41,33,41,55,42,35,47,16,55,48,24,39,46,71,44,55,61,46,76,32,32,38,39,33,24,40,54,34,69,69,38,52,49,32,14,57,72,33,75,51,16,49,29,28,18,54,51,62,64,38,87,50,46,40,80,37,80,40,84,70,63,59,42,38,91,79,64,52,68,50,88,41,51,71,54,30,32,54,58,46,46,40,48,47,33,26,74,65,15,9,36,39,48,37,56,56,26,36,44,64,38,54,54,57,54,64,34,56,20,63,27,35,23,40,39,19,22,25,72,93,73,30,31,36,73,54,36,39,35,24,12,58,62,26,68,64,49,47,54,38,55,56,45,25,44,75,54,52,76,82,59,91,42,52,34,46,22,49,42,43,28,56,52,45,33,56,34,34,67,41,86,39,41,40,42,56,32,22,34,41,34,37,21,64,50,46,73,49,65,69,37,48,36,52,34,59,27,65,43,79,88,47,74,50,58,51,74,85,54,58,91,91,55,76,74,84,87,77,81,69,63,58,79,85,64,86,85,48,91,62,84,55,78,73,75,43,67,61,36,43,27,33,26,38,34,53,56,72,67,58,45,91,82,46,74,32,77,96,46,85,70,61,27,57,39,58,27,53,25,45,32,22,42,48,18,44,64,46,28,71,52,51,49,50,36,37,67,69,63,76,45,50,73,80,46,45,29,57,35,112,137,89,79,88,86,86,82,81,89,84,84,84,75,89,75,86,72,81,84,77,79,75,86,72,86,70,81,80,80,76,82,81,78,84,88,92,78,77,94,68,76,79,74,72,74,88,68,76,78,70,65,69,65,61,66,63,65,70,57,76,75,65,61,69,69,67,66,67,65,64,63,73,64,75,74,53,56,22,47,61,28,39,40,35,70,53,58,52,87,53,33,83,50,79,53,74,40,34,41,54,42,35,47,16,57,48,22,39,44,71,45,54,62,46,75,32,32,38,39,33,23,41,55,35,71,69,38,53,50,32,15,57,71,33,76,51,16,51,30,27,18,54,49,62,65,37,87,50,46,41,80,37,81,39,86,70,62,59,41,38,89,79,63,51,69,51,90,41,50,71,53,29,32,53,56,48,45,40,49,49,32,26,73,65,16,9,35,37,48,38,56,54,26,37,44,66,38,54,53,59,54,66,34,56,19,64,27,35,23,41,39,21,21,25,72,94,74,31,30,34,73,52,37,39,35,24,12,58,63,26,68,65,46,48,51,37,57,56,44,26,44,74,53,55,74,81,58,91,40,51,33,46,21,50,41,44,30,56,53,45,33,55,36,34,66,42,85,39,40,40,42,58,31,21,34,41,33,37,20,64,50,48,72,48,63,68,38,47,37,53,34,59,27,65,42,80,89,47,73,51,58,52,74,84,54,58,89,90,53,77,74,83,86,78,81,69,62,58,80,84,66,85,86,46,91,62,82,56,80,74,74,44,68,60,35,42,29,34,27,40,36,51,58,73,68,58,46,89,82,44,75,31,78,94,47,84,68,61,27,57,41,59,27,52,26,46,31,22,43,47,19,46,65,47,28,70,54,52,48,51,36,38,66,70,62,76,47,49,72,82,46,43,31,58,36,114

Secondary structure (DSSP, 8-state):
------------------------------------GGGSGGGGGGGTTHHHHHHHT-------------------SS-SEEEEEE--SSTTS-----HHHHHHHHHHHHHH--SEEEEEE---HHHHHHHHHTTT-HHHHHHHHSTTEEEEE-PPPSB-TT--B---HHHHHHHHHHHHHHHH-EEEE-TTEEE-S--HHHHTSS-SEEEEE-GGGPEEEEEEEE-TT-HHHHHHHHHHHHH--SSSSIIIIIHHHHHHHHHTTSTTTEEEE-HHHH-SS-SSHHHHHHHH---TTSPPTTTT--TTPPPPP---SPPP-SS-SSPPSSS---TT-SEEE--PPPTTTS-BTTBS---HHHHHTT-SHHHHHHHHHHHHHHHTTS--TT--SS--/------------------------------------S-S-SGGGG--STTSGGGGGG-------------------SS-SEEEEEE--SSTTS-----HHHHHHHHHHHHHH--SEEEEEE---HHHHHHHHHTTT-HHHHHHHTSTTEEEEE-PPPSB-TT--B---HHHHHHHHHHHHHHHH-EEEE-TTEEE-S--HHHHTSS-SEEEEE-GGGPEEEEEEEE-TT-HHHHHHHHHHHHH--SSSSIIIIIHHHHHHHHHTTSTTTEEEE-HHHH-SS-SSHHHHHHHH---TTSPPTTTT--TTPPPPP---SPPP-SS-SSPPSSS---TT-SEEE--PPPTTTS-BTTBS---HHHHHTT-SHHHHHHHHHHHHHHHTTS--TT--SS--

InterPro domains:
  IPR007577 Glycosyltransferase, DXD sugar-binding motif [PF04488] (104-202)
  IPR029044 Nucleotide-diphospho-sugar transferases [SSF53448] (171-283)

Foldseek 3Di:
DDDDDPDPPPDDPDDCPDDPPPPPPPDDPDPDDDDPPPPPDPPPPPPPPPPVVVVVVVPPCCVVPVPCCVVVPVPQLFAQEEEDEDEDPDLADAPFAFPLLLQAQLLSCVAAVGQAYEYEYQHDPVRLVCLCVQVSFLSSVNSCPDPRYDYDYDDFDQAFPVRHGDPDSVVSRLLVQLVVCQAPFHKAAYSLKGFLHHCVCVSRVQAQKEWEAAPPGWTDQRIIGGGHNADLSVQLSNCLSVQDDNDDPRSGGVSSRVSQVVCVVPPRHYHYYYHLAAEVFHQDLVRLQLAQAFQVVDFFQCPPPDPPDQGDDDDLADPDDPPDPDADSPLGGSVNYRMHNSNDDCCVVRPHPPDHADFLLSLRRVGGNNSSSSVVSSSVCVNVVSHDNPQGRRND/DDDDDDDDDDDDDDDCPDDDDDDDDPDDPDDDDDDDDDPPDDPPPPPDDPPPPPVPPVPPCCVVPPPCCVVVPVPQLFAQEEEAEDEDPDLADAPFAFPLLLQAQLLSCVAAVGQAYEYEYQHDPVRLVCLCVQVSFLSSVNNCPDPRYDYDYDDFDQAFPVRHGDPDSVVSRLLVQLVVCQAPFHKAAYSLKGFLHHCVCVRRVQAQKEWEAAPPGWTDQRIIGGGHNAPLSVQLSNCLSVQDDNDDPRSGGVSSRVSQVVCVVPPRHYHYYYHLAAEVFHQDLVRLQLFQAFQVVDFFQCPPPDPPDQGDDDDLADPDDPPDPDADSPLGGSVNYRMHNSNDDCCVVRPHPPDHADFLLSLRRVGGNNSSSSVVSSSVCVNVVSHDNPQGRRND

Organism: Colletotrichum orbiculare (strain 104-T / ATCC 96160 / CBS 514.97 / LARS 414 / MAFF 240422) (NCBI:txid1213857)

Radius of gyration: 39.35 Å; Cα contacts (8 Å, |Δi|>4): 1361; chains: 2; bounding box: 76×130×163 Å

pLDDT: mean 83.01, std 27.94, range [17.81, 98.94]

Sequence (792 aa):
MSLPTAEPQKRHLPKYLPSFPAPRWLPQWTKGQHSPRLVIRVIAGLLLTGVLLTTMESATSYQPVRSTVSALRREDKIPNQMNFVWALYDPRAELNFTFEHYLCMYSAWYHFKPDRMYFHTNADAAKIERARSGTAGKWARLMLAMPGVEVRWMEAPRQTRHGFPLAFKEHISDFMRVKAVHDYGGVYVDFDVQALRDVAPLRRSGFAAVVGRQRNHEANSGTFMSQKGGRVVKMWMDKMHDVYDGRWTTHSNVALTKIAERHVRDPGEVLIVDIEAFAPVGWDPGDAVRLFGLHNETASGLDAVAAGEPLPEYDEAPPIDWEHGEHMPWPYDFSAAYLLHAFTPDWDKVPVDGVHEITPRYVLQRQSNYARAVYPVVRDMYNKGLVTLDDTESGMMSLPTAEPQKRHLPKYLPSFPAPRWLPQWTKGQHSPRLVIRVIAGLLLTGVLLTTMESATSYQPVRSTVSALRREDKIPNQMNFVWALYDPRAELNFTFEHYLCMYSAWYHFKPDRMYFHTNADAAKIERARSGTAGKWARLMLAMPGVEVRWMEAPRQTRHGFPLAFKEHISDFMRVKAVHDYGGVYVDFDVQALRDVAPLRRSGFAAVVGRQRNHEANSGTFMSQKGGRVVKMWMDKMHDVYDGRWTTHSNVALTKIAERHVRDPGEVLIVDIEAFAPVGWDPGDAVRLFGLHNETASGLDAVAAGEPLPEYDEAPPIDWEHGEHMPWPYDFSAAYLLHAFTPDWDKVPVDGVHEITPRYVLQRQSNYARAVYPVVRDMYNKGLVTLDDTESGM